Protein 7YZO (pdb70)

Sequence (1497 aa):
MKILSLRLKNLNSLKGEWKIDFTREPFASNGLFAITGPTGAGKTTLLDAICLALYHETPRLSNVSQSQNDLMTRDTAECLAEVEFEVKGEAYRAFWSQNRARNQPDGNLQVPRVELARCADGKILADKVKDKLELTATLTGLDYGRFTRSMLLSQGQFAAFLNAKPKERAELLEELTGTEIYGQISAMVFEQHKSARTELEQQVEDWGYLNSLIGSKEGDKFRKFAQGLTLDNLVHLANQQLTRLHGRYLLQRKASEALEVEVVDTWQADAVRDTRTLSGGESFLVSLALALALSDLVSHKTRIDSLFLDEGFGTLDSETLDTALDALDALNASGKTIGVISHVEAMKERIPVQIKVKKINGLGYSKLESTFAVMKILSLRLKNLNSLKGEWKIDFTREPFASNGLFAITGPTGAGKTTLLDAICLALYHETPRLSNVSQSQNDLMTRDTAECLAEVEFEVKGEAYRAFWSQNRARNQPDGNLQVPRVELARCADGKILADKVKDKLELTATLTGLDYGRFTRSMLLSQGQFAAFLNAKPKERAELLEELTGTEIYGQISAMVFEQHKSARTELTQQVEDWGYLNSLIGSKEGDKFRKFAQGLTLDNLVHLANQQLTRLHGRYLLQRKASEALEVEVVDTWQADAVRDTRTLSGGESFLVSLALALALSDLVSHKTRIDSLFLDEGFGTLDSETLDTALDALDALNASGKTIGVISHVEAMKERIPVQIKVKKINGLGYSKLESTFAVMRILHTSDWHLGQNFYSKSREAEHQAFLDWLLETAQTHQVDAIIVAGDVFDTGSPPSYARTLYNRFVVNLQQTGCHLVVLAGNQDSVATLNESRDIMAFLNTTVVASAGHAPQILPRRDGTPGAVLCPIPFLRPRDIITSQAGLNGIEKQQHLLAAITDYYQQHYADACKLRGDQPLPIIATGHLTTVGLDAFPAQNFPPADYIALGHIHRAQIIGGMEHVRYCGSPIPLSFDECGKSKYVHLVTFSNGKLESVENLNVPVTQPMAVLKGDLASITAQLEQWRDVSQEPPVWLDIEITTDEYLHDIQRKIQALTESLPVEVLLVRRSREQRERVLASQQRETLSELSVEEVFNRRLALEELDESQQQRLQHLFTTTLHTLAMRILHTSDWHLGQNFYSKSREAEHQAFLDWLLETAQTHQVDAIIVAGDVFDTGSPPSYARTLYNRFVVNLQQTGCHLVVLAGNQDSVATLNESRDIMAFLNTTVVASAGHAPQILPRRDGTPGAVLCPIPFLRPRDILLAAITDYYQQHYADACKLRGDQPLPIIATGHLTTVGASKSDAVRDIYIGTLDAFPAQNFPPADYIALGHIHRAQIIGGMEHVRYCGSPIPLSFDECGKSKYVHLVTFSNGKLESVENLNVPVTQPMAVLKGDLASITAQLEQWRDVSQEPPVWLDIEITTDEYLHDIQRKIQALTESLPVEVLLVRRSRETLSELSVEEVFNRRLALEELDESQQQRLQHLFTTTLHTLA

Foldseek 3Di:
DFWAKKWKAQWQQAHGIFIGGACDDLRVVLAEEEADEDPLLCSLVSVQLVLCQQAQDGVVGGHDFQVDDPTGHAQWFKIKMKTWDDFPRWIKIKIWMWGFPPRGRPGGTDGIWIWMATDVVRDTQDTDNVSRQVVSCVRQLHGSLLCCQQAAPEPPCLLVQQPPFLQSVLVNLCSNVVDCVLLVVQQVLQVVLVVVVVVVCVVNVVSVVVNVQFHDHSGRQRSLVVCLVVVVQLQVQLQVLLCQLPVQKGWAWDPDSSTHIWIFGVVVVRDIGRPVPDDLLRSSSSSNSSSNSSQVSNCVPTHAQEHEYEASLVRDDPVSSVSNVVSVRVVCVVRRRYYYYHDDVVVVVVDPHYWYFYHDPPVSHTHTDPVRHD/DDWAKKWKAAFAQAHGIFMDGCCPPPVVLLAAAAAEEDPRQCSLVRVQLVLCQLQQQGPVGGHAFQPDHPRGHAQFFKIKMKTWDDWPRFIKMKIKMWGAPVRGSDHGTDGIWIWIAGPVPGDTDDTDNVSSQVVSCVRQLDHSLLCCQAAEPAVPCLCVQQPPWQQSNLVNLCSSVVPCVQQVVQQVLQVVLVVVVVVPDVVNVVSVVVCVQQHDHSRRQSSLVPCPVVLQQLLVQLQVLLCQLPVQWHKGFDPDSRTHIWIQGVVVVRDIDGPVPDQLLRSSSSSNSSSNSSQVSCCVPTHDAHHEYEDSLVSDDPVNSVSNVVSVRVSSVPSHRYYYYDHDPVVVPVRPHYFYKYCDPPPSHIHTDCVRHD/DKEWFAEQQQFQDQALNHHCLVVSLVLLVVVLVVCLVVVHAEYEYAANLHQAQDHDPSSVVSVVVSLQVSLVSQHAYEYAHEPHYDLVSQVVCQVVSVVSNYHYHYAPPDAWDFRAGSVGHGAAIELEDHAYDCVRQDDDDPDDDPVRVLVVSQVRVLVSQVVRVVRSCVVCDPQLHFHEAEYEFAEQCVNGHHPVSHDPGLAYRYHPAQDWDDRVPDPRYIDQHHLADPDQVCQPPWHWMWMWDDDRNHTDDIDTDTRDYDAHEHEFEEAPVRVLVVLVVQQDDDDVQAYEYEYEYEDPPPPDPVVVVVCVSCVNGSHDYSYYDYDPDDDFDADDPDPVDDPVPADPLRVVVSRCVSPPDDPVCPVVVSVVVVVVVVVVD/DKEKFAEQQAFQDAPFVRHCLVVSLLQLVVVLVVCLVVVHAEYEYAENLHNAADHDDSSVVSVVVSLVSVLVRQHAYEEAYAPRYDPVRQVVCQVVSVVSNYHYDYAPPDAWDFRAGSVGHTAEIELDGHAYDPVSFVLVRVLVSQVVNVVRVCVVCPPPQHFYEHEYEFAAPPDDADPSQDDPPPPHDDHHYPVSHPPGQAYHYESGQDWDDPPPDDRYIYQHHQADPDLVCQPPWHWMWIWDDDRHHTDDIDTDTRDDDAAEEEEDEAPVRVLVVLCVFQVVPDVHAYEYEYAHADCDDPVVVVVVVVVSCVNGSHDYRYYAHCCDDPVHDDPLVVVVVVVVVPDPDVVVVVVVSVVVVVVVVVVD

InterPro domains:
  IPR004593 Nuclease SbcCD subunit D [TIGR00619] (1-254)
  IPR004843 Calcineurin-like, phosphoesterase domain [PF00149] (1-225)
  IPR026843 Nuclease SbcCD subunit D, C-terminal domain [PF12320] (276-373)
  IPR029052 Metallo-dependent phosphatase-like [G3DSA:3.60.21.10] (1-276)
  IPR029052 Metallo-dependent phosphatase-like [SSF56300] (1-335)
  IPR041796 DNA double-strand break repair protein Mre11, N-terminal metallophosphatase domain [cd00840] (2-247)
  IPR050535 DNA Repair and Maintenance Complex Component [PTHR30337] (1-398)

B-factor: mean 67.22, std 25.08, range [21.27, 193.4]

GO terms:
  GO:0000014 single-stranded DNA endonuclease activity (F, IDA)
  GO:0004529 DNA exonuclease activity (F, IDA)
  GO:0006260 DNA replication (P, IDA)
  GO:0006281 DNA repair (P, IDA)
  GO:1990238 double-stranded DNA endonuclease activity (F, IDA)
  GO:0006274 DNA replication termination (P, EXP)
  GO:0005515 protein binding (F, IPI)

Secondary structure (DSSP, 8-state):
-EEEEE----BT-EETTEE-HHHHHHHHHHHHHHHHHHT-SEEEEES--BSSSS--HHHHHHHHHHHHHTTTT--EEEEE--SSS-HHHHHHTHHHHHTTTEEEE-STTPPP-EEE-TTSSEEEE--------HHHH----SS--HHHHHHHHHHHHHHHHHHHHHHHHHHHTTS---BEEE----B----SBPGGGS---SEEEE-S-SS-EEETTEEEEEE---SS--SGGGSSS--EEEEEEEETTEEEEEEEEEPPPSS-EEEEEE-HHHHHHHHGGGTT---SSPEEEEEEEPPSS----HHHHHHHHTTTTTEEEEEEEE----------S-TT--TTTS-HHHHHHHHHHTS---HHHHHHHHHHHHHHHHHT-/-EEEEE----BT-EETTEE-HHHHHHHHHHHHHHHHHHT-SEEEEES--BSSSS--HHHHHHHHHHHHHHHHHT-EEEEE--SS--TTTSSTTHHHHHTTTEEEE-SS-PPP-EEE-TTSSEEEE--------GGG--HHHHHHHHHHHHHHHHHHHTT----BEEEE---BTT----TT-----TTT-S-B-GGGS---SEEEE-S-SS-EE-TT-TTEEE---SS--SGGGSSSPPEEEEEEEETTEEEEEEEEEPPP-S-EEEEEE-HHHHHHHGGGGTT---SSPEEEEEEE---S-HHHHHHHHHHHHTTTTEEEEEEEE----TTTS-HHHHHHHHHHHS---HHHHHHHHHHHHHHHHHH-/-EEEEEEEEEETTEEEEEEEESSSTTTTT---EEEE--TTSSHHHHHHHHHHHHHS--SSSS--SSS---SBPTT-SEEEEEEEEEETTEEEEEEEEEEBGGG-TTSPBPPPEEEEEETTT--EEE-SHHHHHHHHHHHHS--HHHHHHHTEE-TT-TTHHHHS-HHHHHHHHHHHHT--HHHHHHHHHHHHHHHHHHHH--HHHHHHHHHHHT--GGGHHHHHHHTHHHHHHHHHHHHHHHHHH-TTEEEEE-SSSS--EEEEETTTTTEEE-GGGS-HHHHHHHHHHHHHHHHHTTTTTS---EEEEESGGGGS-HHHHHHHHHHHHHHHTTT-EEEEE---HHHHHH--EEEE-EE-TTT--EE--GGGB-/-EEEEEEEEEETTEEEEEEEETTSSTTTT---EEEE-STTSSHHHHHHHHHHHHHS--SSSS--SSS---SBPTT-SEEEEEEEEEETTEEEEEEEEEEBGGG-SSS-BPPPEEEEEETTT--EEE-SHHHHHHHHHHHHS--HHHHHHHTEE-TT-TTTTTTS-HHHHHHHHHHHHT-THHHHHHHHHHHHHHHHHHT--HHHHHHHHHHHHT--GGGHHHHHHHTHHHHHHHHHHHHHHHHHH-SS--EEE-SSSS--EEEEETTTTTEEEEGGG--HHHHHHHHHHHHHHHHHHTTTTS---EEEE-S-STTS-HHHHHHHHHHHHHHHTTT-EEEEE---SHHHHH--EEEEEEE-TTSS-EEE-GGGB-

Solvent-accessible surface area: 63073 Å² total; per-residue (Å²): 8,44,10,38,9,4,7,2,38,9,0,33,18,0,77,28,54,22,73,2,34,22,71,134,153,60,18,69,90,61,21,22,15,1,5,6,18,51,10,12,0,9,13,21,3,3,11,1,0,4,0,0,0,1,4,14,55,2,44,56,5,77,78,10,45,92,100,74,8,45,4,8,8,77,102,17,11,21,0,0,0,5,0,13,0,56,10,157,63,67,20,27,15,1,4,2,1,1,16,41,21,217,100,105,50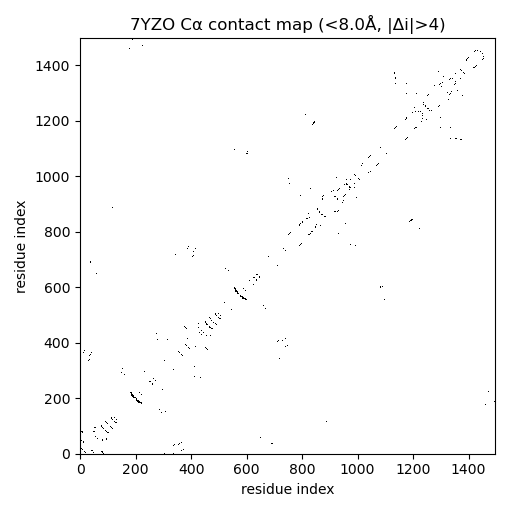,145,14,121,21,81,79,26,75,7,23,1,2,62,53,95,82,8,86,1,32,0,41,155,64,164,64,0,57,124,50,2,22,119,28,5,28,5,46,53,30,22,0,25,41,1,0,4,8,13,40,56,107,47,15,24,16,21,121,17,136,41,81,76,11,0,67,8,0,9,84,10,30,46,14,88,59,6,3,90,0,0,34,67,0,49,87,59,24,90,44,14,121,80,146,111,180,174,108,22,106,16,14,19,53,0,24,71,11,0,1,14,127,94,0,25,86,0,29,54,62,0,0,5,25,5,0,53,5,0,10,57,25,0,28,83,24,0,82,146,4,33,57,21,4,68,8,80,91,52,106,64,143,42,3,48,5,22,0,23,0,49,112,26,98,95,23,57,37,26,16,97,15,6,24,18,2,16,23,2,1,1,5,0,0,2,7,1,0,2,3,44,10,11,26,46,123,23,130,13,30,1,0,4,1,4,41,2,0,23,31,8,21,71,121,18,12,64,63,0,2,75,8,0,79,57,25,26,93,79,36,13,19,0,4,0,2,4,30,34,115,63,4,50,137,95,3,118,33,59,2,102,1,108,60,47,133,42,107,3,43,3,88,8,60,103,108,24,57,115,8,58,5,33,7,3,48,2,54,11,1,33,22,0,83,31,51,28,78,2,24,20,75,143,154,42,17,68,106,59,22,15,11,4,5,5,18,42,7,16,1,7,13,28,6,3,6,2,0,3,0,0,0,1,8,17,42,2,34,56,2,76,71,8,50,81,67,104,20,27,1,11,9,81,89,18,12,44,0,15,0,24,0,50,0,65,9,161,66,73,25,12,52,2,21,1,15,4,70,48,29,206,107,91,74,91,38,111,28,90,104,18,136,2,18,0,2,65,62,88,89,47,115,90,66,12,92,139,62,161,67,0,62,121,59,2,27,108,58,0,28,4,64,45,34,28,0,15,63,5,0,2,8,12,48,61,86,36,14,23,15,25,113,17,137,30,98,86,13,0,73,18,0,12,76,13,35,38,12,76,68,4,6,98,1,0,36,58,0,52,105,63,33,118,56,18,101,96,152,134,112,106,103,22,81,20,14,17,26,0,26,43,6,0,1,20,138,134,0,30,59,1,10,40,13,1,0,0,3,6,2,22,25,0,5,88,57,0,28,86,11,0,76,123,4,36,56,17,4,62,10,78,45,54,50,36,64,29,6,51,10,28,0,19,0,50,99,26,89,91,18,59,33,15,14,95,16,5,25,15,1,9,17,2,1,2,5,1,0,2,3,4,0,4,6,55,23,6,56,161,112,26,138,7,36,2,3,9,0,2,18,7,0,16,27,7,20,68,136,25,6,56,66,1,4,77,12,2,62,61,28,20,91,78,61,19,17,0,3,0,4,6,29,35,125,54,6,69,153,96,3,121,42,52,2,100,3,106,64,46,150,29,108,7,22,3,90,6,86,87,112,24,56,111,29,92,0,0,0,2,0,0,2,15,0,12,24,106,14,100,106,52,61,4,69,79,10,2,46,42,6,2,57,53,0,16,114,12,0,57,105,62,98,0,9,0,0,0,0,0,0,4,0,6,32,56,29,89,10,48,49,57,0,35,32,2,12,12,100,4,0,26,81,1,36,127,11,41,1,26,0,0,0,2,2,4,66,74,9,38,22,45,14,6,52,11,24,95,62,6,1,70,112,4,76,2,26,2,2,4,49,31,56,34,66,21,42,72,0,50,95,89,105,51,59,73,3,0,0,0,3,0,2,2,59,10,57,35,56,59,39,32,101,15,93,56,46,22,37,2,90,62,19,34,112,75,31,39,66,29,16,28,97,36,1,78,106,13,30,52,69,0,40,168,81,69,47,151,101,86,12,5,0,0,2,1,1,1,17,55,12,99,34,175,77,12,6,36,3,136,45,16,5,102,5,22,0,0,0,0,0,58,47,60,126,30,46,81,8,56,73,65,98,50,0,18,0,1,2,1,2,4,12,5,45,19,122,17,25,75,114,62,13,78,0,1,3,0,16,8,42,146,12,134,49,105,51,28,91,70,25,92,14,80,105,50,12,44,20,22,60,8,122,17,58,75,67,44,0,46,55,57,6,107,110,24,134,139,65,102,38,142,56,55,4,20,0,10,0,39,5,82,36,106,57,42,44,56,55,6,102,132,66,5,114,76,57,8,120,89,18,39,18,68,43,31,33,34,126,61,88,143,171,97,156,45,50,10,140,31,97,89,54,178,15,45,7,90,126,24,69,25,52,64,5,0,55,71,1,1,77,66,16,160,32,90,126,78,59,55,136,100,3,59,115,14,0,60,47,3,56,145,78,74,126,41,78,7,1,0,1,0,0,2,4,0,10,21,107,14,98,100,54,58,2,81,79,15,1,58,37,5,4,70,46,0,19,121,19,0,100,101,50,84,0,4,1,0,6,2,0,0,2,1,4,24,61,28,94,9,45,46,63,0,34,34,10,13,20,101,4,0,23,56,0,41,168,17,42,1,33,1,0,2,0,6,3,32,35,13,35,80,44,12,2,33,20,19,93,51,3,1,64,117,7,73,1,30,5,6,9,59,23,61,68,69,16,54,77,5,50,83,101,95,55,66,66,4,0,0,5,2,2,2,2,23,6,108,50,192,79,75,65,74,68,33,5,30,83,42,3,86,101,14,37,37,54,0,54,161,77,56,44,139,80,100,27,7,6,4,3,0,0,3,13,11,4,69,76,28,41,113,26,131,26,12,135,82,15,29,109,73,96,23,130,24,2,32,6,147,54,23,5,99,4,35,3,1,0,0,0,3,0,5,74,38,34,100,5,50,75,58,77,64,2,17,0,1,1,0,2,11,15,4,13,16,78,4,30,81,108,66,18,75,2,2,8,0,28,7,54,122,27,114,44,100,51,30,94,75,20,89,18,76,118,68,21,39,23,26,59,8,109,22,72,43,75,46,0,51,68,72,2,84,131,26,121,124,79,86,64,154,31,62,2,15,0,3,0,24,0,56,38,109,66,46,11,14,34,0,32,128,66,2,78,62,64,12,150,76,16,46,17,68,36,30,44,12,87,62,85,162,24,11,7,85,50,30,56,25,75,72,3,0,60,91,42,8,54,141,48,122,122,83,109,74,67,38,102,90,3,53,121,21,0,40,43,0,31,91,74,45,89

Structure (mmCIF, N/CA/C/O backbone):
data_7YZO
#
_entry.id   7YZO
#
_cell.length_a   1.00
_cell.length_b   1.00
_cell.length_c   1.00
_cell.angle_alpha   90.00
_cell.angle_beta   90.00
_cell.angle_gamma   90.00
#
_symmetry.space_group_name_H-M   'P 1'
#
loop_
_entity.id
_entity.type
_entity.pdbx_description
1 polymer 'Nuclease SbcCD subunit C'
2 polymer 'Nuclease SbcCD subunit D'
3 polymer 'DNA (31-MER)'
4 polymer 'DNA (31-MER)'
5 non-polymer "ADENOSINE-5'-DIPHOSPHATE"
6 non-polymer 'MAGNESIUM ION'
7 non-polymer 'MANGANESE (II) ION'
#
loop_
_atom_site.group_PDB
_atom_site.id
_atom_site.type_symbol
_atom_site.label_atom_id
_atom_site.label_alt_id
_atom_site.label_comp_id
_atom_site.label_asym_id
_atom_site.label_entity_id
_atom_site.label_seq_id
_atom_site.pdbx_PDB_ins_code
_atom_site.Cartn_x
_atom_site.Cartn_y
_atom_site.Cartn_z
_atom_site.occupancy
_atom_site.B_iso_or_equiv
_atom_site.auth_seq_id
_atom_site.auth_comp_id
_atom_site.auth_asym_id
_atom_site.auth_atom_id
_atom_site.pdbx_PDB_model_num
ATOM 1 N N . MET A 1 1 ? 145.505 164.193 165.990 1.00 37.46 1 MET C N 1
ATOM 2 C CA . MET A 1 1 ? 146.062 162.847 165.951 1.00 37.46 1 MET C CA 1
ATOM 3 C C . MET A 1 1 ? 145.383 161.915 166.946 1.00 37.46 1 MET C C 1
ATOM 4 O O . MET A 1 1 ? 145.147 162.284 168.094 1.00 37.46 1 MET C O 1
ATOM 9 N N . LYS A 1 2 ? 145.068 160.705 166.495 1.00 36.67 2 LYS C N 1
ATOM 10 C CA . LYS A 1 2 ? 144.587 159.654 167.375 1.00 36.67 2 LYS C CA 1
ATOM 11 C C . LYS A 1 2 ? 145.029 158.313 166.811 1.00 36.67 2 LYS C C 1
ATOM 12 O O . LYS A 1 2 ? 145.221 158.161 165.604 1.00 36.67 2 LYS C O 1
ATOM 18 N N . ILE A 1 3 ? 145.186 157.339 167.697 1.00 34.05 3 ILE C N 1
ATOM 19 C CA . ILE A 1 3 ? 145.708 156.030 167.325 1.00 34.05 3 ILE C CA 1
ATOM 20 C C . ILE A 1 3 ? 144.545 155.091 167.041 1.00 34.05 3 ILE C C 1
ATOM 21 O O . ILE A 1 3 ? 143.654 154.918 167.881 1.00 34.05 3 ILE C O 1
ATOM 26 N N . LEU A 1 4 ? 144.551 154.483 165.856 1.00 34.77 4 LEU C N 1
ATOM 27 C CA . LEU A 1 4 ? 143.490 153.566 165.464 1.00 34.77 4 LEU C CA 1
ATOM 28 C C . LEU A 1 4 ? 143.841 152.112 165.751 1.00 34.77 4 LEU C C 1
ATOM 29 O O . LEU A 1 4 ? 143.004 151.367 166.271 1.00 34.77 4 LEU C O 1
ATOM 34 N N . SER A 1 5 ? 145.057 151.686 165.420 1.00 32.40 5 SER C N 1
ATOM 35 C CA . SER A 1 5 ? 145.464 150.311 165.667 1.00 32.40 5 SER C CA 1
ATOM 36 C C . SER A 1 5 ? 146.970 150.267 165.859 1.00 32.40 5 SER C C 1
ATOM 37 O O . SER A 1 5 ? 147.711 151.077 165.298 1.00 32.40 5 SER C O 1
ATOM 40 N N . LEU A 1 6 ? 147.412 149.299 166.657 1.00 30.87 6 LEU C N 1
ATOM 41 C CA . LEU A 1 6 ? 148.823 149.103 166.958 1.00 30.87 6 LEU C CA 1
ATOM 42 C C . LEU A 1 6 ? 149.181 147.644 166.730 1.00 30.87 6 LEU C C 1
ATOM 43 O O . LEU A 1 6 ? 148.511 146.750 167.254 1.00 30.87 6 LEU C O 1
ATOM 48 N N . ARG A 1 7 ? 150.232 147.407 165.950 1.00 21.27 7 ARG C N 1
ATOM 49 C CA . ARG A 1 7 ? 150.713 146.062 165.672 1.00 21.27 7 ARG C CA 1
ATOM 50 C C . ARG A 1 7 ? 152.211 146.012 165.911 1.00 21.27 7 ARG C C 1
ATOM 51 O O . ARG A 1 7 ? 152.960 146.815 165.347 1.00 21.27 7 ARG C O 1
ATOM 59 N N . LEU A 1 8 ? 152.645 145.065 166.739 1.00 38.69 8 LEU C N 1
ATOM 60 C CA . LEU A 1 8 ? 154.049 144.927 167.088 1.00 38.69 8 LEU C CA 1
ATOM 61 C C . LEU A 1 8 ? 154.432 143.458 167.023 1.00 38.69 8 LEU C C 1
ATOM 62 O O . LEU A 1 8 ? 153.582 142.569 167.102 1.00 38.69 8 LEU C O 1
ATOM 67 N N . LYS A 1 9 ? 155.730 143.211 166.874 1.00 33.04 9 LYS C N 1
ATOM 68 C CA . LYS A 1 9 ? 156.232 141.848 166.752 1.00 33.04 9 LYS C CA 1
ATOM 69 C C . LYS A 1 9 ? 157.601 141.755 167.403 1.00 33.04 9 LYS C C 1
ATOM 70 O O . LYS A 1 9 ? 158.555 142.372 166.923 1.00 33.04 9 LYS C O 1
ATOM 76 N N . ASN A 1 10 ? 157.692 140.977 168.482 1.00 32.60 10 ASN C N 1
ATOM 77 C CA . ASN A 1 10 ? 158.967 140.644 169.117 1.00 32.60 10 ASN C CA 1
ATOM 78 C C . ASN A 1 10 ? 159.698 141.885 169.627 1.00 32.60 10 ASN C C 1
ATOM 79 O O . ASN A 1 10 ? 160.875 142.097 169.330 1.00 32.60 10 ASN C O 1
ATOM 84 N N . LEU A 1 11 ? 159.001 142.710 170.403 1.00 33.82 11 LEU C N 1
ATOM 85 C CA . LEU A 1 11 ? 159.613 143.835 171.101 1.00 33.82 11 LEU C CA 1
ATOM 86 C C . LEU A 1 11 ? 159.685 143.529 172.590 1.00 33.82 11 LEU C C 1
ATOM 87 O O . LEU A 1 11 ? 158.682 143.134 173.194 1.00 33.82 11 LEU C O 1
ATOM 92 N N . ASN A 1 12 ? 160.867 143.729 173.176 1.00 37.60 12 ASN C N 1
ATOM 93 C CA . ASN A 1 12 ? 161.106 143.498 174.596 1.00 37.60 12 ASN C CA 1
ATOM 94 C C . ASN A 1 12 ? 160.548 142.162 175.069 1.00 37.60 12 ASN C C 1
ATOM 95 O O . ASN A 1 12 ? 160.907 141.108 174.538 1.00 37.60 12 ASN C O 1
ATOM 100 N N . SER A 1 13 ? 159.670 142.194 176.070 1.00 36.64 13 SER C N 1
ATOM 101 C CA . SER A 1 13 ? 159.145 140.960 176.641 1.00 36.64 13 SER C CA 1
ATOM 102 C C . SER A 1 13 ? 158.004 140.372 175.826 1.00 36.64 13 SER C C 1
ATOM 103 O O . SER A 1 13 ? 157.509 139.295 176.170 1.00 36.64 13 SER C O 1
ATOM 106 N N . LEU A 1 14 ? 157.567 141.051 174.767 1.00 34.15 14 LEU C N 1
ATOM 107 C CA . LEU A 1 14 ? 156.396 140.619 174.005 1.00 34.15 14 LEU C CA 1
ATOM 108 C C . LEU A 1 14 ? 156.834 139.809 172.785 1.00 34.15 14 LEU C C 1
ATOM 109 O O . LEU A 1 14 ? 156.792 140.263 171.640 1.00 34.15 14 LEU C O 1
ATOM 114 N N . LYS A 1 15 ? 157.263 138.580 173.054 1.00 34.01 15 LYS C N 1
ATOM 115 C CA . LYS A 1 15 ? 157.623 137.670 171.978 1.00 34.01 15 LYS C CA 1
ATOM 116 C C . LYS A 1 15 ? 156.382 137.262 171.192 1.00 34.01 15 LYS C C 1
ATOM 117 O O . LYS A 1 15 ? 155.320 136.993 171.757 1.00 34.01 15 LYS C O 1
ATOM 123 N N . GLY A 1 16 ? 156.529 137.212 169.875 1.00 33.24 16 GLY C N 1
ATOM 124 C CA . GLY A 1 16 ? 155.411 136.927 169.002 1.00 33.24 16 GLY C CA 1
ATOM 125 C C . GLY A 1 16 ? 154.895 138.175 168.319 1.00 33.24 16 GLY C C 1
ATOM 126 O O . GLY A 1 16 ? 155.458 139.267 168.428 1.00 33.24 16 GLY C O 1
ATOM 127 N N . GLU A 1 17 ? 153.791 138.004 167.598 1.00 37.42 17 GLU C N 1
ATOM 128 C CA . GLU A 1 17 ? 153.163 139.087 166.854 1.00 37.42 17 GLU C CA 1
ATOM 129 C C . GLU A 1 17 ? 151.822 139.422 167.487 1.00 37.42 17 GLU C C 1
ATOM 130 O O . GLU A 1 17 ? 150.956 138.550 167.611 1.00 37.42 17 GLU C O 1
ATOM 136 N N . TRP A 1 18 ? 151.652 140.684 167.873 1.00 32.77 18 TRP C N 1
ATOM 137 C CA . TRP A 1 18 ? 150.466 141.144 168.582 1.00 32.77 18 TRP C CA 1
ATOM 138 C C . TRP A 1 18 ? 149.863 142.325 167.842 1.00 32.77 18 TRP C C 1
ATOM 139 O O . TRP A 1 18 ? 150.591 143.207 167.379 1.00 32.77 18 TRP C O 1
ATOM 150 N N . LYS A 1 19 ? 148.537 142.342 167.736 1.00 34.97 19 LYS C N 1
ATOM 151 C CA . LYS A 1 19 ? 147.819 143.438 167.099 1.00 34.97 19 LYS C CA 1
ATOM 152 C C . LYS A 1 19 ? 146.731 143.924 168.040 1.00 34.97 19 LYS C C 1
ATOM 153 O O . LYS A 1 19 ? 145.813 143.168 168.373 1.00 34.97 19 LYS C O 1
ATOM 159 N N . ILE A 1 20 ? 146.832 145.180 168.462 1.00 34.45 20 ILE C N 1
ATOM 160 C CA . ILE A 1 20 ? 145.818 145.827 169.284 1.00 34.45 20 ILE C CA 1
ATOM 161 C C . ILE A 1 20 ? 145.079 146.817 168.400 1.00 34.45 20 ILE C C 1
ATOM 162 O O . ILE A 1 20 ? 145.660 147.813 167.951 1.00 34.45 20 ILE C O 1
ATOM 167 N N . ASP A 1 21 ? 143.806 146.547 168.151 1.00 40.94 21 ASP C N 1
ATOM 168 C CA . ASP A 1 21 ? 142.989 147.380 167.284 1.00 40.94 21 ASP C CA 1
ATOM 169 C C . ASP A 1 21 ? 141.982 148.140 168.134 1.00 40.94 21 ASP C C 1
ATOM 170 O O . ASP A 1 21 ? 141.074 147.537 168.715 1.00 40.94 21 ASP C O 1
ATOM 175 N N . PHE A 1 22 ? 142.150 149.455 168.215 1.00 42.37 22 PHE C N 1
ATOM 176 C CA . PHE A 1 22 ? 141.130 150.281 168.834 1.00 42.37 22 PHE C CA 1
ATOM 177 C C . PHE A 1 22 ? 139.936 150.412 167.892 1.00 42.37 22 PHE C C 1
ATOM 178 O O . PHE A 1 22 ? 139.892 149.812 166.813 1.00 42.37 22 PHE C O 1
ATOM 186 N N . THR A 1 23 ? 138.947 151.195 168.323 1.00 50.32 23 THR C N 1
ATOM 187 C CA . THR A 1 23 ? 137.685 151.366 167.606 1.00 50.32 23 THR C CA 1
ATOM 188 C C . THR A 1 23 ? 136.935 150.043 167.491 1.00 50.32 23 THR C C 1
ATOM 189 O O . THR A 1 23 ? 135.976 149.932 166.721 1.00 50.32 23 THR C O 1
ATOM 193 N N . ARG A 1 24 ? 137.366 149.035 168.246 1.00 55.85 24 ARG C N 1
ATOM 194 C CA . ARG A 1 24 ? 136.615 147.797 168.356 1.00 55.85 24 ARG C CA 1
ATOM 195 C C . ARG A 1 24 ? 135.518 147.946 169.407 1.00 55.85 24 ARG C C 1
ATOM 196 O O . ARG A 1 24 ? 135.214 149.044 169.878 1.00 55.85 24 ARG C O 1
ATOM 204 N N . GLU A 1 25 ? 134.918 146.815 169.777 1.00 63.24 25 GLU C N 1
ATOM 205 C CA . GLU A 1 25 ? 133.884 146.804 170.815 1.00 63.24 25 GLU C CA 1
ATOM 206 C C . GLU A 1 25 ? 134.354 147.326 172.170 1.00 63.24 25 GLU C C 1
ATOM 207 O O . GLU A 1 25 ? 133.659 148.179 172.739 1.00 63.24 25 GLU C O 1
ATOM 213 N N . PRO A 1 26 ? 135.481 146.883 172.742 1.00 58.72 26 PRO C N 1
ATOM 214 C CA . PRO A 1 26 ? 135.857 147.401 174.068 1.00 58.72 26 PRO C CA 1
ATOM 215 C C . PRO A 1 26 ? 136.275 148.860 174.060 1.00 58.72 26 PRO C C 1
ATOM 216 O O . PRO A 1 26 ? 136.059 149.558 175.058 1.00 58.72 26 PRO C O 1
ATOM 220 N N . PHE A 1 27 ? 136.862 149.345 172.968 1.00 53.07 27 PHE C N 1
ATOM 221 C CA . PHE A 1 27 ? 137.388 150.702 172.901 1.00 53.07 27 PHE C CA 1
ATOM 222 C C . PHE A 1 27 ? 136.486 151.664 172.140 1.00 53.07 27 PHE C C 1
ATOM 223 O O . PHE A 1 27 ? 136.910 152.788 171.852 1.00 53.07 27 PHE C O 1
ATOM 231 N N . ALA A 1 28 ? 135.260 151.258 171.805 1.00 61.55 28 ALA C N 1
ATOM 232 C CA . ALA A 1 28 ? 134.386 152.088 170.982 1.00 61.55 28 ALA C CA 1
ATOM 233 C C . ALA A 1 28 ? 133.969 153.384 171.662 1.00 61.55 28 ALA C C 1
ATOM 234 O O . ALA A 1 28 ? 133.641 154.349 170.963 1.00 61.55 28 ALA C O 1
ATOM 236 N N . SER A 1 29 ? 133.974 153.437 172.994 1.00 62.97 29 SER C N 1
ATOM 237 C CA . SER A 1 29 ? 133.470 154.610 173.696 1.00 62.97 29 SER C CA 1
ATOM 238 C C . SER A 1 29 ? 134.490 155.736 173.790 1.00 62.97 29 SER C C 1
ATOM 239 O O . SER A 1 29 ? 134.148 156.807 174.302 1.00 62.97 29 SER C O 1
ATOM 242 N N . ASN A 1 30 ? 135.720 155.521 173.319 1.00 60.62 30 ASN C N 1
ATOM 243 C CA . ASN A 1 30 ? 136.822 156.470 173.494 1.00 60.62 30 ASN C CA 1
ATOM 244 C C . ASN A 1 30 ? 137.063 156.788 174.966 1.00 60.62 30 ASN C C 1
ATOM 245 O O . ASN A 1 30 ? 137.611 157.842 175.301 1.00 60.62 30 ASN C O 1
ATOM 250 N N . GLY A 1 31 ? 136.663 155.881 175.853 1.00 57.72 31 GLY C N 1
ATOM 251 C CA . GLY A 1 31 ? 136.774 156.110 177.278 1.00 57.72 31 GLY C CA 1
ATOM 252 C C . GLY A 1 31 ? 138.154 155.819 177.824 1.00 57.72 31 GLY C C 1
ATOM 253 O O . GLY A 1 31 ? 139.098 155.594 177.062 1.00 57.72 31 GLY C O 1
ATOM 254 N N . LEU A 1 32 ? 138.283 155.829 179.147 1.00 49.81 32 LEU C N 1
ATOM 255 C CA . LEU A 1 32 ? 139.561 155.528 179.772 1.00 49.81 32 LEU C CA 1
ATOM 256 C C . LEU A 1 32 ? 139.915 154.061 179.575 1.00 49.81 32 LEU C C 1
ATOM 257 O O . LEU A 1 32 ? 139.089 153.171 179.792 1.00 49.81 32 LEU C O 1
ATOM 262 N N . PHE A 1 33 ? 141.153 153.811 179.159 1.00 44.79 33 PHE C N 1
ATOM 263 C CA . PHE A 1 33 ? 141.685 152.460 179.115 1.00 44.79 33 PHE C CA 1
ATOM 264 C C . PHE A 1 33 ? 143.032 152.454 179.819 1.00 44.79 33 PHE C C 1
ATOM 265 O O . PHE A 1 33 ? 143.839 153.372 179.657 1.00 44.79 33 PHE C O 1
ATOM 273 N N . ALA A 1 34 ? 143.259 151.417 180.616 1.00 43.67 34 ALA C N 1
ATOM 274 C CA . ALA A 1 34 ? 144.474 151.286 181.399 1.00 43.67 34 ALA C CA 1
ATOM 275 C C . ALA A 1 34 ? 145.168 149.978 181.057 1.00 43.67 34 ALA C C 1
ATOM 276 O O . ALA A 1 34 ? 144.521 148.946 180.865 1.00 43.67 34 ALA C O 1
ATOM 278 N N . ILE A 1 35 ? 146.492 150.027 180.986 1.00 42.31 35 ILE C N 1
ATOM 279 C CA . ILE A 1 35 ? 147.310 148.854 180.711 1.00 42.31 35 ILE C CA 1
ATOM 280 C C . ILE A 1 35 ? 147.838 148.351 182.045 1.00 42.31 35 ILE C C 1
ATOM 281 O O . ILE A 1 35 ? 148.595 149.054 182.726 1.00 42.31 35 ILE C O 1
ATOM 286 N N . THR A 1 36 ? 147.443 147.137 182.421 1.00 42.05 36 THR C N 1
ATOM 287 C CA . THR A 1 36 ? 147.728 146.614 183.747 1.00 42.05 36 THR C CA 1
ATOM 288 C C . THR A 1 36 ? 148.532 145.329 183.634 1.00 42.05 36 THR C C 1
ATOM 289 O O . THR A 1 36 ? 148.511 144.644 182.609 1.00 42.05 36 THR C O 1
ATOM 293 N N . GLY A 1 37 ? 149.245 145.012 184.710 1.00 42.80 37 GLY C N 1
ATOM 294 C CA . GLY A 1 37 ? 150.054 143.821 184.775 1.00 42.80 37 GLY C CA 1
ATOM 295 C C . GLY A 1 37 ? 151.221 143.989 185.723 1.00 42.80 37 GLY C C 1
ATOM 296 O O . GLY A 1 37 ? 151.505 145.090 186.203 1.00 42.80 37 GLY C O 1
ATOM 297 N N . PRO A 1 38 ? 151.924 142.896 186.013 1.00 40.75 38 PRO C N 1
ATOM 298 C CA . PRO A 1 38 ? 153.071 142.973 186.924 1.00 40.75 38 PRO C CA 1
ATOM 299 C C . PRO A 1 38 ? 154.188 143.816 186.331 1.00 40.75 38 PRO C C 1
ATOM 300 O O . PRO A 1 38 ? 154.179 144.182 185.155 1.00 40.75 38 PRO C O 1
ATOM 304 N N . THR A 1 39 ? 155.165 144.136 187.172 1.00 43.38 39 THR C N 1
ATOM 305 C CA . THR A 1 39 ? 156.329 144.868 186.703 1.00 43.38 39 THR C CA 1
ATOM 306 C C . THR A 1 39 ? 157.178 143.978 185.803 1.00 43.38 39 THR C C 1
ATOM 307 O O . THR A 1 39 ? 157.260 142.761 185.991 1.00 43.38 39 THR C O 1
ATOM 311 N N . GLY A 1 40 ? 157.790 144.595 184.797 1.00 45.18 40 GLY C N 1
ATOM 312 C CA . GLY A 1 40 ? 158.560 143.834 183.836 1.00 45.18 40 GLY C CA 1
ATOM 313 C C . GLY A 1 40 ? 157.732 143.021 182.870 1.00 45.18 40 GLY C C 1
ATOM 314 O O . GLY A 1 40 ? 158.281 142.175 182.160 1.00 45.18 40 GLY C O 1
ATOM 315 N N . ALA A 1 41 ? 156.428 143.306 182.802 1.00 39.56 41 ALA C N 1
ATOM 316 C CA . ALA A 1 41 ? 155.522 142.518 181.933 1.00 39.56 41 ALA C CA 1
ATOM 317 C C . ALA A 1 41 ? 155.536 143.039 180.492 1.00 39.56 41 ALA C C 1
ATOM 318 O O . ALA A 1 41 ? 155.145 142.271 179.603 1.00 39.56 41 ALA C O 1
ATOM 320 N N . GLY A 1 42 ? 156.011 144.264 180.249 1.00 40.64 42 GLY C N 1
ATOM 321 C CA . GLY A 1 42 ? 155.928 144.797 178.874 1.00 40.64 42 GLY C CA 1
ATOM 322 C C . GLY A 1 42 ? 154.846 145.851 178.681 1.00 40.64 42 GLY C C 1
ATOM 323 O O . GLY A 1 42 ? 154.517 146.131 177.518 1.00 40.64 42 GLY C O 1
ATOM 324 N N . LYS A 1 43 ? 154.283 146.396 179.763 1.00 39.70 43 LYS C N 1
ATOM 325 C CA . LYS A 1 43 ? 153.286 147.497 179.632 1.00 39.70 43 LYS C CA 1
ATOM 326 C C . LYS A 1 43 ? 153.894 148.693 178.880 1.00 39.70 43 LYS C C 1
ATOM 327 O O . LYS A 1 43 ? 153.279 149.120 177.887 1.00 39.70 43 LYS C O 1
ATOM 333 N N . THR A 1 44 ? 155.037 149.224 179.335 1.00 37.11 44 THR C N 1
ATOM 334 C CA . THR A 1 44 ? 155.679 150.328 178.629 1.00 37.11 44 THR C CA 1
ATOM 335 C C . THR A 1 44 ? 156.018 149.953 177.193 1.00 37.11 44 THR C C 1
ATOM 336 O O . THR A 1 44 ? 156.057 150.826 176.319 1.00 37.11 44 THR C O 1
ATOM 340 N N . THR A 1 45 ? 156.258 148.667 176.928 1.00 37.30 45 THR C N 1
ATOM 341 C CA . THR A 1 45 ? 156.602 148.238 175.577 1.00 37.30 45 THR C CA 1
ATOM 342 C C . THR A 1 45 ? 155.479 148.531 174.591 1.00 37.30 45 THR C C 1
ATOM 343 O O . THR A 1 45 ? 155.743 148.813 173.417 1.00 37.30 45 THR C O 1
ATOM 347 N N . LEU A 1 46 ? 154.226 148.475 175.044 1.00 29.29 46 LEU C N 1
ATOM 348 C CA . LEU A 1 46 ? 153.110 148.847 174.181 1.00 29.29 46 LEU C CA 1
ATOM 349 C C . LEU A 1 46 ? 153.220 150.303 173.747 1.00 29.29 46 LEU C C 1
ATOM 350 O O . LEU A 1 46 ? 152.989 150.633 172.579 1.00 29.29 46 LEU C O 1
ATOM 355 N N . LEU A 1 47 ? 153.574 151.191 174.678 1.00 33.34 47 LEU C N 1
ATOM 356 C CA . LEU A 1 47 ? 153.744 152.597 174.324 1.00 33.34 47 LEU C CA 1
ATOM 357 C C . LEU A 1 47 ? 155.038 152.821 173.554 1.00 33.34 47 LEU C C 1
ATOM 358 O O . LEU A 1 47 ? 155.151 153.786 172.790 1.00 33.34 47 LEU C O 1
ATOM 363 N N . ASP A 1 48 ? 156.031 151.950 173.747 1.00 34.23 48 ASP C N 1
ATOM 364 C CA . ASP A 1 48 ? 157.278 152.083 173.001 1.00 34.23 48 ASP C CA 1
ATOM 365 C C . ASP A 1 48 ? 157.078 151.753 171.529 1.00 34.23 48 ASP C C 1
ATOM 366 O O . ASP A 1 48 ? 157.755 152.317 170.664 1.00 34.23 48 ASP C O 1
ATOM 371 N N . ALA A 1 49 ? 156.162 150.832 171.224 1.00 29.45 49 ALA C N 1
ATOM 372 C CA . ALA A 1 49 ? 155.889 150.495 169.831 1.00 29.45 49 ALA C CA 1
ATOM 373 C C . ALA A 1 49 ? 155.275 151.672 169.084 1.00 29.45 49 ALA C C 1
ATOM 374 O O . ALA A 1 49 ? 155.612 151.920 167.920 1.00 29.45 49 ALA C O 1
ATOM 376 N N . ILE A 1 50 ? 154.364 152.400 169.734 1.00 27.47 50 ILE C N 1
ATOM 377 C CA . ILE A 1 50 ? 153.723 153.544 169.093 1.00 27.47 50 ILE C CA 1
ATOM 378 C C . ILE A 1 50 ? 154.753 154.611 168.753 1.00 27.47 50 ILE C C 1
ATOM 379 O O . ILE A 1 50 ? 154.741 155.180 167.656 1.00 27.47 50 ILE C O 1
ATOM 384 N N . CYS A 1 51 ? 155.664 154.895 169.682 1.00 32.89 51 CYS C N 1
ATOM 385 C CA . CYS A 1 51 ? 156.700 155.883 169.410 1.00 32.89 51 CYS C CA 1
ATOM 386 C C . CYS A 1 51 ? 157.692 155.372 168.374 1.00 32.89 51 CYS C C 1
ATOM 387 O O . CYS A 1 51 ? 158.191 156.146 167.551 1.00 32.89 51 CYS C O 1
ATOM 390 N N . LEU A 1 52 ? 157.985 154.071 168.398 1.00 26.61 52 LEU C N 1
ATOM 391 C CA . LEU A 1 52 ? 158.956 153.504 167.469 1.00 26.61 52 LEU C CA 1
ATOM 392 C C . LEU A 1 52 ? 158.455 153.577 166.034 1.00 26.61 52 LEU C C 1
ATOM 393 O O . LEU A 1 52 ? 159.155 154.082 165.149 1.00 26.61 52 LEU C O 1
ATOM 398 N N . ALA A 1 53 ? 157.229 153.108 165.793 1.00 30.70 53 ALA C N 1
ATOM 399 C CA . ALA A 1 53 ? 156.701 153.074 164.434 1.00 30.70 53 ALA C CA 1
ATOM 400 C C . ALA A 1 53 ? 156.601 154.470 163.838 1.00 30.70 53 ALA C C 1
ATOM 401 O O . ALA A 1 53 ? 156.641 154.634 162.614 1.00 30.70 53 ALA C O 1
ATOM 403 N N . LEU A 1 54 ? 156.477 155.490 164.685 1.00 31.24 54 LEU C N 1
ATOM 404 C CA . LEU A 1 54 ? 156.260 156.843 164.188 1.00 31.24 54 LEU C CA 1
ATOM 405 C C . LEU A 1 54 ? 157.568 157.607 164.020 1.00 31.24 54 LEU C C 1
ATOM 406 O O . LEU A 1 54 ? 157.805 158.212 162.970 1.00 31.24 54 LEU C O 1
ATOM 411 N N . TYR A 1 55 ? 158.430 157.600 165.038 1.00 32.93 55 TYR C N 1
ATOM 412 C CA . TYR A 1 55 ? 159.605 158.460 165.042 1.00 32.93 55 TYR C CA 1
ATOM 413 C C . TYR A 1 55 ? 160.919 157.694 165.120 1.00 32.93 55 TYR C C 1
ATOM 414 O O . TYR A 1 55 ? 161.958 158.309 165.387 1.00 32.93 55 TYR C O 1
ATOM 423 N N . HIS A 1 56 ? 160.908 156.378 164.895 1.00 28.75 56 HIS C N 1
ATOM 424 C CA . HIS A 1 56 ? 162.113 155.553 164.859 1.00 28.75 56 HIS C CA 1
ATOM 425 C C . HIS A 1 56 ? 162.936 155.664 166.137 1.00 28.75 56 HIS C C 1
ATOM 426 O O . HIS A 1 56 ? 164.135 155.371 166.136 1.00 28.75 56 HIS C O 1
ATOM 433 N N . GLU A 1 57 ? 162.307 156.089 167.230 1.00 39.91 57 GLU C N 1
ATOM 434 C CA . GLU A 1 57 ? 162.961 156.199 168.524 1.00 39.91 57 GLU C CA 1
ATOM 435 C C . GLU A 1 57 ? 161.995 155.743 169.603 1.00 39.91 57 GLU C C 1
ATOM 436 O O . GLU A 1 57 ? 160.780 155.691 169.401 1.00 39.91 57 GLU C O 1
ATOM 442 N N . THR A 1 58 ? 162.556 155.408 170.761 1.00 35.78 58 THR C N 1
ATOM 443 C CA . THR A 1 58 ? 161.788 155.040 171.932 1.00 35.78 58 THR C CA 1
ATOM 444 C C . THR A 1 58 ? 162.355 155.861 173.083 1.00 35.78 58 THR C C 1
ATOM 445 O O . THR A 1 58 ? 163.529 156.254 173.035 1.00 35.78 58 THR C O 1
ATOM 449 N N . PRO A 1 59 ? 161.550 156.181 174.099 1.00 36.00 59 PRO C N 1
ATOM 450 C CA . PRO A 1 59 ? 162.054 157.047 175.178 1.00 36.00 59 PRO C CA 1
ATOM 451 C C . PRO A 1 59 ? 163.279 156.504 175.893 1.00 36.00 59 PRO C C 1
ATOM 452 O O . PRO A 1 59 ? 164.142 157.297 176.289 1.00 36.00 59 PRO C O 1
ATOM 456 N N . ARG A 1 60 ? 163.391 155.186 176.073 1.00 41.08 60 ARG C N 1
ATOM 457 C CA . ARG A 1 60 ? 164.534 154.635 176.794 1.00 41.08 60 ARG C CA 1
ATOM 458 C C . ARG A 1 60 ? 165.804 154.604 175.952 1.00 41.08 60 ARG C C 1
ATOM 459 O O . ARG A 1 60 ? 166.890 154.875 176.474 1.00 41.08 60 ARG C O 1
ATOM 467 N N . LEU A 1 61 ? 165.698 154.284 174.664 1.00 38.88 61 LEU C N 1
ATOM 468 C CA . LEU A 1 61 ? 166.856 154.109 173.794 1.00 38.88 61 LEU C CA 1
ATOM 469 C C . LEU A 1 61 ? 166.912 155.264 172.806 1.00 38.88 61 LEU C C 1
ATOM 470 O O . LEU A 1 61 ? 165.936 155.523 172.095 1.00 38.88 61 LEU C O 1
ATOM 475 N N . SER A 1 62 ? 168.061 155.941 172.750 1.00 42.11 62 SER C N 1
ATOM 476 C CA . SER A 1 62 ? 168.176 157.143 171.931 1.00 42.11 62 SER C CA 1
ATOM 477 C C . SER A 1 62 ? 167.933 156.844 170.457 1.00 42.11 62 SER C C 1
ATOM 478 O O . SER A 1 62 ? 167.213 157.587 169.781 1.00 42.11 62 SER C O 1
ATOM 481 N N . ASN A 1 63 ? 168.516 155.766 169.941 1.00 45.14 63 ASN C N 1
ATOM 482 C CA . ASN A 1 63 ? 168.335 155.420 168.540 1.00 45.14 63 ASN C CA 1
ATOM 483 C C . ASN A 1 63 ? 168.469 153.917 168.353 1.00 45.14 63 ASN C C 1
ATOM 484 O O . ASN A 1 63 ? 169.245 153.253 169.045 1.00 45.14 63 ASN C O 1
ATOM 489 N N . VAL A 1 64 ? 167.686 153.387 167.417 1.00 39.61 64 VAL C N 1
ATOM 490 C CA . VAL A 1 64 ? 167.766 151.993 167.006 1.00 39.61 64 VAL C CA 1
ATOM 491 C C . VAL A 1 64 ? 168.078 151.966 165.517 1.00 39.61 64 VAL C C 1
ATOM 492 O O . VAL A 1 64 ? 167.413 152.642 164.724 1.00 39.61 64 VAL C O 1
ATOM 496 N N . SER A 1 65 ? 169.106 151.213 165.140 1.00 44.25 65 SER C N 1
ATOM 497 C CA . SER A 1 65 ? 169.611 151.255 163.775 1.00 44.25 65 SER C CA 1
ATOM 498 C C . SER A 1 65 ? 170.391 149.978 163.496 1.00 44.25 65 SER C C 1
ATOM 499 O O . SER A 1 65 ? 170.301 148.993 164.233 1.00 44.25 65 SER C O 1
ATOM 502 N N . GLN A 1 66 ? 171.155 150.003 162.402 1.00 45.94 66 GLN C N 1
ATOM 503 C CA . GLN A 1 66 ? 172.016 148.874 162.069 1.00 45.94 66 GLN C CA 1
ATOM 504 C C . GLN A 1 66 ? 173.085 148.660 163.132 1.00 45.94 66 GLN C C 1
ATOM 505 O O . GLN A 1 66 ? 173.378 147.520 163.508 1.00 45.94 66 GLN C O 1
ATOM 511 N N . SER A 1 67 ? 173.676 149.746 163.633 1.00 48.64 67 SER C N 1
ATOM 512 C CA . SER A 1 67 ? 174.783 149.624 164.573 1.00 48.64 67 SER C CA 1
ATOM 513 C C . SER A 1 67 ? 174.350 149.087 165.931 1.00 48.64 67 SER C C 1
ATOM 514 O O . SER A 1 67 ? 175.166 148.470 166.622 1.00 48.64 67 SER C O 1
ATOM 517 N N . GLN A 1 68 ? 173.098 149.301 166.329 1.00 45.45 68 GLN C N 1
ATOM 518 C CA . GLN A 1 68 ? 172.635 148.824 167.624 1.00 45.45 68 GLN C CA 1
ATOM 519 C C . GLN A 1 68 ? 171.119 148.707 167.613 1.00 45.45 68 GLN C C 1
ATOM 520 O O . GLN A 1 68 ? 170.431 149.540 167.022 1.00 45.45 68 GLN C O 1
ATOM 526 N N . ASN A 1 69 ? 170.613 147.668 168.271 1.00 37.21 69 ASN C N 1
ATOM 527 C CA . ASN A 1 69 ? 169.175 147.494 168.452 1.00 37.21 69 ASN C CA 1
ATOM 528 C C . ASN A 1 69 ? 168.978 146.642 169.696 1.00 37.21 69 ASN C C 1
ATOM 529 O O . ASN A 1 69 ? 169.136 145.419 169.641 1.00 37.21 69 ASN C O 1
ATOM 534 N N . ASP A 1 70 ? 168.636 147.284 170.808 1.00 38.69 70 ASP C N 1
ATOM 535 C CA . ASP A 1 70 ? 168.384 146.598 172.066 1.00 38.69 70 ASP C CA 1
ATOM 536 C C . ASP A 1 70 ? 166.902 146.400 172.338 1.00 38.69 70 ASP C C 1
ATOM 537 O O . ASP A 1 70 ? 166.538 145.992 173.443 1.00 38.69 70 ASP C O 1
ATOM 542 N N . LEU A 1 71 ? 166.043 146.682 171.362 1.00 38.80 71 LEU C N 1
ATOM 543 C CA . LEU A 1 71 ? 164.602 146.603 171.544 1.00 38.80 71 LEU C CA 1
ATOM 544 C C . LEU A 1 71 ? 164.019 145.254 171.157 1.00 38.80 71 LEU C C 1
ATOM 545 O O . LEU A 1 71 ? 163.004 144.844 171.729 1.00 38.80 71 LEU C O 1
ATOM 550 N N . MET A 1 72 ? 164.632 144.553 170.208 1.00 41.74 72 MET C N 1
ATOM 551 C CA . MET A 1 72 ? 164.095 143.278 169.755 1.00 41.74 72 MET C CA 1
ATOM 552 C C . MET A 1 72 ? 164.467 142.167 170.728 1.00 41.74 72 MET C C 1
ATOM 553 O O . MET A 1 72 ? 165.583 142.123 171.252 1.00 41.74 72 MET C O 1
ATOM 558 N N . THR A 1 73 ? 163.514 141.271 170.974 1.00 40.54 73 THR C N 1
ATOM 559 C CA . THR A 1 73 ? 163.668 140.274 172.024 1.00 40.54 73 THR C CA 1
ATOM 560 C C . THR A 1 73 ? 164.796 139.301 171.706 1.00 40.54 73 THR C C 1
ATOM 561 O O . THR A 1 73 ? 165.081 139.012 170.541 1.00 40.54 73 THR C O 1
ATOM 565 N N . ARG A 1 74 ? 165.444 138.804 172.757 1.00 45.63 74 ARG C N 1
ATOM 566 C CA . ARG A 1 74 ? 166.565 137.891 172.597 1.00 45.63 74 ARG C CA 1
ATOM 567 C C . ARG A 1 74 ? 166.098 136.570 171.992 1.00 45.63 74 ARG C C 1
ATOM 568 O O . ARG A 1 74 ? 164.935 136.176 172.112 1.00 45.63 74 ARG C O 1
ATOM 576 N N . ASP A 1 75 ? 167.033 135.887 171.329 1.00 48.95 75 ASP C N 1
ATOM 577 C CA . ASP A 1 75 ? 166.762 134.612 170.663 1.00 48.95 75 ASP C CA 1
ATOM 578 C C . ASP A 1 75 ? 165.671 134.755 169.607 1.00 48.95 75 ASP C C 1
ATOM 579 O O . ASP A 1 75 ? 164.855 133.853 169.407 1.00 48.95 75 ASP C O 1
ATOM 584 N N . THR A 1 76 ? 165.649 135.898 168.927 1.00 41.29 76 THR C N 1
ATOM 585 C CA . THR A 1 76 ? 164.699 136.155 167.856 1.00 41.29 76 THR C CA 1
ATOM 586 C C . THR A 1 76 ? 165.410 136.933 166.760 1.00 41.29 76 THR C C 1
ATOM 587 O O . THR A 1 76 ? 166.344 137.692 167.027 1.00 41.29 76 THR C O 1
ATOM 591 N N . ALA A 1 77 ? 164.969 136.728 165.518 1.00 44.00 77 ALA C N 1
ATOM 592 C CA . ALA A 1 77 ? 165.684 137.229 164.355 1.00 44.00 77 ALA C CA 1
ATOM 593 C C . ALA A 1 77 ? 165.090 138.489 163.743 1.00 44.00 77 ALA C C 1
ATOM 594 O O . ALA A 1 77 ? 165.734 139.089 162.877 1.00 44.00 77 ALA C O 1
ATOM 596 N N . GLU A 1 78 ? 163.896 138.910 164.154 1.00 41.84 78 GLU C N 1
ATOM 597 C CA . GLU A 1 78 ? 163.278 140.077 163.543 1.00 41.84 78 GLU C CA 1
ATOM 598 C C . GLU A 1 78 ? 162.337 140.747 164.532 1.00 41.84 78 GLU C C 1
ATOM 599 O O . GLU A 1 78 ? 161.884 140.138 165.504 1.00 41.84 78 GLU C O 1
ATOM 605 N N . CYS A 1 79 ? 162.052 142.019 164.265 1.00 37.71 79 CYS C N 1
ATOM 606 C CA . CYS A 1 79 ? 161.096 142.788 165.044 1.00 37.71 79 CYS C CA 1
ATOM 607 C C . CYS A 1 79 ? 160.483 143.849 164.146 1.00 37.71 79 CYS C C 1
ATOM 608 O O . CYS A 1 79 ? 161.122 144.339 163.212 1.00 37.71 79 CYS C O 1
ATOM 611 N N . LEU A 1 80 ? 159.234 144.202 164.435 1.00 36.51 80 LEU C N 1
ATOM 612 C CA . LEU A 1 80 ? 158.570 145.244 163.667 1.00 36.51 80 LEU C CA 1
ATOM 613 C C . LEU A 1 80 ? 157.472 145.867 164.514 1.00 36.51 80 LEU C C 1
ATOM 614 O O . LEU A 1 80 ? 156.927 145.237 165.422 1.00 36.51 80 LEU C O 1
ATOM 619 N N . ALA A 1 81 ? 157.157 147.118 164.194 1.00 32.14 81 ALA C N 1
ATOM 620 C CA . ALA A 1 81 ? 156.072 147.851 164.825 1.00 32.14 81 ALA C CA 1
ATOM 621 C C . ALA A 1 81 ? 155.364 148.681 163.768 1.00 32.14 81 ALA C C 1
ATOM 622 O O . ALA A 1 81 ? 156.012 149.317 162.932 1.00 32.14 81 ALA C O 1
ATOM 624 N N . GLU A 1 82 ? 154.035 148.674 163.805 1.00 38.01 82 GLU C N 1
ATOM 625 C CA . GLU A 1 82 ? 153.238 149.377 162.812 1.00 38.01 82 GLU C CA 1
ATOM 626 C C . GLU A 1 82 ? 151.989 149.940 163.468 1.00 38.01 82 GLU C C 1
ATOM 627 O O . GLU A 1 82 ? 151.283 149.227 164.186 1.00 38.01 82 GLU C O 1
ATOM 633 N N . VAL A 1 83 ? 151.715 151.217 163.211 1.00 28.20 83 VAL C N 1
ATOM 634 C CA . VAL A 1 83 ? 150.601 151.921 163.830 1.00 28.20 83 VAL C CA 1
ATOM 635 C C . VAL A 1 83 ? 149.741 152.557 162.750 1.00 28.20 83 VAL C C 1
ATOM 636 O O . VAL A 1 83 ? 150.231 152.952 161.688 1.00 28.20 83 VAL C O 1
ATOM 640 N N . GLU A 1 84 ? 148.445 152.646 163.026 1.00 39.43 84 GLU C N 1
ATOM 641 C CA . GLU A 1 84 ? 147.503 153.370 162.184 1.00 39.43 84 GLU C CA 1
ATOM 642 C C . GLU A 1 84 ? 146.977 154.571 162.955 1.00 39.43 84 GLU C C 1
ATOM 643 O O . GLU A 1 84 ? 146.386 154.412 164.027 1.00 39.43 84 GLU C O 1
ATOM 649 N N . PHE A 1 85 ? 147.181 155.766 162.409 1.00 21.46 85 PHE C N 1
ATOM 650 C CA . PHE A 1 85 ? 146.724 156.981 163.062 1.00 21.46 85 PHE C CA 1
ATOM 651 C C . PHE A 1 85 ? 145.897 157.798 162.082 1.00 21.46 85 PHE C C 1
ATOM 652 O O . PHE A 1 85 ? 145.945 157.591 160.868 1.00 21.46 85 PHE C O 1
ATOM 660 N N . GLU A 1 86 ? 145.122 158.731 162.629 1.00 40.75 86 GLU C N 1
ATOM 661 C CA . GLU A 1 86 ? 144.176 159.517 161.853 1.00 40.75 86 GLU C CA 1
ATOM 662 C C . GLU A 1 86 ? 144.376 160.995 162.141 1.00 40.75 86 GLU C C 1
ATOM 663 O O . GLU A 1 86 ? 144.270 161.430 163.291 1.00 40.75 86 GLU C O 1
ATOM 669 N N . VAL A 1 87 ? 144.656 161.765 161.094 1.00 36.76 87 VAL C N 1
ATOM 670 C CA . VAL A 1 87 ? 144.868 163.201 161.205 1.00 36.76 87 VAL C CA 1
ATOM 671 C C . VAL A 1 87 ? 143.900 163.912 160.272 1.00 36.76 87 VAL C C 1
ATOM 672 O O . VAL A 1 87 ? 143.911 163.680 159.058 1.00 36.76 87 VAL C O 1
ATOM 676 N N . LYS A 1 88 ? 143.067 164.785 160.844 1.00 39.30 88 LYS C N 1
ATOM 677 C CA . LYS A 1 88 ? 142.086 165.566 160.087 1.00 39.30 88 LYS C CA 1
ATOM 678 C C . LYS A 1 88 ? 141.144 164.670 159.287 1.00 39.30 88 LYS C C 1
ATOM 679 O O . LYS A 1 88 ? 140.781 164.981 158.151 1.00 39.30 88 LYS C O 1
ATOM 685 N N . GLY A 1 89 ? 140.744 163.546 159.874 1.00 40.44 89 GLY C N 1
ATOM 686 C CA . GLY A 1 89 ? 139.778 162.665 159.255 1.00 40.44 89 GLY C CA 1
ATOM 687 C C . GLY A 1 89 ? 140.333 161.697 158.235 1.00 40.44 89 GLY C C 1
ATOM 688 O O . GLY A 1 89 ? 139.571 160.875 157.711 1.00 40.44 89 GLY C O 1
ATOM 689 N N . GLU A 1 90 ? 141.626 161.760 157.935 1.00 39.32 90 GLU C N 1
ATOM 690 C CA . GLU A 1 90 ? 142.262 160.851 156.994 1.00 39.32 90 GLU C CA 1
ATOM 691 C C . GLU A 1 90 ? 143.255 159.965 157.730 1.00 39.32 90 GLU C C 1
ATOM 692 O O . GLU A 1 90 ? 144.067 160.452 158.523 1.00 39.32 90 GLU C O 1
ATOM 698 N N . ALA A 1 91 ? 143.188 158.664 157.465 1.00 35.54 91 ALA C N 1
ATOM 699 C CA . ALA A 1 91 ? 143.998 157.678 158.164 1.00 35.54 91 ALA C CA 1
ATOM 700 C C . ALA A 1 91 ? 145.315 157.455 157.437 1.00 35.54 91 ALA C C 1
ATOM 701 O O . ALA A 1 91 ? 145.375 157.509 156.207 1.00 35.54 91 ALA C O 1
ATOM 703 N N . TYR A 1 92 ? 146.370 157.207 158.209 1.00 32.03 92 TYR C N 1
ATOM 704 C CA . TYR A 1 92 ? 147.692 156.921 157.678 1.00 32.03 92 TYR C CA 1
ATOM 705 C C . TYR A 1 92 ? 148.284 155.739 158.429 1.00 32.03 92 TYR C C 1
ATOM 706 O O . TYR A 1 92 ? 147.837 155.397 159.526 1.00 32.03 92 TYR C O 1
ATOM 715 N N . ARG A 1 93 ? 149.288 155.111 157.828 1.00 32.98 93 ARG C N 1
ATOM 716 C CA . ARG A 1 93 ? 149.965 153.967 158.421 1.00 32.98 93 ARG C CA 1
ATOM 717 C C . ARG A 1 93 ? 151.467 154.201 158.422 1.00 32.98 93 ARG C C 1
ATOM 718 O O . ARG A 1 93 ? 152.040 154.582 157.397 1.00 32.98 93 ARG C O 1
ATOM 726 N N . ALA A 1 94 ? 152.099 153.966 159.567 1.00 34.04 94 ALA C N 1
ATOM 727 C CA . ALA A 1 94 ? 153.544 154.044 159.704 1.00 34.04 94 ALA C CA 1
ATOM 728 C C . ALA A 1 94 ? 154.084 152.653 159.990 1.00 34.04 94 ALA C C 1
ATOM 729 O O . ALA A 1 94 ? 153.446 151.865 160.691 1.00 34.04 94 ALA C O 1
ATOM 731 N N . PHE A 1 95 ? 155.259 152.352 159.446 1.00 36.88 95 PHE C N 1
ATOM 732 C CA . PHE A 1 95 ? 155.796 151.003 159.493 1.00 36.88 95 PHE C CA 1
ATOM 733 C C . PHE A 1 95 ? 157.298 151.059 159.716 1.00 36.88 95 PHE C C 1
ATOM 734 O O . PHE A 1 95 ? 158.006 151.804 159.035 1.00 36.88 95 PHE C O 1
ATOM 742 N N . TRP A 1 96 ? 157.778 150.272 160.676 1.00 58.11 96 TRP C N 1
ATOM 743 C CA . TRP A 1 96 ? 159.202 150.158 160.953 1.00 58.11 96 TRP C CA 1
ATOM 744 C C . TRP A 1 96 ? 159.520 148.711 161.288 1.00 58.11 96 TRP C C 1
ATOM 745 O O . TRP A 1 96 ? 158.889 148.120 162.167 1.00 58.11 96 TRP C O 1
ATOM 756 N N . SER A 1 97 ? 160.505 148.148 160.590 1.00 44.04 97 SER C N 1
ATOM 757 C CA . SER A 1 97 ? 160.852 146.744 160.749 1.00 44.04 97 SER C CA 1
ATOM 758 C C . SER A 1 97 ? 162.351 146.566 160.572 1.00 44.04 97 SER C C 1
ATOM 759 O O . SER A 1 97 ? 163.011 147.368 159.909 1.00 44.04 97 SER C O 1
ATOM 762 N N . GLN A 1 98 ? 162.879 145.498 161.166 1.00 38.49 98 GLN C N 1
ATOM 763 C CA . GLN A 1 98 ? 164.292 145.171 161.053 1.00 38.49 98 GLN C CA 1
ATOM 764 C C . GLN A 1 98 ? 164.459 143.664 161.163 1.00 38.49 98 GLN C C 1
ATOM 765 O O . GLN A 1 98 ? 163.757 143.004 161.933 1.00 38.49 98 GLN C O 1
ATOM 771 N N . ASN A 1 99 ? 165.400 143.127 160.390 1.00 44.23 99 ASN C N 1
ATOM 772 C CA . ASN A 1 99 ? 165.652 141.695 160.343 1.00 44.23 99 ASN C CA 1
ATOM 773 C C . ASN A 1 99 ? 167.139 141.424 160.509 1.00 44.23 99 ASN C C 1
ATOM 774 O O . ASN A 1 99 ? 167.983 142.198 160.052 1.00 44.23 99 ASN C O 1
ATOM 779 N N . ARG A 1 100 ? 167.449 140.311 161.167 1.00 48.62 100 ARG C N 1
ATOM 780 C CA . ARG A 1 100 ? 168.830 139.892 161.340 1.00 48.62 100 ARG C CA 1
ATOM 781 C C . ARG A 1 100 ? 169.290 139.062 160.148 1.00 48.62 100 ARG C C 1
ATOM 782 O O . ARG A 1 100 ? 168.492 138.406 159.474 1.00 48.62 100 ARG C O 1
ATOM 790 N N . ALA A 1 101 ? 170.596 139.102 159.894 1.00 58.21 101 ALA C N 1
ATOM 791 C CA . ALA A 1 101 ? 171.157 138.415 158.741 1.00 58.21 101 ALA C CA 1
ATOM 792 C C . ALA A 1 101 ? 170.946 136.910 158.850 1.00 58.21 101 ALA C C 1
ATOM 793 O O . ALA A 1 101 ? 171.092 136.314 159.920 1.00 58.21 101 ALA C O 1
ATOM 795 N N . ARG A 1 102 ? 170.588 136.299 157.723 1.00 65.65 102 ARG C N 1
ATOM 796 C CA . ARG A 1 102 ? 170.354 134.863 157.593 1.00 65.65 102 ARG C CA 1
ATOM 797 C C . ARG A 1 102 ? 169.283 134.347 158.544 1.00 65.65 102 ARG C C 1
ATOM 798 O O . ARG A 1 102 ? 169.210 133.136 158.784 1.00 65.65 102 ARG C O 1
ATOM 806 N N . ASN A 1 103 ? 168.452 135.233 159.095 1.00 55.60 103 ASN C N 1
ATOM 807 C CA . ASN A 1 103 ? 167.393 134.881 160.038 1.00 55.60 103 ASN C CA 1
ATOM 808 C C . ASN A 1 103 ? 167.934 134.183 161.283 1.00 55.60 103 ASN C C 1
ATOM 809 O O . ASN A 1 103 ? 167.218 133.413 161.929 1.00 55.60 103 ASN C O 1
ATOM 814 N N . GLN A 1 104 ? 169.190 134.441 161.635 1.00 56.10 104 GLN C N 1
ATOM 815 C CA . GLN A 1 104 ? 169.791 133.820 162.807 1.00 56.10 104 GLN C CA 1
ATOM 816 C C . GLN A 1 104 ? 170.020 134.863 163.885 1.00 56.10 104 GLN C C 1
ATOM 817 O O . GLN A 1 104 ? 170.470 135.975 163.573 1.00 56.10 104 GLN C O 1
ATOM 823 N N . PRO A 1 105 ? 169.730 134.548 165.149 1.00 54.81 105 PRO C N 1
ATOM 824 C CA . PRO A 1 105 ? 169.890 135.551 166.214 1.00 54.81 105 PRO C CA 1
ATOM 825 C C . PRO A 1 105 ? 171.303 136.091 166.349 1.00 54.81 105 PRO C C 1
ATOM 826 O O . PRO A 1 105 ? 171.472 137.221 166.820 1.00 54.81 105 PRO C O 1
ATOM 830 N N . ASP A 1 106 ? 172.322 135.327 165.959 1.00 61.24 106 ASP C N 1
ATOM 831 C CA . ASP A 1 106 ? 173.695 135.806 166.064 1.00 61.24 106 ASP C CA 1
ATOM 832 C C . ASP A 1 106 ? 174.108 136.680 164.888 1.00 61.24 106 ASP C C 1
ATOM 833 O O . ASP A 1 106 ? 175.192 137.273 164.927 1.00 61.24 106 ASP C O 1
ATOM 838 N N . GLY A 1 107 ? 173.279 136.775 163.852 1.00 56.39 107 GLY C N 1
ATOM 839 C CA . GLY A 1 107 ? 173.665 137.520 162.670 1.00 56.39 107 GLY C CA 1
ATOM 840 C C . GLY A 1 107 ? 173.677 139.018 162.907 1.00 56.39 107 GLY C C 1
ATOM 841 O O . GLY A 1 107 ? 173.112 139.529 163.874 1.00 56.39 107 GLY C O 1
ATOM 842 N N . ASN A 1 108 ? 174.342 139.731 162.002 1.00 54.40 108 ASN C N 1
ATOM 843 C CA . ASN A 1 108 ? 174.400 141.182 162.088 1.00 54.40 108 ASN C CA 1
ATOM 844 C C . ASN A 1 108 ? 173.045 141.794 161.756 1.00 54.40 108 ASN C C 1
ATOM 845 O O . ASN A 1 108 ? 172.224 141.201 161.051 1.00 54.40 108 ASN C O 1
ATOM 850 N N . LEU A 1 109 ? 172.819 142.998 162.272 1.00 48.19 109 LEU C N 1
ATOM 851 C CA . LEU A 1 109 ? 171.555 143.685 162.055 1.00 48.19 109 LEU C CA 1
ATOM 852 C C . LEU A 1 109 ? 171.554 144.380 160.701 1.00 48.19 109 LEU C C 1
ATOM 853 O O . LEU A 1 109 ? 172.501 145.094 160.356 1.00 48.19 109 LEU C O 1
ATOM 858 N N . GLN A 1 110 ? 170.489 144.175 159.934 1.00 51.83 110 GLN C N 1
ATOM 859 C CA . GLN A 1 110 ? 170.346 144.841 158.651 1.00 51.83 110 GLN C CA 1
ATOM 860 C C . GLN A 1 110 ? 169.684 146.205 158.831 1.00 51.83 110 GLN C C 1
ATOM 861 O O . GLN A 1 110 ? 169.229 146.569 159.918 1.00 51.83 110 GLN C O 1
ATOM 867 N N . VAL A 1 111 ? 169.641 146.970 157.745 1.00 44.08 111 VAL C N 1
ATOM 868 C CA . VAL A 1 111 ? 169.055 148.308 157.766 1.00 44.08 111 VAL C CA 1
ATOM 869 C C . VAL A 1 111 ? 167.548 148.194 157.958 1.00 44.08 111 VAL C C 1
ATOM 870 O O . VAL A 1 111 ? 166.931 147.238 157.465 1.00 44.08 111 VAL C O 1
ATOM 874 N N . PRO A 1 112 ? 166.920 149.122 158.674 1.00 41.60 112 PRO C N 1
ATOM 875 C CA . PRO A 1 112 ? 165.469 149.050 158.862 1.00 41.60 112 PRO C CA 1
ATOM 876 C C . PRO A 1 112 ? 164.717 149.344 157.575 1.00 41.60 112 PRO C C 1
ATOM 877 O O . PRO A 1 112 ? 165.199 150.055 156.691 1.00 41.60 112 PRO C O 1
ATOM 881 N N . ARG A 1 113 ? 163.515 148.784 157.481 1.00 43.75 113 ARG C N 1
ATOM 882 C CA . ARG A 1 113 ? 162.619 149.010 156.355 1.00 43.75 113 ARG C CA 1
ATOM 883 C C . ARG A 1 113 ? 161.424 149.820 156.831 1.00 43.75 113 ARG C C 1
ATOM 884 O O . ARG A 1 113 ? 160.592 149.315 157.590 1.00 43.75 113 ARG C O 1
ATOM 892 N N . VAL A 1 114 ? 161.334 151.069 156.376 1.00 40.55 114 VAL C N 1
ATOM 893 C CA . VAL A 1 114 ? 160.329 152.002 156.866 1.00 40.55 114 VAL C CA 1
ATOM 894 C C . VAL A 1 114 ? 159.432 152.431 155.715 1.00 40.55 114 VAL C C 1
ATOM 895 O O . VAL A 1 114 ? 159.861 152.510 154.560 1.00 40.55 114 VAL C O 1
ATOM 899 N N . GLU A 1 115 ? 158.168 152.695 156.040 1.00 39.84 115 GLU C N 1
ATOM 900 C CA . GLU A 1 115 ? 157.185 153.163 155.074 1.00 39.84 115 GLU C CA 1
ATOM 901 C C . GLU A 1 115 ? 156.184 154.074 155.766 1.00 39.84 115 GLU C C 1
ATOM 902 O O . GLU A 1 115 ? 156.057 154.077 156.992 1.00 39.84 115 GLU C O 1
ATOM 908 N N . LEU A 1 116 ? 155.474 154.851 154.956 1.00 29.99 116 LEU C N 1
ATOM 909 C CA . LEU A 1 116 ? 154.390 155.707 155.414 1.00 29.99 116 LEU C CA 1
ATOM 910 C C . LEU A 1 116 ? 153.379 155.815 154.287 1.00 29.99 116 LEU C C 1
ATOM 911 O O . LEU A 1 116 ? 153.703 156.323 153.210 1.00 29.99 116 LEU C O 1
ATOM 916 N N . ALA A 1 117 ? 152.164 155.330 154.525 1.00 33.79 117 ALA C N 1
ATOM 917 C CA . ALA A 1 117 ? 151.196 155.195 153.450 1.00 33.79 117 ALA C CA 1
ATOM 918 C C . ALA A 1 117 ? 149.797 155.482 153.968 1.00 33.79 117 ALA C C 1
ATOM 919 O O . ALA A 1 117 ? 149.475 155.194 155.122 1.00 33.79 117 ALA C O 1
ATOM 921 N N . ARG A 1 118 ? 148.969 156.052 153.097 1.00 34.14 118 ARG C N 1
ATOM 922 C CA . ARG A 1 118 ? 147.566 156.256 153.421 1.00 34.14 118 ARG C CA 1
ATOM 923 C C . ARG A 1 118 ? 146.866 154.913 153.578 1.00 34.14 118 ARG C C 1
ATOM 924 O O . ARG A 1 118 ? 147.183 153.944 152.885 1.00 34.14 118 ARG C O 1
ATOM 932 N N . CYS A 1 119 ? 145.907 154.856 154.501 1.00 41.89 119 CYS C N 1
ATOM 933 C CA . CYS A 1 119 ? 145.252 153.589 154.804 1.00 41.89 119 CYS C CA 1
ATOM 934 C C . CYS A 1 119 ? 144.207 153.232 153.754 1.00 41.89 119 CYS C C 1
ATOM 935 O O . CYS A 1 119 ? 144.157 152.091 153.282 1.00 41.89 119 CYS C O 1
ATOM 938 N N . ALA A 1 120 ? 143.362 154.190 153.376 1.00 43.30 120 ALA C N 1
ATOM 939 C CA . ALA A 1 120 ? 142.301 153.917 152.414 1.00 43.30 120 ALA C CA 1
ATOM 940 C C . ALA A 1 120 ? 142.795 153.971 150.975 1.00 43.30 120 ALA C C 1
ATOM 941 O O . ALA A 1 120 ? 142.491 153.073 150.183 1.00 43.30 120 ALA C O 1
ATOM 943 N N . ASP A 1 121 ? 143.548 155.014 150.620 1.00 42.39 121 ASP C N 1
ATOM 944 C CA . ASP A 1 121 ? 144.125 155.091 149.283 1.00 42.39 121 ASP C CA 1
ATOM 945 C C . ASP A 1 121 ? 145.129 153.973 149.040 1.00 42.39 121 ASP C C 1
ATOM 946 O O . ASP A 1 121 ? 145.145 153.375 147.959 1.00 42.39 121 ASP C O 1
ATOM 951 N N . GLY A 1 122 ? 145.969 153.674 150.030 1.00 37.56 122 GLY C N 1
ATOM 952 C CA . GLY A 1 122 ? 147.020 152.694 149.881 1.00 37.56 122 GLY C CA 1
ATOM 953 C C . GLY A 1 122 ? 148.304 153.221 149.286 1.00 37.56 122 GLY C C 1
ATOM 954 O O . GLY A 1 122 ? 149.299 152.488 149.263 1.00 37.56 122 GLY C O 1
ATOM 955 N N . LYS A 1 123 ? 148.323 154.462 148.812 1.00 37.49 123 LYS C N 1
ATOM 956 C CA . LYS A 1 123 ? 149.518 155.014 148.194 1.00 37.49 123 LYS C CA 1
ATOM 957 C C . LYS A 1 123 ? 150.619 155.222 149.225 1.00 37.49 123 LYS C C 1
ATOM 958 O O . LYS A 1 123 ? 150.379 155.685 150.341 1.00 37.49 123 LYS C O 1
ATOM 964 N N . ILE A 1 124 ? 151.838 154.882 148.832 1.00 33.57 124 ILE C N 1
ATOM 965 C CA . ILE A 1 124 ? 153.003 155.075 149.684 1.00 33.57 124 ILE C CA 1
ATOM 966 C C . ILE A 1 124 ? 153.467 156.520 149.590 1.00 33.57 124 ILE C C 1
ATOM 967 O O . ILE A 1 124 ? 153.654 157.061 148.495 1.00 33.57 124 ILE C O 1
ATOM 972 N N . LEU A 1 125 ? 153.652 157.154 150.745 1.00 34.38 125 LEU C N 1
ATOM 973 C CA . LEU A 1 125 ? 154.097 158.539 150.825 1.00 34.38 125 LEU C CA 1
ATOM 974 C C . LEU A 1 125 ? 155.595 158.681 151.031 1.00 34.38 125 LEU C C 1
ATOM 975 O O . LEU A 1 125 ? 156.199 159.607 150.488 1.00 34.38 125 LEU C O 1
ATOM 980 N N . ALA A 1 126 ? 156.215 157.790 151.803 1.00 35.43 126 ALA C N 1
ATOM 981 C CA . ALA A 1 126 ? 157.645 157.867 152.059 1.00 35.43 126 ALA C CA 1
ATOM 982 C C . ALA A 1 126 ? 158.192 156.472 152.317 1.00 35.43 126 ALA C C 1
ATOM 983 O O . ALA A 1 126 ? 157.483 155.594 152.815 1.00 35.43 126 ALA C O 1
ATOM 985 N N . ASP A 1 127 ? 159.469 156.281 151.979 1.00 42.09 127 ASP C N 1
ATOM 986 C CA . ASP A 1 127 ? 160.141 155.000 152.150 1.00 42.09 127 ASP C CA 1
ATOM 987 C C . ASP A 1 127 ? 161.526 155.093 152.768 1.00 42.09 127 ASP C C 1
ATOM 988 O O . ASP A 1 127 ? 162.196 154.061 152.876 1.00 42.09 127 ASP C O 1
ATOM 993 N N . LYS A 1 128 ? 161.982 156.274 153.167 1.00 50.46 128 LYS C N 1
ATOM 994 C CA . LYS A 1 128 ? 163.295 156.433 153.768 1.00 50.46 128 LYS C CA 1
ATOM 995 C C . LYS A 1 128 ? 163.146 157.053 155.149 1.00 50.46 128 LYS C C 1
ATOM 996 O O . LYS A 1 128 ? 162.099 157.612 155.481 1.00 50.46 128 LYS C O 1
ATOM 1002 N N . VAL A 1 129 ? 164.200 156.942 155.957 1.00 47.25 129 VAL C N 1
ATOM 1003 C CA . VAL A 1 129 ? 164.121 157.395 157.344 1.00 47.25 129 VAL C CA 1
ATOM 1004 C C . VAL A 1 129 ? 163.885 158.899 157.403 1.00 47.25 129 VAL C C 1
ATOM 1005 O O . VAL A 1 129 ? 162.935 159.374 158.037 1.00 47.25 129 VAL C O 1
ATOM 1009 N N . LYS A 1 130 ? 164.734 159.671 156.723 1.00 47.86 130 LYS C N 1
ATOM 1010 C CA . LYS A 1 130 ? 164.625 161.125 156.794 1.00 47.86 130 LYS C CA 1
ATOM 1011 C C . LYS A 1 130 ? 163.351 161.619 156.124 1.00 47.86 130 LYS C C 1
ATOM 1012 O O . LYS A 1 130 ? 162.669 162.509 156.647 1.00 47.86 130 LYS C O 1
ATOM 1018 N N . ASP A 1 131 ? 163.018 161.054 154.962 1.00 42.75 131 ASP C N 1
ATOM 1019 C CA . ASP A 1 131 ? 161.805 161.456 154.260 1.00 42.75 131 ASP C CA 1
ATOM 1020 C C . ASP A 1 131 ? 160.574 161.177 155.111 1.00 42.75 131 ASP C C 1
ATOM 1021 O O . ASP A 1 131 ? 159.702 162.041 155.257 1.00 42.75 131 ASP C O 1
ATOM 1026 N N . LYS A 1 132 ? 160.498 159.981 155.698 1.00 36.80 132 LYS C N 1
ATOM 1027 C CA . LYS A 1 132 ? 159.369 159.625 156.546 1.00 36.80 132 LYS C CA 1
ATOM 1028 C C . LYS A 1 132 ? 159.284 160.519 157.772 1.00 36.80 132 LYS C C 1
ATOM 1029 O O . LYS A 1 132 ? 158.194 160.977 158.127 1.00 36.80 132 LYS C O 1
ATOM 1035 N N . LEU A 1 133 ? 160.417 160.792 158.424 1.00 36.64 133 LEU C N 1
ATOM 1036 C CA . LEU A 1 133 ? 160.391 161.632 159.616 1.00 36.64 133 LEU C CA 1
ATOM 1037 C C . LEU A 1 133 ? 159.923 163.043 159.286 1.00 36.64 133 LEU C C 1
ATOM 1038 O O . LEU A 1 133 ? 159.056 163.593 159.973 1.00 36.64 133 LEU C O 1
ATOM 1043 N N . GLU A 1 134 ? 160.477 163.643 158.230 1.00 38.14 134 GLU C N 1
ATOM 1044 C CA . GLU A 1 134 ? 160.075 164.999 157.871 1.00 38.14 134 GLU C CA 1
ATOM 1045 C C . GLU A 1 134 ? 158.612 165.052 157.450 1.00 38.14 134 GLU C C 1
ATOM 1046 O O . GLU A 1 134 ? 157.881 165.968 157.846 1.00 38.14 134 GLU C O 1
ATOM 1052 N N . LEU A 1 135 ? 158.161 164.075 156.660 1.00 34.26 135 LEU C N 1
ATOM 1053 C CA . LEU A 1 135 ? 156.783 164.102 156.190 1.00 34.26 135 LEU C CA 1
ATOM 1054 C C . LEU A 1 135 ? 155.807 163.894 157.339 1.00 34.26 135 LEU C C 1
ATOM 1055 O O . LEU A 1 135 ? 154.766 164.555 157.396 1.00 34.26 135 LEU C O 1
ATOM 1060 N N . THR A 1 136 ? 156.122 162.994 158.276 1.00 33.48 136 THR C N 1
ATOM 1061 C CA . THR A 1 136 ? 155.213 162.785 159.396 1.00 33.48 136 THR C CA 1
ATOM 1062 C C . THR A 1 136 ? 155.241 163.962 160.363 1.00 33.48 136 THR C C 1
ATOM 1063 O O . THR A 1 136 ? 154.206 164.300 160.946 1.00 33.48 136 THR C O 1
ATOM 1067 N N . ALA A 1 137 ? 156.393 164.621 160.521 1.00 33.51 137 ALA C N 1
ATOM 1068 C CA . ALA A 1 137 ? 156.438 165.829 161.334 1.00 33.51 137 ALA C CA 1
ATOM 1069 C C . ALA A 1 137 ? 155.572 166.922 160.726 1.00 33.51 137 ALA C C 1
ATOM 1070 O O . ALA A 1 137 ? 154.799 167.579 161.430 1.00 33.51 137 ALA C O 1
ATOM 1072 N N . THR A 1 138 ? 155.674 167.118 159.410 1.00 34.80 138 THR C N 1
ATOM 1073 C CA . THR A 1 138 ? 154.837 168.113 158.747 1.00 34.80 138 THR C CA 1
ATOM 1074 C C . THR A 1 138 ? 153.360 167.748 158.842 1.00 34.80 138 THR C C 1
ATOM 1075 O O . THR A 1 138 ? 152.511 168.616 159.076 1.00 34.80 138 THR C O 1
ATOM 1079 N N . LEU A 1 139 ? 153.036 166.467 158.669 1.00 34.64 139 LEU C N 1
ATOM 1080 C CA . LEU A 1 139 ? 151.641 166.042 158.635 1.00 34.64 139 LEU C CA 1
ATOM 1081 C C . LEU A 1 139 ? 150.988 166.173 160.005 1.00 34.64 139 LEU C C 1
ATOM 1082 O O . LEU A 1 139 ? 149.888 166.723 160.127 1.00 34.64 139 LEU C O 1
ATOM 1087 N N . THR A 1 140 ? 151.645 165.666 161.050 1.00 33.18 140 THR C N 1
ATOM 1088 C CA . THR A 1 140 ? 151.074 165.694 162.389 1.00 33.18 140 THR C CA 1
ATOM 1089 C C . THR A 1 140 ? 151.265 167.034 163.085 1.00 33.18 140 THR C C 1
ATOM 1090 O O . THR A 1 140 ? 150.546 167.329 164.046 1.00 33.18 140 THR C O 1
ATOM 1094 N N . GLY A 1 141 ? 152.193 167.858 162.615 1.00 35.82 141 GLY C N 1
ATOM 1095 C CA . GLY A 1 141 ? 152.542 169.099 163.276 1.00 35.82 141 GLY C CA 1
ATOM 1096 C C . GLY A 1 141 ? 153.654 168.926 164.286 1.00 35.82 141 GLY C C 1
ATOM 1097 O O . GLY A 1 141 ? 154.452 169.840 164.496 1.00 35.82 141 GLY C O 1
ATOM 1098 N N . LEU A 1 142 ? 153.725 167.755 164.912 1.00 33.51 142 LEU C N 1
ATOM 1099 C CA . LEU A 1 142 ? 154.652 167.494 166.006 1.00 33.51 142 LEU C CA 1
ATOM 1100 C C . LEU A 1 142 ? 155.573 166.329 165.658 1.00 33.51 142 LEU C C 1
ATOM 1101 O O . LEU A 1 142 ? 155.110 165.267 165.231 1.00 33.51 142 LEU C O 1
ATOM 1106 N N . ASP A 1 143 ? 156.878 166.546 165.817 1.00 33.90 143 ASP C N 1
ATOM 1107 C CA . ASP A 1 143 ? 157.870 165.491 165.689 1.00 33.90 143 ASP C CA 1
ATOM 1108 C C . ASP A 1 143 ? 158.043 164.789 167.033 1.00 33.90 143 ASP C C 1
ATOM 1109 O O . ASP A 1 143 ? 157.211 164.909 167.930 1.00 33.90 143 ASP C O 1
ATOM 1114 N N . TYR A 1 144 ? 159.127 164.022 167.168 1.00 33.66 144 TYR C N 1
ATOM 1115 C CA . TYR A 1 144 ? 159.367 163.282 168.405 1.00 33.66 144 TYR C CA 1
ATOM 1116 C C . TYR A 1 144 ? 159.530 164.216 169.600 1.00 33.66 144 TYR C C 1
ATOM 1117 O O . TYR A 1 144 ? 158.988 163.962 170.684 1.00 33.66 144 TYR C O 1
ATOM 1126 N N . GLY A 1 145 ? 160.284 165.300 169.422 1.00 33.10 145 GLY C N 1
ATOM 1127 C CA . GLY A 1 145 ? 160.561 166.221 170.512 1.00 33.10 145 GLY C CA 1
ATOM 1128 C C . GLY A 1 145 ? 159.338 166.917 171.066 1.00 33.10 145 GLY C C 1
ATOM 1129 O O . GLY A 1 145 ? 159.396 167.439 172.185 1.00 33.10 145 GLY C O 1
ATOM 1130 N N . ARG A 1 146 ? 158.241 166.940 170.318 1.00 34.20 146 ARG C N 1
ATOM 1131 C CA . ARG A 1 146 ? 156.972 167.490 170.772 1.00 34.20 146 ARG C CA 1
ATOM 1132 C C . ARG A 1 146 ? 155.974 166.413 171.155 1.00 34.20 146 ARG C C 1
ATOM 1133 O O . ARG A 1 146 ? 155.128 166.635 172.024 1.00 34.20 146 ARG C O 1
ATOM 1141 N N . PHE A 1 147 ? 156.066 165.248 170.512 1.00 31.25 147 PHE C N 1
ATOM 1142 C CA . PHE A 1 147 ? 155.275 164.089 170.906 1.00 31.25 147 PHE C CA 1
ATOM 1143 C C . PHE A 1 147 ? 155.566 163.704 172.346 1.00 31.25 147 PHE C C 1
ATOM 1144 O O . PHE A 1 147 ? 154.650 163.574 173.165 1.00 31.25 147 PHE C O 1
ATOM 1152 N N . THR A 1 148 ? 156.848 163.577 172.685 1.00 31.04 148 THR C N 1
ATOM 1153 C CA . THR A 1 148 ? 157.245 163.130 174.014 1.00 31.04 148 THR C CA 1
ATOM 1154 C C . THR A 1 148 ? 156.967 164.158 175.100 1.00 31.04 148 THR C C 1
ATOM 1155 O O . THR A 1 148 ? 157.139 163.837 176.281 1.00 31.04 148 THR C O 1
ATOM 1159 N N . ARG A 1 149 ? 156.557 165.375 174.746 1.00 32.61 149 ARG C N 1
ATOM 1160 C CA . ARG A 1 149 ? 156.247 166.401 175.732 1.00 32.61 149 ARG C CA 1
ATOM 1161 C C . ARG A 1 149 ? 154.785 166.811 175.774 1.00 32.61 149 ARG C C 1
ATOM 1162 O O . ARG A 1 149 ? 154.354 167.351 176.799 1.00 32.61 149 ARG C O 1
ATOM 1170 N N . SER A 1 150 ? 154.008 166.581 174.716 1.00 30.74 150 SER C N 1
ATOM 1171 C CA . SER A 1 150 ? 152.614 166.992 174.703 1.00 30.74 150 SER C CA 1
ATOM 1172 C C . SER A 1 150 ? 151.628 165.868 174.430 1.00 30.74 150 SER C C 1
ATOM 1173 O O . SER A 1 150 ? 150.425 166.078 174.617 1.00 30.74 150 SER C O 1
ATOM 1176 N N . MET A 1 151 ? 152.081 164.693 173.999 1.00 34.50 151 MET C N 1
ATOM 1177 C CA . MET A 1 151 ? 151.167 163.599 173.691 1.00 34.50 151 MET C CA 1
ATOM 1178 C C . MET A 1 151 ? 151.472 162.306 174.432 1.00 34.50 151 MET C C 1
ATOM 1179 O O . MET A 1 151 ? 150.532 161.584 174.777 1.00 34.50 151 MET C O 1
ATOM 1184 N N . LEU A 1 152 ? 152.734 161.988 174.703 1.00 32.98 152 LEU C N 1
ATOM 1185 C CA . LEU A 1 152 ? 153.100 160.831 175.504 1.00 32.98 152 LEU C CA 1
ATOM 1186 C C . LEU A 1 152 ? 154.023 161.290 176.619 1.00 32.98 152 LEU C C 1
ATOM 1187 O O . LEU A 1 152 ? 155.062 161.902 176.353 1.00 32.98 152 LEU C O 1
ATOM 1192 N N . LEU A 1 153 ? 153.650 160.989 177.858 1.00 35.79 153 LEU C N 1
ATOM 1193 C CA . LEU A 1 153 ? 154.423 161.365 179.039 1.00 35.79 153 LEU C CA 1
ATOM 1194 C C . LEU A 1 153 ? 155.064 160.094 179.585 1.00 35.79 153 LEU C C 1
ATOM 1195 O O . LEU A 1 153 ? 154.413 159.295 180.262 1.00 35.79 153 LEU C O 1
ATOM 1200 N N . SER A 1 154 ? 156.346 159.914 179.286 1.00 44.23 154 SER C N 1
ATOM 1201 C CA . SER A 1 154 ? 157.043 158.689 179.640 1.00 44.23 154 SER C CA 1
ATOM 1202 C C . SER A 1 154 ? 157.248 158.592 181.149 1.00 44.23 154 SER C C 1
ATOM 1203 O O . SER A 1 154 ? 156.974 159.527 181.906 1.00 44.23 154 SER C O 1
ATOM 1206 N N . GLN A 1 155 ? 157.735 157.433 181.579 1.00 51.72 155 GLN C N 1
ATOM 1207 C CA . GLN A 1 155 ? 157.959 157.182 182.997 1.00 51.72 155 GLN C CA 1
ATOM 1208 C C . GLN A 1 155 ? 159.124 158.008 183.526 1.00 51.72 155 GLN C C 1
ATOM 1209 O O . GLN A 1 155 ? 160.234 157.965 182.988 1.00 51.72 155 GLN C O 1
ATOM 1215 N N . GLY A 1 156 ? 158.854 158.790 184.566 1.00 56.51 156 GLY C N 1
ATOM 1216 C CA . GLY A 1 156 ? 159.875 159.581 185.214 1.00 56.51 156 GLY C CA 1
ATOM 1217 C C . GLY A 1 156 ? 160.243 160.867 184.510 1.00 56.51 156 GLY C C 1
ATOM 1218 O O . GLY A 1 156 ? 161.092 161.609 185.020 1.00 56.51 156 GLY C O 1
ATOM 1219 N N . GLN A 1 157 ? 159.636 161.162 183.362 1.00 53.82 157 GLN C N 1
ATOM 1220 C CA . GLN A 1 157 ? 159.968 162.354 182.595 1.00 53.82 157 GLN C CA 1
ATOM 1221 C C . GLN A 1 157 ? 158.800 163.322 182.475 1.00 53.82 157 GLN C C 1
ATOM 1222 O O . GLN A 1 157 ? 158.789 164.154 181.562 1.00 53.82 157 GLN C O 1
ATOM 1228 N N . PHE A 1 158 ? 157.813 163.234 183.370 1.00 49.79 158 PHE C N 1
ATOM 1229 C CA . PHE A 1 158 ? 156.703 164.180 183.330 1.00 49.79 158 PHE C CA 1
ATOM 1230 C C . PHE A 1 158 ? 157.173 165.603 183.601 1.00 49.79 158 PHE C C 1
ATOM 1231 O O . PHE A 1 158 ? 156.647 166.553 183.011 1.00 49.79 158 PHE C O 1
ATOM 1239 N N . ALA A 1 159 ? 158.163 165.771 184.475 1.00 49.09 159 ALA C N 1
ATOM 1240 C CA . ALA A 1 159 ? 158.685 167.089 184.806 1.00 49.09 159 ALA C CA 1
ATOM 1241 C C . ALA A 1 159 ? 159.809 167.531 183.882 1.00 49.09 159 ALA C C 1
ATOM 1242 O O . ALA A 1 159 ? 160.610 168.384 184.277 1.00 49.09 159 ALA C O 1
ATOM 1244 N N . ALA A 1 160 ? 159.896 166.967 182.676 1.00 49.92 160 ALA C N 1
ATOM 1245 C CA . ALA A 1 160 ? 160.955 167.361 181.755 1.00 49.92 160 ALA C CA 1
ATOM 1246 C C . ALA A 1 160 ? 160.815 168.814 181.323 1.00 49.92 160 ALA C C 1
ATOM 1247 O O . ALA A 1 160 ? 161.818 169.530 181.240 1.00 49.92 160 ALA C O 1
ATOM 1249 N N . PHE A 1 161 ? 159.589 169.268 181.050 1.00 47.46 161 PHE C N 1
ATOM 1250 C CA . PHE A 1 161 ? 159.389 170.637 180.580 1.00 47.46 161 PHE C CA 1
ATOM 1251 C C . PHE A 1 161 ? 159.811 171.654 181.633 1.00 47.46 161 PHE C C 1
ATOM 1252 O O . PHE A 1 161 ? 160.539 172.608 181.335 1.00 47.46 161 PHE C O 1
ATOM 1260 N N . LEU A 1 162 ? 159.356 171.471 182.875 1.00 46.86 162 LEU C N 1
ATOM 1261 C CA . LEU A 1 162 ? 159.712 172.403 183.941 1.00 46.86 162 LEU C CA 1
ATOM 1262 C C . LEU A 1 162 ? 161.205 172.363 184.242 1.00 46.86 162 LEU C C 1
ATOM 1263 O O . LEU A 1 162 ? 161.826 173.407 184.467 1.00 46.86 162 LEU C O 1
ATOM 1268 N N . ASN A 1 163 ? 161.796 171.171 184.253 1.00 50.92 163 ASN C N 1
ATOM 1269 C CA . ASN A 1 163 ? 163.201 171.012 184.595 1.00 50.92 163 ASN C CA 1
ATOM 1270 C C . ASN A 1 163 ? 164.133 171.181 183.404 1.00 50.92 163 ASN C C 1
ATOM 1271 O O . ASN A 1 163 ? 165.354 171.108 183.580 1.00 50.92 163 ASN C O 1
ATOM 1276 N N . ALA A 1 164 ? 163.598 171.401 182.206 1.00 51.46 164 ALA C N 1
ATOM 1277 C CA . ALA A 1 164 ? 164.446 171.575 181.036 1.00 51.46 164 ALA C CA 1
ATOM 1278 C C . ALA A 1 164 ? 165.195 172.898 181.110 1.00 51.46 164 ALA C C 1
ATOM 1279 O O . ALA A 1 164 ? 164.852 173.792 181.888 1.00 51.46 164 ALA C O 1
ATOM 1281 N N . LYS A 1 165 ? 166.234 173.012 180.294 1.00 58.28 165 LYS C N 1
ATOM 1282 C CA . LYS A 1 165 ? 166.947 174.271 180.189 1.00 58.28 165 LYS C CA 1
ATOM 1283 C C . LYS A 1 165 ? 166.052 175.313 179.522 1.00 58.28 165 LYS C C 1
ATOM 1284 O O . LYS A 1 165 ? 165.166 174.957 178.729 1.00 58.28 165 LYS C O 1
ATOM 1290 N N . PRO A 1 166 ? 166.239 176.599 179.825 1.00 54.85 166 PRO C N 1
ATOM 1291 C CA . PRO A 1 166 ? 165.469 177.632 179.114 1.00 54.85 166 PRO C CA 1
ATOM 1292 C C . PRO A 1 166 ? 165.662 177.579 177.611 1.00 54.85 166 PRO C C 1
ATOM 1293 O O . PRO A 1 166 ? 164.728 177.877 176.859 1.00 54.85 166 PRO C O 1
ATOM 1297 N N . LYS A 1 167 ? 166.854 177.192 177.152 1.00 59.55 167 LYS C N 1
ATOM 1298 C CA . LYS A 1 167 ? 167.098 177.046 175.723 1.00 59.55 167 LYS C CA 1
ATOM 1299 C C . LYS A 1 167 ? 166.173 176.000 175.114 1.00 59.55 167 LYS C C 1
ATOM 1300 O O . LYS A 1 167 ? 165.532 176.239 174.084 1.00 59.55 167 LYS C O 1
ATOM 1306 N N . GLU A 1 168 ? 166.086 174.828 175.749 1.00 54.50 168 GLU C N 1
ATOM 1307 C CA . GLU A 1 168 ? 165.216 173.774 175.239 1.00 54.50 168 GLU C CA 1
ATOM 1308 C C . GLU A 1 168 ? 163.748 174.168 175.326 1.00 54.50 168 GLU C C 1
ATOM 1309 O O . GLU A 1 168 ? 162.970 173.866 174.411 1.00 54.50 168 GLU C O 1
ATOM 1315 N N . ARG A 1 169 ? 163.352 174.844 176.407 1.00 49.44 169 ARG C N 1
ATOM 1316 C CA . ARG A 1 169 ? 161.971 175.301 176.522 1.00 49.44 169 ARG C CA 1
ATOM 1317 C C . ARG A 1 169 ? 161.616 176.276 175.404 1.00 49.44 169 ARG C C 1
ATOM 1318 O O . ARG A 1 169 ? 160.558 176.152 174.771 1.00 49.44 169 ARG C O 1
ATOM 1326 N N . ALA A 1 170 ? 162.501 177.238 175.130 1.00 54.13 170 ALA C N 1
ATOM 1327 C CA . ALA A 1 170 ? 162.257 178.200 174.061 1.00 54.13 170 ALA C CA 1
ATOM 1328 C C . ALA A 1 170 ? 162.239 177.523 172.697 1.00 54.13 170 ALA C C 1
ATOM 1329 O O . ALA A 1 170 ? 161.439 177.888 171.827 1.00 54.13 170 ALA C O 1
ATOM 1331 N N . GLU A 1 171 ? 163.124 176.546 172.484 1.00 55.19 171 GLU C N 1
ATOM 1332 C CA . GLU A 1 171 ? 163.133 175.829 171.214 1.00 55.19 171 GLU C CA 1
ATOM 1333 C C . GLU A 1 171 ? 161.830 175.071 171.003 1.00 55.19 171 GLU C C 1
ATOM 1334 O O . GLU A 1 171 ? 161.275 175.072 169.898 1.00 55.19 171 GLU C O 1
ATOM 1340 N N . LEU A 1 172 ? 161.318 174.426 172.054 1.00 47.23 172 LEU C N 1
ATOM 1341 C CA . LEU A 1 172 ? 160.032 173.745 171.938 1.00 47.23 172 LEU C CA 1
ATOM 1342 C C . LEU A 1 172 ? 158.910 174.735 171.651 1.00 47.23 172 LEU C C 1
ATOM 1343 O O . LEU A 1 172 ? 158.011 174.455 170.846 1.00 47.23 172 LEU C O 1
ATOM 1348 N N . LEU A 1 173 ? 158.942 175.897 172.308 1.00 49.31 173 LEU C N 1
ATOM 1349 C CA . LEU A 1 173 ? 157.911 176.901 172.062 1.00 49.31 173 LEU C CA 1
ATOM 1350 C C . LEU A 1 173 ? 157.942 177.387 170.617 1.00 49.31 173 LEU C C 1
ATOM 1351 O O . LEU A 1 173 ? 156.887 177.565 169.997 1.00 49.31 173 LEU C O 1
ATOM 1356 N N . GLU A 1 174 ? 159.136 177.610 170.061 1.00 54.68 174 GLU C N 1
ATOM 1357 C CA . GLU A 1 174 ? 159.229 177.980 168.649 1.00 54.68 174 GLU C CA 1
ATOM 1358 C C . GLU A 1 174 ? 158.724 176.863 167.746 1.00 54.68 174 GLU C C 1
ATOM 1359 O O . GLU A 1 174 ? 158.031 177.120 166.756 1.00 54.68 174 GLU C O 1
ATOM 1365 N N . GLU A 1 175 ? 159.081 175.615 168.058 1.00 49.60 175 GLU C N 1
ATOM 1366 C CA . GLU A 1 175 ? 158.618 174.498 167.240 1.00 49.60 175 GLU C CA 1
ATOM 1367 C C . GLU A 1 175 ? 157.097 174.449 167.197 1.00 49.60 175 GLU C C 1
ATOM 1368 O O . GLU A 1 175 ? 156.505 174.231 166.134 1.00 49.60 175 GLU C O 1
ATOM 1374 N N . LEU A 1 176 ? 156.448 174.653 168.343 1.00 49.46 176 LEU C N 1
ATOM 1375 C CA . LEU A 1 176 ? 154.989 174.607 168.370 1.00 49.46 176 LEU C CA 1
ATOM 1376 C C . LEU A 1 176 ? 154.371 175.827 167.697 1.00 49.46 176 LEU C C 1
ATOM 1377 O O . LEU A 1 176 ? 153.387 175.701 166.960 1.00 49.46 176 LEU C O 1
ATOM 1382 N N . THR A 1 177 ? 154.955 177.015 167.906 1.00 54.95 177 THR C N 1
ATOM 1383 C CA . THR A 1 177 ? 154.330 178.270 167.387 1.00 54.95 177 THR C CA 1
ATOM 1384 C C . THR A 1 177 ? 154.933 178.713 166.045 1.00 54.95 177 THR C C 1
ATOM 1385 O O . THR A 1 177 ? 154.478 179.746 165.515 1.00 54.95 177 THR C O 1
ATOM 1389 N N . GLY A 1 178 ? 155.897 177.966 165.500 1.00 60.38 178 GLY C N 1
ATOM 1390 C CA . GLY A 1 178 ? 156.471 178.298 164.179 1.00 60.38 178 GLY C CA 1
ATOM 1391 C C . GLY A 1 178 ? 157.038 179.709 164.098 1.00 60.38 178 GLY C C 1
ATOM 1392 O O . GLY A 1 178 ? 156.765 180.387 163.088 1.00 60.38 178 GLY C O 1
ATOM 1393 N N . THR A 1 179 ? 157.796 180.143 165.112 1.00 60.53 179 THR C N 1
ATOM 1394 C CA . THR A 1 179 ? 158.404 181.505 165.117 1.00 60.53 179 THR C CA 1
ATOM 1395 C C . THR A 1 179 ? 159.936 181.415 165.168 1.00 60.53 179 THR C C 1
ATOM 1396 O O . THR A 1 179 ? 160.507 181.857 166.182 1.00 60.53 179 THR C O 1
ATOM 1400 N N . GLU A 1 180 ? 160.574 180.905 164.109 1.00 66.95 180 GLU C N 1
ATOM 1401 C CA . GLU A 1 180 ? 162.023 180.745 164.067 1.00 66.95 180 GLU C CA 1
ATOM 1402 C C . GLU A 1 180 ? 162.730 181.957 163.476 1.00 66.95 180 GLU C C 1
ATOM 1403 O O . GLU A 1 180 ? 163.966 182.010 163.499 1.00 66.95 180 GLU C O 1
ATOM 1409 N N . ILE A 1 181 ? 161.979 182.921 162.937 1.00 66.56 181 ILE C N 1
ATOM 1410 C CA . ILE A 1 181 ? 162.594 184.100 162.334 1.00 66.56 181 ILE C CA 1
ATOM 1411 C C . ILE A 1 181 ? 163.392 184.879 163.371 1.00 66.56 181 ILE C C 1
ATOM 1412 O O . ILE A 1 181 ? 164.433 185.465 163.058 1.00 66.56 181 ILE C O 1
ATOM 1417 N N . TYR A 1 182 ? 162.931 184.886 164.624 1.00 66.53 182 TYR C N 1
ATOM 1418 C CA . TYR A 1 182 ? 163.669 185.581 165.676 1.00 66.53 182 TYR C CA 1
ATOM 1419 C C . TYR A 1 182 ? 165.019 184.918 165.930 1.00 66.53 182 TYR C C 1
ATOM 1420 O O . TYR A 1 182 ? 166.044 185.602 166.065 1.00 66.53 182 TYR C O 1
ATOM 1429 N N . GLY A 1 183 ? 165.039 183.585 165.983 1.00 67.03 183 GLY C N 1
ATOM 1430 C CA . GLY A 1 183 ? 166.301 182.880 166.138 1.00 67.03 183 GLY C CA 1
ATOM 1431 C C . GLY A 1 183 ? 167.232 183.099 164.961 1.00 67.03 183 GLY C C 1
ATOM 1432 O O . GLY A 1 183 ? 168.443 183.260 165.134 1.00 67.03 183 GLY C O 1
ATOM 1433 N N . GLN A 1 184 ? 166.680 183.101 163.745 1.00 68.96 184 GLN C N 1
ATOM 1434 C CA . GLN A 1 184 ? 167.499 183.359 162.564 1.00 68.96 184 GLN C CA 1
ATOM 1435 C C . GLN A 1 184 ? 168.096 184.760 162.609 1.00 68.96 184 GLN C C 1
ATOM 1436 O O . GLN A 1 184 ? 169.271 184.960 162.273 1.00 68.96 184 GLN C O 1
ATOM 1442 N N . ILE A 1 185 ? 167.297 185.746 163.027 1.00 70.12 185 ILE C N 1
ATOM 1443 C CA . ILE A 1 185 ? 167.792 187.113 163.158 1.00 70.12 185 ILE C CA 1
ATOM 1444 C C . ILE A 1 185 ? 168.944 187.164 164.148 1.00 70.12 185 ILE C C 1
ATOM 1445 O O . ILE A 1 185 ? 169.994 187.754 163.874 1.00 70.12 185 ILE C O 1
ATOM 1450 N N . SER A 1 186 ? 168.763 186.547 165.318 1.00 68.77 186 SER C N 1
ATOM 1451 C CA . SER A 1 186 ? 169.813 186.588 166.331 1.00 68.77 186 SER C CA 1
ATOM 1452 C C . SER A 1 186 ? 171.081 185.897 165.843 1.00 68.77 186 SER C C 1
ATOM 1453 O O . SER A 1 186 ? 172.195 186.401 166.046 1.00 68.77 186 SER C O 1
ATOM 1456 N N . ALA A 1 187 ? 170.928 184.745 165.185 1.00 71.86 187 ALA C N 1
ATOM 1457 C CA . ALA A 1 187 ? 172.087 184.011 164.695 1.00 71.86 187 ALA C CA 1
ATOM 1458 C C . ALA A 1 187 ? 172.849 184.808 163.645 1.00 71.86 187 ALA C C 1
ATOM 1459 O O . ALA A 1 187 ? 174.084 184.861 163.678 1.00 71.86 187 ALA C O 1
ATOM 1461 N N . MET A 1 188 ? 172.141 185.446 162.708 1.00 76.52 188 MET C N 1
ATOM 1462 C CA . MET A 1 188 ? 172.854 186.196 161.679 1.00 76.52 188 MET C CA 1
ATOM 1463 C C . MET A 1 188 ? 173.445 187.483 162.245 1.00 76.52 188 MET C C 1
ATOM 1464 O O . MET A 1 188 ? 174.492 187.946 161.783 1.00 76.52 188 MET C O 1
ATOM 1469 N N . VAL A 1 189 ? 172.809 188.065 163.265 1.00 73.62 189 VAL C N 1
ATOM 1470 C CA . VAL A 1 189 ? 173.424 189.209 163.932 1.00 73.62 189 VAL C CA 1
ATOM 1471 C C . VAL A 1 189 ? 174.747 188.800 164.562 1.00 73.62 189 VAL C C 1
ATOM 1472 O O . VAL A 1 189 ? 175.761 189.497 164.420 1.00 73.62 189 VAL C O 1
ATOM 1476 N N . PHE A 1 190 ? 174.765 187.658 165.252 1.00 77.69 190 PHE C N 1
ATOM 1477 C CA . PHE A 1 190 ? 176.011 187.183 165.849 1.00 77.69 190 PHE C CA 1
ATOM 1478 C C . PHE A 1 190 ? 177.056 186.893 164.777 1.00 77.69 190 PHE C C 1
ATOM 1479 O O . PHE A 1 190 ? 178.235 187.239 164.930 1.00 77.69 190 PHE C O 1
ATOM 1487 N N . GLU A 1 191 ? 176.638 186.260 163.678 1.00 81.71 191 GLU C N 1
ATOM 1488 C CA . GLU A 1 191 ? 177.577 185.926 162.611 1.00 81.71 191 GLU C CA 1
ATOM 1489 C C . GLU A 1 191 ? 178.174 187.181 161.983 1.00 81.71 191 GLU C C 1
ATOM 1490 O O . GLU A 1 191 ? 179.381 187.246 161.722 1.00 81.71 191 GLU C O 1
ATOM 1496 N N . GLN A 1 192 ? 177.341 188.194 161.736 1.00 81.01 192 GLN C N 1
ATOM 1497 C CA . GLN A 1 192 ? 177.835 189.422 161.123 1.00 81.01 192 GLN C CA 1
ATOM 1498 C C . GLN A 1 192 ? 178.725 190.199 162.082 1.00 81.01 192 GLN C C 1
ATOM 1499 O O . GLN A 1 192 ? 179.715 190.807 161.659 1.00 81.01 192 GLN C O 1
ATOM 1505 N N . HIS A 1 193 ? 178.401 190.189 163.378 1.00 81.23 193 HIS C N 1
ATOM 1506 C CA . HIS A 1 193 ? 179.294 190.807 164.351 1.00 81.23 193 HIS C CA 1
ATOM 1507 C C . HIS A 1 193 ? 180.650 190.116 164.358 1.00 81.23 193 HIS C C 1
ATOM 1508 O O . HIS A 1 193 ? 181.694 190.774 164.412 1.00 81.23 193 HIS C O 1
ATOM 1515 N N . LYS A 1 194 ? 180.652 188.781 164.309 1.00 86.74 194 LYS C N 1
ATOM 1516 C CA . LYS A 1 194 ? 181.915 188.050 164.273 1.00 86.74 194 LYS C CA 1
ATOM 1517 C C . LYS A 1 194 ? 182.703 188.372 163.009 1.00 86.74 194 LYS C C 1
ATOM 1518 O O . LYS A 1 194 ? 183.928 188.538 163.056 1.00 86.74 194 LYS C O 1
ATOM 1524 N N . SER A 1 195 ? 182.015 188.461 161.868 1.00 90.51 195 SER C N 1
ATOM 1525 C CA . SER A 1 195 ? 182.690 188.789 160.616 1.00 90.51 195 SER C CA 1
ATOM 1526 C C . SER A 1 195 ? 183.305 190.183 160.672 1.00 90.51 195 SER C C 1
ATOM 1527 O O . SER A 1 195 ? 184.439 190.392 160.228 1.00 90.51 195 SER C O 1
ATOM 1530 N N . ALA A 1 196 ? 182.565 191.153 161.214 1.00 92.57 196 ALA C N 1
ATOM 1531 C CA . ALA A 1 196 ? 183.099 192.505 161.347 1.00 92.57 196 ALA C CA 1
ATOM 1532 C C . ALA A 1 196 ? 184.294 192.532 162.292 1.00 92.57 196 ALA C C 1
ATOM 1533 O O . ALA A 1 196 ? 185.291 193.218 162.034 1.00 92.57 196 ALA C O 1
ATOM 1535 N N . ARG A 1 197 ? 184.209 191.788 163.397 1.00 94.33 197 ARG C N 1
ATOM 1536 C CA . ARG A 1 197 ? 185.310 191.745 164.352 1.00 94.33 197 ARG C CA 1
ATOM 1537 C C . ARG A 1 197 ? 186.560 191.147 163.721 1.00 94.33 197 ARG C C 1
ATOM 1538 O O . ARG A 1 197 ? 187.674 191.634 163.948 1.00 94.33 197 ARG C O 1
ATOM 1546 N N . THR A 1 198 ? 186.398 190.088 162.925 1.00 96.62 198 THR C N 1
ATOM 1547 C CA . THR A 1 198 ? 187.543 189.505 162.235 1.00 96.62 198 THR C CA 1
ATOM 1548 C C . THR A 1 198 ? 188.093 190.431 161.157 1.00 96.62 198 THR C C 1
ATOM 1549 O O . THR A 1 198 ? 189.312 190.489 160.962 1.00 96.62 198 THR C O 1
ATOM 1553 N N . GLU A 1 199 ? 187.220 191.154 160.448 1.00 98.06 199 GLU C N 1
ATOM 1554 C CA . GLU A 1 199 ? 187.694 192.130 159.473 1.00 98.06 199 GLU C CA 1
ATOM 1555 C C . GLU A 1 199 ? 188.471 193.254 160.145 1.00 98.06 199 GLU C C 1
ATOM 1556 O O . GLU A 1 199 ? 189.391 193.815 159.541 1.00 98.06 199 GLU C O 1
ATOM 1562 N N . LEU A 1 200 ? 188.112 193.599 161.384 1.00 97.08 200 LEU C N 1
ATOM 1563 C CA . LEU A 1 200 ? 188.949 194.505 162.162 1.00 97.08 200 LEU C CA 1
ATOM 1564 C C . LEU A 1 200 ? 190.331 193.905 162.385 1.00 97.08 200 LEU C C 1
ATOM 1565 O O . LEU A 1 200 ? 191.345 194.606 162.292 1.00 97.08 200 LEU C O 1
ATOM 1570 N N . GLU A 1 201 ? 190.389 192.611 162.683 1.00 98.80 201 GLU C N 1
ATOM 1571 C CA . GLU A 1 201 ? 191.658 191.920 162.864 1.00 98.80 201 GLU C CA 1
ATOM 1572 C C . GLU A 1 201 ? 192.389 191.791 161.532 1.00 98.80 201 GLU C C 1
ATOM 1573 O O . GLU A 1 201 ? 193.186 192.654 161.164 1.00 98.80 201 GLU C O 1
ATOM 1579 N N . GLN A 1 875 ? 183.732 202.363 162.738 1.00 102.69 875 GLN C N 1
ATOM 1580 C CA . GLN A 1 875 ? 182.853 202.475 163.896 1.00 102.69 875 GLN C CA 1
ATOM 1581 C C . GLN A 1 875 ? 181.753 201.421 163.850 1.00 102.69 875 GLN C C 1
ATOM 1582 O O . GLN A 1 875 ? 180.864 201.397 164.699 1.00 102.69 875 GLN C O 1
ATOM 1588 N N . GLN A 1 876 ? 181.821 200.549 162.843 1.00 97.22 876 GLN C N 1
ATOM 1589 C CA . GLN A 1 876 ? 180.792 199.531 162.674 1.00 97.22 876 GLN C CA 1
ATOM 1590 C C . GLN A 1 876 ? 180.943 198.412 163.698 1.00 97.22 876 GLN C C 1
ATOM 1591 O O . GLN A 1 876 ? 179.953 197.780 164.087 1.00 97.22 876 GLN C O 1
ATOM 1597 N N . VAL A 1 877 ? 182.174 198.155 164.145 1.00 97.59 877 VAL C N 1
ATOM 1598 C CA . VAL A 1 877 ? 182.433 197.016 165.022 1.00 97.59 877 VAL C CA 1
ATOM 1599 C C . VAL A 1 877 ? 181.743 197.196 166.368 1.00 97.59 877 VAL C C 1
ATOM 1600 O O . VAL A 1 877 ? 181.137 196.258 166.898 1.00 97.59 877 VAL C O 1
ATOM 1604 N N . GLU A 1 878 ? 181.829 198.395 166.949 1.00 98.65 878 GLU C N 1
ATOM 1605 C CA . GLU A 1 878 ? 181.202 198.616 168.249 1.00 98.65 878 GLU C CA 1
ATOM 1606 C C . GLU A 1 878 ? 179.683 198.548 168.166 1.00 98.65 878 GLU C C 1
ATOM 1607 O O . GLU A 1 878 ? 179.041 198.009 169.074 1.00 98.65 878 GLU C O 1
ATOM 1613 N N . ASP A 1 879 ? 179.088 199.081 167.097 1.00 92.50 879 ASP C N 1
ATOM 1614 C CA . ASP A 1 879 ? 177.641 198.973 166.936 1.00 92.50 879 ASP C CA 1
ATOM 1615 C C . ASP A 1 879 ? 177.212 197.521 166.753 1.00 92.50 879 ASP C C 1
ATOM 1616 O O . ASP A 1 879 ? 176.197 197.090 167.318 1.00 92.50 879 ASP C O 1
ATOM 1621 N N . TRP A 1 880 ? 177.971 196.753 165.968 1.00 85.63 880 TRP C N 1
ATOM 1622 C CA . TRP A 1 880 ? 177.662 195.337 165.811 1.00 85.63 880 TRP C CA 1
ATOM 1623 C C . TRP A 1 880 ? 177.775 194.601 167.138 1.00 85.63 880 TRP C C 1
ATOM 1624 O O . TRP A 1 880 ? 176.939 193.751 167.455 1.00 85.63 880 TRP C O 1
ATOM 1635 N N . GLY A 1 881 ? 178.802 194.917 167.928 1.00 83.90 881 GLY C N 1
ATOM 1636 C CA . GLY A 1 881 ? 178.936 194.294 169.234 1.00 83.90 881 GLY C CA 1
ATOM 1637 C C . GLY A 1 881 ? 177.812 194.672 170.178 1.00 83.90 881 GLY C C 1
ATOM 1638 O O . GLY A 1 881 ? 177.356 193.852 170.976 1.00 83.90 881 GLY C O 1
ATOM 1639 N N . TYR A 1 882 ? 177.351 195.919 170.100 1.00 84.25 882 TYR C N 1
ATOM 1640 C CA . TYR A 1 882 ? 176.233 196.357 170.927 1.00 84.25 882 TYR C CA 1
ATOM 1641 C C . TYR A 1 882 ? 174.966 195.589 170.565 1.00 84.25 882 TYR C C 1
ATOM 1642 O O . TYR A 1 882 ? 174.257 195.076 171.443 1.00 84.25 882 TYR C O 1
ATOM 1651 N N . LEU A 1 883 ? 174.683 195.477 169.265 1.00 76.27 883 LEU C N 1
ATOM 1652 C CA . LEU A 1 883 ? 173.512 194.725 168.824 1.00 76.27 883 LEU C CA 1
ATOM 1653 C C . LEU A 1 883 ? 173.637 193.250 169.183 1.00 76.27 883 LEU C C 1
ATOM 1654 O O . LEU A 1 883 ? 172.640 192.592 169.502 1.00 76.27 883 LEU C O 1
ATOM 1659 N N . ASN A 1 884 ? 174.856 192.709 169.124 1.00 74.34 884 ASN C N 1
ATOM 1660 C CA . ASN A 1 884 ? 175.084 191.327 169.528 1.00 74.34 884 ASN C CA 1
ATOM 1661 C C . ASN A 1 884 ? 174.830 191.140 171.018 1.00 74.34 884 ASN C C 1
ATOM 1662 O O . ASN A 1 884 ? 174.252 190.132 171.436 1.00 74.34 884 ASN C O 1
ATOM 1667 N N . SER A 1 885 ? 175.260 192.102 171.835 1.00 75.91 885 SER C N 1
ATOM 1668 C CA . SER A 1 885 ? 175.030 192.006 173.271 1.00 75.91 885 SER C CA 1
ATOM 1669 C C . SER A 1 885 ? 173.545 192.088 173.592 1.00 75.91 885 SER C C 1
ATOM 1670 O O . SER A 1 885 ? 173.071 191.454 174.541 1.00 75.91 885 SER C O 1
ATOM 1673 N N . LEU A 1 886 ? 172.792 192.869 172.816 1.00 74.28 886 LEU C N 1
ATOM 1674 C CA . LEU A 1 886 ? 171.346 192.904 173.028 1.00 74.28 886 LEU C CA 1
ATOM 1675 C C . LEU A 1 886 ? 170.678 191.611 172.572 1.00 74.28 886 LEU C C 1
ATOM 1676 O O . LEU A 1 886 ? 170.081 190.894 173.383 1.00 74.28 886 LEU C O 1
ATOM 1681 N N . ILE A 1 887 ? 170.764 191.290 171.282 1.00 69.02 887 ILE C N 1
ATOM 1682 C CA . ILE A 1 887 ? 169.945 190.210 170.739 1.00 69.02 887 ILE C CA 1
ATOM 1683 C C . ILE A 1 887 ? 170.789 189.125 170.083 1.00 69.02 887 ILE C C 1
ATOM 1684 O O . ILE A 1 887 ? 170.272 188.060 169.730 1.00 69.02 887 ILE C O 1
ATOM 1689 N N . GLY A 1 888 ? 172.085 189.373 169.917 1.00 71.31 888 GLY C N 1
ATOM 1690 C CA . GLY A 1 888 ? 172.921 188.445 169.170 1.00 71.31 888 GLY C CA 1
ATOM 1691 C C . GLY A 1 888 ? 173.404 187.279 170.020 1.00 71.31 888 GLY C C 1
ATOM 1692 O O . GLY A 1 888 ? 173.773 187.436 171.184 1.00 71.31 888 GLY C O 1
ATOM 1693 N N . SER A 1 889 ? 173.400 186.093 169.411 1.00 72.10 889 SER C N 1
ATOM 1694 C CA . SER A 1 889 ? 173.921 184.873 170.012 1.00 72.10 889 SER C CA 1
ATOM 1695 C C . SER A 1 889 ? 173.909 183.779 168.958 1.00 72.10 889 SER C C 1
ATOM 1696 O O . SER A 1 889 ? 173.042 183.777 168.081 1.00 72.10 889 SER C O 1
ATOM 1699 N N . LYS A 1 890 ? 174.866 182.857 169.047 1.00 74.30 890 LYS C N 1
ATOM 1700 C CA . LYS A 1 890 ? 174.853 181.699 168.164 1.00 74.30 890 LYS C CA 1
ATOM 1701 C C . LYS A 1 890 ? 173.593 180.881 168.413 1.00 74.30 890 LYS C C 1
ATOM 1702 O O . LYS A 1 890 ? 173.097 180.813 169.539 1.00 74.30 890 LYS C O 1
ATOM 1708 N N . GLU A 1 891 ? 173.046 180.318 167.334 1.00 71.73 891 GLU C N 1
ATOM 1709 C CA . GLU A 1 891 ? 171.787 179.571 167.304 1.00 71.73 891 GLU C CA 1
ATOM 1710 C C . GLU A 1 891 ? 170.645 180.357 167.948 1.00 71.73 891 GLU C C 1
ATOM 1711 O O . GLU A 1 891 ? 169.589 179.793 168.255 1.00 71.73 891 GLU C O 1
ATOM 1717 N N . GLY A 1 892 ? 170.842 181.661 168.140 1.00 69.47 892 GLY C N 1
ATOM 1718 C CA . GLY A 1 892 ? 169.784 182.576 168.520 1.00 69.47 892 GLY C CA 1
ATOM 1719 C C . GLY A 1 892 ? 169.219 182.416 169.914 1.00 69.47 892 GLY C C 1
ATOM 1720 O O . GLY A 1 892 ? 168.009 182.584 170.080 1.00 69.47 892 GLY C O 1
ATOM 1721 N N . ASP A 1 893 ? 170.038 182.115 170.922 1.00 70.43 893 ASP C N 1
ATOM 1722 C CA . ASP A 1 893 ? 169.520 181.890 172.270 1.00 70.43 893 ASP C CA 1
ATOM 1723 C C . ASP A 1 893 ? 168.845 183.136 172.839 1.00 70.43 893 ASP C C 1
ATOM 1724 O O . ASP A 1 893 ? 167.698 183.084 173.301 1.00 70.43 893 ASP C O 1
ATOM 1729 N N . LYS A 1 894 ? 169.550 184.272 172.810 1.00 67.65 894 LYS C N 1
ATOM 1730 C CA . LYS A 1 894 ? 169.093 185.459 173.530 1.00 67.65 894 LYS C CA 1
ATOM 1731 C C . LYS A 1 894 ? 167.758 185.960 172.996 1.00 67.65 894 LYS C C 1
ATOM 1732 O O . LYS A 1 894 ? 166.802 186.155 173.758 1.00 67.65 894 LYS C O 1
ATOM 1738 N N . PHE A 1 895 ? 167.673 186.170 171.684 1.00 65.08 895 PHE C N 1
ATOM 1739 C CA . PHE A 1 895 ? 166.469 186.756 171.115 1.00 65.08 895 PHE C CA 1
ATOM 1740 C C . PHE A 1 895 ? 165.318 185.761 171.094 1.00 65.08 895 PHE C C 1
ATOM 1741 O O . PHE A 1 895 ? 164.162 186.161 171.241 1.00 65.08 895 PHE C O 1
ATOM 1749 N N . ARG A 1 896 ? 165.615 184.469 170.943 1.00 62.29 896 ARG C N 1
ATOM 1750 C CA . ARG A 1 896 ? 164.596 183.437 171.107 1.00 62.29 896 ARG C CA 1
ATOM 1751 C C . ARG A 1 896 ? 163.968 183.510 172.491 1.00 62.29 896 ARG C C 1
ATOM 1752 O O . ARG A 1 896 ? 162.738 183.535 172.635 1.00 62.29 896 ARG C O 1
ATOM 1760 N N . LYS A 1 897 ? 164.809 183.536 173.529 1.00 61.90 897 LYS C N 1
ATOM 1761 C CA . LYS A 1 897 ? 164.299 183.576 174.894 1.00 61.90 897 LYS C CA 1
ATOM 1762 C C . LYS A 1 897 ? 163.516 184.855 175.154 1.00 61.90 897 LYS C C 1
ATOM 1763 O O . LYS A 1 897 ? 162.476 184.829 175.822 1.00 61.90 897 LYS C O 1
ATOM 1769 N N . PHE A 1 898 ? 164.000 185.987 174.640 1.00 62.42 898 PHE C N 1
ATOM 1770 C CA . PHE A 1 898 ? 163.279 187.242 174.829 1.00 62.42 898 PHE C CA 1
ATOM 1771 C C . PHE A 1 898 ? 161.928 187.220 174.124 1.00 62.42 898 PHE C C 1
ATOM 1772 O O . PHE A 1 898 ? 160.922 187.685 174.672 1.00 62.42 898 PHE C O 1
ATOM 1780 N N . ALA A 1 899 ? 161.884 186.685 172.903 1.00 58.69 899 ALA C N 1
ATOM 1781 C CA . ALA A 1 899 ? 160.660 186.742 172.114 1.00 58.69 899 ALA C CA 1
ATOM 1782 C C . ALA A 1 899 ? 159.618 185.755 172.618 1.00 58.69 899 ALA C C 1
ATOM 1783 O O . ALA A 1 899 ? 158.414 186.010 172.507 1.00 58.69 899 ALA C O 1
ATOM 1785 N N . GLN A 1 900 ? 160.052 184.621 173.172 1.00 53.89 900 GLN C N 1
ATOM 1786 C CA . GLN A 1 900 ? 159.091 183.586 173.533 1.00 53.89 900 GLN C CA 1
ATOM 1787 C C . GLN A 1 900 ? 158.355 183.870 174.836 1.00 53.89 900 GLN C C 1
ATOM 1788 O O . GLN A 1 900 ? 157.568 183.024 175.272 1.00 53.89 900 GLN C O 1
ATOM 1794 N N . GLY A 1 901 ? 158.584 185.023 175.466 1.00 53.86 901 GLY C N 1
ATOM 1795 C CA . GLY A 1 901 ? 157.860 185.340 176.687 1.00 53.86 901 GLY C CA 1
ATOM 1796 C C . GLY A 1 901 ? 156.362 185.453 176.476 1.00 53.86 901 GLY C C 1
ATOM 1797 O O . GLY A 1 901 ? 155.570 185.016 177.316 1.00 53.86 901 GLY C O 1
ATOM 1798 N N . LEU A 1 902 ? 155.952 186.050 175.357 1.00 55.58 902 LEU C N 1
ATOM 1799 C CA . LEU A 1 902 ? 154.527 186.162 175.064 1.00 55.58 902 LEU C CA 1
ATOM 1800 C C . LEU A 1 902 ? 153.899 184.790 174.857 1.00 55.58 902 LEU C C 1
ATOM 1801 O O . LEU A 1 902 ? 152.787 184.527 175.335 1.00 55.58 902 LEU C O 1
ATOM 1806 N N . THR A 1 903 ? 154.598 183.901 174.149 1.00 52.17 903 THR C N 1
ATOM 1807 C CA . THR A 1 903 ? 154.104 182.538 173.994 1.00 52.17 903 THR C CA 1
ATOM 1808 C C . THR A 1 903 ? 154.024 181.835 175.340 1.00 52.17 903 THR C C 1
ATOM 1809 O O . THR A 1 903 ? 153.091 181.065 175.593 1.00 52.17 903 THR C O 1
ATOM 1813 N N . LEU A 1 904 ? 154.995 182.088 176.219 1.00 50.96 904 LEU C N 1
ATOM 1814 C CA . LEU A 1 904 ? 154.956 181.489 177.547 1.00 50.96 904 LEU C CA 1
ATOM 1815 C C . LEU A 1 904 ? 153.744 181.973 178.333 1.00 50.96 904 LEU C C 1
ATOM 1816 O O . LEU A 1 904 ? 153.097 181.184 179.024 1.00 50.96 904 LEU C O 1
ATOM 1821 N N . ASP A 1 905 ? 153.423 183.265 178.239 1.00 52.24 905 ASP C N 1
ATOM 1822 C CA . ASP A 1 905 ? 152.232 183.783 178.912 1.00 52.24 905 ASP C CA 1
ATOM 1823 C C . ASP A 1 905 ? 150.957 183.170 178.340 1.00 52.24 905 ASP C C 1
ATOM 1824 O O . ASP A 1 905 ? 150.034 182.810 179.088 1.00 52.24 905 ASP C O 1
ATOM 1829 N N . ASN A 1 906 ? 150.884 183.054 177.012 1.00 52.40 906 ASN C N 1
ATOM 1830 C CA . ASN A 1 906 ? 149.715 182.445 176.388 1.00 52.40 906 ASN C CA 1
ATOM 1831 C C . ASN A 1 906 ? 149.564 180.992 176.814 1.00 52.40 906 ASN C C 1
ATOM 1832 O O . ASN A 1 906 ? 148.443 180.499 176.982 1.00 52.40 906 ASN C O 1
ATOM 1837 N N . LEU A 1 907 ? 150.684 180.289 176.986 1.00 43.67 907 LEU C N 1
ATOM 1838 C CA . LEU A 1 907 ? 150.637 178.918 177.478 1.00 43.67 907 LEU C CA 1
ATOM 1839 C C . LEU A 1 907 ? 150.224 178.868 178.943 1.00 43.67 907 LEU C C 1
ATOM 1840 O O . LEU A 1 907 ? 149.488 177.967 179.353 1.00 43.67 907 LEU C O 1
ATOM 1845 N N . VAL A 1 908 ? 150.697 179.825 179.745 1.00 44.24 908 VAL C N 1
ATOM 1846 C CA . VAL A 1 908 ? 150.382 179.854 181.170 1.00 44.24 908 VAL C CA 1
ATOM 1847 C C . VAL A 1 908 ? 148.896 180.083 181.390 1.00 44.24 908 VAL C C 1
ATOM 1848 O O . VAL A 1 908 ? 148.312 179.548 182.339 1.00 44.24 908 VAL C O 1
ATOM 1852 N N . HIS A 1 909 ? 148.259 180.878 180.530 1.00 47.68 909 HIS C N 1
ATOM 1853 C CA . HIS A 1 909 ? 146.813 181.065 180.647 1.00 47.68 909 HIS C CA 1
ATOM 1854 C C . HIS A 1 909 ? 146.067 179.735 180.527 1.00 47.68 909 HIS C C 1
ATOM 1855 O O . HIS A 1 909 ? 145.246 179.385 181.390 1.00 47.68 909 HIS C O 1
ATOM 1862 N N . LEU A 1 910 ? 146.360 178.968 179.475 1.00 43.30 910 LEU C N 1
ATOM 1863 C CA . LEU A 1 910 ? 145.725 177.666 179.299 1.00 43.30 910 LEU C CA 1
ATOM 1864 C C . LEU A 1 910 ? 146.124 176.702 180.409 1.00 43.30 910 LEU C C 1
ATOM 1865 O O . LEU A 1 910 ? 145.325 175.852 180.823 1.00 43.30 910 LEU C O 1
ATOM 1870 N N . ALA A 1 911 ? 147.363 176.809 180.890 1.00 41.54 911 ALA C N 1
ATOM 1871 C CA . ALA A 1 911 ? 147.811 175.954 181.980 1.00 41.54 911 ALA C CA 1
ATOM 1872 C C . ALA A 1 911 ? 147.001 176.208 183.239 1.00 41.54 911 ALA C C 1
ATOM 1873 O O . ALA A 1 911 ? 146.616 175.266 183.934 1.00 41.54 911 ALA C O 1
ATOM 1875 N N . ASN A 1 912 ? 146.738 177.478 183.551 1.00 41.97 912 ASN C N 1
ATOM 1876 C CA . ASN A 1 912 ? 145.886 177.799 184.690 1.00 41.97 912 ASN C CA 1
ATOM 1877 C C . ASN A 1 912 ? 144.477 177.267 184.480 1.00 41.97 912 ASN C C 1
ATOM 1878 O O . ASN A 1 912 ? 143.871 176.707 185.404 1.00 41.97 912 ASN C O 1
ATOM 1883 N N . GLN A 1 913 ? 143.946 177.421 183.262 1.00 46.12 913 GLN C N 1
ATOM 1884 C CA . GLN A 1 913 ? 142.604 176.915 182.980 1.00 46.12 913 GLN C CA 1
ATOM 1885 C C . GLN A 1 913 ? 142.510 175.413 183.222 1.00 46.12 913 GLN C C 1
ATOM 1886 O O . GLN A 1 913 ? 141.522 174.931 183.785 1.00 46.12 913 GLN C O 1
ATOM 1892 N N . GLN A 1 914 ? 143.522 174.658 182.795 1.00 44.79 914 GLN C N 1
ATOM 1893 C CA . GLN A 1 914 ? 143.489 173.210 182.980 1.00 44.79 914 GLN C CA 1
ATOM 1894 C C . GLN A 1 914 ? 143.770 172.826 184.428 1.00 44.79 914 GLN C C 1
ATOM 1895 O O . GLN A 1 914 ? 143.177 171.879 184.955 1.00 44.79 914 GLN C O 1
ATOM 1901 N N . LEU A 1 915 ? 144.673 173.553 185.088 1.00 40.25 915 LEU C N 1
ATOM 1902 C CA . LEU A 1 915 ? 145.090 173.189 186.437 1.00 40.25 915 LEU C CA 1
ATOM 1903 C C . LEU A 1 915 ? 143.999 173.487 187.454 1.00 40.25 915 LEU C C 1
ATOM 1904 O O . LEU A 1 915 ? 143.946 172.857 188.517 1.00 40.25 915 LEU C O 1
ATOM 1909 N N . THR A 1 916 ? 143.117 174.444 187.150 1.00 45.37 916 THR C N 1
ATOM 1910 C CA . THR A 1 916 ? 142.028 174.754 188.071 1.00 45.37 916 THR C CA 1
ATOM 1911 C C . THR A 1 916 ? 141.183 173.523 188.379 1.00 45.37 916 THR C C 1
ATOM 1912 O O . THR A 1 916 ? 140.714 173.360 189.511 1.00 45.37 916 THR C O 1
ATOM 1916 N N . ARG A 1 917 ? 140.993 172.641 187.400 1.00 48.28 917 ARG C N 1
ATOM 1917 C CA . ARG A 1 917 ? 140.236 171.413 187.610 1.00 48.28 917 ARG C CA 1
ATOM 1918 C C . ARG A 1 917 ? 141.081 170.310 188.234 1.00 48.28 917 ARG C C 1
ATOM 1919 O O . ARG A 1 917 ? 140.581 169.540 189.061 1.00 48.28 917 ARG C O 1
ATOM 1927 N N . LEU A 1 918 ? 142.354 170.210 187.845 1.00 45.55 918 LEU C N 1
ATOM 1928 C CA . LEU A 1 918 ? 143.211 169.148 188.362 1.00 45.55 918 LEU C CA 1
ATOM 1929 C C . LEU A 1 918 ? 143.527 169.358 189.838 1.00 45.55 918 LEU C C 1
ATOM 1930 O O . LEU A 1 918 ? 143.382 168.440 190.653 1.00 45.55 918 LEU C O 1
ATOM 1935 N N . HIS A 1 919 ? 143.953 170.569 190.203 1.00 47.12 919 HIS C N 1
ATOM 1936 C CA . HIS A 1 919 ? 144.410 170.838 191.565 1.00 47.12 919 HIS C CA 1
ATOM 1937 C C . HIS A 1 919 ? 144.061 172.294 191.874 1.00 47.12 919 HIS C C 1
ATOM 1938 O O . HIS A 1 919 ? 144.740 173.207 191.397 1.00 47.12 919 HIS C O 1
ATOM 1945 N N . GLY A 1 920 ? 143.016 172.493 192.675 1.00 48.07 920 GLY C N 1
ATOM 1946 C CA . GLY A 1 920 ? 142.465 173.821 192.878 1.00 48.07 920 GLY C CA 1
ATOM 1947 C C . GLY A 1 920 ? 143.316 174.752 193.717 1.00 48.07 920 GLY C C 1
ATOM 1948 O O . GLY A 1 920 ? 143.005 175.946 193.782 1.00 48.07 920 GLY C O 1
ATOM 1949 N N . ARG A 1 921 ? 144.371 174.247 194.358 1.00 45.93 921 ARG C N 1
ATOM 1950 C CA . ARG A 1 921 ? 145.159 175.098 195.243 1.00 45.93 921 ARG C CA 1
ATOM 1951 C C . ARG A 1 921 ? 146.010 176.103 194.478 1.00 45.93 921 ARG C C 1
ATOM 1952 O O . ARG A 1 921 ? 146.108 177.265 194.889 1.00 45.93 921 ARG C O 1
ATOM 1960 N N . TYR A 1 922 ? 146.623 175.694 193.374 1.00 41.06 922 TYR C N 1
ATOM 1961 C CA . TYR A 1 922 ? 147.696 176.464 192.766 1.00 41.06 922 TYR C CA 1
ATOM 1962 C C . TYR A 1 922 ? 147.248 177.149 191.482 1.00 41.06 922 TYR C C 1
ATOM 1963 O O . TYR A 1 922 ? 146.270 176.759 190.841 1.00 41.06 922 TYR C O 1
ATOM 1972 N N . LEU A 1 923 ? 147.994 178.193 191.127 1.00 39.09 923 LEU C N 1
ATOM 1973 C CA . LEU A 1 923 ? 147.899 178.865 189.842 1.00 39.09 923 LEU C CA 1
ATOM 1974 C C . LEU A 1 923 ? 149.310 179.175 189.366 1.00 39.09 923 LEU C C 1
ATOM 1975 O O . LEU A 1 923 ? 150.253 179.220 190.158 1.00 39.09 923 LEU C O 1
ATOM 1980 N N . LEU A 1 924 ? 149.454 179.395 188.064 1.00 35.02 924 LEU C N 1
ATOM 1981 C CA . LEU A 1 924 ? 150.763 179.578 187.460 1.00 35.02 924 LEU C CA 1
ATOM 1982 C C . LEU A 1 924 ? 150.934 181.012 186.975 1.00 35.02 924 LEU C C 1
ATOM 1983 O O . LEU A 1 924 ? 149.984 181.647 186.509 1.00 35.02 924 LEU C O 1
ATOM 1988 N N . GLN A 1 925 ? 152.161 181.513 187.097 1.00 41.13 925 GLN C N 1
ATOM 1989 C CA . GLN A 1 925 ? 152.488 182.890 186.762 1.00 41.13 925 GLN C CA 1
ATOM 1990 C C . GLN A 1 925 ? 153.925 182.941 186.265 1.00 41.13 925 GLN C C 1
ATOM 1991 O O . GLN A 1 925 ? 154.798 182.270 186.818 1.00 41.13 925 GLN C O 1
ATOM 1997 N N . ARG A 1 926 ? 154.166 183.735 185.225 1.00 48.33 926 ARG C N 1
ATOM 1998 C CA . ARG A 1 926 ? 155.476 183.745 184.586 1.00 48.33 926 ARG C CA 1
ATOM 1999 C C . ARG A 1 926 ? 156.512 184.449 185.455 1.00 48.33 926 ARG C C 1
ATOM 2000 O O . ARG A 1 926 ? 156.236 185.491 186.055 1.00 48.33 926 ARG C O 1
ATOM 2008 N N . LYS A 1 927 ? 157.709 183.870 185.514 1.00 58.18 927 LYS C N 1
ATOM 2009 C CA . LYS A 1 927 ? 158.832 184.504 186.192 1.00 58.18 927 LYS C CA 1
ATOM 2010 C C . LYS A 1 927 ? 159.229 185.790 185.479 1.00 58.18 927 LYS C C 1
ATOM 2011 O O . LYS A 1 927 ? 159.205 185.871 184.248 1.00 58.18 927 LYS C O 1
ATOM 2017 N N . ALA A 1 928 ? 159.593 186.804 186.264 1.00 66.04 928 ALA C N 1
ATOM 2018 C CA . ALA A 1 928 ? 160.068 188.076 185.720 1.00 66.04 928 ALA C CA 1
ATOM 2019 C C . ALA A 1 928 ? 161.597 188.080 185.629 1.00 66.04 928 ALA C C 1
ATOM 2020 O O . ALA A 1 928 ? 162.296 188.810 186.329 1.00 66.04 928 ALA C O 1
ATOM 2022 N N . SER A 1 929 ? 162.110 187.234 184.738 1.00 71.19 929 SER C N 1
ATOM 2023 C CA . SER A 1 929 ? 163.547 187.117 184.534 1.00 71.19 929 SER C CA 1
ATOM 2024 C C . SER A 1 929 ? 163.816 186.735 183.086 1.00 71.19 929 SER C C 1
ATOM 2025 O O . SER A 1 929 ? 162.922 186.280 182.367 1.00 71.19 929 SER C O 1
ATOM 2028 N N . GLU A 1 930 ? 165.068 186.935 182.666 1.00 74.12 930 GLU C N 1
ATOM 2029 C CA . GLU A 1 930 ? 165.445 186.635 181.287 1.00 74.12 930 GLU C CA 1
ATOM 2030 C C . GLU A 1 930 ? 165.250 185.160 180.966 1.00 74.12 930 GLU C C 1
ATOM 2031 O O . GLU A 1 930 ? 164.698 184.815 179.915 1.00 74.12 930 GLU C O 1
ATOM 2037 N N . ALA A 1 931 ? 165.695 184.278 181.854 1.00 67.89 931 ALA C N 1
ATOM 2038 C CA . ALA A 1 931 ? 165.503 182.841 181.676 1.00 67.89 931 ALA C CA 1
ATOM 2039 C C . ALA A 1 931 ? 164.033 182.527 181.904 1.00 67.89 931 ALA C C 1
ATOM 2040 O O . ALA A 1 931 ? 163.565 182.480 183.043 1.00 67.89 931 ALA C O 1
ATOM 2042 N N . LEU A 1 932 ? 163.295 182.321 180.814 1.00 57.53 932 LEU C N 1
ATOM 2043 C CA . LEU A 1 932 ? 161.850 182.153 180.900 1.00 57.53 932 LEU C CA 1
ATOM 2044 C C . LEU A 1 932 ? 161.500 180.957 181.777 1.00 57.53 932 LEU C C 1
ATOM 2045 O O . LEU A 1 932 ? 161.959 179.836 181.537 1.00 57.53 932 LEU C O 1
ATOM 2050 N N . GLU A 1 933 ? 160.704 181.213 182.811 1.00 53.70 933 GLU C N 1
ATOM 2051 C CA . GLU A 1 933 ? 160.368 180.213 183.811 1.00 53.70 933 GLU C CA 1
ATOM 2052 C C . GLU A 1 933 ? 158.998 180.556 184.374 1.00 53.70 933 GLU C C 1
ATOM 2053 O O . GLU A 1 933 ? 158.519 181.682 184.224 1.00 53.70 933 GLU C O 1
ATOM 2059 N N . VAL A 1 934 ? 158.364 179.578 185.011 1.00 43.32 934 VAL C N 1
ATOM 2060 C CA . VAL A 1 934 ? 157.004 179.719 185.515 1.00 43.32 934 VAL C CA 1
ATOM 2061 C C . VAL A 1 934 ? 157.040 179.652 187.035 1.00 43.32 934 VAL C C 1
ATOM 2062 O O . VAL A 1 934 ? 157.424 178.626 187.609 1.00 43.32 934 VAL C O 1
ATOM 2066 N N . GLU A 1 935 ? 156.642 180.742 187.684 1.00 44.18 935 GLU C N 1
ATOM 2067 C CA . GLU A 1 935 ? 156.423 180.731 189.121 1.00 44.18 935 GLU C CA 1
ATOM 2068 C C . GLU A 1 935 ? 155.024 180.207 189.424 1.00 44.18 935 GLU C C 1
ATOM 2069 O O . GLU A 1 935 ? 154.194 180.025 188.530 1.00 44.18 935 GLU C O 1
ATOM 2075 N N . VAL A 1 936 ? 154.760 179.970 190.703 1.00 40.57 936 VAL C N 1
ATOM 2076 C CA . VAL A 1 936 ? 153.492 179.403 191.139 1.00 40.57 936 VAL C CA 1
ATOM 2077 C C . VAL A 1 936 ? 152.918 180.275 192.246 1.00 40.57 936 VAL C C 1
ATOM 2078 O O . VAL A 1 936 ? 153.660 180.821 193.069 1.00 40.57 936 VAL C O 1
ATOM 2082 N N . VAL A 1 937 ? 151.597 180.425 192.247 1.00 41.79 937 VAL C N 1
ATOM 2083 C CA . VAL A 1 937 ? 150.886 181.249 193.217 1.00 41.79 937 VAL C CA 1
ATOM 2084 C C . VAL A 1 937 ? 150.085 180.327 194.123 1.00 41.79 937 VAL C C 1
ATOM 2085 O O . VAL A 1 937 ? 149.262 179.538 193.644 1.00 41.79 937 VAL C O 1
ATOM 2089 N N . ASP A 1 938 ? 150.319 180.429 195.429 1.00 47.55 938 ASP C N 1
ATOM 2090 C CA . ASP A 1 938 ? 149.636 179.590 196.413 1.00 47.55 938 ASP C CA 1
ATOM 2091 C C . ASP A 1 938 ? 148.421 180.354 196.922 1.00 47.55 938 ASP C C 1
ATOM 2092 O O . ASP A 1 938 ? 148.540 181.232 197.778 1.00 47.55 938 ASP C O 1
ATOM 2097 N N . THR A 1 939 ? 147.242 180.014 196.397 1.00 49.36 939 THR C N 1
ATOM 2098 C CA . THR A 1 939 ? 146.024 180.714 196.787 1.00 49.36 939 THR C CA 1
ATOM 2099 C C . THR A 1 939 ? 145.673 180.506 198.253 1.00 49.36 939 THR C C 1
ATOM 2100 O O . THR A 1 939 ? 145.040 181.380 198.854 1.00 49.36 939 THR C O 1
ATOM 2104 N N . TRP A 1 940 ? 146.061 179.375 198.841 1.00 52.74 940 TRP C N 1
ATOM 2105 C CA . TRP A 1 940 ? 145.768 179.140 200.249 1.00 52.74 940 TRP C CA 1
ATOM 2106 C C . TRP A 1 940 ? 146.623 180.020 201.153 1.00 52.74 940 TRP C C 1
ATOM 2107 O O . TRP A 1 940 ? 146.155 180.473 202.203 1.00 52.74 940 TRP C O 1
ATOM 2118 N N . GLN A 1 941 ? 147.870 180.271 200.765 1.00 51.47 941 GLN C N 1
ATOM 2119 C CA . GLN A 1 941 ? 148.775 181.116 201.543 1.00 51.47 941 GLN C CA 1
ATOM 2120 C C . GLN A 1 941 ? 148.668 182.593 201.185 1.00 51.47 941 GLN C C 1
ATOM 2121 O O . GLN A 1 941 ? 149.684 183.239 200.917 1.00 51.47 941 GLN C O 1
ATOM 2127 N N . ALA A 1 942 ? 147.454 183.146 201.187 1.00 51.07 942 ALA C N 1
ATOM 2128 C CA . ALA A 1 942 ? 147.221 184.565 200.910 1.00 51.07 942 ALA C CA 1
ATOM 2129 C C . ALA A 1 942 ? 147.860 184.996 199.592 1.00 51.07 942 ALA C C 1
ATOM 2130 O O . ALA A 1 942 ? 148.433 186.081 199.481 1.00 51.07 942 ALA C O 1
ATOM 2132 N N . ASP A 1 943 ? 147.759 184.128 198.583 1.00 48.10 943 ASP C N 1
ATOM 2133 C CA . ASP A 1 943 ? 148.300 184.384 197.246 1.00 48.10 943 ASP C CA 1
ATOM 2134 C C . ASP A 1 943 ? 149.791 184.708 197.281 1.00 48.10 943 ASP C C 1
ATOM 2135 O O . ASP A 1 943 ? 150.269 185.561 196.530 1.00 48.10 943 ASP C O 1
ATOM 2140 N N . ALA A 1 944 ? 150.538 184.034 198.151 1.00 46.13 944 ALA C N 1
ATOM 2141 C CA . ALA A 1 944 ? 151.984 184.197 198.174 1.00 46.13 944 ALA C CA 1
ATOM 2142 C C . ALA A 1 944 ? 152.610 183.420 197.024 1.00 46.13 944 ALA C C 1
ATOM 2143 O O . ALA A 1 944 ? 152.308 182.240 196.822 1.00 46.13 944 ALA C O 1
ATOM 2145 N N . VAL A 1 945 ? 153.479 184.077 196.278 1.00 44.35 945 VAL C N 1
ATOM 2146 C CA . VAL A 1 945 ? 154.074 183.484 195.087 1.00 44.35 945 VAL C CA 1
ATOM 2147 C C . VAL A 1 945 ? 155.367 182.781 195.477 1.00 44.35 945 VAL C C 1
ATOM 2148 O O . VAL A 1 945 ? 156.082 183.203 196.392 1.00 44.35 945 VAL C O 1
ATOM 2152 N N . ARG A 1 946 ? 155.662 181.682 194.785 1.00 41.58 946 ARG C N 1
ATOM 2153 C CA . ARG A 1 946 ? 156.815 180.850 195.094 1.00 41.58 946 ARG C CA 1
ATOM 2154 C C . ARG A 1 946 ? 157.456 180.355 193.809 1.00 41.58 946 ARG C C 1
ATOM 2155 O O . ARG A 1 946 ? 156.816 180.301 192.756 1.00 41.58 946 ARG C O 1
ATOM 2163 N N . ASP A 1 947 ? 158.730 179.987 193.910 1.00 43.75 947 ASP C N 1
ATOM 2164 C CA . ASP A 1 947 ? 159.406 179.338 192.798 1.00 43.75 947 ASP C CA 1
ATOM 2165 C C . ASP A 1 947 ? 158.810 177.954 192.577 1.00 43.75 947 ASP C C 1
ATOM 2166 O O . ASP A 1 947 ? 158.226 177.359 193.486 1.00 43.75 947 ASP C O 1
ATOM 2171 N N . THR A 1 948 ? 158.948 177.441 191.353 1.00 41.25 948 THR C N 1
ATOM 2172 C CA . THR A 1 948 ? 158.345 176.154 191.026 1.00 41.25 948 THR C CA 1
ATOM 2173 C C . THR A 1 948 ? 159.164 174.979 191.543 1.00 41.25 948 THR C C 1
ATOM 2174 O O . THR A 1 948 ? 158.672 173.846 191.533 1.00 41.25 948 THR C O 1
ATOM 2178 N N . ARG A 1 949 ? 160.400 175.218 191.988 1.00 41.71 949 ARG C N 1
ATOM 2179 C CA . ARG A 1 949 ? 161.217 174.130 192.516 1.00 41.71 949 ARG C CA 1
ATOM 2180 C C . ARG A 1 949 ? 160.686 173.620 193.847 1.00 41.71 949 ARG C C 1
ATOM 2181 O O . ARG A 1 949 ? 160.959 172.476 194.226 1.00 41.71 949 ARG C O 1
ATOM 2189 N N . THR A 1 950 ? 159.925 174.443 194.567 1.00 39.23 950 THR C N 1
ATOM 2190 C CA . THR A 1 950 ? 159.508 174.102 195.920 1.00 39.23 950 THR C CA 1
ATOM 2191 C C . THR A 1 950 ? 158.267 173.221 195.966 1.00 39.23 950 THR C C 1
ATOM 2192 O O . THR A 1 950 ? 157.845 172.840 197.062 1.00 39.23 950 THR C O 1
ATOM 2196 N N . LEU A 1 951 ? 157.673 172.894 194.824 1.00 36.12 951 LEU C N 1
ATOM 2197 C CA . LEU A 1 951 ? 156.472 172.073 194.818 1.00 36.12 951 LEU C CA 1
ATOM 2198 C C . LEU A 1 951 ? 156.778 170.649 195.268 1.00 36.12 951 LEU C C 1
ATOM 2199 O O . LEU A 1 951 ? 157.895 170.150 195.119 1.00 36.12 951 LEU C O 1
ATOM 2204 N N . SER A 1 952 ? 155.762 169.995 195.826 1.00 39.31 952 SER C N 1
ATOM 2205 C CA . SER A 1 952 ? 155.882 168.591 196.190 1.00 39.31 952 SER C CA 1
ATOM 2206 C C . SER A 1 952 ? 155.968 167.725 194.940 1.00 39.31 952 SER C C 1
ATOM 2207 O O . SER A 1 952 ? 155.831 168.207 193.815 1.00 39.31 952 SER C O 1
ATOM 2210 N N . GLY A 1 953 ? 156.199 166.428 195.142 1.00 40.41 953 GLY C N 1
ATOM 2211 C CA . GLY A 1 953 ? 156.258 165.520 194.006 1.00 40.41 953 GLY C CA 1
ATOM 2212 C C . GLY A 1 953 ? 154.934 165.405 193.276 1.00 40.41 953 GLY C C 1
ATOM 2213 O O . GLY A 1 953 ? 154.871 165.556 192.053 1.00 40.41 953 GLY C O 1
ATOM 2214 N N . GLY A 1 954 ? 153.853 165.153 194.016 1.00 39.92 954 GLY C N 1
ATOM 2215 C CA . GLY A 1 954 ? 152.545 165.060 193.390 1.00 39.92 954 GLY C CA 1
ATOM 2216 C C . GLY A 1 954 ? 152.063 166.376 192.819 1.00 39.92 954 GLY C C 1
ATOM 2217 O O . GLY A 1 954 ? 151.455 166.406 191.743 1.00 39.92 954 GLY C O 1
ATOM 2218 N N . GLU A 1 955 ? 152.318 167.477 193.525 1.00 40.62 955 GLU C N 1
ATOM 2219 C CA . GLU A 1 955 ? 151.949 168.786 193.003 1.00 40.62 955 GLU C CA 1
ATOM 2220 C C . GLU A 1 955 ? 152.709 169.098 191.723 1.00 40.62 955 GLU C C 1
ATOM 2221 O O . GLU A 1 955 ? 152.136 169.640 190.773 1.00 40.62 955 GLU C O 1
ATOM 2227 N N . SER A 1 956 ? 154.000 168.761 191.676 1.00 34.67 956 SER C N 1
ATOM 2228 C CA . SER A 1 956 ? 154.773 168.961 190.458 1.00 34.67 956 SER C CA 1
ATOM 2229 C C . SER A 1 956 ? 154.266 168.081 189.327 1.00 34.67 956 SER C C 1
ATOM 2230 O O . SER A 1 956 ? 154.232 168.521 188.174 1.00 34.67 956 SER C O 1
ATOM 2233 N N . PHE A 1 957 ? 153.866 166.845 189.629 1.00 38.41 957 PHE C N 1
ATOM 2234 C CA . PHE A 1 957 ? 153.300 165.985 188.597 1.00 38.41 957 PHE C CA 1
ATOM 2235 C C . PHE A 1 957 ? 152.017 166.579 188.031 1.00 38.41 957 PHE C C 1
ATOM 2236 O O . PHE A 1 957 ? 151.809 166.595 186.813 1.00 38.41 957 PHE C O 1
ATOM 2244 N N . LEU A 1 958 ? 151.136 167.069 188.905 1.00 33.01 958 LEU C N 1
ATOM 2245 C CA . LEU A 1 958 ? 149.886 167.655 188.430 1.00 33.01 958 LEU C CA 1
ATOM 2246 C C . LEU A 1 958 ? 150.136 168.933 187.639 1.00 33.01 958 LEU C C 1
ATOM 2247 O O . LEU A 1 958 ? 149.474 169.184 186.625 1.00 33.01 958 LEU C O 1
ATOM 2252 N N . VAL A 1 959 ? 151.089 169.752 188.088 1.00 33.91 959 VAL C N 1
ATOM 2253 C CA . VAL A 1 959 ? 151.438 170.966 187.356 1.00 33.91 959 VAL C CA 1
ATOM 2254 C C . VAL A 1 959 ? 151.965 170.615 185.971 1.00 33.91 959 VAL C C 1
ATOM 2255 O O . VAL A 1 959 ? 151.591 171.237 184.971 1.00 33.91 959 VAL C O 1
ATOM 2259 N N . SER A 1 960 ? 152.837 169.607 185.890 1.00 34.16 960 SER C N 1
ATOM 2260 C CA . SER A 1 960 ? 153.383 169.200 184.600 1.00 34.16 960 SER C CA 1
ATOM 2261 C C . SER A 1 960 ? 152.302 168.628 183.692 1.00 34.16 960 SER C C 1
ATOM 2262 O O . SER A 1 960 ? 152.306 168.882 182.485 1.00 34.16 960 SER C O 1
ATOM 2265 N N . LEU A 1 961 ? 151.375 167.848 184.249 1.00 29.44 961 LEU C N 1
ATOM 2266 C CA . LEU A 1 961 ? 150.285 167.305 183.443 1.00 29.44 961 LEU C CA 1
ATOM 2267 C C . LEU A 1 961 ? 149.401 168.418 182.892 1.00 29.44 961 LEU C C 1
ATOM 2268 O O . LEU A 1 961 ? 149.038 168.412 181.709 1.00 29.44 961 LEU C O 1
ATOM 2273 N N . ALA A 1 962 ? 149.044 169.385 183.739 1.00 33.21 962 ALA C N 1
ATOM 2274 C CA . ALA A 1 962 ? 148.231 170.505 183.276 1.00 33.21 962 ALA C CA 1
ATOM 2275 C C . ALA A 1 962 ? 148.971 171.323 182.229 1.00 33.21 962 ALA C C 1
ATOM 2276 O O . ALA A 1 962 ? 148.381 171.751 181.230 1.00 33.21 962 ALA C O 1
ATOM 2278 N N . LEU A 1 963 ? 150.268 171.545 182.439 1.00 29.01 963 LEU C N 1
ATOM 2279 C CA . LEU A 1 963 ? 151.059 172.314 181.490 1.00 29.01 963 LEU C CA 1
ATOM 2280 C C . LEU A 1 963 ? 151.197 171.590 180.158 1.00 29.01 963 LEU C C 1
ATOM 2281 O O . LEU A 1 963 ? 151.172 172.232 179.107 1.00 29.01 963 LEU C O 1
ATOM 2286 N N . ALA A 1 964 ? 151.313 170.261 180.174 1.00 32.05 964 ALA C N 1
ATOM 2287 C CA . ALA A 1 964 ? 151.364 169.498 178.931 1.00 32.05 964 ALA C CA 1
ATOM 2288 C C . ALA A 1 964 ? 150.022 169.507 178.208 1.00 32.05 964 ALA C C 1
ATOM 2289 O O . ALA A 1 964 ? 149.980 169.583 176.975 1.00 32.05 964 ALA C O 1
ATOM 2291 N N . LEU A 1 965 ? 148.917 169.424 178.952 1.00 32.28 965 LEU C N 1
ATOM 2292 C CA . LEU A 1 965 ? 147.604 169.533 178.324 1.00 32.28 965 LEU C CA 1
ATOM 2293 C C . LEU A 1 965 ? 147.425 170.900 177.675 1.00 32.28 965 LEU C C 1
ATOM 2294 O O . LEU A 1 965 ? 146.914 171.011 176.554 1.00 32.28 965 LEU C O 1
ATOM 2299 N N . ALA A 1 966 ? 147.853 171.958 178.366 1.00 33.94 966 ALA C N 1
ATOM 2300 C CA . ALA A 1 966 ? 147.817 173.290 177.773 1.00 33.94 966 ALA C CA 1
ATOM 2301 C C . ALA A 1 966 ? 148.717 173.370 176.549 1.00 33.94 966 ALA C C 1
ATOM 2302 O O . ALA A 1 966 ? 148.368 174.008 175.551 1.00 33.94 966 ALA C O 1
ATOM 2304 N N . LEU A 1 967 ? 149.884 172.727 176.613 1.00 34.51 967 LEU C N 1
ATOM 2305 C CA . LEU A 1 967 ? 150.823 172.724 175.502 1.00 34.51 967 LEU C CA 1
ATOM 2306 C C . LEU A 1 967 ? 150.237 172.044 174.276 1.00 34.51 967 LEU C C 1
ATOM 2307 O O . LEU A 1 967 ? 150.512 172.468 173.149 1.00 34.51 967 LEU C O 1
ATOM 2312 N N . SER A 1 968 ? 149.445 170.994 174.474 1.00 34.97 968 SER C N 1
ATOM 2313 C CA . SER A 1 968 ? 148.718 170.372 173.376 1.00 34.97 968 SER C CA 1
ATOM 2314 C C . SER A 1 968 ? 147.490 171.169 172.959 1.00 34.97 968 SER C C 1
ATOM 2315 O O . SER A 1 968 ? 146.983 170.962 171.851 1.00 34.97 968 SER C O 1
ATOM 2318 N N . ASP A 1 969 ? 146.997 172.062 173.817 1.00 38.94 969 ASP C N 1
ATOM 2319 C CA . ASP A 1 969 ? 145.890 172.938 173.452 1.00 38.94 969 ASP C CA 1
ATOM 2320 C C . ASP A 1 969 ? 146.351 174.245 172.821 1.00 38.94 969 ASP C C 1
ATOM 2321 O O . ASP A 1 969 ? 145.518 175.009 172.322 1.00 38.94 969 ASP C O 1
ATOM 2326 N N . LEU A 1 970 ? 147.657 174.521 172.835 1.00 40.64 970 LEU C N 1
ATOM 2327 C CA . LEU A 1 970 ? 148.158 175.769 172.269 1.00 40.64 970 LEU C CA 1
ATOM 2328 C C . LEU A 1 970 ? 148.040 175.788 170.752 1.00 40.64 970 LEU C C 1
ATOM 2329 O O . LEU A 1 970 ? 147.863 176.856 170.156 1.00 40.64 970 LEU C O 1
ATOM 2334 N N . VAL A 1 971 ? 148.135 174.625 170.111 1.00 47.80 971 VAL C N 1
ATOM 2335 C CA . VAL A 1 971 ? 148.056 174.510 168.661 1.00 47.80 971 VAL C CA 1
ATOM 2336 C C . VAL A 1 971 ? 146.788 173.791 168.223 1.00 47.80 971 VAL C C 1
ATOM 2337 O O . VAL A 1 971 ? 146.784 173.129 167.181 1.00 47.80 971 VAL C O 1
ATOM 2341 N N . SER A 1 972 ? 145.706 173.908 168.995 1.00 51.95 972 SER C N 1
ATOM 2342 C CA . SER A 1 972 ? 144.484 173.174 168.686 1.00 51.95 972 SER C CA 1
ATOM 2343 C C . SER A 1 972 ? 143.864 173.621 167.369 1.00 51.95 972 SER C C 1
ATOM 2344 O O . SER A 1 972 ? 143.226 172.816 166.682 1.00 51.95 972 SER C O 1
ATOM 2347 N N . HIS A 1 973 ? 144.023 174.895 167.004 1.00 57.71 973 HIS C N 1
ATOM 2348 C CA . HIS A 1 973 ? 143.416 175.375 165.768 1.00 57.71 973 HIS C CA 1
ATOM 2349 C C . HIS A 1 973 ? 144.113 174.812 164.537 1.00 57.71 973 HIS C C 1
ATOM 2350 O O . HIS A 1 973 ? 143.453 174.523 163.533 1.00 57.71 973 HIS C O 1
ATOM 2357 N N . LYS A 1 974 ? 145.435 174.642 164.590 1.00 53.87 974 LYS C N 1
ATOM 2358 C CA . LYS A 1 974 ? 146.164 174.141 163.430 1.00 53.87 974 LYS C CA 1
ATOM 2359 C C . LYS A 1 974 ? 146.071 172.623 163.325 1.00 53.87 974 LYS C C 1
ATOM 2360 O O . LYS A 1 974 ? 145.503 172.088 162.368 1.00 53.87 974 LYS C O 1
ATOM 2366 N N . THR A 1 975 ? 146.622 171.908 164.320 1.00 48.91 975 THR C N 1
ATOM 2367 C CA . THR A 1 975 ? 146.689 170.443 164.320 1.00 48.91 975 THR C CA 1
ATOM 2368 C C . THR A 1 975 ? 146.301 169.962 165.718 1.00 48.91 975 THR C C 1
ATOM 2369 O O . THR A 1 975 ? 147.121 169.923 166.637 1.00 48.91 975 THR C O 1
ATOM 2373 N N . ARG A 1 976 ? 145.035 169.589 165.877 1.00 48.69 976 ARG C N 1
ATOM 2374 C CA . ARG A 1 976 ? 144.550 169.153 167.178 1.00 48.69 976 ARG C CA 1
ATOM 2375 C C . ARG A 1 976 ? 145.086 167.769 167.521 1.00 48.69 976 ARG C C 1
ATOM 2376 O O . ARG A 1 976 ? 145.289 166.926 166.644 1.00 48.69 976 ARG C O 1
ATOM 2384 N N . ILE A 1 977 ? 145.315 167.541 168.811 1.00 39.86 977 ILE C N 1
ATOM 2385 C CA . ILE A 1 977 ? 145.782 166.261 169.331 1.00 39.86 977 ILE C CA 1
ATOM 2386 C C . ILE A 1 977 ? 144.636 165.659 170.130 1.00 39.86 977 ILE C C 1
ATOM 2387 O O . ILE A 1 977 ? 144.092 166.306 171.033 1.00 39.86 977 ILE C O 1
ATOM 2392 N N . ASP A 1 978 ? 144.261 164.422 169.804 1.00 41.61 978 ASP C N 1
ATOM 2393 C CA . ASP A 1 978 ? 143.057 163.811 170.352 1.00 41.61 978 ASP C CA 1
ATOM 2394 C C . ASP A 1 978 ? 143.348 162.628 171.268 1.00 41.61 978 ASP C C 1
ATOM 2395 O O . ASP A 1 978 ? 142.443 161.838 171.552 1.00 41.61 978 ASP C O 1
ATOM 2400 N N . SER A 1 979 ? 144.585 162.481 171.739 1.00 36.13 979 SER C N 1
ATOM 2401 C CA . SER A 1 979 ? 144.906 161.380 172.635 1.00 36.13 979 SER C CA 1
ATOM 2402 C C . SER A 1 979 ? 146.056 161.774 173.548 1.00 36.13 979 SER C C 1
ATOM 2403 O O . SER A 1 979 ? 146.873 162.633 173.208 1.00 36.13 979 SER C O 1
ATOM 2406 N N . LEU A 1 980 ? 146.108 161.131 174.712 1.00 37.76 980 LEU C N 1
ATOM 2407 C CA . LEU A 1 980 ? 147.125 161.402 175.719 1.00 37.76 980 LEU C CA 1
ATOM 2408 C C . LEU A 1 980 ? 147.522 160.099 176.393 1.00 37.76 980 LEU C C 1
ATOM 2409 O O . LEU A 1 980 ? 146.657 159.348 176.852 1.00 37.76 980 LEU C O 1
ATOM 2414 N N . PHE A 1 981 ? 148.824 159.834 176.448 1.00 26.39 981 PHE C N 1
ATOM 2415 C CA . PHE A 1 981 ? 149.368 158.667 177.131 1.00 26.39 981 PHE C CA 1
ATOM 2416 C C . PHE A 1 981 ? 150.355 159.128 178.191 1.00 26.39 981 PHE C C 1
ATOM 2417 O O . PHE A 1 981 ? 151.236 159.946 177.908 1.00 26.39 981 PHE C O 1
ATOM 2425 N N . LEU A 1 982 ? 150.210 158.607 179.405 1.00 39.66 982 LEU C N 1
ATOM 2426 C CA . LEU A 1 982 ? 151.122 158.926 180.493 1.00 39.66 982 LEU C CA 1
ATOM 2427 C C . LEU A 1 982 ? 151.406 157.664 181.293 1.00 39.66 982 LEU C C 1
ATOM 2428 O O . LEU A 1 982 ? 150.593 156.737 181.312 1.00 39.66 982 LEU C O 1
ATOM 2433 N N . ASP A 1 983 ? 152.567 157.634 181.949 1.00 47.43 983 ASP C N 1
ATOM 2434 C CA . ASP A 1 983 ? 153.161 156.396 182.457 1.00 47.43 983 ASP C CA 1
ATOM 2435 C C . ASP A 1 983 ? 153.432 156.512 183.958 1.00 47.43 983 ASP C C 1
ATOM 2436 O O . ASP A 1 983 ? 154.395 157.161 184.374 1.00 47.43 983 ASP C O 1
ATOM 2441 N N . GLU A 1 984 ? 152.572 155.872 184.752 1.00 53.63 984 GLU C N 1
ATOM 2442 C CA . GLU A 1 984 ? 152.761 155.670 186.194 1.00 53.63 984 GLU C CA 1
ATOM 2443 C C . GLU A 1 984 ? 153.181 156.950 186.922 1.00 53.63 984 GLU C C 1
ATOM 2444 O O . GLU A 1 984 ? 153.974 156.939 187.866 1.00 53.63 984 GLU C O 1
ATOM 2450 N N . GLY A 1 985 ? 152.583 158.063 186.515 1.00 49.63 985 GLY C N 1
ATOM 2451 C CA . GLY A 1 985 ? 152.775 159.303 187.236 1.00 49.63 985 GLY C CA 1
ATOM 2452 C C . GLY A 1 985 ? 151.854 159.400 188.434 1.00 49.63 985 GLY C C 1
ATOM 2453 O O . GLY A 1 985 ? 152.017 160.271 189.292 1.00 49.63 985 GLY C O 1
ATOM 2454 N N . PHE A 1 986 ? 150.879 158.491 188.502 1.00 52.50 986 PHE C N 1
ATOM 2455 C CA . PHE A 1 986 ? 149.873 158.542 189.555 1.00 52.50 986 PHE C CA 1
ATOM 2456 C C . PHE A 1 986 ? 150.357 157.919 190.856 1.00 52.50 986 PHE C C 1
ATOM 2457 O O . PHE A 1 986 ? 149.636 157.968 191.858 1.00 52.50 986 PHE C O 1
ATOM 2465 N N . GLY A 1 987 ? 151.553 157.332 190.867 1.00 56.63 987 GLY C N 1
ATOM 2466 C CA . GLY A 1 987 ? 152.058 156.720 192.082 1.00 56.63 987 GLY C CA 1
ATOM 2467 C C . GLY A 1 987 ? 152.396 157.711 193.175 1.00 56.63 987 GLY C C 1
ATOM 2468 O O . GLY A 1 987 ? 152.494 157.323 194.343 1.00 56.63 987 GLY C O 1
ATOM 2469 N N . THR A 1 988 ? 152.577 158.984 192.824 1.00 56.98 988 THR C N 1
ATOM 2470 C CA . THR A 1 988 ? 152.957 159.994 193.803 1.00 56.98 988 THR C CA 1
ATOM 2471 C C . THR A 1 988 ? 151.762 160.694 194.436 1.00 56.98 988 THR C C 1
ATOM 2472 O O . THR A 1 988 ? 151.963 161.619 195.229 1.00 56.98 988 THR C O 1
ATOM 2476 N N . LEU A 1 989 ? 150.539 160.289 194.111 1.00 53.60 989 LEU C N 1
ATOM 2477 C CA . LEU A 1 989 ? 149.334 160.947 194.596 1.00 53.60 989 LEU C CA 1
ATOM 2478 C C . LEU A 1 989 ? 148.644 160.091 195.648 1.00 53.60 989 LEU C C 1
ATOM 2479 O O . LEU A 1 989 ? 148.559 158.868 195.510 1.00 53.60 989 LEU C O 1
ATOM 2484 N N . ASP A 1 990 ? 148.147 160.743 196.698 1.00 56.25 990 ASP C N 1
ATOM 2485 C CA . ASP A 1 990 ? 147.376 160.048 197.715 1.00 56.25 990 ASP C CA 1
ATOM 2486 C C . ASP A 1 990 ? 145.984 159.710 197.182 1.00 56.25 990 ASP C C 1
ATOM 2487 O O . ASP A 1 990 ? 145.634 160.011 196.040 1.00 56.25 990 ASP C O 1
ATOM 2492 N N . SER A 1 991 ? 145.175 159.084 198.039 1.00 56.20 991 SER C N 1
ATOM 2493 C CA . SER A 1 991 ? 143.891 158.554 197.589 1.00 56.20 991 SER C CA 1
ATOM 2494 C C . SER A 1 991 ? 142.895 159.655 197.246 1.00 56.20 991 SER C C 1
ATOM 2495 O O . SER A 1 991 ? 141.910 159.399 196.544 1.00 56.20 991 SER C O 1
ATOM 2498 N N . GLU A 1 992 ? 143.119 160.877 197.727 1.00 59.02 992 GLU C N 1
ATOM 2499 C CA . GLU A 1 992 ? 142.191 161.971 197.456 1.00 59.02 992 GLU C CA 1
ATOM 2500 C C . GLU A 1 992 ? 142.623 162.801 196.252 1.00 59.02 992 GLU C C 1
ATOM 2501 O O . GLU A 1 992 ? 141.809 163.093 195.368 1.00 59.02 992 GLU C O 1
ATOM 2507 N N . THR A 1 993 ? 143.898 163.192 196.210 1.00 56.85 993 THR C N 1
ATOM 2508 C CA . THR A 1 993 ? 144.410 163.911 195.051 1.00 56.85 993 THR C CA 1
ATOM 2509 C C . THR A 1 993 ? 144.303 163.069 193.788 1.00 56.85 993 THR C C 1
ATOM 2510 O O . THR A 1 993 ? 143.987 163.597 192.716 1.00 56.85 993 THR C O 1
ATOM 2514 N N . LEU A 1 994 ? 144.556 161.763 193.898 1.00 56.90 994 LEU C N 1
ATOM 2515 C CA . LEU A 1 994 ? 144.380 160.871 192.757 1.00 56.90 994 LEU C CA 1
ATOM 2516 C C . LEU A 1 994 ? 142.931 160.866 192.292 1.00 56.90 994 LEU C C 1
ATOM 2517 O O . LEU A 1 994 ? 142.653 160.865 191.090 1.00 56.90 994 LEU C O 1
ATOM 2522 N N . ASP A 1 995 ? 141.988 160.859 193.238 1.00 59.27 995 ASP C N 1
ATOM 2523 C CA . ASP A 1 995 ? 140.577 160.884 192.870 1.00 59.27 995 ASP C CA 1
ATOM 2524 C C . ASP A 1 995 ? 140.202 162.181 192.166 1.00 59.27 995 ASP C C 1
ATOM 2525 O O . ASP A 1 995 ? 139.455 162.158 191.180 1.00 59.27 995 ASP C O 1
ATOM 2530 N N . THR A 1 996 ? 140.708 163.317 192.651 1.00 58.52 996 THR C N 1
ATOM 2531 C CA . THR A 1 996 ? 140.440 164.587 191.981 1.00 58.52 996 THR C CA 1
ATOM 2532 C C . THR A 1 996 ? 141.025 164.597 190.573 1.00 58.52 996 THR C C 1
ATOM 2533 O O . THR A 1 996 ? 140.375 165.040 189.617 1.00 58.52 996 THR C O 1
ATOM 2537 N N . ALA A 1 997 ? 142.257 164.104 190.429 1.00 56.44 997 ALA C N 1
ATOM 2538 C CA . ALA A 1 997 ? 142.889 164.063 189.115 1.00 56.44 997 ALA C CA 1
ATOM 2539 C C . ALA A 1 997 ? 142.126 163.154 188.162 1.00 56.44 997 ALA C C 1
ATOM 2540 O O . ALA A 1 997 ? 141.981 163.474 186.978 1.00 56.44 997 ALA C O 1
ATOM 2542 N N . LEU A 1 998 ? 141.629 162.018 188.654 1.00 57.69 998 LEU C N 1
ATOM 2543 C CA . LEU A 1 998 ? 140.863 161.119 187.796 1.00 57.69 998 LEU C CA 1
ATOM 2544 C C . LEU A 1 998 ? 139.507 161.700 187.427 1.00 57.69 998 LEU C C 1
ATOM 2545 O O . LEU A 1 998 ? 139.035 161.486 186.307 1.00 57.69 998 LEU C O 1
ATOM 2550 N N . ASP A 1 999 ? 138.864 162.430 188.338 1.00 60.72 999 ASP C N 1
ATOM 2551 C CA . ASP A 1 999 ? 137.642 163.128 187.956 1.00 60.72 999 ASP C CA 1
ATOM 2552 C C . ASP A 1 999 ? 137.916 164.166 186.876 1.00 60.72 999 ASP C C 1
ATOM 2553 O O . ASP A 1 999 ? 137.138 164.289 185.922 1.00 60.72 999 ASP C O 1
ATOM 2558 N N . ALA A 1 1000 ? 139.022 164.904 186.999 1.00 59.15 1000 ALA C N 1
ATOM 2559 C CA . ALA A 1 1000 ? 139.384 165.870 185.965 1.00 59.15 1000 ALA C CA 1
ATOM 2560 C C . ALA A 1 1000 ? 139.668 165.182 184.634 1.00 59.15 1000 ALA C C 1
ATOM 2561 O O . ALA A 1 1000 ? 139.257 165.672 183.576 1.00 59.15 1000 ALA C O 1
ATOM 2563 N N . LEU A 1 1001 ? 140.376 164.051 184.667 1.00 56.02 1001 LEU C N 1
ATOM 2564 C CA . LEU A 1 1001 ? 140.674 163.324 183.437 1.00 56.02 1001 LEU C CA 1
ATOM 2565 C C . LEU A 1 1001 ? 139.406 162.773 182.799 1.00 56.02 1001 LEU C C 1
ATOM 2566 O O . LEU A 1 1001 ? 139.272 162.772 181.572 1.00 56.02 1001 LEU C O 1
ATOM 2571 N N . ASP A 1 1002 ? 138.469 162.288 183.613 1.00 59.88 1002 ASP C N 1
ATOM 2572 C CA . ASP A 1 1002 ? 137.200 161.809 183.080 1.00 59.88 1002 ASP C CA 1
ATOM 2573 C C . ASP A 1 1002 ? 136.427 162.954 182.436 1.00 59.88 1002 ASP C C 1
ATOM 2574 O O . ASP A 1 1002 ? 135.854 162.796 181.352 1.00 59.88 1002 ASP C O 1
ATOM 2579 N N . ALA A 1 1003 ? 136.413 164.123 183.082 1.00 57.56 1003 ALA C N 1
ATOM 2580 C CA . ALA A 1 1003 ? 135.736 165.277 182.498 1.00 57.56 1003 ALA C CA 1
ATOM 2581 C C . ALA A 1 1003 ? 136.377 165.683 181.177 1.00 57.56 1003 ALA C C 1
ATOM 2582 O O . ALA A 1 1003 ? 135.677 166.021 180.216 1.00 57.56 1003 ALA C O 1
ATOM 2584 N N . LEU A 1 1004 ? 137.709 165.660 181.115 1.00 52.85 1004 LEU C N 1
ATOM 2585 C CA . LEU A 1 1004 ? 138.407 165.983 179.874 1.00 52.85 1004 LEU C CA 1
ATOM 2586 C C . LEU A 1 1004 ? 138.146 164.926 178.806 1.00 52.85 1004 LEU C C 1
ATOM 2587 O O . LEU A 1 1004 ? 138.175 165.215 177.605 1.00 52.85 1004 LEU C O 1
ATOM 2592 N N . ASN A 1 1005 ? 137.833 163.700 179.236 1.00 54.10 1005 ASN C N 1
ATOM 2593 C CA . ASN A 1 1005 ? 137.524 162.606 178.272 1.00 54.10 1005 ASN C CA 1
ATOM 2594 C C . ASN A 1 1005 ? 136.215 162.932 177.542 1.00 54.10 1005 ASN C C 1
ATOM 2595 O O . ASN A 1 1005 ? 135.984 162.350 176.465 1.00 54.10 1005 ASN C O 1
ATOM 2600 N N . ALA A 1 1006 ? 135.396 163.830 178.100 1.00 54.56 1006 ALA C N 1
ATOM 2601 C CA . ALA A 1 1006 ? 134.138 164.251 177.435 1.00 54.56 1006 ALA C CA 1
ATOM 2602 C C . ALA A 1 1006 ? 134.469 164.949 176.112 1.00 54.56 1006 ALA C C 1
ATOM 2603 O O . ALA A 1 1006 ? 133.700 164.776 175.147 1.00 54.56 1006 ALA C O 1
ATOM 2605 N N . SER A 1 1007 ? 135.572 165.704 176.073 1.00 53.32 1007 SER C N 1
ATOM 2606 C CA . SER A 1 1007 ? 135.981 166.440 174.847 1.00 53.32 1007 SER C CA 1
ATOM 2607 C C . SER A 1 1007 ? 136.280 165.450 173.715 1.00 53.32 1007 SER C C 1
ATOM 2608 O O . SER A 1 1007 ? 136.247 165.873 172.544 1.00 53.32 1007 SER C O 1
ATOM 2611 N N . GLY A 1 1008 ? 136.562 164.187 174.051 1.00 50.45 1008 GLY C N 1
ATOM 2612 C CA . GLY A 1 1008 ? 136.898 163.176 173.030 1.00 50.45 1008 GLY C CA 1
ATOM 2613 C C . GLY A 1 1008 ? 138.383 162.874 172.985 1.00 50.45 1008 GLY C C 1
ATOM 2614 O O . GLY A 1 1008 ? 138.803 162.136 172.074 1.00 50.45 1008 GLY C O 1
ATOM 2615 N N . LYS A 1 1009 ? 139.154 163.412 173.933 1.00 44.26 1009 LYS C N 1
ATOM 2616 C CA . LYS A 1 1009 ? 140.596 163.059 173.997 1.00 44.26 1009 LYS C CA 1
ATOM 2617 C C . LYS A 1 1009 ? 140.698 161.694 174.684 1.00 44.26 1009 LYS C C 1
ATOM 2618 O O . LYS A 1 1009 ? 140.292 161.603 175.856 1.00 44.26 1009 LYS C O 1
ATOM 2624 N N . THR A 1 1010 ? 141.222 160.680 173.986 1.00 43.36 1010 THR C N 1
ATOM 2625 C CA . THR A 1 1010 ? 141.294 159.310 174.565 1.00 43.36 1010 THR C CA 1
ATOM 2626 C C . THR A 1 1010 ? 142.530 159.209 175.461 1.00 43.36 1010 THR C C 1
ATOM 2627 O O . THR A 1 1010 ? 143.634 159.510 174.976 1.00 43.36 1010 THR C O 1
ATOM 2631 N N . ILE A 1 1011 ? 142.351 158.802 176.720 1.00 37.99 1011 ILE C N 1
ATOM 2632 C CA . ILE A 1 1011 ? 143.464 158.784 177.661 1.00 37.99 1011 ILE C CA 1
ATOM 2633 C C . ILE A 1 1011 ? 143.846 157.340 177.946 1.00 37.99 1011 ILE C C 1
ATOM 2634 O O . ILE A 1 1011 ? 142.982 156.510 178.248 1.00 37.99 1011 ILE C O 1
ATOM 2639 N N . GLY A 1 1012 ? 145.139 157.046 177.846 1.00 36.56 1012 GLY C N 1
ATOM 2640 C CA . GLY A 1 1012 ? 145.669 155.760 178.249 1.00 36.56 1012 GLY C CA 1
ATOM 2641 C C . GLY A 1 1012 ? 146.641 155.921 179.398 1.00 36.56 1012 GLY C C 1
ATOM 2642 O O . GLY A 1 1012 ? 147.544 156.759 179.334 1.00 36.56 1012 GLY C O 1
ATOM 2643 N N . VAL A 1 1013 ? 146.470 155.136 180.456 1.00 40.01 1013 VAL C N 1
ATOM 2644 C CA . VAL A 1 1013 ? 147.239 155.297 181.682 1.00 40.01 1013 VAL C CA 1
ATOM 2645 C C . VAL A 1 1013 ? 147.950 153.993 182.012 1.00 40.01 1013 VAL C C 1
ATOM 2646 O O . VAL A 1 1013 ? 147.382 152.906 181.865 1.00 40.01 1013 VAL C O 1
ATOM 2650 N N . ILE A 1 1014 ? 149.201 154.110 182.445 1.00 44.96 1014 ILE C N 1
ATOM 2651 C CA . ILE A 1 1014 ? 149.968 152.998 182.992 1.00 44.96 1014 ILE C CA 1
ATOM 2652 C C . ILE A 1 1014 ? 150.001 153.183 184.500 1.00 44.96 1014 ILE C C 1
ATOM 2653 O O . ILE A 1 1014 ? 150.283 154.286 184.982 1.00 44.96 1014 ILE C O 1
ATOM 2658 N N . SER A 1 1015 ? 149.704 152.125 185.250 1.00 54.04 1015 SER C N 1
ATOM 2659 C CA . SER A 1 1015 ? 149.679 152.277 186.698 1.00 54.04 1015 SER C CA 1
ATOM 2660 C C . SER A 1 1015 ? 149.675 150.922 187.381 1.00 54.04 1015 SER C C 1
ATOM 2661 O O . SER A 1 1015 ? 149.508 149.878 186.747 1.00 54.04 1015 SER C O 1
ATOM 2664 N N . HIS A 1 1016 ? 149.858 150.969 188.702 1.00 57.13 1016 HIS C N 1
ATOM 2665 C CA . HIS A 1 1016 ? 149.676 149.822 189.574 1.00 57.13 1016 HIS C CA 1
ATOM 2666 C C . HIS A 1 1016 ? 148.749 150.103 190.745 1.00 57.13 1016 HIS C C 1
ATOM 2667 O O . HIS A 1 1016 ? 148.506 149.197 191.548 1.00 57.13 1016 HIS C O 1
ATOM 2674 N N . VAL A 1 1017 ? 148.231 151.326 190.864 1.00 64.78 1017 VAL C N 1
ATOM 2675 C CA . VAL A 1 1017 ? 147.389 151.675 192.003 1.00 64.78 1017 VAL C CA 1
ATOM 2676 C C . VAL A 1 1017 ? 146.074 150.913 191.913 1.00 64.78 1017 VAL C C 1
ATOM 2677 O O . VAL A 1 1017 ? 145.375 150.946 190.890 1.00 64.78 1017 VAL C O 1
ATOM 2681 N N . GLU A 1 1018 ? 145.732 150.214 192.997 1.00 70.47 1018 GLU C N 1
ATOM 2682 C CA . GLU A 1 1018 ? 144.558 149.351 192.987 1.00 70.47 1018 GLU C CA 1
ATOM 2683 C C . GLU A 1 1018 ? 143.274 150.160 192.868 1.00 70.47 1018 GLU C C 1
ATOM 2684 O O . GLU A 1 1018 ? 142.317 149.722 192.223 1.00 70.47 1018 GLU C O 1
ATOM 2690 N N . ALA A 1 1019 ? 143.236 151.346 193.480 1.00 72.27 1019 ALA C N 1
ATOM 2691 C CA . ALA A 1 1019 ? 142.026 152.161 193.424 1.00 72.27 1019 ALA C CA 1
ATOM 2692 C C . ALA A 1 1019 ? 141.676 152.537 191.991 1.00 72.27 1019 ALA C C 1
ATOM 2693 O O . ALA A 1 1019 ? 140.538 152.337 191.547 1.00 72.27 1019 ALA C O 1
ATOM 2695 N N . MET A 1 1020 ? 142.645 153.057 191.237 1.00 69.17 1020 MET C N 1
ATOM 2696 C CA . MET A 1 1020 ? 142.342 153.480 189.875 1.00 69.17 1020 MET C CA 1
ATOM 2697 C C . MET A 1 1020 ? 142.213 152.281 188.944 1.00 69.17 1020 MET C C 1
ATOM 2698 O O . MET A 1 1020 ? 141.445 152.323 187.974 1.00 69.17 1020 MET C O 1
ATOM 2703 N N . LYS A 1 1021 ? 142.936 151.195 189.230 1.00 68.80 1021 LYS C N 1
ATOM 2704 C CA . LYS A 1 1021 ? 142.723 149.969 188.472 1.00 68.80 1021 LYS C CA 1
ATOM 2705 C C . LYS A 1 1021 ? 141.313 149.417 188.645 1.00 68.80 1021 LYS C C 1
ATOM 2706 O O . LYS A 1 1021 ? 140.749 148.882 187.685 1.00 68.80 1021 LYS C O 1
ATOM 2712 N N . GLU A 1 1022 ? 140.727 149.555 189.835 1.00 71.83 1022 GLU C N 1
ATOM 2713 C CA . GLU A 1 1022 ? 139.333 149.183 190.043 1.00 71.83 1022 GLU C CA 1
ATOM 2714 C C . GLU A 1 1022 ? 138.389 150.180 189.384 1.00 71.83 1022 GLU C C 1
ATOM 2715 O O . GLU A 1 1022 ? 137.342 149.790 188.853 1.00 71.83 1022 GLU C O 1
ATOM 2721 N N . ARG A 1 1023 ? 138.740 151.467 189.411 1.00 64.16 1023 ARG C N 1
ATOM 2722 C CA . ARG A 1 1023 ? 137.887 152.483 188.801 1.00 64.16 1023 ARG C CA 1
ATOM 2723 C C . ARG A 1 1023 ? 137.747 152.267 187.299 1.00 64.16 1023 ARG C C 1
ATOM 2724 O O . ARG A 1 1023 ? 136.632 152.216 186.768 1.00 64.16 1023 ARG C O 1
ATOM 2732 N N . ILE A 1 1024 ? 138.868 152.136 186.596 1.00 58.09 1024 ILE C N 1
ATOM 2733 C CA . ILE A 1 1024 ? 138.845 152.043 185.138 1.00 58.09 1024 ILE C CA 1
ATOM 2734 C C . ILE A 1 1024 ? 138.395 150.648 184.720 1.00 58.09 1024 ILE C C 1
ATOM 2735 O O . ILE A 1 1024 ? 139.032 149.653 185.095 1.00 58.09 1024 ILE C O 1
ATOM 2740 N N . PRO A 1 1025 ? 137.315 150.524 183.944 1.00 57.50 1025 PRO C N 1
ATOM 2741 C CA . PRO A 1 1025 ? 136.799 149.193 183.602 1.00 57.50 1025 PRO C CA 1
ATOM 2742 C C . PRO A 1 1025 ? 137.445 148.581 182.368 1.00 57.50 1025 PRO C C 1
ATOM 2743 O O . PRO A 1 1025 ? 137.440 147.356 182.208 1.00 57.50 1025 PRO C O 1
ATOM 2747 N N . VAL A 1 1026 ? 138.002 149.411 181.491 1.00 51.31 1026 VAL C N 1
ATOM 2748 C CA . VAL A 1 1026 ? 138.622 148.950 180.254 1.00 51.31 1026 VAL C CA 1
ATOM 2749 C C . VAL A 1 1026 ? 140.107 148.751 180.515 1.00 51.31 1026 VAL C C 1
ATOM 2750 O O . VAL A 1 1026 ? 140.817 149.703 180.861 1.00 51.31 1026 VAL C O 1
ATOM 2754 N N . GLN A 1 1027 ? 140.582 147.520 180.348 1.00 48.16 1027 GLN C N 1
ATOM 2755 C CA . GLN A 1 1027 ? 141.959 147.185 180.674 1.00 48.16 1027 GLN C CA 1
ATOM 2756 C C . GLN A 1 1027 ? 142.575 146.328 179.581 1.00 48.16 1027 GLN C C 1
ATOM 2757 O O . GLN A 1 1027 ? 141.892 145.514 178.954 1.00 48.16 1027 GLN C O 1
ATOM 2763 N N . ILE A 1 1028 ? 143.872 146.518 179.365 1.00 42.62 1028 ILE C N 1
ATOM 2764 C CA . ILE A 1 1028 ? 144.674 145.655 178.507 1.00 42.62 1028 ILE C CA 1
ATOM 2765 C C . ILE A 1 1028 ? 145.645 144.926 179.428 1.00 42.62 1028 ILE C C 1
ATOM 2766 O O . ILE A 1 1028 ? 146.662 145.485 179.847 1.00 42.62 1028 ILE C O 1
ATOM 2771 N N . LYS A 1 1029 ? 145.336 143.674 179.750 1.00 41.83 1029 LYS C N 1
ATOM 2772 C CA . LYS A 1 1029 ? 146.104 142.925 180.741 1.00 41.83 1029 LYS C CA 1
ATOM 2773 C C . LYS A 1 1029 ? 147.320 142.304 180.068 1.00 41.83 1029 LYS C C 1
ATOM 2774 O O . LYS A 1 1029 ? 147.199 141.375 179.269 1.00 41.83 1029 LYS C O 1
ATOM 2780 N N . VAL A 1 1030 ? 148.504 142.817 180.398 1.00 36.00 1030 VAL C N 1
ATOM 2781 C CA . VAL A 1 1030 ? 149.751 142.248 179.903 1.00 36.00 1030 VAL C CA 1
ATOM 2782 C C . VAL A 1 1030 ? 150.174 141.126 180.839 1.00 36.00 1030 VAL C C 1
ATOM 2783 O O . VAL A 1 1030 ? 150.943 141.343 181.782 1.00 36.00 1030 VAL C O 1
ATOM 2787 N N . LYS A 1 1031 ? 149.671 139.923 180.586 1.00 39.92 1031 LYS C N 1
ATOM 2788 C CA . LYS A 1 1031 ? 149.985 138.786 181.438 1.00 39.92 1031 LYS C CA 1
ATOM 2789 C C . LYS A 1 1031 ? 151.444 138.386 181.268 1.00 39.92 1031 LYS C C 1
ATOM 2790 O O . LYS A 1 1031 ? 152.028 138.548 180.194 1.00 39.92 1031 LYS C O 1
ATOM 2796 N N . LYS A 1 1032 ? 152.034 137.866 182.338 1.00 41.95 1032 LYS C N 1
ATOM 2797 C CA . LYS A 1 1032 ? 153.438 137.490 182.361 1.00 41.95 1032 LYS C CA 1
ATOM 2798 C C . LYS A 1 1032 ? 153.569 135.977 182.464 1.00 41.95 1032 LYS C C 1
ATOM 2799 O O . LYS A 1 1032 ? 152.796 135.323 183.170 1.00 41.95 1032 LYS C O 1
ATOM 2805 N N . ILE A 1 1033 ? 154.561 135.423 181.756 1.00 44.97 1033 ILE C N 1
ATOM 2806 C CA . ILE A 1 1033 ? 154.839 133.958 181.834 1.00 44.97 1033 ILE C CA 1
ATOM 2807 C C . ILE A 1 1033 ? 156.055 133.779 182.748 1.00 44.97 1033 ILE C C 1
ATOM 2808 O O . ILE A 1 1033 ? 157.119 134.340 182.420 1.00 44.97 1033 ILE C O 1
ATOM 2813 N N . ASN A 1 1034 ? 155.905 133.033 183.847 1.00 50.48 1034 ASN C N 1
ATOM 2814 C CA . ASN A 1 1034 ? 157.006 132.884 184.839 1.00 50.48 1034 ASN C CA 1
ATOM 2815 C C . ASN A 1 1034 ? 158.168 132.068 184.264 1.00 50.48 1034 ASN C C 1
ATOM 2816 O O . ASN A 1 1034 ? 157.912 131.198 183.408 1.00 50.48 1034 ASN C O 1
ATOM 2821 N N . GLY A 1 1035 ? 159.395 132.338 184.723 1.00 47.55 1035 GLY C N 1
ATOM 2822 C CA . GLY A 1 1035 ? 160.578 131.569 184.282 1.00 47.55 1035 GLY C CA 1
ATOM 2823 C C . GLY A 1 1035 ? 161.076 131.951 182.899 1.00 47.55 1035 GLY C C 1
ATOM 2824 O O . GLY A 1 1035 ? 162.266 132.299 182.786 1.00 47.55 1035 GLY C O 1
ATOM 2825 N N . LEU A 1 1036 ? 160.217 131.881 181.878 1.00 49.24 1036 LEU C N 1
ATOM 2826 C CA . LEU A 1 1036 ? 160.658 132.158 180.485 1.00 49.24 1036 LEU C CA 1
ATOM 2827 C C . LEU A 1 1036 ? 161.140 133.607 180.376 1.00 49.24 1036 LEU C C 1
ATOM 2828 O O . LEU A 1 1036 ? 162.149 133.839 179.682 1.00 49.24 1036 LEU C O 1
ATOM 2833 N N . GLY A 1 1037 ? 160.446 134.540 181.033 1.00 44.48 1037 GLY C N 1
ATOM 2834 C CA . GLY A 1 1037 ? 160.803 135.965 180.913 1.00 44.48 1037 GLY C CA 1
ATOM 2835 C C . GLY A 1 1037 ? 160.010 136.611 179.796 1.00 44.48 1037 GLY C C 1
ATOM 2836 O O . GLY A 1 1037 ? 160.223 137.811 179.537 1.00 44.48 1037 GLY C O 1
ATOM 2837 N N . TYR A 1 1038 ? 159.128 135.839 179.153 1.00 40.80 1038 TYR C N 1
ATOM 2838 C CA . TYR A 1 1038 ? 158.300 136.374 178.086 1.00 40.80 1038 TYR C CA 1
ATOM 2839 C C . TYR A 1 1038 ? 156.940 136.745 178.659 1.00 40.80 1038 TYR C C 1
ATOM 2840 O O . TYR A 1 1038 ? 156.658 136.529 179.840 1.00 40.80 1038 TYR C O 1
ATOM 2849 N N . SER A 1 1039 ? 156.093 137.316 177.809 1.00 36.06 1039 SER C N 1
ATOM 2850 C CA . SER A 1 1039 ? 154.779 137.773 178.225 1.00 36.06 1039 SER C CA 1
ATOM 2851 C C . SER A 1 1039 ? 153.831 137.719 177.038 1.00 36.06 1039 SER C C 1
ATOM 2852 O O . SER A 1 1039 ? 154.252 137.670 175.880 1.00 36.06 1039 SER C O 1
ATOM 2855 N N . LYS A 1 1040 ? 152.535 137.728 177.336 1.00 37.17 1040 LYS C N 1
ATOM 2856 C CA . LYS A 1 1040 ? 151.523 137.665 176.296 1.00 37.17 1040 LYS C CA 1
ATOM 2857 C C . LYS A 1 1040 ? 150.319 138.496 176.709 1.00 37.17 1040 LYS C C 1
ATOM 2858 O O . LYS A 1 1040 ? 150.046 138.673 177.899 1.00 37.17 1040 LYS C O 1
ATOM 2864 N N . LEU A 1 1041 ? 149.605 139.005 175.710 1.00 41.29 1041 LEU C N 1
ATOM 2865 C CA . LEU A 1 1041 ? 148.352 139.705 175.937 1.00 41.29 1041 LEU C CA 1
ATOM 2866 C C . LEU A 1 1041 ? 147.204 138.701 175.996 1.00 41.29 1041 LEU C C 1
ATOM 2867 O O . LEU A 1 1041 ? 147.405 137.488 176.088 1.00 41.29 1041 LEU C O 1
ATOM 2872 N N . GLU A 1 1042 ? 145.979 139.214 175.943 1.00 51.93 1042 GLU C N 1
ATOM 2873 C CA . GLU A 1 1042 ? 144.822 138.338 175.869 1.00 51.93 1042 GLU C CA 1
ATOM 2874 C C . GLU A 1 1042 ? 144.781 137.641 174.515 1.00 51.93 1042 GLU C C 1
ATOM 2875 O O . GLU A 1 1042 ? 145.401 138.085 173.545 1.00 51.93 1042 GLU C O 1
ATOM 2881 N N . SER A 1 1043 ? 144.048 136.528 174.457 1.00 56.87 1043 SER C N 1
ATOM 2882 C CA . SER A 1 1043 ? 143.989 135.743 173.229 1.00 56.87 1043 SER C CA 1
ATOM 2883 C C . SER A 1 1043 ? 143.359 136.512 172.075 1.00 56.87 1043 SER C C 1
ATOM 2884 O O . SER A 1 1043 ? 143.674 136.229 170.915 1.00 56.87 1043 SER C O 1
ATOM 2887 N N . THR A 1 1044 ? 142.481 137.474 172.363 1.00 51.48 1044 THR C N 1
ATOM 2888 C CA . THR A 1 1044 ? 141.819 138.213 171.295 1.00 51.48 1044 THR C CA 1
ATOM 2889 C C . THR A 1 1044 ? 142.772 139.136 170.546 1.00 51.48 1044 THR C C 1
ATOM 2890 O O . THR A 1 1044 ? 142.477 139.519 169.410 1.00 51.48 1044 THR C O 1
ATOM 2894 N N . PHE A 1 1045 ? 143.900 139.502 171.149 1.00 45.71 1045 PHE C N 1
ATOM 2895 C CA . PHE A 1 1045 ? 144.872 140.371 170.501 1.00 45.71 1045 PHE C CA 1
ATOM 2896 C C . PHE A 1 1045 ? 145.964 139.602 169.771 1.00 45.71 1045 PHE C C 1
ATOM 2897 O O . PHE A 1 1045 ? 146.825 140.225 169.142 1.00 45.71 1045 PHE C O 1
ATOM 2905 N N . ALA A 1 1046 ? 145.956 138.275 169.840 1.00 48.66 1046 ALA C N 1
ATOM 2906 C CA . ALA A 1 1046 ? 146.936 137.484 169.115 1.00 48.66 1046 ALA C CA 1
ATOM 2907 C C . ALA A 1 1046 ? 146.620 137.477 167.622 1.00 48.66 1046 ALA C C 1
ATOM 2908 O O . ALA A 1 1046 ? 145.477 137.664 167.198 1.00 48.66 1046 ALA C O 1
ATOM 2910 N N . VAL A 1 1047 ? 147.657 137.258 166.822 1.00 48.02 1047 VAL C N 1
ATOM 2911 C CA . VAL A 1 1047 ? 147.496 137.193 165.377 1.00 48.02 1047 VAL C CA 1
ATOM 2912 C C . VAL A 1 1047 ? 148.478 136.181 164.796 1.00 48.02 1047 VAL C C 1
ATOM 2913 O O . VAL A 1 1047 ? 148.238 135.581 163.747 1.00 48.02 1047 VAL C O 1
ATOM 2917 N N . MET B 1 1 ? 177.854 157.024 211.061 1.00 58.91 1 MET D N 1
ATOM 2918 C CA . MET B 1 1 ? 176.891 158.012 210.594 1.00 58.91 1 MET D CA 1
ATOM 2919 C C . MET B 1 1 ? 175.463 157.501 210.739 1.00 58.91 1 MET D C 1
ATOM 2920 O O . MET B 1 1 ? 174.877 156.981 209.791 1.00 58.91 1 MET D O 1
ATOM 2925 N N . LYS B 1 2 ? 174.913 157.645 211.942 1.00 58.28 2 LYS D N 1
ATOM 2926 C CA . LYS B 1 2 ? 173.530 157.284 212.218 1.00 58.28 2 LYS D CA 1
ATOM 2927 C C . LYS B 1 2 ? 172.819 158.495 212.798 1.00 58.28 2 LYS D C 1
ATOM 2928 O O . LYS B 1 2 ? 173.348 159.153 213.699 1.00 58.28 2 LYS D O 1
ATOM 2934 N N . ILE B 1 3 ? 171.629 158.785 212.286 1.00 54.51 3 ILE D N 1
ATOM 2935 C CA . ILE B 1 3 ? 170.869 159.947 212.733 1.00 54.51 3 ILE D CA 1
ATOM 2936 C C . ILE B 1 3 ? 170.212 159.618 214.067 1.00 54.51 3 ILE D C 1
ATOM 2937 O O . ILE B 1 3 ? 169.360 158.728 214.148 1.00 54.51 3 ILE D O 1
ATOM 2942 N N . LEU B 1 4 ? 170.609 160.336 215.117 1.00 54.17 4 LEU D N 1
ATOM 2943 C CA . LEU B 1 4 ? 170.050 160.117 216.445 1.00 54.17 4 LEU D CA 1
ATOM 2944 C C . LEU B 1 4 ? 168.837 161.002 216.704 1.00 54.17 4 LEU D C 1
ATOM 2945 O O . LEU B 1 4 ? 167.792 160.513 217.144 1.00 54.17 4 LEU D O 1
ATOM 2950 N N . SER B 1 5 ? 168.957 162.300 216.436 1.00 48.51 5 SER D N 1
ATOM 2951 C CA . SER B 1 5 ? 167.866 163.232 216.676 1.00 48.51 5 SER D CA 1
ATOM 2952 C C . SER B 1 5 ? 167.794 164.224 215.527 1.00 48.51 5 SER D C 1
ATOM 2953 O O . SER B 1 5 ? 168.804 164.564 214.909 1.00 48.51 5 SER D O 1
ATOM 2956 N N . LEU B 1 6 ? 166.579 164.690 215.254 1.00 42.75 6 LEU D N 1
ATOM 2957 C CA . LEU B 1 6 ? 166.323 165.657 214.196 1.00 42.75 6 LEU D CA 1
ATOM 2958 C C . LEU B 1 6 ? 165.435 166.764 214.737 1.00 42.75 6 LEU D C 1
ATOM 2959 O O . LEU B 1 6 ? 164.326 166.497 215.208 1.00 42.75 6 LEU D O 1
ATOM 2964 N N . ARG B 1 7 ? 165.918 168.001 214.664 1.00 43.34 7 ARG D N 1
ATOM 2965 C CA . ARG B 1 7 ? 165.164 169.167 215.097 1.00 43.34 7 ARG D CA 1
ATOM 2966 C C . ARG B 1 7 ? 165.080 170.175 213.962 1.00 43.34 7 ARG D C 1
ATOM 2967 O O . ARG B 1 7 ? 166.098 170.538 213.366 1.00 43.34 7 ARG D O 1
ATOM 2975 N N . LEU B 1 8 ? 163.864 170.627 213.669 1.00 40.38 8 LEU D N 1
ATOM 2976 C CA . LEU B 1 8 ? 163.642 171.611 212.622 1.00 40.38 8 LEU D CA 1
ATOM 2977 C C . LEU B 1 8 ? 162.625 172.627 213.114 1.00 40.38 8 LEU D C 1
ATOM 2978 O O . LEU B 1 8 ? 161.808 172.332 213.989 1.00 40.38 8 LEU D O 1
ATOM 2983 N N . LYS B 1 9 ? 162.681 173.828 212.542 1.00 40.97 9 LYS D N 1
ATOM 2984 C CA . LYS B 1 9 ? 161.792 174.913 212.940 1.00 40.97 9 LYS D CA 1
ATOM 2985 C C . LYS B 1 9 ? 161.372 175.694 211.706 1.00 40.97 9 LYS D C 1
ATOM 2986 O O . LYS B 1 9 ? 162.200 176.372 211.091 1.00 40.97 9 LYS D O 1
ATOM 2992 N N . ASN B 1 10 ? 160.092 175.599 211.356 1.00 40.19 10 ASN D N 1
ATOM 2993 C CA . ASN B 1 10 ? 159.487 176.386 210.283 1.00 40.19 10 ASN D CA 1
ATOM 2994 C C . ASN B 1 10 ? 160.204 176.169 208.950 1.00 40.19 10 ASN D C 1
ATOM 2995 O O . ASN B 1 10 ? 160.803 177.078 208.375 1.00 40.19 10 ASN D O 1
ATOM 3000 N N . LEU B 1 11 ? 160.133 174.933 208.467 1.00 33.11 11 LEU D N 1
ATOM 3001 C CA . LEU B 1 11 ? 160.593 174.578 207.133 1.00 33.11 11 LEU D CA 1
ATOM 3002 C C . LEU B 1 11 ? 159.418 174.080 206.306 1.00 33.11 11 LEU D C 1
ATOM 3003 O O . LEU B 1 11 ? 158.666 173.206 206.747 1.00 33.11 11 LEU D O 1
ATOM 3008 N N . ASN B 1 12 ? 159.279 174.633 205.100 1.00 39.14 12 ASN D N 1
ATOM 3009 C CA . ASN B 1 12 ? 158.178 174.307 204.200 1.00 39.14 12 ASN D CA 1
ATOM 3010 C C . ASN B 1 12 ? 156.834 174.314 204.915 1.00 39.14 12 ASN D C 1
ATOM 3011 O O . ASN B 1 12 ? 156.471 175.299 205.562 1.00 39.14 12 ASN D O 1
ATOM 3016 N N . SER B 1 13 ? 156.092 173.212 204.810 1.00 37.71 13 SER D N 1
ATOM 3017 C CA . SER B 1 13 ? 154.743 173.168 205.357 1.00 37.71 13 SER D CA 1
ATOM 3018 C C . SER B 1 13 ? 154.724 172.883 206.851 1.00 37.71 13 SER D C 1
ATOM 3019 O O . SER B 1 13 ? 153.644 172.869 207.449 1.00 37.71 13 SER D O 1
ATOM 3022 N N . LEU B 1 14 ? 155.883 172.645 207.465 1.00 36.65 14 LEU D N 1
ATOM 3023 C CA . LEU B 1 14 ? 155.952 172.346 208.895 1.00 36.65 14 LEU D CA 1
ATOM 3024 C C . LEU B 1 14 ? 156.236 173.635 209.662 1.00 36.65 14 LEU D C 1
ATOM 3025 O O . LEU B 1 14 ? 157.382 174.010 209.921 1.00 36.65 14 LEU D O 1
ATOM 3030 N N . LYS B 1 15 ? 155.161 174.322 210.033 1.00 40.60 15 LYS D N 1
ATOM 3031 C CA . LYS B 1 15 ? 155.286 175.518 210.851 1.00 40.60 15 LYS D CA 1
ATOM 3032 C C . LYS B 1 15 ? 155.561 175.143 212.302 1.00 40.60 15 LYS D C 1
ATOM 3033 O O . LYS B 1 15 ? 155.192 174.063 212.770 1.00 40.60 15 LYS D O 1
ATOM 3039 N N . GLY B 1 16 ? 156.213 176.052 213.019 1.00 42.51 16 GLY D N 1
ATOM 3040 C CA . GLY B 1 16 ? 156.584 175.798 214.395 1.00 42.51 16 GLY D CA 1
ATOM 3041 C C . GLY B 1 16 ? 157.876 175.014 214.498 1.00 42.51 16 GLY D C 1
ATOM 3042 O O . GLY B 1 16 ? 158.556 174.727 213.512 1.00 42.51 16 GLY D O 1
ATOM 3043 N N . GLU B 1 17 ? 158.219 174.660 215.732 1.00 48.36 17 GLU D N 1
ATOM 3044 C CA . GLU B 1 17 ? 159.433 173.911 216.024 1.00 48.36 17 GLU D CA 1
ATOM 3045 C C . GLU B 1 17 ? 159.070 172.489 216.422 1.00 48.36 17 GLU D C 1
ATOM 3046 O O . GLU B 1 17 ? 158.167 172.278 217.238 1.00 48.36 17 GLU D O 1
ATOM 3052 N N . TRP B 1 18 ? 159.775 171.520 215.844 1.00 47.05 18 TRP D N 1
ATOM 3053 C CA . TRP B 1 18 ? 159.547 170.110 216.109 1.00 47.05 18 TRP D CA 1
ATOM 3054 C C . TRP B 1 18 ? 160.881 169.409 216.304 1.00 47.05 18 TRP D C 1
ATOM 3055 O O . TRP B 1 18 ? 161.913 169.851 215.793 1.00 47.05 18 TRP D O 1
ATOM 3066 N N . LYS B 1 19 ? 160.854 168.308 217.050 1.00 47.52 19 LYS D N 1
ATOM 3067 C CA . LYS B 1 19 ? 162.029 167.464 217.202 1.00 47.52 19 LYS D CA 1
ATOM 3068 C C . LYS B 1 19 ? 161.606 166.006 217.149 1.00 47.52 19 LYS D C 1
ATOM 3069 O O . LYS B 1 19 ? 160.601 165.626 217.757 1.00 47.52 19 LYS D O 1
ATOM 3075 N N . ILE B 1 20 ? 162.372 165.200 216.420 1.00 50.11 20 ILE D N 1
ATOM 3076 C CA . ILE B 1 20 ? 162.164 163.761 216.336 1.00 50.11 20 ILE D CA 1
ATOM 3077 C C . ILE B 1 20 ? 163.413 163.077 216.867 1.00 50.11 20 ILE D C 1
ATOM 3078 O O . ILE B 1 20 ? 164.520 163.331 216.377 1.00 50.11 20 ILE D O 1
ATOM 3083 N N . ASP B 1 21 ? 163.238 162.215 217.864 1.00 60.67 21 ASP D N 1
ATOM 3084 C CA . ASP B 1 21 ? 164.343 161.499 218.486 1.00 60.67 21 ASP D CA 1
ATOM 3085 C C . ASP B 1 21 ? 164.210 160.022 218.153 1.00 60.67 21 ASP D C 1
ATOM 3086 O O . ASP B 1 21 ? 163.184 159.404 218.456 1.00 60.67 21 ASP D O 1
ATOM 3091 N N . PHE B 1 22 ? 165.244 159.459 217.532 1.00 60.23 22 PHE D N 1
ATOM 3092 C CA . PHE B 1 22 ? 165.232 158.066 217.111 1.00 60.23 22 PHE D CA 1
ATOM 3093 C C . PHE B 1 22 ? 165.733 157.116 218.190 1.00 60.23 22 PHE D C 1
ATOM 3094 O O . PHE B 1 22 ? 166.145 155.994 217.872 1.00 60.23 22 PHE D O 1
ATOM 3102 N N . THR B 1 23 ? 165.717 157.541 219.453 1.00 70.76 23 THR D N 1
ATOM 3103 C CA . THR B 1 23 ? 166.048 156.677 220.576 1.00 70.76 23 THR D CA 1
ATOM 3104 C C . THR B 1 23 ? 164.931 156.599 221.606 1.00 70.76 23 THR D C 1
ATOM 3105 O O . THR B 1 23 ? 165.166 156.108 222.716 1.00 70.76 23 THR D O 1
ATOM 3109 N N . ARG B 1 24 ? 163.732 157.067 221.277 1.00 76.50 24 ARG D N 1
ATOM 3110 C CA . ARG B 1 24 ? 162.618 157.079 222.215 1.00 76.50 24 ARG D CA 1
ATOM 3111 C C . ARG B 1 24 ? 161.929 155.715 222.207 1.00 76.50 24 ARG D C 1
ATOM 3112 O O . ARG B 1 24 ? 162.462 154.720 221.710 1.00 76.50 24 ARG D O 1
ATOM 3120 N N . GLU B 1 25 ? 160.726 155.658 222.794 1.00 79.98 25 GLU D N 1
ATOM 3121 C CA . GLU B 1 25 ? 159.979 154.400 222.808 1.00 79.98 25 GLU D CA 1
ATOM 3122 C C . GLU B 1 25 ? 159.711 153.882 221.401 1.00 79.98 25 GLU D C 1
ATOM 3123 O O . GLU B 1 25 ? 159.921 152.679 221.161 1.00 79.98 25 GLU D O 1
ATOM 3129 N N . PRO B 1 26 ? 159.254 154.687 220.441 1.00 75.18 26 PRO D N 1
ATOM 3130 C CA . PRO B 1 26 ? 159.318 154.251 219.045 1.00 75.18 26 PRO D CA 1
ATOM 3131 C C . PRO B 1 26 ? 160.748 154.324 218.536 1.00 75.18 26 PRO D C 1
ATOM 3132 O O . PRO B 1 26 ? 161.595 155.033 219.083 1.00 75.18 26 PRO D O 1
ATOM 3136 N N . PHE B 1 27 ? 161.011 153.562 217.475 1.00 67.28 27 PHE D N 1
ATOM 3137 C CA . PHE B 1 27 ? 162.322 153.400 216.852 1.00 67.28 27 PHE D CA 1
ATOM 3138 C C . PHE B 1 27 ? 163.313 152.693 217.767 1.00 67.28 27 PHE D C 1
ATOM 3139 O O . PHE B 1 27 ? 164.508 152.663 217.453 1.00 67.28 27 PHE D O 1
ATOM 3147 N N . ALA B 1 28 ? 162.864 152.132 218.893 1.00 74.21 28 ALA D N 1
ATOM 3148 C CA . ALA B 1 28 ? 163.775 151.418 219.779 1.00 74.21 28 ALA D CA 1
ATOM 3149 C C . ALA B 1 28 ? 164.274 150.128 219.144 1.00 74.21 28 ALA D C 1
ATOM 3150 O O . ALA B 1 28 ? 165.410 149.710 219.394 1.00 74.21 28 ALA D O 1
ATOM 3152 N N . SER B 1 29 ? 163.444 149.486 218.324 1.00 79.28 29 SER D N 1
ATOM 3153 C CA . SER B 1 29 ? 163.846 148.275 217.621 1.00 79.28 29 SER D CA 1
ATOM 3154 C C . SER B 1 29 ? 164.701 148.561 216.396 1.00 79.28 29 SER D C 1
ATOM 3155 O O . SER B 1 29 ? 165.179 147.609 215.768 1.00 79.28 29 SER D O 1
ATOM 3158 N N . ASN B 1 30 ? 164.894 149.832 216.041 1.00 71.40 30 ASN D N 1
ATOM 3159 C CA . ASN B 1 30 ? 165.668 150.244 214.872 1.00 71.40 30 ASN D CA 1
ATOM 3160 C C . ASN B 1 30 ? 165.100 149.672 213.578 1.00 71.40 30 ASN D C 1
ATOM 3161 O O . ASN B 1 30 ? 165.839 149.458 212.612 1.00 71.40 30 ASN D O 1
ATOM 3166 N N . GLY B 1 31 ? 163.796 149.423 213.544 1.00 60.91 31 GLY D N 1
ATOM 3167 C CA . GLY B 1 31 ? 163.172 148.799 212.400 1.00 60.91 31 GLY D CA 1
ATOM 3168 C C . GLY B 1 31 ? 162.690 149.801 211.367 1.00 60.91 31 GLY D C 1
ATOM 3169 O O . GLY B 1 31 ? 162.979 150.997 211.409 1.00 60.91 31 GLY D O 1
ATOM 3170 N N . LEU B 1 32 ? 161.937 149.275 210.404 1.00 52.29 32 LEU D N 1
ATOM 3171 C CA . LEU B 1 32 ? 161.316 150.111 209.387 1.00 52.29 32 LEU D CA 1
ATOM 3172 C C . LEU B 1 32 ? 160.353 151.109 210.014 1.00 52.29 32 LEU D C 1
ATOM 3173 O O . LEU B 1 32 ? 159.467 150.742 210.790 1.00 52.29 32 LEU D O 1
ATOM 3178 N N . PHE B 1 33 ? 160.529 152.378 209.664 1.00 45.07 33 PHE D N 1
ATOM 3179 C CA . PHE B 1 33 ? 159.599 153.436 210.027 1.00 45.07 33 PHE D CA 1
ATOM 3180 C C . PHE B 1 33 ? 159.202 154.180 208.763 1.00 45.07 33 PHE D C 1
ATOM 3181 O O . PHE B 1 33 ? 160.060 154.561 207.961 1.00 45.07 33 PHE D O 1
ATOM 3189 N N . ALA B 1 34 ? 157.901 154.370 208.578 1.00 41.16 34 ALA D N 1
ATOM 3190 C CA . ALA B 1 34 ? 157.352 154.885 207.329 1.00 41.16 34 ALA D CA 1
ATOM 3191 C C . ALA B 1 34 ? 156.742 156.258 207.571 1.00 41.16 34 ALA D C 1
ATOM 3192 O O . ALA B 1 34 ? 155.698 156.374 208.220 1.00 41.16 34 ALA D O 1
ATOM 3194 N N . ILE B 1 35 ? 157.390 157.293 207.042 1.00 36.82 35 ILE D N 1
ATOM 3195 C CA . ILE B 1 35 ? 156.810 158.630 207.057 1.00 36.82 35 ILE D CA 1
ATOM 3196 C C . ILE B 1 35 ? 155.619 158.643 206.110 1.00 36.82 35 ILE D C 1
ATOM 3197 O O . ILE B 1 35 ? 155.778 158.505 204.892 1.00 36.82 35 ILE D O 1
ATOM 3202 N N . THR B 1 36 ? 154.420 158.809 206.661 1.00 39.59 36 THR D N 1
ATOM 3203 C CA . THR B 1 36 ? 153.208 158.685 205.866 1.00 39.59 36 THR D CA 1
ATOM 3204 C C . THR B 1 36 ? 152.377 159.951 205.999 1.00 39.59 36 THR D C 1
ATOM 3205 O O . THR B 1 36 ? 152.523 160.719 206.952 1.00 39.59 36 THR D O 1
ATOM 3209 N N . GLY B 1 37 ? 151.500 160.155 205.021 1.00 42.75 37 GLY D N 1
ATOM 3210 C CA . GLY B 1 37 ? 150.622 161.298 205.002 1.00 42.75 37 GLY D CA 1
ATOM 3211 C C . GLY B 1 37 ? 150.189 161.652 203.595 1.00 42.75 37 GLY D C 1
ATOM 3212 O O . GLY B 1 37 ? 150.596 161.018 202.618 1.00 42.75 37 GLY D O 1
ATOM 3213 N N . PRO B 1 38 ? 149.353 162.677 203.465 1.00 47.14 38 PRO D N 1
ATOM 3214 C CA . PRO B 1 38 ? 148.907 163.103 202.135 1.00 47.14 38 PRO D CA 1
ATOM 3215 C C . PRO B 1 38 ? 150.016 163.834 201.395 1.00 47.14 38 PRO D C 1
ATOM 3216 O O . PRO B 1 38 ? 151.069 164.159 201.945 1.00 47.14 38 PRO D O 1
ATOM 3220 N N . THR B 1 39 ? 149.764 164.083 200.113 1.00 49.80 39 THR D N 1
ATOM 3221 C CA . THR B 1 39 ? 150.728 164.802 199.293 1.00 49.80 39 THR D CA 1
ATOM 3222 C C . THR B 1 39 ? 150.883 166.233 199.788 1.00 49.80 39 THR D C 1
ATOM 3223 O O . THR B 1 39 ? 149.915 166.871 200.210 1.00 49.80 39 THR D O 1
ATOM 3227 N N . GLY B 1 40 ? 152.110 166.739 199.730 1.00 45.91 40 GLY D N 1
ATOM 3228 C CA . GLY B 1 40 ? 152.372 168.086 200.195 1.00 45.91 40 GLY D CA 1
ATOM 3229 C C . GLY B 1 40 ? 152.157 168.284 201.677 1.00 45.91 40 GLY D C 1
ATOM 3230 O O . GLY B 1 40 ? 151.524 169.265 202.077 1.00 45.91 40 GLY D O 1
ATOM 3231 N N . ALA B 1 41 ? 152.637 167.334 202.485 1.00 42.34 41 ALA D N 1
ATOM 3232 C CA . ALA B 1 41 ? 152.400 167.406 203.944 1.00 42.34 41 ALA D CA 1
ATOM 3233 C C . ALA B 1 41 ? 153.710 167.680 204.685 1.00 42.34 41 ALA D C 1
ATOM 3234 O O . ALA B 1 41 ? 153.639 168.082 205.849 1.00 42.34 41 ALA D O 1
ATOM 3236 N N . GLY B 1 42 ? 154.859 167.559 204.020 1.00 38.11 42 GLY D N 1
ATOM 3237 C CA . GLY B 1 42 ? 156.126 167.715 204.758 1.00 38.11 42 GLY D CA 1
ATOM 3238 C C . GLY B 1 42 ? 156.869 166.406 204.968 1.00 38.11 42 GLY D C 1
ATOM 3239 O O . GLY B 1 42 ? 157.816 166.402 205.775 1.00 38.11 42 GLY D O 1
ATOM 3240 N N . LYS B 1 43 ? 156.452 165.323 204.307 1.00 36.40 43 LYS D N 1
ATOM 3241 C CA . LYS B 1 43 ? 157.225 164.053 204.395 1.00 36.40 43 LYS D CA 1
ATOM 3242 C C . LYS B 1 43 ? 158.619 164.288 203.802 1.00 36.40 43 LYS D C 1
ATOM 3243 O O . LYS B 1 43 ? 159.600 164.129 204.551 1.00 36.40 43 LYS D O 1
ATOM 3249 N N . THR B 1 44 ? 158.709 164.634 202.512 1.00 37.18 44 THR D N 1
ATOM 3250 C CA . THR B 1 44 ? 159.994 164.969 201.913 1.00 37.18 44 THR D CA 1
ATOM 3251 C C . THR B 1 44 ? 160.690 166.080 202.687 1.00 37.18 44 THR D C 1
ATOM 3252 O O . THR B 1 44 ? 161.922 166.174 202.662 1.00 37.18 44 THR D O 1
ATOM 3256 N N . THR B 1 45 ? 159.919 166.920 203.383 1.00 36.91 45 THR D N 1
ATOM 3257 C CA . THR B 1 45 ? 160.510 168.029 204.124 1.00 36.91 45 THR D CA 1
ATOM 3258 C C . THR B 1 45 ? 161.385 167.537 205.267 1.00 36.91 45 THR D C 1
ATOM 3259 O O . THR B 1 45 ? 162.379 168.183 205.601 1.00 36.91 45 THR D O 1
ATOM 3263 N N . LEU B 1 46 ? 161.040 166.403 205.878 1.00 35.80 46 LEU D N 1
ATOM 3264 C CA . LEU B 1 46 ? 161.882 165.871 206.949 1.00 35.80 46 LEU D CA 1
ATOM 3265 C C . LEU B 1 46 ? 163.272 165.499 206.437 1.00 35.80 46 LEU D C 1
ATOM 3266 O O . LEU B 1 46 ? 164.292 165.893 207.023 1.00 35.80 46 LEU D O 1
ATOM 3271 N N . LEU B 1 47 ? 163.334 164.743 205.338 1.00 38.63 47 LEU D N 1
ATOM 3272 C CA . LEU B 1 47 ? 164.624 164.391 204.756 1.00 38.63 47 LEU D CA 1
ATOM 3273 C C . LEU B 1 47 ? 165.352 165.621 204.234 1.00 38.63 47 LEU D C 1
ATOM 3274 O O . LEU B 1 47 ? 166.586 165.694 204.314 1.00 38.63 47 LEU D O 1
ATOM 3279 N N . ASP B 1 48 ? 164.610 166.594 203.700 1.00 40.43 48 ASP D N 1
ATOM 3280 C CA . ASP B 1 48 ? 165.231 167.841 203.273 1.00 40.43 48 ASP D CA 1
ATOM 3281 C C . ASP B 1 48 ? 165.847 168.576 204.455 1.00 40.43 48 ASP D C 1
ATOM 3282 O O . ASP B 1 48 ? 166.921 169.169 204.331 1.00 40.43 48 ASP D O 1
ATOM 3287 N N . ALA B 1 49 ? 165.178 168.550 205.608 1.00 36.15 49 ALA D N 1
ATOM 3288 C CA . ALA B 1 49 ? 165.729 169.171 206.807 1.00 36.15 49 ALA D CA 1
ATOM 3289 C C . ALA B 1 49 ? 167.001 168.469 207.252 1.00 36.15 49 ALA D C 1
ATOM 3290 O O . ALA B 1 49 ? 167.975 169.122 207.642 1.00 36.15 49 ALA D O 1
ATOM 3292 N N . ILE B 1 50 ? 167.008 167.135 207.206 1.00 37.93 50 ILE D N 1
ATOM 3293 C CA . ILE B 1 50 ? 168.223 166.394 207.549 1.00 37.93 50 ILE D CA 1
ATOM 3294 C C . ILE B 1 50 ? 169.369 166.803 206.629 1.00 37.93 50 ILE D C 1
ATOM 3295 O O . ILE B 1 50 ? 170.474 167.136 207.084 1.00 37.93 50 ILE D O 1
ATOM 3300 N N . CYS B 1 51 ? 169.114 166.799 205.320 1.00 38.95 51 CYS D N 1
ATOM 3301 C CA . CYS B 1 51 ? 170.164 167.124 204.361 1.00 38.95 51 CYS D CA 1
ATOM 3302 C C . CYS B 1 51 ? 170.635 168.563 204.525 1.00 38.95 51 CYS D C 1
ATOM 3303 O O . CYS B 1 51 ? 171.832 168.850 204.407 1.00 38.95 51 CYS D O 1
ATOM 3306 N N . LEU B 1 52 ? 169.705 169.482 204.788 1.00 40.17 52 LEU D N 1
ATOM 3307 C CA . LEU B 1 52 ? 170.059 170.880 204.998 1.00 40.17 52 LEU D CA 1
ATOM 3308 C C . LEU B 1 52 ? 170.930 171.046 206.232 1.00 40.17 52 LEU D C 1
ATOM 3309 O O . LEU B 1 52 ? 171.936 171.761 206.201 1.00 40.17 52 LEU D O 1
ATOM 3314 N N . ALA B 1 53 ? 170.565 170.382 207.328 1.00 37.74 53 ALA D N 1
ATOM 3315 C CA . ALA B 1 53 ? 171.362 170.476 208.544 1.00 37.74 53 ALA D CA 1
ATOM 3316 C C . ALA B 1 53 ? 172.771 169.952 208.309 1.00 37.74 53 ALA D C 1
ATOM 3317 O O . ALA B 1 53 ? 173.751 170.552 208.762 1.00 37.74 53 ALA D O 1
ATOM 3319 N N . LEU B 1 54 ? 172.894 168.832 207.592 1.00 41.27 54 LEU D N 1
ATOM 3320 C CA . LEU B 1 54 ? 174.222 168.265 207.369 1.00 41.27 54 LEU D CA 1
ATOM 3321 C C . LEU B 1 54 ? 175.066 169.126 206.430 1.00 41.27 54 LEU D C 1
ATOM 3322 O O . LEU B 1 54 ? 176.222 169.435 206.739 1.00 41.27 54 LEU D O 1
ATOM 3327 N N . TYR B 1 55 ? 174.516 169.526 205.279 1.00 44.48 55 TYR D N 1
ATOM 3328 C CA . TYR B 1 55 ? 175.347 170.060 204.206 1.00 44.48 55 TYR D CA 1
ATOM 3329 C C . TYR B 1 55 ? 174.896 171.396 203.626 1.00 44.48 55 TYR D C 1
ATOM 3330 O O . TYR B 1 55 ? 175.316 171.729 202.512 1.00 44.48 55 TYR D O 1
ATOM 3339 N N . HIS B 1 56 ? 174.068 172.169 204.332 1.00 45.74 56 HIS D N 1
ATOM 3340 C CA . HIS B 1 56 ? 173.668 173.511 203.902 1.00 45.74 56 HIS D CA 1
ATOM 3341 C C . HIS B 1 56 ? 173.032 173.507 202.515 1.00 45.74 56 HIS D C 1
ATOM 3342 O O . HIS B 1 56 ? 173.177 174.467 201.755 1.00 45.74 56 HIS D O 1
ATOM 3349 N N . GLU B 1 57 ? 172.321 172.437 202.171 1.00 44.43 57 GLU D N 1
ATOM 3350 C CA . GLU B 1 57 ? 171.815 172.280 200.816 1.00 44.43 57 GLU D CA 1
ATOM 3351 C C . GLU B 1 57 ? 170.707 171.237 200.828 1.00 44.43 57 GLU D C 1
ATOM 3352 O O . GLU B 1 57 ? 170.622 170.407 201.736 1.00 44.43 57 GLU D O 1
ATOM 3358 N N . THR B 1 58 ? 169.855 171.293 199.808 1.00 40.44 58 THR D N 1
ATOM 3359 C CA . THR B 1 58 ? 168.657 170.473 199.728 1.00 40.44 58 THR D CA 1
ATOM 3360 C C . THR B 1 58 ? 168.629 169.803 198.363 1.00 40.44 58 THR D C 1
ATOM 3361 O O . THR B 1 58 ? 169.168 170.357 197.398 1.00 40.44 58 THR D O 1
ATOM 3365 N N . PRO B 1 59 ? 168.046 168.605 198.250 1.00 39.78 59 PRO D N 1
ATOM 3366 C CA . PRO B 1 59 ? 167.902 167.995 196.918 1.00 39.78 59 PRO D CA 1
ATOM 3367 C C . PRO B 1 59 ? 167.161 168.865 195.914 1.00 39.78 59 PRO D C 1
ATOM 3368 O O . PRO B 1 59 ? 167.524 168.872 194.732 1.00 39.78 59 PRO D O 1
ATOM 3372 N N . ARG B 1 60 ? 166.134 169.599 196.345 1.00 40.92 60 ARG D N 1
ATOM 3373 C CA . ARG B 1 60 ? 165.396 170.447 195.414 1.00 40.92 60 ARG D CA 1
ATOM 3374 C C . ARG B 1 60 ? 166.102 171.778 195.186 1.00 40.92 60 ARG D C 1
ATOM 3375 O O . ARG B 1 60 ? 166.192 172.254 194.050 1.00 40.92 60 ARG D O 1
ATOM 3383 N N . LEU B 1 61 ? 166.608 172.390 196.251 1.00 42.89 61 LEU D N 1
ATOM 3384 C CA . LEU B 1 61 ? 167.167 173.734 196.199 1.00 42.89 61 LEU D CA 1
ATOM 3385 C C . LEU B 1 61 ? 168.685 173.650 196.122 1.00 42.89 61 LEU D C 1
ATOM 3386 O O . LEU B 1 61 ? 169.319 173.024 196.976 1.00 42.89 61 LEU D O 1
ATOM 3391 N N . SER B 1 62 ? 169.265 174.296 195.109 1.00 48.13 62 SER D N 1
ATOM 3392 C CA . SER B 1 62 ? 170.701 174.179 194.881 1.00 48.13 62 SER D CA 1
ATOM 3393 C C . SER B 1 62 ? 171.510 174.745 196.040 1.00 48.13 62 SER D C 1
ATOM 3394 O O . SER B 1 62 ? 172.530 174.160 196.420 1.00 48.13 62 SER D O 1
ATOM 3397 N N . ASN B 1 63 ? 171.087 175.871 196.608 1.00 53.72 63 ASN D N 1
ATOM 3398 C CA . ASN B 1 63 ? 171.803 176.449 197.738 1.00 53.72 63 ASN D CA 1
ATOM 3399 C C . ASN B 1 63 ? 170.866 177.344 198.534 1.00 53.72 63 ASN D C 1
ATOM 3400 O O . ASN B 1 63 ? 169.997 178.006 197.960 1.00 53.72 63 ASN D O 1
ATOM 3405 N N . VAL B 1 64 ? 171.038 177.345 199.852 1.00 48.64 64 VAL D N 1
ATOM 3406 C CA . VAL B 1 64 ? 170.341 178.257 200.748 1.00 48.64 64 VAL D CA 1
ATOM 3407 C C . VAL B 1 64 ? 171.398 179.125 201.413 1.00 48.64 64 VAL D C 1
ATOM 3408 O O . VAL B 1 64 ? 172.270 178.615 202.127 1.00 48.64 64 VAL D O 1
ATOM 3412 N N . SER B 1 65 ? 171.324 180.431 201.182 1.00 63.44 65 SER D N 1
ATOM 3413 C CA . SER B 1 65 ? 172.389 181.338 201.586 1.00 63.44 65 SER D CA 1
ATOM 3414 C C . SER B 1 65 ? 171.780 182.691 201.933 1.00 63.44 65 SER D C 1
ATOM 3415 O O . SER B 1 65 ? 170.578 182.804 202.191 1.00 63.44 65 SER D O 1
ATOM 3418 N N . GLN B 1 66 ? 172.629 183.722 201.946 1.00 64.79 66 GLN D N 1
ATOM 3419 C CA . GLN B 1 66 ? 172.169 185.074 202.247 1.00 64.79 66 GLN D CA 1
ATOM 3420 C C . GLN B 1 66 ? 171.114 185.544 201.256 1.00 64.79 66 GLN D C 1
ATOM 3421 O O . GLN B 1 66 ? 170.361 186.478 201.548 1.00 64.79 66 GLN D O 1
ATOM 3427 N N . SER B 1 67 ? 171.054 184.928 200.082 1.00 62.82 67 SER D N 1
ATOM 3428 C CA . SER B 1 67 ? 170.022 185.229 199.106 1.00 62.82 67 SER D CA 1
ATOM 3429 C C . SER B 1 67 ? 169.227 183.974 198.762 1.00 62.82 67 SER D C 1
ATOM 3430 O O . SER B 1 67 ? 169.554 182.864 199.188 1.00 62.82 67 SER D O 1
ATOM 3433 N N . GLN B 1 68 ? 168.155 184.180 197.993 1.00 60.46 68 GLN D N 1
ATOM 3434 C CA . GLN B 1 68 ? 167.324 183.120 197.405 1.00 60.46 68 GLN D CA 1
ATOM 3435 C C . GLN B 1 68 ? 166.984 182.002 198.392 1.00 60.46 68 GLN D C 1
ATOM 3436 O O . GLN B 1 68 ? 166.891 180.833 198.011 1.00 60.46 68 GLN D O 1
ATOM 3442 N N . ASN B 1 69 ? 166.777 182.339 199.661 1.00 50.38 69 ASN D N 1
ATOM 3443 C CA . ASN B 1 69 ? 166.261 181.357 200.605 1.00 50.38 69 ASN D CA 1
ATOM 3444 C C . ASN B 1 69 ? 164.764 181.193 200.378 1.00 50.38 69 ASN D C 1
ATOM 3445 O O . ASN B 1 69 ? 163.988 182.124 200.614 1.00 50.38 69 ASN D O 1
ATOM 3450 N N . ASP B 1 70 ? 164.358 180.008 199.922 1.00 44.74 70 ASP D N 1
ATOM 3451 C CA . ASP B 1 70 ? 162.949 179.712 199.695 1.00 44.74 70 ASP D CA 1
ATOM 3452 C C . ASP B 1 70 ? 162.513 178.433 200.401 1.00 44.74 70 ASP D C 1
ATOM 3453 O O . ASP B 1 70 ? 161.418 177.927 200.138 1.00 44.74 70 ASP D O 1
ATOM 3458 N N . LEU B 1 71 ? 163.350 177.904 201.290 1.00 39.28 71 LEU D N 1
ATOM 3459 C CA . LEU B 1 71 ? 162.968 176.777 202.128 1.00 39.28 71 LEU D CA 1
ATOM 3460 C C . LEU B 1 71 ? 162.224 177.222 203.378 1.00 39.28 71 LEU D C 1
ATOM 3461 O O . LEU B 1 71 ? 161.428 176.452 203.926 1.00 39.28 71 LEU D O 1
ATOM 3466 N N . MET B 1 72 ? 162.467 178.450 203.828 1.00 45.28 72 MET D N 1
ATOM 3467 C CA . MET B 1 72 ? 161.789 178.982 205.001 1.00 45.28 72 MET D CA 1
ATOM 3468 C C . MET B 1 72 ? 160.298 179.140 204.732 1.00 45.28 72 MET D C 1
ATOM 3469 O O . MET B 1 72 ? 159.883 179.492 203.625 1.00 45.28 72 MET D O 1
ATOM 3474 N N . THR B 1 73 ? 159.491 178.875 205.756 1.00 38.60 73 THR D N 1
ATOM 3475 C CA . THR B 1 73 ? 158.044 178.954 205.612 1.00 38.60 73 THR D CA 1
ATOM 3476 C C . THR B 1 73 ? 157.614 180.395 205.366 1.00 38.60 73 THR D C 1
ATOM 3477 O O . THR B 1 73 ? 158.275 181.340 205.804 1.00 38.60 73 THR D O 1
ATOM 3481 N N . ARG B 1 74 ? 156.504 180.559 204.649 1.00 47.84 74 ARG D N 1
ATOM 3482 C CA . ARG B 1 74 ? 155.954 181.886 204.412 1.00 47.84 74 ARG D CA 1
ATOM 3483 C C . ARG B 1 74 ? 155.545 182.531 205.730 1.00 47.84 74 ARG D C 1
ATOM 3484 O O . ARG B 1 74 ? 155.436 181.856 206.756 1.00 47.84 74 ARG D O 1
ATOM 3492 N N . ASP B 1 75 ? 155.363 183.854 205.692 1.00 52.82 75 ASP D N 1
ATOM 3493 C CA . ASP B 1 75 ? 155.006 184.707 206.834 1.00 52.82 75 ASP D CA 1
ATOM 3494 C C . ASP B 1 75 ? 155.658 184.224 208.135 1.00 52.82 75 ASP D C 1
ATOM 3495 O O . ASP B 1 75 ? 155.035 184.106 209.192 1.00 52.82 75 ASP D O 1
ATOM 3500 N N . THR B 1 76 ? 156.962 183.983 208.040 1.00 47.58 76 THR D N 1
ATOM 3501 C CA . THR B 1 76 ? 157.760 183.525 209.167 1.00 47.58 76 THR D CA 1
ATOM 3502 C C . THR B 1 76 ? 159.146 184.135 209.044 1.00 47.58 76 THR D C 1
ATOM 3503 O O . THR B 1 76 ? 159.700 184.227 207.946 1.00 47.58 76 THR D O 1
ATOM 3507 N N . ALA B 1 77 ? 159.700 184.553 210.181 1.00 54.68 77 ALA D N 1
ATOM 3508 C CA . ALA B 1 77 ? 160.925 185.334 210.192 1.00 54.68 77 ALA D CA 1
ATOM 3509 C C . ALA B 1 77 ? 162.170 184.547 210.572 1.00 54.68 77 ALA D C 1
ATOM 3510 O O . ALA B 1 77 ? 163.265 185.118 210.548 1.00 54.68 77 ALA D O 1
ATOM 3512 N N . GLU B 1 78 ? 162.048 183.268 210.920 1.00 50.50 78 GLU D N 1
ATOM 3513 C CA . GLU B 1 78 ? 163.218 182.501 211.320 1.00 50.50 78 GLU D CA 1
ATOM 3514 C C . GLU B 1 78 ? 162.989 181.024 211.037 1.00 50.50 78 GLU D C 1
ATOM 3515 O O . GLU B 1 78 ? 161.869 180.517 211.139 1.00 50.50 78 GLU D O 1
ATOM 3521 N N . CYS B 1 79 ? 164.073 180.340 210.677 1.00 44.71 79 CYS D N 1
ATOM 3522 C CA . CYS B 1 79 ? 164.047 178.902 210.456 1.00 44.71 79 CYS D CA 1
ATOM 3523 C C . CYS B 1 79 ? 165.389 178.318 210.869 1.00 44.71 79 CYS D C 1
ATOM 3524 O O . CYS B 1 79 ? 166.433 178.961 210.739 1.00 44.71 79 CYS D O 1
ATOM 3527 N N . LEU B 1 80 ? 165.350 177.087 211.375 1.00 40.01 80 LEU D N 1
ATOM 3528 C CA . LEU B 1 80 ? 166.567 176.410 211.799 1.00 40.01 80 LEU D CA 1
ATOM 3529 C C . LEU B 1 80 ? 166.371 174.906 211.696 1.00 40.01 80 LEU D C 1
ATOM 3530 O O . LEU B 1 80 ? 165.254 174.394 211.801 1.00 40.01 80 LEU D O 1
ATOM 3535 N N . ALA B 1 81 ? 167.482 174.202 211.491 1.00 37.56 81 ALA D N 1
ATOM 3536 C CA . ALA B 1 81 ? 167.505 172.748 211.460 1.00 37.56 81 ALA D CA 1
ATOM 3537 C C . ALA B 1 81 ? 168.726 172.251 212.217 1.00 37.56 81 ALA D C 1
ATOM 3538 O O . ALA B 1 81 ? 169.841 172.730 211.993 1.00 37.56 81 ALA D O 1
ATOM 3540 N N . GLU B 1 82 ? 168.511 171.287 213.110 1.00 43.36 82 GLU D N 1
ATOM 3541 C CA . GLU B 1 82 ? 169.579 170.744 213.936 1.00 43.36 82 GLU D CA 1
ATOM 3542 C C . GLU B 1 82 ? 169.451 169.231 213.999 1.00 43.36 82 GLU D C 1
ATOM 3543 O O . GLU B 1 82 ? 168.349 168.700 214.156 1.00 43.36 82 GLU D O 1
ATOM 3549 N N . VAL B 1 83 ? 170.584 168.541 213.879 1.00 43.36 83 VAL D N 1
ATOM 3550 C CA . VAL B 1 83 ? 170.625 167.085 213.899 1.00 43.36 83 VAL D CA 1
ATOM 3551 C C . VAL B 1 83 ? 171.755 166.623 214.804 1.00 43.36 83 VAL D C 1
ATOM 3552 O O . VAL B 1 83 ? 172.739 167.338 215.020 1.00 43.36 83 VAL D O 1
ATOM 3556 N N . GLU B 1 84 ? 171.611 165.412 215.331 1.00 52.34 84 GLU D N 1
ATOM 3557 C CA . GLU B 1 84 ? 172.668 164.752 216.081 1.00 52.34 84 GLU D CA 1
ATOM 3558 C C . GLU B 1 84 ? 172.983 163.406 215.444 1.00 52.34 84 GLU D C 1
ATOM 3559 O O . GLU B 1 84 ? 172.098 162.562 215.280 1.00 52.34 84 GLU D O 1
ATOM 3565 N N . PHE B 1 85 ? 174.251 163.210 215.094 1.00 52.18 85 PHE D N 1
ATOM 3566 C CA . PHE B 1 85 ? 174.687 161.996 214.423 1.00 52.18 85 PHE D CA 1
ATOM 3567 C C . PHE B 1 85 ? 175.897 161.428 215.148 1.00 52.18 85 PHE D C 1
ATOM 3568 O O . PHE B 1 85 ? 176.675 162.157 215.767 1.00 52.18 85 PHE D O 1
ATOM 3576 N N . GLU B 1 86 ? 176.048 160.110 215.061 1.00 59.76 86 GLU D N 1
ATOM 3577 C CA . GLU B 1 86 ? 177.121 159.391 215.730 1.00 59.76 86 GLU D CA 1
ATOM 3578 C C . GLU B 1 86 ? 178.065 158.782 214.703 1.00 59.76 86 GLU D C 1
ATOM 3579 O O . GLU B 1 86 ? 177.630 158.080 213.786 1.00 59.76 86 GLU D O 1
ATOM 3585 N N . VAL B 1 87 ? 179.357 159.054 214.863 1.00 61.60 87 VAL D N 1
ATOM 3586 C CA . VAL B 1 87 ? 180.395 158.480 214.018 1.00 61.60 87 VAL D CA 1
ATOM 3587 C C . VAL B 1 87 ? 181.472 157.876 214.909 1.00 61.60 87 VAL D C 1
ATOM 3588 O O . VAL B 1 87 ? 181.960 158.527 215.839 1.00 61.60 87 VAL D O 1
ATOM 3592 N N . LYS B 1 88 ? 181.830 156.623 214.626 1.00 63.56 88 LYS D N 1
ATOM 3593 C CA . LYS B 1 88 ? 182.847 155.895 215.378 1.00 63.56 88 LYS D CA 1
ATOM 3594 C C . LYS B 1 88 ? 182.543 155.874 216.871 1.00 63.56 88 LYS D C 1
ATOM 3595 O O . LYS B 1 88 ? 183.450 156.015 217.697 1.00 63.56 88 LYS D O 1
ATOM 3601 N N . GLY B 1 89 ? 181.272 155.707 217.225 1.00 64.86 89 GLY D N 1
ATOM 3602 C CA . GLY B 1 89 ? 180.886 155.552 218.612 1.00 64.86 89 GLY D CA 1
ATOM 3603 C C . GLY B 1 89 ? 180.738 156.829 219.406 1.00 64.86 89 GLY D C 1
ATOM 3604 O O . GLY B 1 89 ? 180.381 156.761 220.587 1.00 64.86 89 GLY D O 1
ATOM 3605 N N . GLU B 1 90 ? 180.993 157.989 218.807 1.00 62.14 90 GLU D N 1
ATOM 3606 C CA . GLU B 1 90 ? 180.819 159.266 219.482 1.00 62.14 90 GLU D CA 1
ATOM 3607 C C . GLU B 1 90 ? 179.896 160.158 218.664 1.00 62.14 90 GLU D C 1
ATOM 3608 O O . GLU B 1 90 ? 179.914 160.134 217.430 1.00 62.14 90 GLU D O 1
ATOM 3614 N N . ALA B 1 91 ? 179.087 160.946 219.364 1.00 59.48 91 ALA D N 1
ATOM 3615 C CA . ALA B 1 91 ? 178.011 161.709 218.749 1.00 59.48 91 ALA D CA 1
ATOM 3616 C C . ALA B 1 91 ? 178.417 163.163 218.548 1.00 59.48 91 ALA D C 1
ATOM 3617 O O . ALA B 1 91 ? 179.173 163.725 219.344 1.00 59.48 91 ALA D O 1
ATOM 3619 N N . TYR B 1 92 ? 177.904 163.763 217.477 1.00 57.32 92 TYR D N 1
ATOM 3620 C CA . TYR B 1 92 ? 178.124 165.166 217.166 1.00 57.32 92 TYR D CA 1
ATOM 3621 C C . TYR B 1 92 ? 176.778 165.850 216.976 1.00 57.32 92 TYR D C 1
ATOM 3622 O O . TYR B 1 92 ? 175.723 165.214 217.027 1.00 57.32 92 TYR D O 1
ATOM 3631 N N . ARG B 1 93 ? 176.824 167.161 216.755 1.00 50.02 93 ARG D N 1
ATOM 3632 C CA . ARG B 1 93 ? 175.626 167.953 216.515 1.00 50.02 93 ARG D CA 1
ATOM 3633 C C . ARG B 1 93 ? 175.904 168.974 215.424 1.00 50.02 93 ARG D C 1
ATOM 3634 O O . ARG B 1 93 ? 176.955 169.622 215.429 1.00 50.02 93 ARG D O 1
ATOM 3642 N N . ALA B 1 94 ? 174.959 169.120 214.498 1.00 44.33 94 ALA D N 1
ATOM 3643 C CA . ALA B 1 94 ? 175.063 170.068 213.398 1.00 44.33 94 ALA D CA 1
ATOM 3644 C C . ALA B 1 94 ? 173.904 171.048 213.483 1.00 44.33 94 ALA D C 1
ATOM 3645 O O . ALA B 1 94 ? 172.779 170.655 213.810 1.00 44.33 94 ALA D O 1
ATOM 3647 N N . PHE B 1 95 ? 174.176 172.317 213.193 1.00 45.61 95 PHE D N 1
ATOM 3648 C CA . PHE B 1 95 ? 173.188 173.371 213.358 1.00 45.61 95 PHE D CA 1
ATOM 3649 C C . PHE B 1 95 ? 173.282 174.357 212.204 1.00 45.61 95 PHE D C 1
ATOM 3650 O O . PHE B 1 95 ? 174.377 174.788 211.835 1.00 45.61 95 PHE D O 1
ATOM 3658 N N . TRP B 1 96 ? 172.129 174.708 211.640 1.00 35.23 96 TRP D N 1
ATOM 3659 C CA . TRP B 1 96 ? 172.039 175.722 210.600 1.00 35.23 96 TRP D CA 1
ATOM 3660 C C . TRP B 1 96 ? 170.766 176.521 210.818 1.00 35.23 96 TRP D C 1
ATOM 3661 O O . TRP B 1 96 ? 169.689 175.945 210.990 1.00 35.23 96 TRP D O 1
ATOM 3672 N N . SER B 1 97 ? 170.890 177.846 210.806 1.00 45.62 97 SER D N 1
ATOM 3673 C CA . SER B 1 97 ? 169.756 178.707 211.108 1.00 45.62 97 SER D CA 1
ATOM 3674 C C . SER B 1 97 ? 169.869 179.995 210.309 1.00 45.62 97 SER D C 1
ATOM 3675 O O . SER B 1 97 ? 170.967 180.452 209.982 1.00 45.62 97 SER D O 1
ATOM 3678 N N . GLN B 1 98 ? 168.711 180.579 210.011 1.00 52.33 98 GLN D N 1
ATOM 3679 C CA . GLN B 1 98 ? 168.642 181.854 209.315 1.00 52.33 98 GLN D CA 1
ATOM 3680 C C . GLN B 1 98 ? 167.424 182.616 209.813 1.00 52.33 98 GLN D C 1
ATOM 3681 O O . GLN B 1 98 ? 166.356 182.036 210.024 1.00 52.33 98 GLN D O 1
ATOM 3687 N N . ASN B 1 99 ? 167.594 183.922 210.000 1.00 60.36 99 ASN D N 1
ATOM 3688 C CA . ASN B 1 99 ? 166.528 184.780 210.491 1.00 60.36 99 ASN D CA 1
ATOM 3689 C C . ASN B 1 99 ? 166.430 186.028 209.628 1.00 60.36 99 ASN D C 1
ATOM 3690 O O . ASN B 1 99 ? 167.396 186.432 208.977 1.00 60.36 99 ASN D O 1
ATOM 3695 N N . ARG B 1 100 ? 165.245 186.627 209.620 1.00 67.89 100 ARG D N 1
ATOM 3696 C CA . ARG B 1 100 ? 165.002 187.799 208.797 1.00 67.89 100 ARG D CA 1
ATOM 3697 C C . ARG B 1 100 ? 165.376 189.063 209.559 1.00 67.89 100 ARG D C 1
ATOM 3698 O O . ARG B 1 100 ? 165.473 189.066 210.789 1.00 67.89 100 ARG D O 1
ATOM 3706 N N . ALA B 1 101 ? 165.598 190.142 208.813 1.00 76.65 101 ALA D N 1
ATOM 3707 C CA . ALA B 1 101 ? 165.940 191.414 209.433 1.00 76.65 101 ALA D CA 1
ATOM 3708 C C . ALA B 1 101 ? 164.793 191.908 210.304 1.00 76.65 101 ALA D C 1
ATOM 3709 O O . ALA B 1 101 ? 163.626 191.870 209.905 1.00 76.65 101 ALA D O 1
ATOM 3711 N N . ARG B 1 102 ? 165.136 192.363 211.511 1.00 80.08 102 ARG D N 1
ATOM 3712 C CA . ARG B 1 102 ? 164.176 192.888 212.485 1.00 80.08 102 ARG D CA 1
ATOM 3713 C C . ARG B 1 102 ? 163.092 191.872 212.838 1.00 80.08 102 ARG D C 1
ATOM 3714 O O . ARG B 1 102 ? 162.035 192.245 213.358 1.00 80.08 102 ARG D O 1
ATOM 3722 N N . ASN B 1 103 ? 163.347 190.590 212.568 1.00 68.92 103 ASN D N 1
ATOM 3723 C CA . ASN B 1 103 ? 162.412 189.505 212.876 1.00 68.92 103 ASN D CA 1
ATOM 3724 C C . ASN B 1 103 ? 161.027 189.769 212.292 1.00 68.92 103 ASN D C 1
ATOM 3725 O O . ASN B 1 103 ? 160.005 189.537 212.940 1.00 68.92 103 ASN D O 1
ATOM 3730 N N . GLN B 1 104 ? 160.988 190.256 211.075 1.00 69.03 104 GLN D N 1
ATOM 3731 C CA . GLN B 1 104 ? 159.765 190.540 210.344 1.00 69.03 104 GLN D CA 1
ATOM 3732 C C . GLN B 1 104 ? 159.518 189.472 209.283 1.00 69.03 104 GLN D C 1
ATOM 3733 O O . GLN B 1 104 ? 160.461 188.832 208.809 1.00 69.03 104 GLN D O 1
ATOM 3739 N N . PRO B 1 105 ? 158.264 189.255 208.874 1.00 68.44 105 PRO D N 1
ATOM 3740 C CA . PRO B 1 105 ? 158.004 188.275 207.810 1.00 68.44 105 PRO D CA 1
ATOM 3741 C C . PRO B 1 105 ? 158.458 188.770 206.446 1.00 68.44 105 PRO D C 1
ATOM 3742 O O . PRO B 1 105 ? 158.198 188.134 205.421 1.00 68.44 105 PRO D O 1
ATOM 3746 N N . ASP B 1 106 ? 159.134 189.915 206.431 1.00 72.32 106 ASP D N 1
ATOM 3747 C CA . ASP B 1 106 ? 159.803 190.419 205.244 1.00 72.32 106 ASP D CA 1
ATOM 3748 C C . ASP B 1 106 ? 161.118 191.045 205.683 1.00 72.32 106 ASP D C 1
ATOM 3749 O O . ASP B 1 106 ? 161.425 191.120 206.875 1.00 72.32 106 ASP D O 1
ATOM 3754 N N . GLY B 1 107 ? 161.898 191.492 204.709 1.00 72.67 107 GLY D N 1
ATOM 3755 C CA . GLY B 1 107 ? 163.186 192.090 204.984 1.00 72.67 107 GLY D CA 1
ATOM 3756 C C . GLY B 1 107 ? 164.338 191.234 204.488 1.00 72.67 107 GLY D C 1
ATOM 3757 O O . GLY B 1 107 ? 164.166 190.130 203.964 1.00 72.67 107 GLY D O 1
ATOM 3758 N N . ASN B 1 108 ? 165.540 191.773 204.664 1.00 78.99 108 ASN D N 1
ATOM 3759 C CA . ASN B 1 108 ? 166.739 191.125 204.152 1.00 78.99 108 ASN D CA 1
ATOM 3760 C C . ASN B 1 108 ? 166.970 189.784 204.833 1.00 78.99 108 ASN D C 1
ATOM 3761 O O . ASN B 1 108 ? 166.705 189.617 206.026 1.00 78.99 108 ASN D O 1
ATOM 3766 N N . LEU B 1 109 ? 167.462 188.820 204.060 1.00 67.61 109 LEU D N 1
ATOM 3767 C CA . LEU B 1 109 ? 167.895 187.548 204.620 1.00 67.61 109 LEU D CA 1
ATOM 3768 C C . LEU B 1 109 ? 169.283 187.714 205.221 1.00 67.61 109 LEU D C 1
ATOM 3769 O O . LEU B 1 109 ? 170.254 187.953 204.496 1.00 67.61 109 LEU D O 1
ATOM 3774 N N . GLN B 1 110 ? 169.382 187.595 206.540 1.00 70.50 110 GLN D N 1
ATOM 3775 C CA . GLN B 1 110 ? 170.674 187.737 207.187 1.00 70.50 110 GLN D CA 1
ATOM 3776 C C . GLN B 1 110 ? 171.565 186.540 206.874 1.00 70.50 110 GLN D C 1
ATOM 3777 O O . GLN B 1 110 ? 171.096 185.461 206.502 1.00 70.50 110 GLN D O 1
ATOM 3783 N N . VAL B 1 111 ? 172.870 186.748 207.017 1.00 56.88 111 VAL D N 1
ATOM 3784 C CA . VAL B 1 111 ? 173.820 185.664 206.751 1.00 56.88 111 VAL D CA 1
ATOM 3785 C C . VAL B 1 111 ? 173.570 184.527 207.736 1.00 56.88 111 VAL D C 1
ATOM 3786 O O . VAL B 1 111 ? 173.437 184.775 208.950 1.00 56.88 111 VAL D O 1
ATOM 3790 N N . PRO B 1 112 ? 173.456 183.283 207.279 1.00 52.02 112 PRO D N 1
ATOM 3791 C CA . PRO B 1 112 ? 173.118 182.190 208.194 1.00 52.02 112 PRO D CA 1
ATOM 3792 C C . PRO B 1 112 ? 174.239 181.905 209.179 1.00 52.02 112 PRO D C 1
ATOM 3793 O O . PRO B 1 112 ? 175.419 182.148 208.919 1.00 52.02 112 PRO D O 1
ATOM 3797 N N . ARG B 1 113 ? 173.843 181.380 210.333 1.00 49.75 113 ARG D N 1
ATOM 3798 C CA . ARG B 1 113 ? 174.764 181.015 211.399 1.00 49.75 113 ARG D CA 1
ATOM 3799 C C . ARG B 1 113 ? 174.779 179.501 211.540 1.00 49.75 113 ARG D C 1
ATOM 3800 O O . ARG B 1 113 ? 173.727 178.883 211.734 1.00 49.75 113 ARG D O 1
ATOM 3808 N N . VAL B 1 114 ? 175.971 178.908 211.443 1.00 51.60 114 VAL D N 1
ATOM 3809 C CA . VAL B 1 114 ? 176.135 177.461 211.472 1.00 51.60 114 VAL D CA 1
ATOM 3810 C C . VAL B 1 114 ? 177.177 177.099 212.521 1.00 51.60 114 VAL D C 1
ATOM 3811 O O . VAL B 1 114 ? 178.008 177.919 212.916 1.00 51.60 114 VAL D O 1
ATOM 3815 N N . GLU B 1 115 ? 177.120 175.849 212.976 1.00 53.11 115 GLU D N 1
ATOM 3816 C CA . GLU B 1 115 ? 178.076 175.367 213.96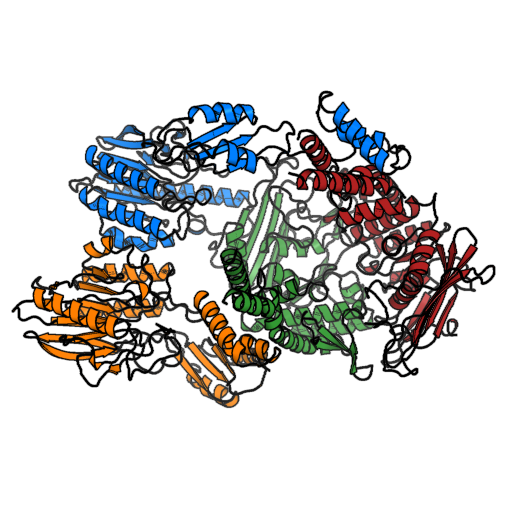1 1.00 53.11 115 GLU D CA 1
ATOM 3817 C C . GLU B 1 115 ? 178.109 173.846 213.932 1.00 53.11 115 GLU D C 1
ATOM 3818 O O . GLU B 1 115 ? 177.167 173.192 213.478 1.00 53.11 115 GLU D O 1
ATOM 3824 N N . LEU B 1 116 ? 179.214 173.296 214.429 1.00 56.07 116 LEU D N 1
ATOM 3825 C CA . LEU B 1 116 ? 179.401 171.859 214.580 1.00 56.07 116 LEU D CA 1
ATOM 3826 C C . LEU B 1 116 ? 180.089 171.610 215.912 1.00 56.07 116 LEU D C 1
ATOM 3827 O O . LEU B 1 116 ? 181.109 172.239 216.210 1.00 56.07 116 LEU D O 1
ATOM 3832 N N . ALA B 1 117 ? 179.541 170.695 216.710 1.00 61.37 117 ALA D N 1
ATOM 3833 C CA . ALA B 1 117 ? 180.034 170.510 218.066 1.00 61.37 117 ALA D CA 1
ATOM 3834 C C . ALA B 1 117 ? 179.883 169.057 218.487 1.00 61.37 117 ALA D C 1
ATOM 3835 O O . ALA B 1 117 ? 179.079 168.305 217.930 1.00 61.37 117 ALA D O 1
ATOM 3837 N N . ARG B 1 118 ? 180.674 168.675 219.487 1.00 70.13 118 ARG D N 1
ATOM 3838 C CA . ARG B 1 118 ? 180.585 167.348 220.078 1.00 70.13 118 ARG D CA 1
ATOM 3839 C C . ARG B 1 118 ? 179.555 167.335 221.198 1.00 70.13 118 ARG D C 1
ATOM 3840 O O . ARG B 1 118 ? 179.414 168.308 221.942 1.00 70.13 118 ARG D O 1
ATOM 3848 N N . CYS B 1 119 ? 178.831 166.223 221.316 1.00 72.47 119 CYS D N 1
ATOM 3849 C CA . CYS B 1 119 ? 177.920 166.051 222.440 1.00 72.47 119 CYS D CA 1
ATOM 3850 C C . CYS B 1 119 ? 178.620 165.498 223.673 1.00 72.47 119 CYS D C 1
ATOM 3851 O O . CYS B 1 119 ? 178.026 165.490 224.756 1.00 72.47 119 CYS D O 1
ATOM 3854 N N . ALA B 1 120 ? 179.863 165.033 223.531 1.00 79.29 120 ALA D N 1
ATOM 3855 C CA . ALA B 1 120 ? 180.600 164.523 224.682 1.00 79.29 120 ALA D CA 1
ATOM 3856 C C . ALA B 1 120 ? 180.968 165.643 225.646 1.00 79.29 120 ALA D C 1
ATOM 3857 O O . ALA B 1 120 ? 180.877 165.475 226.86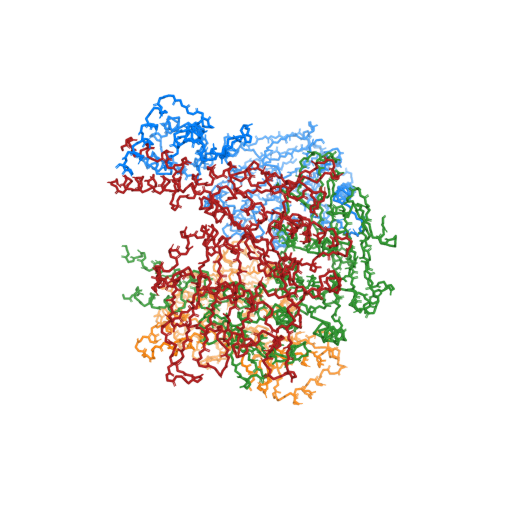8 1.00 79.29 120 ALA D O 1
ATOM 3859 N N . ASP B 1 121 ? 181.387 166.794 225.119 1.00 79.37 121 ASP D N 1
ATOM 3860 C CA . ASP B 1 121 ? 181.827 167.893 225.965 1.00 79.37 121 ASP D CA 1
ATOM 3861 C C . ASP B 1 121 ? 181.283 169.253 225.550 1.00 79.37 121 ASP D C 1
ATOM 3862 O O . ASP B 1 121 ? 181.549 170.237 226.247 1.00 79.37 121 ASP D O 1
ATOM 3867 N N . GLY B 1 122 ? 180.540 169.347 224.450 1.00 76.55 122 GLY D N 1
ATOM 3868 C CA . GLY B 1 122 ? 179.979 170.610 224.023 1.00 76.55 122 GLY D CA 1
ATOM 3869 C C . GLY B 1 122 ? 180.935 171.544 223.317 1.00 76.55 122 GLY D C 1
ATOM 3870 O O . GLY B 1 122 ? 180.549 172.679 223.016 1.00 76.55 122 GLY D O 1
ATOM 3871 N N . LYS B 1 123 ? 182.163 171.111 223.040 1.00 71.86 123 LYS D N 1
ATOM 3872 C CA . LYS B 1 123 ? 183.141 171.982 222.402 1.00 71.86 123 LYS D CA 1
ATOM 3873 C C . LYS B 1 123 ? 182.717 172.313 220.978 1.00 71.86 123 LYS D C 1
ATOM 3874 O O . LYS B 1 123 ? 182.330 171.427 220.211 1.00 71.86 123 LYS D O 1
ATOM 3880 N N . ILE B 1 124 ? 182.800 173.593 220.621 1.00 64.70 124 ILE D N 1
ATOM 3881 C CA . ILE B 1 124 ? 182.480 174.022 219.265 1.00 64.70 124 ILE D CA 1
ATOM 3882 C C . ILE B 1 124 ? 183.689 173.761 218.376 1.00 64.70 124 ILE D C 1
ATOM 3883 O O . ILE B 1 124 ? 184.783 174.280 218.625 1.00 64.70 124 ILE D O 1
ATOM 3888 N N . LEU B 1 125 ? 183.495 172.958 217.334 1.00 61.53 125 LEU D N 1
ATOM 3889 C CA . LEU B 1 125 ? 184.588 172.570 216.453 1.00 61.53 125 LEU D CA 1
ATOM 3890 C C . LEU B 1 125 ? 184.724 173.459 215.227 1.00 61.53 125 LEU D C 1
ATOM 3891 O O . LEU B 1 125 ? 185.843 173.656 214.743 1.00 61.53 125 LEU D O 1
ATOM 3896 N N . ALA B 1 126 ? 183.622 174.001 214.716 1.00 58.72 126 ALA D N 1
ATOM 3897 C CA . ALA B 1 126 ? 183.678 174.883 213.553 1.00 58.72 126 ALA D CA 1
ATOM 3898 C C . ALA B 1 126 ? 182.413 175.721 213.518 1.00 58.72 126 ALA D C 1
ATOM 3899 O O . ALA B 1 126 ? 181.332 175.221 213.845 1.00 58.72 126 ALA D O 1
ATOM 3901 N N . ASP B 1 127 ? 182.546 176.989 213.129 1.00 66.04 127 ASP D N 1
ATOM 3902 C CA . ASP B 1 127 ? 181.412 177.889 212.995 1.00 66.04 127 ASP D CA 1
ATOM 3903 C C . ASP B 1 127 ? 181.308 178.558 211.633 1.00 66.04 127 ASP D C 1
ATOM 3904 O O . ASP B 1 127 ? 180.209 178.981 211.259 1.00 66.04 127 ASP D O 1
ATOM 3909 N N . LYS B 1 128 ? 182.406 178.677 210.892 1.00 74.17 128 LYS D N 1
ATOM 3910 C CA . LYS B 1 128 ? 182.338 179.193 209.533 1.00 74.17 128 LYS D CA 1
ATOM 3911 C C . LYS B 1 128 ? 181.685 178.162 208.622 1.00 74.17 128 LYS D C 1
ATOM 3912 O O . LYS B 1 128 ? 181.739 176.960 208.886 1.00 74.17 128 LYS D O 1
ATOM 3918 N N . VAL B 1 129 ? 181.062 178.637 207.543 1.00 69.09 129 VAL D N 1
ATOM 3919 C CA . VAL B 1 129 ? 180.373 177.728 206.627 1.00 69.09 129 VAL D CA 1
ATOM 3920 C C . VAL B 1 129 ? 181.370 176.798 205.945 1.00 69.09 129 VAL D C 1
ATOM 3921 O O . VAL B 1 129 ? 181.197 175.572 205.931 1.00 69.09 129 VAL D O 1
ATOM 3925 N N . LYS B 1 130 ? 182.430 177.370 205.370 1.00 67.97 130 LYS D N 1
ATOM 3926 C CA . LYS B 1 130 ? 183.407 176.563 204.647 1.00 67.97 130 LYS D CA 1
ATOM 3927 C C . LYS B 1 130 ? 184.134 175.606 205.581 1.00 67.97 130 LYS D C 1
ATOM 3928 O O . LYS B 1 130 ? 184.333 174.431 205.246 1.00 67.97 130 LYS D O 1
ATOM 3934 N N . ASP B 1 131 ? 184.535 176.090 206.758 1.00 63.18 131 ASP D N 1
ATOM 3935 C CA . ASP B 1 131 ? 185.233 175.235 207.710 1.00 63.18 131 ASP D CA 1
ATOM 3936 C C . ASP B 1 131 ? 184.327 174.125 208.222 1.00 63.18 131 ASP D C 1
ATOM 3937 O O . ASP B 1 131 ? 184.771 172.983 208.381 1.00 63.18 131 ASP D O 1
ATOM 3942 N N . LYS B 1 132 ? 183.054 174.435 208.481 1.00 51.59 132 LYS D N 1
ATOM 3943 C CA . LYS B 1 132 ? 182.121 173.399 208.907 1.00 51.59 132 LYS D CA 1
ATOM 3944 C C . LYS B 1 132 ? 181.944 172.343 207.829 1.00 51.59 132 LYS D C 1
ATOM 3945 O O . LYS B 1 132 ? 181.939 171.144 208.123 1.00 51.59 132 LYS D O 1
ATOM 3951 N N . LEU B 1 133 ? 181.795 172.768 206.571 1.00 53.82 133 LEU D N 1
ATOM 3952 C CA . LEU B 1 133 ? 181.642 171.798 205.491 1.00 53.82 133 LEU D CA 1
ATOM 3953 C C . LEU B 1 133 ? 182.875 170.914 205.365 1.00 53.82 133 LEU D C 1
ATOM 3954 O O . LEU B 1 133 ? 182.758 169.688 205.257 1.00 53.82 133 LEU D O 1
ATOM 3959 N N . GLU B 1 134 ? 184.066 171.515 205.400 1.00 54.17 134 GLU D N 1
ATOM 3960 C CA . GLU B 1 134 ? 185.294 170.735 205.280 1.00 54.17 134 GLU D CA 1
ATOM 3961 C C . GLU B 1 134 ? 185.438 169.755 206.437 1.00 54.17 134 GLU D C 1
ATOM 3962 O O . GLU B 1 134 ? 185.777 168.581 206.238 1.00 54.17 134 GLU D O 1
ATOM 3968 N N . LEU B 1 135 ? 185.170 170.217 207.660 1.00 51.90 135 LEU D N 1
ATOM 3969 C CA . LEU B 1 135 ? 185.350 169.366 208.828 1.00 51.90 135 LEU D CA 1
ATOM 3970 C C . LEU B 1 135 ? 184.332 168.235 208.856 1.00 51.90 135 LEU D C 1
ATOM 3971 O O . LEU B 1 135 ? 184.678 167.098 209.192 1.00 51.90 135 LEU D O 1
ATOM 3976 N N . THR B 1 136 ? 183.075 168.516 208.505 1.00 50.56 136 THR D N 1
ATOM 3977 C CA . THR B 1 136 ? 182.079 167.451 208.492 1.00 50.56 136 THR D CA 1
ATOM 3978 C C . THR B 1 136 ? 182.349 166.461 207.365 1.00 50.56 136 THR D C 1
ATOM 3979 O O . THR B 1 136 ? 182.117 165.258 207.527 1.00 50.56 136 THR D O 1
ATOM 3983 N N . ALA B 1 137 ? 182.877 166.935 206.231 1.00 52.44 137 ALA D N 1
ATOM 3984 C CA . ALA B 1 137 ? 183.257 166.019 205.162 1.00 52.44 137 ALA D CA 1
ATOM 3985 C C . ALA B 1 137 ? 184.392 165.107 205.606 1.00 52.44 137 ALA D C 1
ATOM 3986 O O . ALA B 1 137 ? 184.348 163.893 205.383 1.00 52.44 137 ALA D O 1
ATOM 3988 N N . THR B 1 138 ? 185.411 165.673 206.256 1.00 51.61 138 THR D N 1
ATOM 3989 C CA . THR B 1 138 ? 186.517 164.854 206.744 1.00 51.61 138 THR D CA 1
ATOM 3990 C C . THR B 1 138 ? 186.045 163.860 207.798 1.00 51.61 138 THR D C 1
ATOM 3991 O O . THR B 1 138 ? 186.454 162.693 207.789 1.00 51.61 138 THR D O 1
ATOM 3995 N N . LEU B 1 139 ? 185.180 164.303 208.711 1.00 51.52 139 LEU D N 1
ATOM 3996 C CA . LEU B 1 139 ? 184.716 163.439 209.790 1.00 51.52 139 LEU D CA 1
ATOM 3997 C C . LEU B 1 139 ? 183.857 162.295 209.267 1.00 51.52 139 LEU D C 1
ATOM 3998 O O . LEU B 1 139 ? 184.096 161.128 209.595 1.00 51.52 139 LEU D O 1
ATOM 4003 N N . THR B 1 140 ? 182.843 162.609 208.459 1.00 52.01 140 THR D N 1
ATOM 4004 C CA . THR B 1 140 ? 181.899 161.590 208.022 1.00 52.01 140 THR D CA 1
ATOM 4005 C C . THR B 1 140 ? 182.455 160.724 206.900 1.00 52.01 140 THR D C 1
ATOM 4006 O O . THR B 1 140 ? 182.144 159.529 206.836 1.00 52.01 140 THR D O 1
ATOM 4010 N N . GLY B 1 141 ? 183.282 161.292 206.022 1.00 51.06 141 GLY D N 1
ATOM 4011 C CA . GLY B 1 141 ? 183.687 160.628 204.805 1.00 51.06 141 GLY D CA 1
ATOM 4012 C C . GLY B 1 141 ? 182.756 160.841 203.635 1.00 51.06 141 GLY D C 1
ATOM 4013 O O . GLY B 1 141 ? 183.073 160.407 202.522 1.00 51.06 141 GLY D O 1
ATOM 4014 N N . LEU B 1 142 ? 181.621 161.499 203.848 1.00 50.81 142 LEU D N 1
ATOM 4015 C CA . LEU B 1 142 ? 180.616 161.705 202.815 1.00 50.81 142 LEU D CA 1
ATOM 4016 C C . LEU B 1 142 ? 180.432 163.196 202.569 1.00 50.81 142 LEU D C 1
ATOM 4017 O O . LEU B 1 142 ? 180.074 163.942 203.486 1.00 50.81 142 LEU D O 1
ATOM 4022 N N . ASP B 1 143 ? 180.679 163.624 201.335 1.00 50.83 143 ASP D N 1
ATOM 4023 C CA . ASP B 1 143 ? 180.247 164.938 200.894 1.00 50.83 143 ASP D CA 1
ATOM 4024 C C . ASP B 1 143 ? 178.754 164.886 200.571 1.00 50.83 143 ASP D C 1
ATOM 4025 O O . ASP B 1 143 ? 178.085 163.874 200.786 1.00 50.83 143 ASP D O 1
ATOM 4030 N N . TYR B 1 144 ? 178.217 165.997 200.065 1.00 46.67 144 TYR D N 1
ATOM 4031 C CA . TYR B 1 144 ? 176.821 166.002 199.640 1.00 46.67 144 TYR D CA 1
ATOM 4032 C C . TYR B 1 144 ? 176.590 165.013 198.505 1.00 46.67 144 TYR D C 1
ATOM 4033 O O . TYR B 1 144 ? 175.607 164.261 198.504 1.00 46.67 144 TYR D O 1
ATOM 4042 N N . GLY B 1 145 ? 177.497 165.000 197.528 1.00 49.91 145 GLY D N 1
ATOM 4043 C CA . GLY B 1 145 ? 177.358 164.152 196.359 1.00 49.91 145 GLY D CA 1
ATOM 4044 C C . GLY B 1 145 ? 177.538 162.676 196.627 1.00 49.91 145 GLY D C 1
ATOM 4045 O O . GLY B 1 145 ? 177.305 161.869 195.722 1.00 49.91 145 GLY D O 1
ATOM 4046 N N . ARG B 1 146 ? 177.959 162.308 197.832 1.00 49.89 146 ARG D N 1
ATOM 4047 C CA . ARG B 1 146 ? 178.028 160.918 198.260 1.00 49.89 146 ARG D CA 1
ATOM 4048 C C . ARG B 1 146 ? 176.952 160.567 199.270 1.00 49.89 146 ARG D C 1
ATOM 4049 O O . ARG B 1 146 ? 176.459 159.436 199.278 1.00 49.89 146 ARG D O 1
ATOM 4057 N N . PHE B 1 147 ? 176.573 161.527 200.114 1.00 46.77 147 PHE D N 1
ATOM 4058 C CA . PHE B 1 147 ? 175.428 161.347 200.997 1.00 46.77 147 PHE D CA 1
ATOM 4059 C C . PHE B 1 147 ? 174.163 161.107 200.186 1.00 46.77 147 PHE D C 1
ATOM 4060 O O . PHE B 1 147 ? 173.408 160.164 200.454 1.00 46.77 147 PHE D O 1
ATOM 4068 N N . THR B 1 148 ? 173.937 161.930 199.159 1.00 47.48 148 THR D N 1
ATOM 4069 C CA . THR B 1 148 ? 172.741 161.807 198.335 1.00 47.48 148 THR D CA 1
ATOM 4070 C C . THR B 1 148 ? 172.772 160.599 197.411 1.00 47.48 148 THR D C 1
ATOM 4071 O O . THR B 1 148 ? 171.764 160.330 196.751 1.00 47.48 148 THR D O 1
ATOM 4075 N N . ARG B 1 149 ? 173.888 159.885 197.322 1.00 50.55 149 ARG D N 1
ATOM 4076 C CA . ARG B 1 149 ? 173.953 158.658 196.538 1.00 50.55 149 ARG D CA 1
ATOM 4077 C C . ARG B 1 149 ? 173.890 157.404 197.391 1.00 50.55 149 ARG D C 1
ATOM 4078 O O . ARG B 1 149 ? 173.330 156.397 196.954 1.00 50.55 149 ARG D O 1
ATOM 4086 N N . SER B 1 150 ? 174.444 157.438 198.602 1.00 48.62 150 SER D N 1
ATOM 4087 C CA . SER B 1 150 ? 174.467 156.257 199.455 1.00 48.62 150 SER D CA 1
ATOM 4088 C C . SER B 1 150 ? 173.355 156.264 200.500 1.00 48.62 150 SER D C 1
ATOM 4089 O O . SER B 1 150 ? 172.622 155.279 200.626 1.00 48.62 150 SER D O 1
ATOM 4092 N N . MET B 1 151 ? 173.209 157.352 201.259 1.00 50.45 151 MET D N 1
ATOM 4093 C CA . MET B 1 151 ? 172.296 157.316 202.396 1.00 50.45 151 MET D CA 1
ATOM 4094 C C . MET B 1 151 ? 170.892 157.800 202.062 1.00 50.45 151 MET D C 1
ATOM 4095 O O . MET B 1 151 ? 169.914 157.210 202.532 1.00 50.45 151 MET D O 1
ATOM 4100 N N . LEU B 1 152 ? 170.760 158.867 201.281 1.00 47.63 152 LEU D N 1
ATOM 4101 C CA . LEU B 1 152 ? 169.459 159.449 200.977 1.00 47.63 152 LEU D CA 1
ATOM 4102 C C . LEU B 1 152 ? 169.187 159.299 199.488 1.00 47.63 152 LEU D C 1
ATOM 4103 O O . LEU B 1 152 ? 169.963 159.787 198.662 1.00 47.63 152 LEU D O 1
ATOM 4108 N N . LEU B 1 153 ? 168.087 158.639 199.149 1.00 51.33 153 LEU D N 1
ATOM 4109 C CA . LEU B 1 153 ? 167.665 158.468 197.762 1.00 51.33 153 LEU D CA 1
ATOM 4110 C C . LEU B 1 153 ? 166.408 159.302 197.545 1.00 51.33 153 LEU D C 1
ATOM 4111 O O . LEU B 1 153 ? 165.313 158.908 197.955 1.00 51.33 153 LEU D O 1
ATOM 4116 N N . SER B 1 154 ? 166.570 160.448 196.892 1.00 59.67 154 SER D N 1
ATOM 4117 C CA . SER B 1 154 ? 165.452 161.341 196.638 1.00 59.67 154 SER D CA 1
ATOM 4118 C C . SER B 1 154 ? 164.476 160.709 195.652 1.00 59.67 154 SER D C 1
ATOM 4119 O O . SER B 1 154 ? 164.792 159.744 194.951 1.00 59.67 154 SER D O 1
ATOM 4122 N N . GLN B 1 155 ? 163.270 161.270 195.601 1.00 61.56 155 GLN D N 1
ATOM 4123 C CA . GLN B 1 155 ? 162.248 160.767 194.690 1.00 61.56 155 GLN D CA 1
ATOM 4124 C C . GLN B 1 155 ? 162.611 161.150 193.259 1.00 61.56 155 GLN D C 1
ATOM 4125 O O . GLN B 1 155 ? 162.828 162.326 192.951 1.00 61.56 155 GLN D O 1
ATOM 4131 N N . GLY B 1 156 ? 162.713 160.149 192.388 1.00 64.58 156 GLY D N 1
ATOM 4132 C CA . GLY B 1 156 ? 163.092 160.361 191.010 1.00 64.58 156 GLY D CA 1
ATOM 4133 C C . GLY B 1 156 ? 164.580 160.329 190.744 1.00 64.58 156 GLY D C 1
ATOM 4134 O O . GLY B 1 156 ? 164.981 160.181 189.583 1.00 64.58 156 GLY D O 1
ATOM 4135 N N . GLN B 1 157 ? 165.412 160.459 191.775 1.00 64.90 157 GLN D N 1
ATOM 4136 C CA . GLN B 1 157 ? 166.859 160.422 191.624 1.00 64.90 157 GLN D CA 1
ATOM 4137 C C . GLN B 1 157 ? 167.476 159.133 192.148 1.00 64.90 157 GLN D C 1
ATOM 4138 O O . GLN B 1 157 ? 168.679 159.107 192.427 1.00 64.90 157 GLN D O 1
ATOM 4144 N N . PHE B 1 158 ? 166.686 158.068 192.300 1.00 58.62 158 PHE D N 1
ATOM 4145 C CA . PHE B 1 158 ? 167.264 156.793 192.715 1.00 58.62 158 PHE D CA 1
ATOM 4146 C C . PHE B 1 158 ? 168.197 156.245 191.645 1.00 58.62 158 PHE D C 1
ATOM 4147 O O . PHE B 1 158 ? 169.230 155.645 191.959 1.00 58.62 158 PHE D O 1
ATOM 4155 N N . ALA B 1 159 ? 167.860 156.457 190.374 1.00 54.78 159 ALA D N 1
ATOM 4156 C CA . ALA B 1 159 ? 168.685 155.993 189.268 1.00 54.78 159 ALA D CA 1
ATOM 4157 C C . ALA B 1 159 ? 169.699 157.029 188.809 1.00 54.78 159 ALA D C 1
ATOM 4158 O O . ALA B 1 159 ? 170.192 156.927 187.681 1.00 54.78 159 ALA D O 1
ATOM 4160 N N . ALA B 1 160 ? 170.014 158.022 189.644 1.00 56.64 160 ALA D N 1
ATOM 4161 C CA . ALA B 1 160 ? 170.974 159.045 189.244 1.00 56.64 160 ALA D CA 1
ATOM 4162 C C . ALA B 1 160 ? 172.356 158.449 189.016 1.00 56.64 160 ALA D C 1
ATOM 4163 O O . ALA B 1 160 ? 173.035 158.795 188.044 1.00 56.64 160 ALA D O 1
ATOM 4165 N N . PHE B 1 161 ? 172.791 157.552 189.904 1.00 54.73 161 PHE D N 1
ATOM 4166 C CA . PHE B 1 161 ? 174.086 156.903 189.726 1.00 54.73 161 PHE D CA 1
ATOM 4167 C C . PHE B 1 161 ? 174.102 156.033 188.476 1.00 54.73 161 PHE D C 1
ATOM 4168 O O . PHE B 1 161 ? 175.097 156.008 187.742 1.00 54.73 161 PHE D O 1
ATOM 4176 N N . LEU B 1 162 ? 173.011 155.309 188.223 1.00 53.80 162 LEU D N 1
ATOM 4177 C CA . LEU B 1 162 ? 172.938 154.459 187.040 1.00 53.80 162 LEU D CA 1
ATOM 4178 C C . LEU B 1 162 ? 172.968 155.283 185.758 1.00 53.80 162 LEU D C 1
ATOM 4179 O O . LEU B 1 162 ? 173.590 154.878 184.770 1.00 53.80 162 LEU D O 1
ATOM 4184 N N . ASN B 1 163 ? 172.307 156.439 185.755 1.00 54.72 163 ASN D N 1
ATOM 4185 C CA . ASN B 1 163 ? 172.208 157.283 184.572 1.00 54.72 163 ASN D CA 1
ATOM 4186 C C . ASN B 1 163 ? 173.185 158.452 184.581 1.00 54.72 163 ASN D C 1
ATOM 4187 O O . ASN B 1 163 ? 173.064 159.344 183.737 1.00 54.72 163 ASN D O 1
ATOM 4192 N N . ALA B 1 164 ? 174.137 158.477 185.509 1.00 58.16 164 ALA D N 1
ATOM 4193 C CA . ALA B 1 164 ? 175.111 159.558 185.540 1.00 58.16 164 ALA D CA 1
ATOM 4194 C C . ALA B 1 164 ? 176.107 159.416 184.396 1.00 58.16 164 ALA D C 1
ATOM 4195 O O . ALA B 1 164 ? 176.294 158.335 183.833 1.00 58.16 164 ALA D O 1
ATOM 4197 N N . LYS B 1 165 ? 176.744 160.519 184.055 1.00 64.35 165 LYS D N 1
ATOM 4198 C CA . LYS B 1 165 ? 177.744 160.437 183.004 1.00 64.35 165 LYS D CA 1
ATOM 4199 C C . LYS B 1 165 ? 179.060 159.906 183.569 1.00 64.35 165 LYS D C 1
ATOM 4200 O O . LYS B 1 165 ? 179.309 160.010 184.774 1.00 64.35 165 LYS D O 1
ATOM 4206 N N . PRO B 1 166 ? 179.914 159.320 182.721 1.00 62.41 166 PRO D N 1
ATOM 4207 C CA . PRO B 1 166 ? 181.133 158.671 183.238 1.00 62.41 166 PRO D CA 1
ATOM 4208 C C . PRO B 1 166 ? 182.032 159.579 184.060 1.00 62.41 166 PRO D C 1
ATOM 4209 O O . PRO B 1 166 ? 182.647 159.115 185.028 1.00 62.41 166 PRO D O 1
ATOM 4213 N N . LYS B 1 167 ? 182.134 160.859 183.696 1.00 64.57 167 LYS D N 1
ATOM 4214 C CA . LYS B 1 167 ? 182.977 161.785 184.445 1.00 64.57 167 LYS D CA 1
ATOM 4215 C C . LYS B 1 167 ? 182.559 161.860 185.908 1.00 64.57 167 LYS D C 1
ATOM 4216 O O . LYS B 1 167 ? 183.384 161.694 186.816 1.00 64.57 167 LYS D O 1
ATOM 4222 N N . GLU B 1 168 ? 181.270 162.084 186.153 1.00 67.28 168 GLU D N 1
ATOM 4223 C CA . GLU B 1 168 ? 180.752 162.263 187.501 1.00 67.28 168 GLU D CA 1
ATOM 4224 C C . GLU B 1 168 ? 180.495 160.947 188.221 1.00 67.28 168 GLU D C 1
ATOM 4225 O O . GLU B 1 168 ? 180.088 160.965 189.388 1.00 67.28 168 GLU D O 1
ATOM 4231 N N . ARG B 1 169 ? 180.711 159.812 187.556 1.00 60.34 169 ARG D N 1
ATOM 4232 C CA . ARG B 1 169 ? 180.757 158.532 188.254 1.00 60.34 169 ARG D CA 1
ATOM 4233 C C . ARG B 1 169 ? 182.178 158.216 188.703 1.00 60.34 169 ARG D C 1
ATOM 4234 O O . ARG B 1 169 ? 182.401 157.781 189.839 1.00 60.34 169 ARG D O 1
ATOM 4242 N N . ALA B 1 170 ? 183.153 158.439 187.819 1.00 61.85 170 ALA D N 1
ATOM 4243 C CA . ALA B 1 170 ? 184.549 158.232 188.186 1.00 61.85 170 ALA D CA 1
ATOM 4244 C C . ALA B 1 170 ? 184.977 159.186 189.293 1.00 61.85 170 ALA D C 1
ATOM 4245 O O . ALA B 1 170 ? 185.722 158.799 190.203 1.00 61.85 170 ALA D O 1
ATOM 4247 N N . GLU B 1 171 ? 184.530 160.444 189.225 1.00 64.16 171 GLU D N 1
ATOM 4248 C CA . GLU B 1 171 ? 184.863 161.393 190.282 1.00 64.16 171 GLU D CA 1
ATOM 4249 C C . GLU B 1 171 ? 184.270 160.970 191.618 1.00 64.16 171 GLU D C 1
ATOM 4250 O O . GLU B 1 171 ? 184.911 161.139 192.660 1.00 64.16 171 GLU D O 1
ATOM 4256 N N . LEU B 1 172 ? 183.051 160.431 191.609 1.00 58.76 172 LEU D N 1
ATOM 4257 C CA . LEU B 1 172 ? 182.465 159.905 192.836 1.00 58.76 172 LEU D CA 1
ATOM 4258 C C . LEU B 1 172 ? 183.275 158.732 193.370 1.00 58.76 172 LEU D C 1
ATOM 4259 O O . LEU B 1 172 ? 183.548 158.651 194.573 1.00 58.76 172 LEU D O 1
ATOM 4264 N N . LEU B 1 173 ? 183.666 157.811 192.486 1.00 59.88 173 LEU D N 1
ATOM 4265 C CA . LEU B 1 173 ? 184.378 156.616 192.932 1.00 59.88 173 LEU D CA 1
ATOM 4266 C C . LEU B 1 173 ? 185.739 156.958 193.528 1.00 59.88 173 LEU D C 1
ATOM 4267 O O . LEU B 1 173 ? 186.123 156.400 194.564 1.00 59.88 173 LEU D O 1
ATOM 4272 N N . GLU B 1 174 ? 186.485 157.868 192.893 1.00 64.37 174 GLU D N 1
ATOM 4273 C CA . GLU B 1 174 ? 187.819 158.180 193.399 1.00 64.37 174 GLU D CA 1
ATOM 4274 C C . GLU B 1 174 ? 187.749 158.820 194.780 1.00 64.37 174 GLU D C 1
ATOM 4275 O O . GLU B 1 174 ? 188.593 158.549 195.641 1.00 64.37 174 GLU D O 1
ATOM 4281 N N . GLU B 1 175 ? 186.750 159.673 195.012 1.00 61.76 175 GLU D N 1
ATOM 4282 C CA . GLU B 1 175 ? 186.609 160.303 196.318 1.00 61.76 175 GLU D CA 1
ATOM 4283 C C . GLU B 1 175 ? 186.106 159.305 197.352 1.00 61.76 175 GLU D C 1
ATOM 4284 O O . GLU B 1 175 ? 186.514 159.345 198.518 1.00 61.76 175 GLU D O 1
ATOM 4290 N N . LEU B 1 176 ? 185.217 158.399 196.941 1.00 58.56 176 LEU D N 1
ATOM 4291 C CA . LEU B 1 176 ? 184.690 157.410 197.874 1.00 58.56 176 LEU D CA 1
ATOM 4292 C C . LEU B 1 176 ? 185.776 156.450 198.340 1.00 58.56 176 LEU D C 1
ATOM 4293 O O . LEU B 1 176 ? 185.831 156.091 199.521 1.00 58.56 176 LEU D O 1
ATOM 4298 N N . THR B 1 177 ? 186.651 156.020 197.429 1.00 61.26 177 THR D N 1
ATOM 4299 C CA . THR B 1 177 ? 187.664 155.036 197.794 1.00 61.26 177 THR D CA 1
ATOM 4300 C C . THR B 1 177 ? 188.979 155.663 198.238 1.00 61.26 177 THR D C 1
ATOM 4301 O O . THR B 1 177 ? 189.900 154.929 198.610 1.00 61.26 177 THR D O 1
ATOM 4305 N N . GLY B 1 178 ? 189.090 156.988 198.213 1.00 64.56 178 GLY D N 1
ATOM 4306 C CA . GLY B 1 178 ? 190.318 157.641 198.622 1.00 64.56 178 GLY D CA 1
ATOM 4307 C C . GLY B 1 178 ? 191.498 157.318 197.728 1.00 64.56 178 GLY D C 1
ATOM 4308 O O . GLY B 1 178 ? 192.597 157.036 198.214 1.00 64.56 178 GLY D O 1
ATOM 4309 N N . THR B 1 179 ? 191.278 157.352 196.417 1.00 65.60 179 THR D N 1
ATOM 4310 C CA . THR B 1 179 ? 192.303 157.089 195.414 1.00 65.60 179 THR D CA 1
ATOM 4311 C C . THR B 1 179 ? 192.388 158.244 194.424 1.00 65.60 179 THR D C 1
ATOM 4312 O O . THR B 1 179 ? 192.358 158.052 193.208 1.00 65.60 179 THR D O 1
ATOM 4316 N N . GLU B 1 180 ? 192.490 159.468 194.947 1.00 68.25 180 GLU D N 1
ATOM 4317 C CA . GLU B 1 180 ? 192.352 160.660 194.120 1.00 68.25 180 GLU D CA 1
ATOM 4318 C C . GLU B 1 180 ? 193.613 160.997 193.336 1.00 68.25 180 GLU D C 1
ATOM 4319 O O . GLU B 1 180 ? 193.559 161.860 192.455 1.00 68.25 180 GLU D O 1
ATOM 4325 N N . ILE B 1 181 ? 194.736 160.334 193.625 1.00 68.10 181 ILE D N 1
ATOM 4326 C CA . ILE B 1 181 ? 196.024 160.740 193.063 1.00 68.10 181 ILE D CA 1
ATOM 4327 C C . ILE B 1 181 ? 196.016 160.692 191.541 1.00 68.10 181 ILE D C 1
ATOM 4328 O O . ILE B 1 181 ? 196.688 161.497 190.881 1.00 68.10 181 ILE D O 1
ATOM 4333 N N . TYR B 1 182 ? 195.247 159.771 190.957 1.00 67.31 182 TYR D N 1
ATOM 4334 C CA . TYR B 1 182 ? 195.245 159.614 189.507 1.00 67.31 182 TYR D CA 1
ATOM 4335 C C . TYR B 1 182 ? 194.692 160.837 188.788 1.00 67.31 182 TYR D C 1
ATOM 4336 O O . TYR B 1 182 ? 195.131 161.134 187.672 1.00 67.31 182 TYR D O 1
ATOM 4345 N N . GLY B 1 183 ? 193.742 161.548 189.389 1.00 70.14 183 GLY D N 1
ATOM 4346 C CA . GLY B 1 183 ? 193.264 162.789 188.812 1.00 70.14 183 GLY D CA 1
ATOM 4347 C C . GLY B 1 183 ? 194.329 163.866 188.804 1.00 70.14 183 GLY D C 1
ATOM 4348 O O . GLY B 1 183 ? 194.495 164.586 187.812 1.00 70.14 183 GLY D O 1
ATOM 4349 N N . GLN B 1 184 ? 195.062 163.981 189.915 1.00 70.02 184 GLN D N 1
ATOM 4350 C CA . GLN B 1 184 ? 196.157 164.943 189.977 1.00 70.02 184 GLN D CA 1
ATOM 4351 C C . GLN B 1 184 ? 197.239 164.607 188.962 1.00 70.02 184 GLN D C 1
ATOM 4352 O O . GLN B 1 184 ? 197.869 165.507 188.397 1.00 70.02 184 GLN D O 1
ATOM 4358 N N . ILE B 1 185 ? 197.473 163.315 188.720 1.00 69.16 185 ILE D N 1
ATOM 4359 C CA . ILE B 1 185 ? 198.466 162.931 187.723 1.00 69.16 185 ILE D CA 1
ATOM 4360 C C . ILE B 1 185 ? 198.065 163.423 186.339 1.00 69.16 185 ILE D C 1
ATOM 4361 O O . ILE B 1 185 ? 198.893 163.986 185.612 1.00 69.16 185 ILE D O 1
ATOM 4366 N N . SER B 1 186 ? 196.801 163.232 185.952 1.00 70.42 186 SER D N 1
ATOM 4367 C CA . SER B 1 186 ? 196.345 163.723 184.655 1.00 70.42 186 SER D CA 1
ATOM 4368 C C . SER B 1 186 ? 196.400 165.241 184.585 1.00 70.42 186 SER D C 1
ATOM 4369 O O . SER B 1 186 ? 196.776 165.804 183.551 1.00 70.42 186 SER D O 1
ATOM 4372 N N . ALA B 1 187 ? 196.008 165.920 185.665 1.00 69.78 187 ALA D N 1
ATOM 4373 C CA . ALA B 1 187 ? 196.069 167.378 185.667 1.00 69.78 187 ALA D CA 1
ATOM 4374 C C . ALA B 1 187 ? 197.498 167.867 185.470 1.00 69.78 187 ALA D C 1
ATOM 4375 O O . ALA B 1 187 ? 197.744 168.779 184.670 1.00 69.78 187 ALA D O 1
ATOM 4377 N N . MET B 1 188 ? 198.454 167.258 186.175 1.00 72.55 188 MET D N 1
ATOM 4378 C CA . MET B 1 188 ? 199.851 167.647 186.027 1.00 72.55 188 MET D CA 1
ATOM 4379 C C . MET B 1 188 ? 200.368 167.344 184.628 1.00 72.55 188 MET D C 1
ATOM 4380 O O . MET B 1 188 ? 201.105 168.149 184.050 1.00 72.55 188 MET D O 1
ATOM 4385 N N . VAL B 1 189 ? 200.000 166.189 184.068 1.00 72.56 189 VAL D N 1
ATOM 4386 C CA . VAL B 1 189 ? 200.453 165.845 182.723 1.00 72.56 189 VAL D CA 1
ATOM 4387 C C . VAL B 1 189 ? 199.919 166.846 181.709 1.00 72.56 189 VAL D C 1
ATOM 4388 O O . VAL B 1 189 ? 200.657 167.328 180.839 1.00 72.56 189 VAL D O 1
ATOM 4392 N N . PHE B 1 190 ? 198.633 167.183 181.809 1.00 73.48 190 PHE D N 1
ATOM 4393 C CA . PHE B 1 190 ? 198.042 168.131 180.872 1.00 73.48 190 PHE D CA 1
ATOM 4394 C C . PHE B 1 190 ? 198.674 169.508 181.017 1.00 73.48 190 PHE D C 1
ATOM 4395 O O . PHE B 1 190 ? 198.951 170.184 180.020 1.00 73.48 190 PHE D O 1
ATOM 4403 N N . GLU B 1 191 ? 198.907 169.944 182.258 1.00 77.39 191 GLU D N 1
ATOM 4404 C CA . GLU B 1 191 ? 199.520 171.250 182.477 1.00 77.39 191 GLU D CA 1
ATOM 4405 C C . GLU B 1 191 ? 200.937 171.292 181.918 1.00 77.39 191 GLU D C 1
ATOM 4406 O O . GLU B 1 191 ? 201.336 172.272 181.280 1.00 77.39 191 GLU D O 1
ATOM 4412 N N . GLN B 1 192 ? 201.713 170.229 182.147 1.00 76.21 192 GLN D N 1
ATOM 4413 C CA . GLN B 1 192 ? 203.065 170.171 181.606 1.00 76.21 192 GLN D CA 1
ATOM 4414 C C . GLN B 1 192 ? 203.048 170.204 180.085 1.00 76.21 192 GLN D C 1
ATOM 4415 O O . GLN B 1 192 ? 203.845 170.918 179.463 1.00 76.21 192 GLN D O 1
ATOM 4421 N N . HIS B 1 193 ? 202.144 169.441 179.467 1.00 77.62 193 HIS D N 1
ATOM 4422 C CA . HIS B 1 193 ? 202.078 169.416 178.010 1.00 77.62 193 HIS D CA 1
ATOM 4423 C C . HIS B 1 193 ? 201.688 170.778 177.453 1.00 77.62 193 HIS D C 1
ATOM 4424 O O . HIS B 1 193 ? 202.273 171.250 176.472 1.00 77.62 193 HIS D O 1
ATOM 4431 N N . LYS B 1 194 ? 200.696 171.426 178.066 1.00 80.63 194 LYS D N 1
ATOM 4432 C CA . LYS B 1 194 ? 200.269 172.740 177.596 1.00 80.63 194 LYS D CA 1
ATOM 4433 C C . LYS B 1 194 ? 201.385 173.767 177.751 1.00 80.63 194 LYS D C 1
ATOM 4434 O O . LYS B 1 194 ? 201.611 174.594 176.860 1.00 80.63 194 LYS D O 1
ATOM 4440 N N . SER B 1 195 ? 202.091 173.732 178.885 1.00 83.53 195 SER D N 1
ATOM 4441 C CA . SER B 1 195 ? 203.202 174.654 179.091 1.00 83.53 195 SER D CA 1
ATOM 4442 C C . SER B 1 195 ? 204.315 174.426 178.079 1.00 83.53 195 SER D C 1
ATOM 4443 O O . SER B 1 195 ? 204.891 175.393 177.568 1.00 83.53 195 SER D O 1
ATOM 4446 N N . ALA B 1 196 ? 204.633 173.165 177.782 1.00 84.63 196 ALA D N 1
ATOM 4447 C CA . ALA B 1 196 ? 205.640 172.878 176.767 1.00 84.63 196 ALA D CA 1
ATOM 4448 C C . ALA B 1 196 ? 205.193 173.381 175.401 1.00 84.63 196 ALA D C 1
ATOM 4449 O O . ALA B 1 196 ? 205.986 173.958 174.648 1.00 84.63 196 ALA D O 1
ATOM 4451 N N . ARG B 1 197 ? 203.918 173.174 175.068 1.00 90.16 197 ARG D N 1
ATOM 4452 C CA . ARG B 1 197 ? 203.413 173.571 173.758 1.00 90.16 197 ARG D CA 1
ATOM 4453 C C . ARG B 1 197 ? 203.425 175.085 173.588 1.00 90.16 197 ARG D C 1
ATOM 4454 O O . ARG B 1 197 ? 203.779 175.592 172.517 1.00 90.16 197 ARG D O 1
ATOM 4462 N N . THR B 1 198 ? 203.039 175.827 174.631 1.00 91.41 198 THR D N 1
ATOM 4463 C CA . THR B 1 198 ? 202.943 177.279 174.513 1.00 91.41 198 THR D CA 1
ATOM 4464 C C . THR B 1 198 ? 204.286 177.939 174.233 1.00 91.41 198 THR D C 1
ATOM 4465 O O . THR B 1 198 ? 204.311 179.049 173.691 1.00 91.41 198 THR D O 1
ATOM 4469 N N . GLU B 1 199 ? 205.398 177.291 174.586 1.00 94.64 199 GLU D N 1
ATOM 4470 C CA . GLU B 1 199 ? 206.707 177.867 174.302 1.00 94.64 199 GLU D CA 1
ATOM 4471 C C . GLU B 1 199 ? 207.011 177.905 172.811 1.00 94.64 199 GLU D C 1
ATOM 4472 O O . GLU B 1 199 ? 207.808 178.742 172.376 1.00 94.64 199 GLU D O 1
ATOM 4478 N N . LEU B 1 200 ? 206.397 177.028 172.024 1.00 93.05 200 LEU D N 1
ATOM 4479 C CA . LEU B 1 200 ? 206.628 176.999 170.585 1.00 93.05 200 LEU D CA 1
ATOM 4480 C C . LEU B 1 200 ? 205.686 177.955 169.861 1.00 93.05 200 LEU D C 1
ATOM 4481 O O . LEU B 1 200 ? 204.473 177.922 170.067 1.00 93.05 200 LEU D O 1
ATOM 4486 N N . THR B 1 874 ? 210.741 170.347 169.353 1.00 100.77 874 THR D N 1
ATOM 4487 C CA . THR B 1 874 ? 211.483 169.655 170.400 1.00 100.77 874 THR D CA 1
ATOM 4488 C C . THR B 1 874 ? 210.894 168.268 170.631 1.00 100.77 874 THR D C 1
ATOM 4489 O O . THR B 1 874 ? 209.676 168.104 170.682 1.00 100.77 874 THR D O 1
ATOM 4493 N N . GLN B 1 875 ? 211.770 167.269 170.757 1.00 100.09 875 GLN D N 1
ATOM 4494 C CA . GLN B 1 875 ? 211.308 165.898 170.949 1.00 100.09 875 GLN D CA 1
ATOM 4495 C C . GLN B 1 875 ? 210.652 165.718 172.313 1.00 100.09 875 GLN D C 1
ATOM 4496 O O . GLN B 1 875 ? 209.774 164.863 172.480 1.00 100.09 875 GLN D O 1
ATOM 4502 N N . GLN B 1 876 ? 211.070 166.509 173.305 1.00 95.53 876 GLN D N 1
ATOM 4503 C CA . GLN B 1 876 ? 210.440 166.437 174.620 1.00 95.53 876 GLN D CA 1
ATOM 4504 C C . GLN B 1 876 ? 208.968 166.831 174.551 1.00 95.53 876 GLN D C 1
ATOM 4505 O O . GLN B 1 876 ? 208.125 166.229 175.226 1.00 95.53 876 GLN D O 1
ATOM 4511 N N . VAL B 1 877 ? 208.638 167.840 173.739 1.00 95.34 877 VAL D N 1
ATOM 4512 C CA . VAL B 1 877 ? 207.236 168.187 173.516 1.00 95.34 877 VAL D CA 1
ATOM 4513 C C . VAL B 1 877 ? 206.496 167.032 172.861 1.00 95.34 877 VAL D C 1
ATOM 4514 O O . VAL B 1 877 ? 205.336 166.760 173.188 1.00 95.34 877 VAL D O 1
ATOM 4518 N N . GLU B 1 878 ? 207.146 166.331 171.932 1.00 98.38 878 GLU D N 1
ATOM 4519 C CA . GLU B 1 878 ? 206.519 165.169 171.314 1.00 98.38 878 GLU D CA 1
ATOM 4520 C C . GLU B 1 878 ? 206.227 164.075 172.340 1.00 98.38 878 GLU D C 1
ATOM 4521 O O . GLU B 1 878 ? 205.146 163.473 172.317 1.00 98.38 878 GLU D O 1
ATOM 4527 N N . ASP B 1 879 ? 207.176 163.807 173.242 1.00 92.50 879 ASP D N 1
ATOM 4528 C CA . ASP B 1 879 ? 206.961 162.805 174.283 1.00 92.50 879 ASP D CA 1
ATOM 4529 C C . ASP B 1 879 ? 205.848 163.232 175.233 1.00 92.50 879 ASP D C 1
ATOM 4530 O O . ASP B 1 879 ? 205.028 162.408 175.658 1.00 92.50 879 ASP D O 1
ATOM 4535 N N . TRP B 1 880 ? 205.812 164.519 175.585 1.00 83.83 880 TRP D N 1
ATOM 4536 C CA . TRP B 1 880 ? 204.738 165.026 176.432 1.00 83.83 880 TRP D CA 1
ATOM 4537 C C . TRP B 1 880 ? 203.386 164.874 175.751 1.00 83.83 880 TRP D C 1
ATOM 4538 O O . TRP B 1 880 ? 202.398 164.508 176.395 1.00 83.83 880 TRP D O 1
ATOM 4549 N N . GLY B 1 881 ? 203.324 165.143 174.447 1.00 84.08 881 GLY D N 1
ATOM 4550 C CA . GLY B 1 881 ? 202.078 164.958 173.723 1.00 84.08 881 GLY D CA 1
ATOM 4551 C C . GLY B 1 881 ? 201.635 163.509 173.698 1.00 84.08 881 GLY D C 1
ATOM 4552 O O . GLY B 1 881 ? 200.455 163.201 173.889 1.00 84.08 881 GLY D O 1
ATOM 4553 N N . TYR B 1 882 ? 202.582 162.596 173.465 1.00 84.88 882 TYR D N 1
ATOM 4554 C CA . TYR B 1 882 ? 202.237 161.178 173.456 1.00 84.88 882 TYR D CA 1
ATOM 4555 C C . TYR B 1 882 ? 201.740 160.736 174.828 1.00 84.88 882 TYR D C 1
ATOM 4556 O O . TYR B 1 882 ? 200.761 159.989 174.929 1.00 84.88 882 TYR D O 1
ATOM 4565 N N . LEU B 1 883 ? 202.393 161.199 175.895 1.00 75.38 883 LEU D N 1
ATOM 4566 C CA . LEU B 1 883 ? 201.944 160.852 177.239 1.00 75.38 883 LEU D CA 1
ATOM 4567 C C . LEU B 1 883 ? 200.566 161.435 177.528 1.00 75.38 883 LEU D C 1
ATOM 4568 O O . LEU B 1 883 ? 199.729 160.786 178.165 1.00 75.38 883 LEU D O 1
ATOM 4573 N N . ASN B 1 884 ? 200.314 162.664 177.068 1.00 72.84 884 ASN D N 1
ATOM 4574 C CA . ASN B 1 884 ? 199.012 163.288 177.269 1.00 72.84 884 ASN D CA 1
ATOM 4575 C C . ASN B 1 884 ? 197.907 162.536 176.544 1.00 72.84 884 ASN D C 1
ATOM 4576 O O . ASN B 1 884 ? 196.795 162.416 177.069 1.00 72.84 884 ASN D O 1
ATOM 4581 N N . SER B 1 885 ? 198.184 162.036 175.338 1.00 73.33 885 SER D N 1
ATOM 4582 C CA . SER B 1 885 ? 197.167 161.280 174.614 1.00 73.33 885 SER D CA 1
ATOM 4583 C C . SER B 1 885 ? 196.805 159.992 175.345 1.00 73.33 885 SER D C 1
ATOM 4584 O O . SER B 1 885 ? 195.698 159.468 175.178 1.00 73.33 885 SER D O 1
ATOM 4587 N N . LEU B 1 886 ? 197.724 159.466 176.157 1.00 73.25 886 LEU D N 1
ATOM 4588 C CA . LEU B 1 886 ? 197.458 158.214 176.856 1.00 73.25 886 LEU D CA 1
ATOM 4589 C C . LEU B 1 886 ? 196.622 158.441 178.110 1.00 73.25 886 LEU D C 1
ATOM 4590 O O . LEU B 1 886 ? 195.555 157.839 178.273 1.00 73.25 886 LEU D O 1
ATOM 4595 N N . ILE B 1 887 ? 197.090 159.304 179.011 1.00 69.35 887 ILE D N 1
ATOM 4596 C CA . ILE B 1 887 ? 196.452 159.457 180.314 1.00 69.35 887 ILE D CA 1
ATOM 4597 C C . ILE B 1 887 ? 196.080 160.911 180.573 1.00 69.35 887 ILE D C 1
ATOM 4598 O O . ILE B 1 887 ? 195.211 161.200 181.403 1.00 69.35 887 ILE D O 1
ATOM 4603 N N . GLY B 1 888 ? 196.728 161.835 179.869 1.00 70.71 888 GLY D N 1
ATOM 4604 C CA . GLY B 1 888 ? 196.569 163.240 180.188 1.00 70.71 888 GLY D CA 1
ATOM 4605 C C . GLY B 1 888 ? 195.231 163.798 179.740 1.00 70.71 888 GLY D C 1
ATOM 4606 O O . GLY B 1 888 ? 194.716 163.473 178.670 1.00 70.71 888 GLY D O 1
ATOM 4607 N N . SER B 1 889 ? 194.671 164.660 180.585 1.00 72.96 889 SER D N 1
ATOM 4608 C CA . SER B 1 889 ? 193.443 165.395 180.308 1.00 72.96 889 SER D CA 1
ATOM 4609 C C . SER B 1 889 ? 193.229 166.388 181.440 1.00 72.96 889 SER D C 1
ATOM 4610 O O . SER B 1 889 ? 193.636 166.145 182.579 1.00 72.96 889 SER D O 1
ATOM 4613 N N . LYS B 1 890 ? 192.587 167.507 181.116 1.00 77.01 890 LYS D N 1
ATOM 4614 C CA . LYS B 1 890 ? 192.272 168.485 182.144 1.00 77.01 890 LYS D CA 1
ATOM 4615 C C . LYS B 1 890 ? 191.238 167.920 183.113 1.00 77.01 890 LYS D C 1
ATOM 4616 O O . LYS B 1 890 ? 190.403 167.085 182.757 1.00 77.01 890 LYS D O 1
ATOM 4622 N N . GLU B 1 891 ? 191.318 168.379 184.361 1.00 78.50 891 GLU D N 1
ATOM 4623 C CA . GLU B 1 891 ? 190.450 167.958 185.457 1.00 78.50 891 GLU D CA 1
ATOM 4624 C C . GLU B 1 891 ? 190.596 166.477 185.785 1.00 78.50 891 GLU D C 1
ATOM 4625 O O . GLU B 1 891 ? 189.815 165.943 186.582 1.00 78.50 891 GLU D O 1
ATOM 4631 N N . GLY B 1 892 ? 191.577 165.799 185.193 1.00 73.68 892 GLY D N 1
ATOM 4632 C CA . GLY B 1 892 ? 191.877 164.421 185.513 1.00 73.68 892 GLY D CA 1
ATOM 4633 C C . GLY B 1 892 ? 190.822 163.409 185.132 1.00 73.68 892 GLY D C 1
ATOM 4634 O O . GLY B 1 892 ? 190.654 162.423 185.855 1.00 73.68 892 GLY D O 1
ATOM 4635 N N . ASP B 1 893 ? 190.105 163.611 184.027 1.00 72.52 893 ASP D N 1
ATOM 4636 C CA . ASP B 1 893 ? 189.010 162.708 183.685 1.00 72.52 893 ASP D CA 1
ATOM 4637 C C . ASP B 1 893 ? 189.523 161.374 183.153 1.00 72.52 893 ASP D C 1
ATOM 4638 O O . ASP B 1 893 ? 189.038 160.308 183.549 1.00 72.52 893 ASP D O 1
ATOM 4643 N N . LYS B 1 894 ? 190.518 161.415 182.265 1.00 68.68 894 LYS D N 1
ATOM 4644 C CA . LYS B 1 894 ? 190.851 160.244 181.458 1.00 68.68 894 LYS D CA 1
ATOM 4645 C C . LYS B 1 894 ? 191.473 159.136 182.302 1.00 68.68 894 LYS D C 1
ATOM 4646 O O . LYS B 1 894 ? 190.965 158.008 182.344 1.00 68.68 894 LYS D O 1
ATOM 4652 N N . PHE B 1 895 ? 192.592 159.433 182.967 1.00 65.14 895 PHE D N 1
ATOM 4653 C CA . PHE B 1 895 ? 193.256 158.406 183.761 1.00 65.14 895 PHE D CA 1
ATOM 4654 C C . PHE B 1 895 ? 192.415 157.994 184.958 1.00 65.14 895 PHE D C 1
ATOM 4655 O O . PHE B 1 895 ? 192.506 156.850 185.405 1.00 65.14 895 PHE D O 1
ATOM 4663 N N . ARG B 1 896 ? 191.590 158.899 185.486 1.00 65.54 896 ARG D N 1
ATOM 4664 C CA . ARG B 1 896 ? 190.663 158.516 186.545 1.00 65.54 896 ARG D CA 1
ATOM 4665 C C . ARG B 1 896 ? 189.669 157.475 186.047 1.00 65.54 896 ARG D C 1
ATOM 4666 O O . ARG B 1 896 ? 189.428 156.461 186.711 1.00 65.54 896 ARG D O 1
ATOM 4674 N N . LYS B 1 897 ? 189.086 157.708 184.868 1.00 64.66 897 LYS D N 1
ATOM 4675 C CA . LYS B 1 897 ? 188.155 156.740 184.301 1.00 64.66 897 LYS D CA 1
ATOM 4676 C C . LYS B 1 897 ? 188.849 155.416 184.028 1.00 64.66 897 LYS D C 1
ATOM 4677 O O . LYS B 1 897 ? 188.270 154.344 184.236 1.00 64.66 897 LYS D O 1
ATOM 4683 N N . PHE B 1 898 ? 190.089 155.474 183.544 1.00 66.48 898 PHE D N 1
ATOM 4684 C CA . PHE B 1 898 ? 190.849 154.258 183.276 1.00 66.48 898 PHE D CA 1
ATOM 4685 C C . PHE B 1 898 ? 191.119 153.484 184.563 1.00 66.48 898 PHE D C 1
ATOM 4686 O O . PHE B 1 898 ? 190.948 152.261 184.615 1.00 66.48 898 PHE D O 1
ATOM 4694 N N . ALA B 1 899 ? 191.527 154.188 185.621 1.00 59.44 899 ALA D N 1
ATOM 4695 C CA . ALA B 1 899 ? 191.967 153.522 186.841 1.00 59.44 899 ALA D CA 1
ATOM 4696 C C . ALA B 1 899 ? 190.793 152.985 187.648 1.00 59.44 899 ALA D C 1
ATOM 4697 O O . ALA B 1 899 ? 190.899 151.924 188.273 1.00 59.44 899 ALA D O 1
ATOM 4699 N N . GLN B 1 900 ? 189.664 153.695 187.652 1.00 60.04 900 GLN D N 1
ATOM 4700 C CA . GLN B 1 900 ? 188.554 153.277 188.503 1.00 60.04 900 GLN D CA 1
ATOM 4701 C C . GLN B 1 900 ? 187.843 152.030 187.997 1.00 60.04 900 GLN D C 1
ATOM 4702 O O . GLN B 1 900 ? 186.771 151.703 188.518 1.00 60.04 900 GLN D O 1
ATOM 4708 N N . GLY B 1 901 ? 188.396 151.334 187.003 1.00 58.50 901 GLY D N 1
ATOM 4709 C CA . GLY B 1 901 ? 187.801 150.079 186.578 1.00 58.50 901 GLY D CA 1
ATOM 4710 C C . GLY B 1 901 ? 187.783 149.038 187.680 1.00 58.50 901 GLY D C 1
ATOM 4711 O O . GLY B 1 901 ? 186.796 148.320 187.851 1.00 58.50 901 GLY D O 1
ATOM 4712 N N . LEU B 1 902 ? 188.872 148.942 188.445 1.00 62.49 902 LEU D N 1
ATOM 4713 C CA . LEU B 1 902 ? 188.916 147.998 189.558 1.00 62.49 902 LEU D CA 1
ATOM 4714 C C . LEU B 1 902 ? 187.878 148.347 190.616 1.00 62.49 902 LEU D C 1
ATOM 4715 O O . LEU B 1 902 ? 187.212 147.462 191.169 1.00 62.49 902 LEU D O 1
ATOM 4720 N N . THR B 1 903 ? 187.739 149.638 190.923 1.00 56.93 903 THR D N 1
ATOM 4721 C CA . THR B 1 903 ? 186.735 150.061 191.891 1.00 56.93 903 THR D CA 1
ATOM 4722 C C . THR B 1 903 ? 185.332 149.737 191.402 1.00 56.93 903 THR D C 1
ATOM 4723 O O . THR B 1 903 ? 184.494 149.254 192.172 1.00 56.93 903 THR D O 1
ATOM 4727 N N . LEU B 1 904 ? 185.058 149.991 190.120 1.00 54.29 904 LEU D N 1
ATOM 4728 C CA . LEU B 1 904 ? 183.749 149.659 189.572 1.00 54.29 904 LEU D CA 1
ATOM 4729 C C . LEU B 1 904 ? 183.503 148.158 189.594 1.00 54.29 904 LEU D C 1
ATOM 4730 O O . LEU B 1 904 ? 182.374 147.722 189.827 1.00 54.29 904 LEU D O 1
ATOM 4735 N N . ASP B 1 905 ? 184.544 147.354 189.370 1.00 60.54 905 ASP D N 1
ATOM 4736 C CA . ASP B 1 905 ? 184.373 145.906 189.412 1.00 60.54 905 ASP D CA 1
ATOM 4737 C C . ASP B 1 905 ? 184.083 145.424 190.829 1.00 60.54 905 ASP D C 1
ATOM 4738 O O . ASP B 1 905 ? 183.207 144.574 191.030 1.00 60.54 905 ASP D O 1
ATOM 4743 N N . ASN B 1 906 ? 184.786 145.964 191.824 1.00 58.29 906 ASN D N 1
ATOM 4744 C CA . ASN B 1 906 ? 184.484 145.613 193.209 1.00 58.29 906 ASN D CA 1
ATOM 4745 C C . ASN B 1 906 ? 183.065 146.030 193.576 1.00 58.29 906 ASN D C 1
ATOM 4746 O O . ASN B 1 906 ? 182.322 145.274 194.221 1.00 58.29 906 ASN D O 1
ATOM 4751 N N . LEU B 1 907 ? 182.669 147.234 193.158 1.00 52.07 907 LEU D N 1
ATOM 4752 C CA . LEU B 1 907 ? 181.337 147.733 193.469 1.00 52.07 907 LEU D CA 1
ATOM 4753 C C . LEU B 1 907 ? 180.262 146.881 192.812 1.00 52.07 907 LEU D C 1
ATOM 4754 O O . LEU B 1 907 ? 179.230 146.600 193.426 1.0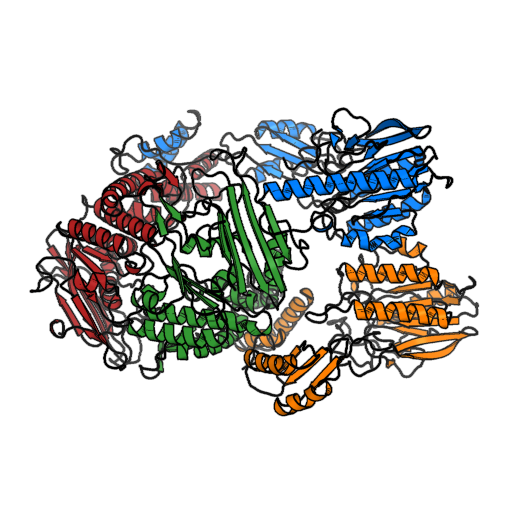0 52.07 907 LEU D O 1
ATOM 4759 N N . VAL B 1 908 ? 180.478 146.465 191.562 1.00 51.71 908 VAL D N 1
ATOM 4760 C CA . VAL B 1 908 ? 179.468 145.658 190.890 1.00 51.71 908 VAL D CA 1
ATOM 4761 C C . VAL B 1 908 ? 179.430 144.255 191.480 1.00 51.71 908 VAL D C 1
ATOM 4762 O O . VAL B 1 908 ? 178.369 143.628 191.523 1.00 51.71 908 VAL D O 1
ATOM 4766 N N . HIS B 1 909 ? 180.565 143.744 191.964 1.00 55.17 909 HIS D N 1
ATOM 4767 C CA . HIS B 1 909 ? 180.547 142.474 192.685 1.00 55.17 909 HIS D CA 1
ATOM 4768 C C . HIS B 1 909 ? 179.680 142.570 193.934 1.00 55.17 909 HIS D C 1
ATOM 4769 O O . HIS B 1 909 ? 178.806 141.722 194.173 1.00 55.17 909 HIS D O 1
ATOM 4776 N N . LEU B 1 910 ? 179.901 143.611 194.741 1.00 50.44 910 LEU D N 1
ATOM 4777 C CA . LEU B 1 910 ? 179.100 143.792 195.949 1.00 50.44 910 LEU D CA 1
ATOM 4778 C C . LEU B 1 910 ? 177.630 144.002 195.605 1.00 50.44 910 LEU D C 1
ATOM 4779 O O . LEU B 1 910 ? 176.738 143.475 196.281 1.00 50.44 910 LEU D O 1
ATOM 4784 N N . ALA B 1 911 ? 177.359 144.774 194.551 1.00 46.17 911 ALA D N 1
ATOM 4785 C CA . ALA B 1 911 ? 175.984 145.032 194.143 1.00 46.17 911 ALA D CA 1
ATOM 4786 C C . ALA B 1 911 ? 175.295 143.758 193.682 1.00 46.17 911 ALA D C 1
ATOM 4787 O O . ALA B 1 911 ? 174.118 143.544 193.977 1.00 46.17 911 ALA D O 1
ATOM 4789 N N . ASN B 1 912 ? 176.008 142.905 192.947 1.00 45.60 912 ASN D N 1
ATOM 4790 C CA . ASN B 1 912 ? 175.441 141.631 192.525 1.00 45.60 912 ASN D CA 1
ATOM 4791 C C . ASN B 1 912 ? 175.130 140.756 193.730 1.00 45.60 912 ASN D C 1
ATOM 4792 O O . ASN B 1 912 ? 174.063 140.133 193.804 1.00 45.60 912 ASN D O 1
ATOM 4797 N N . GLN B 1 913 ? 176.056 140.702 194.690 1.00 51.06 913 GLN D N 1
ATOM 4798 C CA . GLN B 1 913 ? 175.824 139.900 195.887 1.00 51.06 913 GLN D CA 1
ATOM 4799 C C . GLN B 1 913 ? 174.605 140.408 196.650 1.00 51.06 913 GLN D C 1
ATOM 4800 O O . GLN B 1 913 ? 173.816 139.621 197.184 1.00 51.06 913 GLN D O 1
ATOM 4806 N N . GLN B 1 914 ? 174.440 141.731 196.712 1.00 47.90 914 GLN D N 1
ATOM 4807 C CA . GLN B 1 914 ? 173.272 142.305 197.372 1.00 47.90 914 GLN D CA 1
ATOM 4808 C C . GLN B 1 914 ? 171.997 142.032 196.581 1.00 47.90 914 GLN D C 1
ATOM 4809 O O . GLN B 1 914 ? 170.927 141.825 197.164 1.00 47.90 914 GLN D O 1
ATOM 4815 N N . LEU B 1 915 ? 172.095 142.031 195.251 1.00 45.06 915 LEU D N 1
ATOM 4816 C CA . LEU B 1 915 ? 170.913 141.945 194.402 1.00 45.06 915 LEU D CA 1
ATOM 4817 C C . LEU B 1 915 ? 170.404 140.516 194.273 1.00 45.06 915 LEU D C 1
ATOM 4818 O O . LEU B 1 915 ? 169.233 140.312 193.935 1.00 45.06 915 LEU D O 1
ATOM 4823 N N . THR B 1 916 ? 171.258 139.520 194.534 1.00 50.96 916 THR D N 1
ATOM 4824 C CA . THR B 1 916 ? 170.801 138.131 194.468 1.00 50.96 916 THR D CA 1
ATOM 4825 C C . THR B 1 916 ? 169.568 137.899 195.333 1.00 50.96 916 THR D C 1
ATOM 4826 O O . THR B 1 916 ? 168.682 137.117 194.970 1.00 50.96 916 THR D O 1
ATOM 4830 N N . ARG B 1 917 ? 169.490 138.569 196.482 1.00 48.99 917 ARG D N 1
ATOM 4831 C CA . ARG B 1 917 ? 168.348 138.414 197.373 1.00 48.99 917 ARG D CA 1
ATOM 4832 C C . ARG B 1 917 ? 167.274 139.472 197.165 1.00 48.99 917 ARG D C 1
ATOM 4833 O O . ARG B 1 917 ? 166.133 139.266 197.593 1.00 48.99 917 ARG D O 1
ATOM 4841 N N . LEU B 1 918 ? 167.606 140.593 196.525 1.00 44.13 918 LEU D N 1
ATOM 4842 C CA . LEU B 1 918 ? 166.619 141.647 196.318 1.00 44.13 918 LEU D CA 1
ATOM 4843 C C . LEU B 1 918 ? 165.776 141.386 195.075 1.00 44.13 918 LEU D C 1
ATOM 4844 O O . LEU B 1 918 ? 164.551 141.544 195.108 1.00 44.13 918 LEU D O 1
ATOM 4849 N N . HIS B 1 919 ? 166.413 140.986 193.978 1.00 44.81 919 HIS D N 1
ATOM 4850 C CA . HIS B 1 919 ? 165.709 140.603 192.759 1.00 44.81 919 HIS D CA 1
ATOM 4851 C C . HIS B 1 919 ? 166.499 139.475 192.117 1.00 44.81 919 HIS D C 1
ATOM 4852 O O . HIS B 1 919 ? 167.609 139.699 191.625 1.00 44.81 919 HIS D O 1
ATOM 4859 N N . GLY B 1 920 ? 165.932 138.268 192.122 1.00 44.35 920 GLY D N 1
ATOM 4860 C CA . GLY B 1 920 ? 166.710 137.094 191.766 1.00 44.35 920 GLY D CA 1
ATOM 4861 C C . GLY B 1 920 ? 166.928 136.915 190.278 1.00 44.35 920 GLY D C 1
ATOM 4862 O O . GLY B 1 920 ? 167.748 136.089 189.867 1.00 44.35 920 GLY D O 1
ATOM 4863 N N . ARG B 1 921 ? 166.207 137.672 189.450 1.00 42.64 921 ARG D N 1
ATOM 4864 C CA . ARG B 1 921 ? 166.293 137.453 188.010 1.00 42.64 921 ARG D CA 1
ATOM 4865 C C . ARG B 1 921 ? 167.624 137.928 187.443 1.00 42.64 921 ARG D C 1
ATOM 4866 O O . ARG B 1 921 ? 168.222 137.247 186.602 1.00 42.64 921 ARG D O 1
ATOM 4874 N N . TYR B 1 922 ? 168.107 139.081 187.885 1.00 35.49 922 TYR D N 1
ATOM 4875 C CA . TYR B 1 922 ? 169.214 139.747 187.218 1.00 35.49 922 TYR D CA 1
ATOM 4876 C C . TYR B 1 922 ? 170.521 139.602 187.983 1.00 35.49 922 TYR D C 1
ATOM 4877 O O . TYR B 1 922 ? 170.550 139.386 189.196 1.00 35.49 922 TYR D O 1
ATOM 4886 N N . LEU B 1 923 ? 171.612 139.723 187.236 1.00 39.17 923 LEU D N 1
ATOM 4887 C CA . LEU B 1 923 ? 172.950 139.880 187.775 1.00 39.17 923 LEU D CA 1
ATOM 4888 C C . LEU B 1 923 ? 173.532 141.162 187.201 1.00 39.17 923 LEU D C 1
ATOM 4889 O O . LEU B 1 923 ? 172.910 141.826 186.370 1.00 39.17 923 LEU D O 1
ATOM 4894 N N . LEU B 1 924 ? 174.729 141.515 187.650 1.00 38.46 924 LEU D N 1
ATOM 4895 C CA . LEU B 1 924 ? 175.378 142.735 187.201 1.00 38.46 924 LEU D CA 1
ATOM 4896 C C . LEU B 1 924 ? 176.845 142.477 186.892 1.00 38.46 924 LEU D C 1
ATOM 4897 O O . LEU B 1 924 ? 177.511 141.689 187.568 1.00 38.46 924 LEU D O 1
ATOM 4902 N N . GLN B 1 925 ? 177.340 143.151 185.856 1.00 41.29 925 GLN D N 1
ATOM 4903 C CA . GLN B 1 925 ? 178.739 143.069 185.471 1.00 41.29 925 GLN D CA 1
ATOM 4904 C C . GLN B 1 925 ? 179.108 144.325 184.700 1.00 41.29 925 GLN D C 1
ATOM 4905 O O . GLN B 1 925 ? 178.246 144.984 184.114 1.00 41.29 925 GLN D O 1
ATOM 4911 N N . ARG B 1 926 ? 180.397 144.652 184.702 1.00 50.23 926 ARG D N 1
ATOM 4912 C CA . ARG B 1 926 ? 180.866 145.801 183.943 1.00 50.23 926 ARG D CA 1
ATOM 4913 C C . ARG B 1 926 ? 181.111 145.411 182.491 1.00 50.23 926 ARG D C 1
ATOM 4914 O O . ARG B 1 926 ? 181.480 144.273 182.190 1.00 50.23 926 ARG D O 1
ATOM 4922 N N . LYS B 1 927 ? 180.892 146.359 181.587 1.00 56.48 927 LYS D N 1
ATOM 4923 C CA . LYS B 1 927 ? 181.062 146.111 180.165 1.00 56.48 927 LYS D CA 1
ATOM 4924 C C . LYS B 1 927 ? 182.458 146.520 179.708 1.00 56.48 927 LYS D C 1
ATOM 4925 O O . LYS B 1 927 ? 183.158 147.289 180.371 1.00 56.48 927 LYS D O 1
ATOM 4931 N N . ALA B 1 928 ? 182.856 145.990 178.552 1.00 67.31 928 ALA D N 1
ATOM 4932 C CA . ALA B 1 928 ? 184.165 146.278 177.968 1.00 67.31 928 ALA D CA 1
ATOM 4933 C C . ALA B 1 928 ? 184.073 147.576 177.170 1.00 67.31 928 ALA D C 1
ATOM 4934 O O . ALA B 1 928 ? 184.015 147.591 175.938 1.00 67.31 928 ALA D O 1
ATOM 4936 N N . SER B 1 929 ? 184.059 148.691 177.897 1.00 68.19 929 SER D N 1
ATOM 4937 C CA . SER B 1 929 ? 183.989 150.007 177.282 1.00 68.19 929 SER D CA 1
ATOM 4938 C C . SER B 1 929 ? 184.767 150.996 178.135 1.00 68.19 929 SER D C 1
ATOM 4939 O O . SER B 1 929 ? 184.942 150.795 179.340 1.00 68.19 929 SER D O 1
ATOM 4942 N N . GLU B 1 930 ? 185.235 152.069 177.495 1.00 70.91 930 GLU D N 1
ATOM 4943 C CA . GLU B 1 930 ? 185.965 153.103 178.217 1.00 70.91 930 GLU D CA 1
ATOM 4944 C C . GLU B 1 930 ? 185.081 153.833 179.216 1.00 70.91 930 GLU D C 1
ATOM 4945 O O . GLU B 1 930 ? 185.571 154.252 180.270 1.00 70.91 930 GLU D O 1
ATOM 4951 N N . ALA B 1 931 ? 183.798 153.994 178.909 1.00 65.65 931 ALA D N 1
ATOM 4952 C CA . ALA B 1 931 ? 182.866 154.616 179.839 1.00 65.65 931 ALA D CA 1
ATOM 4953 C C . ALA B 1 931 ? 182.530 153.639 180.957 1.00 65.65 931 ALA D C 1
ATOM 4954 O O . ALA B 1 931 ? 182.263 152.461 180.700 1.00 65.65 931 ALA D O 1
ATOM 4956 N N . LEU B 1 932 ? 182.540 154.124 182.196 1.00 57.64 932 LEU D N 1
ATOM 4957 C CA . LEU B 1 932 ? 182.232 153.263 183.330 1.00 57.64 932 LEU D CA 1
ATOM 4958 C C . LEU B 1 932 ? 180.753 152.909 183.312 1.00 57.64 932 LEU D C 1
ATOM 4959 O O . LEU B 1 932 ? 179.911 153.703 183.742 1.00 57.64 932 LEU D O 1
ATOM 4964 N N . GLU B 1 933 ? 180.429 151.718 182.817 1.00 53.98 933 GLU D N 1
ATOM 4965 C CA . GLU B 1 933 ? 179.043 151.325 182.624 1.00 53.98 933 GLU D CA 1
ATOM 4966 C C . GLU B 1 933 ? 178.860 149.891 183.095 1.00 53.98 933 GLU D C 1
ATOM 4967 O O . GLU B 1 933 ? 179.812 149.109 183.139 1.00 53.98 933 GLU D O 1
ATOM 4973 N N . VAL B 1 934 ? 177.622 149.558 183.444 1.00 43.35 934 VAL D N 1
ATOM 4974 C CA . VAL B 1 934 ? 177.271 148.258 183.997 1.00 43.35 934 VAL D CA 1
ATOM 4975 C C . VAL B 1 934 ? 176.177 147.644 183.135 1.00 43.35 934 VAL D C 1
ATOM 4976 O O . VAL B 1 934 ? 175.248 148.339 182.711 1.00 43.35 934 VAL D O 1
ATOM 4980 N N . GLU B 1 935 ? 176.298 146.347 182.865 1.00 43.16 935 GLU D N 1
ATOM 4981 C CA . GLU B 1 935 ? 175.314 145.603 182.095 1.00 43.16 935 GLU D CA 1
ATOM 4982 C C . GLU B 1 935 ? 174.702 144.508 182.956 1.00 43.16 935 GLU D C 1
ATOM 4983 O O . GLU B 1 935 ? 175.331 144.012 183.893 1.00 43.16 935 GLU D O 1
ATOM 4989 N N . VAL B 1 936 ? 173.473 144.135 182.632 1.00 37.69 936 VAL D N 1
ATOM 4990 C CA . VAL B 1 936 ? 172.775 143.079 183.355 1.00 37.69 936 VAL D CA 1
ATOM 4991 C C . VAL B 1 936 ? 172.913 141.774 182.588 1.00 37.69 936 VAL D C 1
ATOM 4992 O O . VAL B 1 936 ? 173.101 141.758 181.369 1.00 37.69 936 VAL D O 1
ATOM 4996 N N . VAL B 1 937 ? 172.824 140.667 183.315 1.00 34.28 937 VAL D N 1
ATOM 4997 C CA . VAL B 1 937 ? 172.877 139.328 182.742 1.00 34.28 937 VAL D CA 1
ATOM 4998 C C . VAL B 1 937 ? 171.588 138.621 183.135 1.00 34.28 937 VAL D C 1
ATOM 4999 O O . VAL B 1 937 ? 171.466 138.111 184.254 1.00 34.28 937 VAL D O 1
ATOM 5003 N N . ASP B 1 938 ? 170.625 138.588 182.219 1.00 41.97 938 ASP D N 1
ATOM 5004 C CA . ASP B 1 938 ? 169.312 138.012 182.503 1.00 41.97 938 ASP D CA 1
ATOM 5005 C C . ASP B 1 938 ? 169.471 136.502 182.610 1.00 41.97 938 ASP D C 1
ATOM 5006 O O . ASP B 1 938 ? 169.535 135.787 181.611 1.00 41.97 938 ASP D O 1
ATOM 5011 N N . THR B 1 939 ? 169.531 136.010 183.848 1.00 39.85 939 THR D N 1
ATOM 5012 C CA . THR B 1 939 ? 169.719 134.585 184.087 1.00 39.85 939 THR D CA 1
ATOM 5013 C C . THR B 1 939 ? 168.552 133.742 183.599 1.00 39.85 939 THR D C 1
ATOM 5014 O O . THR B 1 939 ? 168.738 132.546 183.352 1.00 39.85 939 THR D O 1
ATOM 5018 N N . TRP B 1 940 ? 167.361 134.322 183.459 1.00 43.40 940 TRP D N 1
ATOM 5019 C CA . TRP B 1 940 ? 166.233 133.560 182.938 1.00 43.40 940 TRP D CA 1
ATOM 5020 C C . TRP B 1 940 ? 166.413 133.234 181.461 1.00 43.40 940 TRP D C 1
ATOM 5021 O O . TRP B 1 940 ? 166.122 132.113 181.030 1.00 43.40 940 TRP D O 1
ATOM 5032 N N . GLN B 1 941 ? 166.894 134.194 180.675 1.00 44.21 941 GLN D N 1
ATOM 5033 C CA . GLN B 1 941 ? 167.019 134.025 179.228 1.00 44.21 941 GLN D CA 1
ATOM 5034 C C . GLN B 1 941 ? 168.420 133.539 178.853 1.00 44.21 941 GLN D C 1
ATOM 5035 O O . GLN B 1 941 ? 169.117 134.131 178.031 1.00 44.21 941 GLN D O 1
ATOM 5041 N N . ALA B 1 942 ? 168.817 132.430 179.480 1.00 42.88 942 ALA D N 1
ATOM 5042 C CA . ALA B 1 942 ? 170.076 131.752 179.171 1.00 42.88 942 ALA D CA 1
ATOM 5043 C C . ALA B 1 942 ? 171.264 132.707 179.248 1.00 42.88 942 ALA D C 1
ATOM 5044 O O . ALA B 1 942 ? 172.144 132.709 178.385 1.00 42.88 942 ALA D O 1
ATOM 5046 N N . ASP B 1 943 ? 171.282 133.533 180.295 1.00 40.72 943 ASP D N 1
ATOM 5047 C CA . ASP B 1 943 ? 172.377 134.467 180.558 1.00 40.72 943 ASP D CA 1
ATOM 5048 C C . ASP B 1 943 ? 172.622 135.412 179.384 1.00 40.72 943 ASP D C 1
ATOM 5049 O O . ASP B 1 943 ? 173.769 135.689 179.025 1.00 40.72 943 ASP D O 1
ATOM 5054 N N . ALA B 1 944 ? 171.549 135.912 178.778 1.00 36.79 944 ALA D N 1
ATOM 5055 C CA . ALA B 1 944 ? 171.682 136.898 177.715 1.00 36.79 944 ALA D CA 1
ATOM 5056 C C . ALA B 1 944 ? 171.987 138.264 178.310 1.00 36.79 944 ALA D C 1
ATOM 5057 O O . ALA B 1 944 ? 171.208 138.788 179.111 1.00 36.79 944 ALA D O 1
ATOM 5059 N N . VAL B 1 945 ? 173.115 138.842 177.916 1.00 38.42 945 VAL D N 1
ATOM 5060 C CA . VAL B 1 945 ? 173.575 140.095 178.503 1.00 38.42 945 VAL D CA 1
ATOM 5061 C C . VAL B 1 945 ? 173.061 141.265 177.672 1.00 38.42 945 VAL D C 1
ATOM 5062 O O . VAL B 1 945 ? 173.089 141.229 176.437 1.00 38.42 945 VAL D O 1
ATOM 5066 N N . ARG B 1 946 ? 172.572 142.301 178.352 1.00 35.80 946 ARG D N 1
ATOM 5067 C CA . ARG B 1 946 ? 172.067 143.495 177.692 1.00 35.80 946 ARG D CA 1
ATOM 5068 C C . ARG B 1 946 ? 172.301 144.700 178.591 1.00 35.80 946 ARG D C 1
ATOM 5069 O O . ARG B 1 946 ? 172.558 144.557 179.789 1.00 35.80 946 ARG D O 1
ATOM 5077 N N . ASP B 1 947 ? 172.214 145.886 178.000 1.00 44.53 947 ASP D N 1
ATOM 5078 C CA . ASP B 1 947 ? 172.497 147.118 178.720 1.00 44.53 947 ASP D CA 1
ATOM 5079 C C . ASP B 1 947 ? 171.366 147.462 179.682 1.00 44.53 947 ASP D C 1
ATOM 5080 O O . ASP B 1 947 ? 170.226 147.018 179.521 1.00 44.53 947 ASP D O 1
ATOM 5085 N N . THR B 1 948 ? 171.696 148.270 180.694 1.00 40.64 948 THR D N 1
ATOM 5086 C CA . THR B 1 948 ? 170.715 148.648 181.706 1.00 40.64 948 THR D CA 1
ATOM 5087 C C . THR B 1 948 ? 169.658 149.604 181.172 1.00 40.64 948 THR D C 1
ATOM 5088 O O . THR B 1 948 ? 168.632 149.802 181.831 1.00 40.64 948 THR D O 1
ATOM 5092 N N . ARG B 1 949 ? 169.882 150.206 180.002 1.00 40.63 949 ARG D N 1
ATOM 5093 C CA . ARG B 1 949 ? 168.891 151.116 179.440 1.00 40.63 949 ARG D CA 1
ATOM 5094 C C . ARG B 1 949 ? 167.594 150.396 179.101 1.00 40.63 949 ARG D C 1
ATOM 5095 O O . ARG B 1 949 ? 166.544 151.034 178.972 1.00 40.63 949 ARG D O 1
ATOM 5103 N N . THR B 1 950 ? 167.643 149.076 178.954 1.00 42.28 950 THR D N 1
ATOM 5104 C CA . THR B 1 950 ? 166.470 148.282 178.622 1.00 42.28 950 THR D CA 1
ATOM 5105 C C . THR B 1 950 ? 165.704 147.809 179.849 1.00 42.28 950 THR D C 1
ATOM 5106 O O . THR B 1 950 ? 164.671 147.150 179.698 1.00 42.28 950 THR D O 1
ATOM 5110 N N . LEU B 1 951 ? 166.185 148.116 181.048 1.00 40.19 951 LEU D N 1
ATOM 5111 C CA . LEU B 1 951 ? 165.517 147.664 182.258 1.00 40.19 951 LEU D CA 1
ATOM 5112 C C . LEU B 1 951 ? 164.214 148.421 182.476 1.00 40.19 951 LEU D C 1
ATOM 5113 O O . LEU B 1 951 ? 164.109 149.619 182.201 1.00 40.19 951 LEU D O 1
ATOM 5118 N N . SER B 1 952 ? 163.214 147.705 182.984 1.00 46.88 952 SER D N 1
ATOM 5119 C CA . SER B 1 952 ? 161.947 148.319 183.340 1.00 46.88 952 SER D CA 1
ATOM 5120 C C . SER B 1 952 ? 162.144 149.303 184.490 1.00 46.88 952 SER D C 1
ATOM 5121 O O . SER B 1 952 ? 163.212 149.382 185.099 1.00 46.88 952 SER D O 1
ATOM 5124 N N . GLY B 1 953 ? 161.092 150.065 184.788 1.00 45.62 953 GLY D N 1
ATOM 5125 C CA . GLY B 1 953 ? 161.185 151.031 185.872 1.00 45.62 953 GLY D CA 1
ATOM 5126 C C . GLY B 1 953 ? 161.466 150.376 187.210 1.00 45.62 953 GLY D C 1
ATOM 5127 O O . GLY B 1 953 ? 162.372 150.785 187.940 1.00 45.62 953 GLY D O 1
ATOM 5128 N N . GLY B 1 954 ? 160.706 149.331 187.539 1.00 45.52 954 GLY D N 1
ATOM 5129 C CA . GLY B 1 954 ? 160.912 148.654 188.809 1.00 45.52 954 GLY D CA 1
ATOM 5130 C C . GLY B 1 954 ? 162.251 147.949 188.882 1.00 45.52 954 GLY D C 1
ATOM 5131 O O . GLY B 1 954 ? 162.927 147.970 189.915 1.00 45.52 954 GLY D O 1
ATOM 5132 N N . GLU B 1 955 ? 162.650 147.306 187.785 1.00 45.47 955 GLU D N 1
ATOM 5133 C CA . GLU B 1 955 ? 163.937 146.622 187.763 1.00 45.47 955 GLU D CA 1
ATOM 5134 C C . GLU B 1 955 ? 165.086 147.608 187.920 1.00 45.47 955 GLU D C 1
ATOM 5135 O O . GLU B 1 955 ? 166.060 147.327 188.626 1.00 45.47 955 GLU D O 1
ATOM 5141 N N . SER B 1 956 ? 164.988 148.775 187.278 1.00 41.40 956 SER D N 1
ATOM 5142 C CA . SER B 1 956 ? 166.021 149.791 187.437 1.00 41.40 956 SER D CA 1
ATOM 5143 C C . SER B 1 956 ? 166.025 150.364 188.845 1.00 41.40 956 SER D C 1
ATOM 5144 O O . SER B 1 956 ? 167.093 150.672 189.381 1.00 41.40 956 SER D O 1
ATOM 5147 N N . PHE B 1 957 ? 164.850 150.508 189.461 1.00 45.51 957 PHE D N 1
ATOM 5148 C CA . PHE B 1 957 ? 164.801 150.943 190.852 1.00 45.51 957 PHE D CA 1
ATOM 5149 C C . PHE B 1 957 ? 165.513 149.948 191.759 1.00 45.51 957 PHE D C 1
ATOM 5150 O O . PHE B 1 957 ? 166.304 150.335 192.626 1.00 45.51 957 PHE D O 1
ATOM 5158 N N . LEU B 1 958 ? 165.244 148.654 191.570 1.00 35.31 958 LEU D N 1
ATOM 5159 C CA . LEU B 1 958 ? 165.893 147.640 192.397 1.00 35.31 958 LEU D CA 1
ATOM 5160 C C . LEU B 1 958 ? 167.397 147.599 192.149 1.00 35.31 958 LEU D C 1
ATOM 5161 O O . LEU B 1 958 ? 168.185 147.452 193.090 1.00 35.31 958 LEU D O 1
ATOM 5166 N N . VAL B 1 959 ? 167.814 147.736 190.888 1.00 39.88 959 VAL D N 1
ATOM 5167 C CA . VAL B 1 959 ? 169.239 147.749 190.571 1.00 39.88 959 VAL D CA 1
ATOM 5168 C C . VAL B 1 959 ? 169.922 148.944 191.220 1.00 39.88 959 VAL D C 1
ATOM 5169 O O . VAL B 1 959 ? 171.020 148.823 191.775 1.00 39.88 959 VAL D O 1
ATOM 5173 N N . SER B 1 960 ? 169.289 150.117 191.164 1.00 40.40 960 SER D N 1
ATOM 5174 C CA . SER B 1 960 ? 169.855 151.305 191.792 1.00 40.40 960 SER D CA 1
ATOM 5175 C C . SER B 1 960 ? 169.903 151.186 193.308 1.00 40.40 960 SER D C 1
ATOM 5176 O O . SER B 1 960 ? 170.867 151.643 193.929 1.00 40.40 960 SER D O 1
ATOM 5179 N N . LEU B 1 961 ? 168.881 150.584 193.919 1.00 38.09 961 LEU D N 1
ATOM 5180 C CA . LEU B 1 961 ? 168.909 150.349 195.358 1.00 38.09 961 LEU D CA 1
ATOM 5181 C C . LEU B 1 961 ? 170.053 149.416 195.734 1.00 38.09 961 LEU D C 1
ATOM 5182 O O . LEU B 1 961 ? 170.771 149.650 196.716 1.00 38.09 961 LEU D O 1
ATOM 5187 N N . ALA B 1 962 ? 170.245 148.351 194.951 1.00 38.21 962 ALA D N 1
ATOM 5188 C CA . ALA B 1 962 ? 171.351 147.433 195.200 1.00 38.21 962 ALA D CA 1
ATOM 5189 C C . ALA B 1 962 ? 172.692 148.136 195.037 1.00 38.21 962 ALA D C 1
ATOM 5190 O O . ALA B 1 962 ? 173.623 147.909 195.815 1.00 38.21 962 ALA D O 1
ATOM 5192 N N . LEU B 1 963 ? 172.809 148.995 194.024 1.00 39.43 963 LEU D N 1
ATOM 5193 C CA . LEU B 1 963 ? 174.054 149.728 193.817 1.00 39.43 963 LEU D CA 1
ATOM 5194 C C . LEU B 1 963 ? 174.320 150.700 194.959 1.00 39.43 963 LEU D C 1
ATOM 5195 O O . LEU B 1 963 ? 175.471 150.895 195.358 1.00 39.43 963 LEU D O 1
ATOM 5200 N N . ALA B 1 964 ? 173.272 151.328 195.493 1.00 41.40 964 ALA D N 1
ATOM 5201 C CA . ALA B 1 964 ? 173.443 152.212 196.642 1.00 41.40 964 ALA D CA 1
ATOM 5202 C C . ALA B 1 964 ? 173.898 151.433 197.870 1.00 41.40 964 ALA D C 1
ATOM 5203 O O . ALA B 1 964 ? 174.777 151.878 198.621 1.00 41.40 964 ALA D O 1
ATOM 5205 N N . LEU B 1 965 ? 173.302 150.260 198.095 1.00 39.56 965 LEU D N 1
ATOM 5206 C CA . LEU B 1 965 ? 173.726 149.431 199.218 1.00 39.56 965 LEU D CA 1
ATOM 5207 C C . LEU B 1 965 ? 175.167 148.966 199.042 1.00 39.56 965 LEU D C 1
ATOM 5208 O O . LEU B 1 965 ? 175.925 148.884 200.015 1.00 39.56 965 LEU D O 1
ATOM 5213 N N . ALA B 1 966 ? 175.566 148.668 197.805 1.00 44.31 966 ALA D N 1
ATOM 5214 C CA . ALA B 1 966 ? 176.958 148.320 197.539 1.00 44.31 966 ALA D CA 1
ATOM 5215 C C . ALA B 1 966 ? 177.880 149.509 197.773 1.00 44.31 966 ALA D C 1
ATOM 5216 O O . ALA B 1 966 ? 179.009 149.343 198.242 1.00 44.31 966 ALA D O 1
ATOM 5218 N N . LEU B 1 967 ? 177.424 150.714 197.430 1.00 45.40 967 LEU D N 1
ATOM 5219 C CA . LEU B 1 967 ? 178.192 151.915 197.738 1.00 45.40 967 LEU D CA 1
ATOM 5220 C C . LEU B 1 967 ? 178.409 152.052 199.235 1.00 45.40 967 LEU D C 1
ATOM 5221 O O . LEU B 1 967 ? 179.505 152.413 199.677 1.00 45.40 967 LEU D O 1
ATOM 5226 N N . SER B 1 968 ? 177.372 151.777 200.025 1.00 50.07 968 SER D N 1
ATOM 5227 C CA . SER B 1 968 ? 177.520 151.774 201.476 1.00 50.07 968 SER D CA 1
ATOM 5228 C C . SER B 1 968 ? 178.487 150.695 201.953 1.00 50.07 968 SER D C 1
ATOM 5229 O O . SER B 1 968 ? 179.293 150.946 202.854 1.00 50.07 968 SER D O 1
ATOM 5232 N N . ASP B 1 969 ? 178.419 149.498 201.365 1.00 51.90 969 ASP D N 1
ATOM 5233 C CA . ASP B 1 969 ? 179.254 148.390 201.823 1.00 51.90 969 ASP D CA 1
ATOM 5234 C C . ASP B 1 969 ? 180.707 148.559 201.395 1.00 51.90 969 ASP D C 1
ATOM 5235 O O . ASP B 1 969 ? 181.609 147.969 202.000 1.00 51.90 969 ASP D O 1
ATOM 5240 N N . LEU B 1 970 ? 180.953 149.345 200.345 1.00 54.40 970 LEU D N 1
ATOM 5241 C CA . LEU B 1 970 ? 182.300 149.450 199.791 1.00 54.40 970 LEU D CA 1
ATOM 5242 C C . LEU B 1 970 ? 183.278 150.042 200.797 1.00 54.40 970 LEU D C 1
ATOM 5243 O O . LEU B 1 970 ? 184.410 149.564 200.926 1.00 54.40 970 LEU D O 1
ATOM 5248 N N . VAL B 1 971 ? 182.860 151.085 201.521 1.00 63.95 971 VAL D N 1
ATOM 5249 C CA . VAL B 1 971 ? 183.746 151.751 202.468 1.00 63.95 971 VAL D CA 1
ATOM 5250 C C . VAL B 1 971 ? 183.505 151.317 203.906 1.00 63.95 971 VAL D C 1
ATOM 5251 O O . VAL B 1 971 ? 183.893 152.041 204.832 1.00 63.95 971 VAL D O 1
ATOM 5255 N N . SER B 1 972 ? 182.891 150.153 204.124 1.00 68.72 972 SER D N 1
ATOM 5256 C CA . SER B 1 972 ? 182.603 149.706 205.482 1.00 68.72 972 SER D CA 1
ATOM 5257 C C . SER B 1 972 ? 183.867 149.430 206.286 1.00 68.72 972 SER D C 1
ATOM 5258 O O . SER B 1 972 ? 183.802 149.369 207.518 1.00 68.72 972 SER D O 1
ATOM 5261 N N . HIS B 1 973 ? 185.010 149.260 205.625 1.00 74.75 973 HIS D N 1
ATOM 5262 C CA . HIS B 1 973 ? 186.267 149.036 206.323 1.00 74.75 973 HIS D CA 1
ATOM 5263 C C . HIS B 1 973 ? 187.018 150.325 206.629 1.00 74.75 973 HIS D C 1
ATOM 5264 O O . HIS B 1 973 ? 188.061 150.272 207.290 1.00 74.75 973 HIS D O 1
ATOM 5271 N N . LYS B 1 974 ? 186.526 151.466 206.171 1.00 75.52 974 LYS D N 1
ATOM 5272 C CA . LYS B 1 974 ? 187.162 152.749 206.449 1.00 75.52 974 LYS D CA 1
ATOM 5273 C C . LYS B 1 974 ? 186.255 153.701 207.210 1.00 75.52 974 LYS D C 1
ATOM 5274 O O . LYS B 1 974 ? 186.721 154.385 208.124 1.00 75.52 974 LYS D O 1
ATOM 5280 N N . THR B 1 975 ? 184.975 153.770 206.851 1.00 71.84 975 THR D N 1
ATOM 5281 C CA . THR B 1 975 ? 183.981 154.510 207.616 1.00 71.84 975 THR D CA 1
ATOM 5282 C C . THR B 1 975 ? 182.619 153.878 207.372 1.00 71.84 975 THR D C 1
ATOM 5283 O O . THR B 1 975 ? 182.212 153.690 206.222 1.00 71.84 975 THR D O 1
ATOM 5287 N N . ARG B 1 976 ? 181.925 153.537 208.451 1.00 69.97 976 ARG D N 1
ATOM 5288 C CA . ARG B 1 976 ? 180.702 152.752 208.376 1.00 69.97 976 ARG D CA 1
ATOM 5289 C C . ARG B 1 976 ? 179.489 153.665 208.461 1.00 69.97 976 ARG D C 1
ATOM 5290 O O . ARG B 1 976 ? 179.377 154.476 209.385 1.00 69.97 976 ARG D O 1
ATOM 5298 N N . ILE B 1 977 ? 178.586 153.527 207.494 1.00 61.28 977 ILE D N 1
ATOM 5299 C CA . ILE B 1 977 ? 177.317 154.243 207.481 1.00 61.28 977 ILE D CA 1
ATOM 5300 C C . ILE B 1 977 ? 176.213 153.219 207.712 1.00 61.28 977 ILE D C 1
ATOM 5301 O O . ILE B 1 977 ? 176.219 152.139 207.106 1.00 61.28 977 ILE D O 1
ATOM 5306 N N . ASP B 1 978 ? 175.295 153.535 208.623 1.00 62.97 978 ASP D N 1
ATOM 5307 C CA . ASP B 1 978 ? 174.297 152.580 209.080 1.00 62.97 978 ASP D CA 1
ATOM 5308 C C . ASP B 1 978 ? 172.867 153.065 208.894 1.00 62.97 978 ASP D C 1
ATOM 5309 O O . ASP B 1 978 ? 171.948 152.457 209.452 1.00 62.97 978 ASP D O 1
ATOM 5314 N N . SER B 1 979 ? 172.649 154.134 208.134 1.00 56.67 979 SER D N 1
ATOM 5315 C CA . SER B 1 979 ? 171.317 154.675 207.903 1.00 56.67 979 SER D CA 1
ATOM 5316 C C . SER B 1 979 ? 171.048 154.773 206.408 1.00 56.67 979 SER D C 1
ATOM 5317 O O . SER B 1 979 ? 171.955 155.057 205.621 1.00 56.67 979 SER D O 1
ATOM 5320 N N . LEU B 1 980 ? 169.796 154.541 206.024 1.00 47.07 980 LEU D N 1
ATOM 5321 C CA . LEU B 1 980 ? 169.372 154.618 204.635 1.00 47.07 980 LEU D CA 1
ATOM 5322 C C . LEU B 1 980 ? 167.954 155.162 204.583 1.00 47.07 980 LEU D C 1
ATOM 5323 O O . LEU B 1 980 ? 167.082 154.697 205.321 1.00 47.07 980 LEU D O 1
ATOM 5328 N N . PHE B 1 981 ? 167.727 156.148 203.720 1.00 42.32 981 PHE D N 1
ATOM 5329 C CA . PHE B 1 981 ? 166.416 156.760 203.552 1.00 42.32 981 PHE D CA 1
ATOM 5330 C C . PHE B 1 981 ? 166.022 156.675 202.086 1.00 42.32 981 PHE D C 1
ATOM 5331 O O . PHE B 1 981 ? 166.764 157.140 201.215 1.00 42.32 981 PHE D O 1
ATOM 5339 N N . LEU B 1 982 ? 164.864 156.081 201.820 1.00 45.82 982 LEU D N 1
ATOM 5340 C CA . LEU B 1 982 ? 164.332 155.940 200.471 1.00 45.82 982 LEU D CA 1
ATOM 5341 C C . LEU B 1 982 ? 163.090 156.810 200.347 1.00 45.82 982 LEU D C 1
ATOM 5342 O O . LEU B 1 982 ? 162.035 156.468 200.889 1.00 45.82 982 LEU D O 1
ATOM 5347 N N . ASP B 1 983 ? 163.201 157.919 199.611 1.00 54.16 983 ASP D N 1
ATOM 5348 C CA . ASP B 1 983 ? 162.066 158.877 199.510 1.00 54.16 983 ASP D CA 1
ATOM 5349 C C . ASP B 1 983 ? 160.888 158.259 198.751 1.00 54.16 983 ASP D C 1
ATOM 5350 O O . ASP B 1 983 ? 159.772 158.339 199.276 1.00 54.16 983 ASP D O 1
ATOM 5355 N N . GLU B 1 984 ? 161.114 157.701 197.558 1.00 58.92 984 GLU D N 1
ATOM 5356 C CA . GLU B 1 984 ? 159.983 157.183 196.735 1.00 58.92 984 GLU D CA 1
ATOM 5357 C C . GLU B 1 984 ? 160.479 156.141 195.729 1.00 58.92 984 GLU D C 1
ATOM 5358 O O . GLU B 1 984 ? 161.666 155.766 195.803 1.00 58.92 984 GLU D O 1
ATOM 5364 N N . GLY B 1 985 ? 159.595 155.697 194.829 1.00 58.31 985 GLY D N 1
ATOM 5365 C CA . GLY B 1 985 ? 159.957 154.683 193.819 1.00 58.31 985 GLY D CA 1
ATOM 5366 C C . GLY B 1 985 ? 159.450 153.301 194.185 1.00 58.31 985 GLY D C 1
ATOM 5367 O O . GLY B 1 985 ? 159.628 152.381 193.370 1.00 58.31 985 GLY D O 1
ATOM 5368 N N . PHE B 1 986 ? 158.809 153.162 195.347 1.00 56.77 986 PHE D N 1
ATOM 5369 C CA . PHE B 1 986 ? 158.215 151.856 195.734 1.00 56.77 986 PHE D CA 1
ATOM 5370 C C . PHE B 1 986 ? 156.938 151.607 194.926 1.00 56.77 986 PHE D C 1
ATOM 5371 O O . PHE B 1 986 ? 156.531 150.437 194.798 1.00 56.77 986 PHE D O 1
ATOM 5379 N N . GLY B 1 987 ? 156.325 152.676 194.407 1.00 61.20 987 GLY D N 1
ATOM 5380 C CA . GLY B 1 987 ? 155.112 152.511 193.582 1.00 61.20 987 GLY D CA 1
ATOM 5381 C C . GLY B 1 987 ? 155.403 151.782 192.282 1.00 61.20 987 GLY D C 1
ATOM 5382 O O . GLY B 1 987 ? 154.534 151.002 191.845 1.00 61.20 987 GLY D O 1
ATOM 5383 N N . THR B 1 988 ? 156.559 152.049 191.667 1.00 59.44 988 THR D N 1
ATOM 5384 C CA . THR B 1 988 ? 156.941 151.389 190.390 1.00 59.44 988 THR D CA 1
ATOM 5385 C C . THR B 1 988 ? 156.870 149.863 190.527 1.00 59.44 988 THR D C 1
ATOM 5386 O O . THR B 1 988 ? 156.896 149.190 189.479 1.00 59.44 988 THR D O 1
ATOM 5390 N N . LEU B 1 989 ? 156.784 149.336 191.754 1.00 56.41 989 LEU D N 1
ATOM 5391 C CA . LEU B 1 989 ? 156.791 147.893 191.941 1.00 56.41 989 LEU D CA 1
ATOM 5392 C C . LEU B 1 989 ? 155.374 147.376 192.139 1.00 56.41 989 LEU D C 1
ATOM 5393 O O . LEU B 1 989 ? 154.528 148.058 192.723 1.00 56.41 989 LEU D O 1
ATOM 5398 N N . ASP B 1 990 ? 155.120 146.169 191.647 1.00 61.84 990 ASP D N 1
ATOM 5399 C CA . ASP B 1 990 ? 153.840 145.521 191.872 1.00 61.84 990 ASP D CA 1
ATOM 5400 C C . ASP B 1 990 ? 153.829 144.843 193.239 1.00 61.84 990 ASP D C 1
ATOM 5401 O O . ASP B 1 990 ? 154.852 144.746 193.920 1.00 61.84 990 ASP D O 1
ATOM 5406 N N . SER B 1 991 ? 152.645 144.370 193.637 1.00 66.22 991 SER D N 1
ATOM 5407 C CA . SER B 1 991 ? 152.495 143.761 194.956 1.00 66.22 991 SER D CA 1
ATOM 5408 C C . SER B 1 991 ? 153.351 142.509 195.101 1.00 66.22 991 SER D C 1
ATOM 5409 O O . SER B 1 991 ? 153.987 142.299 196.140 1.00 66.22 991 SER D O 1
ATOM 5412 N N . GLU B 1 992 ? 153.383 141.665 194.067 1.00 67.35 992 GLU D N 1
ATOM 5413 C CA . GLU B 1 992 ? 154.111 140.405 194.159 1.00 67.35 992 GLU D CA 1
ATOM 5414 C C . GLU B 1 992 ? 155.621 140.597 194.195 1.00 67.35 992 GLU D C 1
ATOM 5415 O O . GLU B 1 992 ? 156.341 139.662 194.559 1.00 67.35 992 GLU D O 1
ATOM 5421 N N . THR B 1 993 ? 156.117 141.772 193.815 1.00 60.35 993 THR D N 1
ATOM 5422 C CA . THR B 1 993 ? 157.534 142.098 193.914 1.00 60.35 993 THR D CA 1
ATOM 5423 C C . THR B 1 993 ? 157.841 142.990 195.108 1.00 60.35 993 THR D C 1
ATOM 5424 O O . THR B 1 993 ? 158.922 142.886 195.702 1.00 60.35 993 THR D O 1
ATOM 5428 N N . LEU B 1 994 ? 156.897 143.857 195.478 1.00 60.87 994 LEU D N 1
ATOM 5429 C CA . LEU B 1 994 ? 157.112 144.756 196.604 1.00 60.87 994 LEU D CA 1
ATOM 5430 C C . LEU B 1 994 ? 157.288 143.981 197.902 1.00 60.87 994 LEU D C 1
ATOM 5431 O O . LEU B 1 994 ? 158.094 144.365 198.755 1.00 60.87 994 LEU D O 1
ATOM 5436 N N . ASP B 1 995 ? 156.541 142.887 198.072 1.00 62.96 995 ASP D N 1
ATOM 5437 C CA . ASP B 1 995 ? 156.690 142.083 199.281 1.00 62.96 995 ASP D CA 1
ATOM 5438 C C . ASP B 1 995 ? 158.077 141.459 199.375 1.00 62.96 995 ASP D C 1
ATOM 5439 O O . ASP B 1 995 ? 158.676 141.443 200.455 1.00 62.96 995 ASP D O 1
ATOM 5444 N N . THR B 1 996 ? 158.606 140.949 198.262 1.00 61.69 996 THR D N 1
ATOM 5445 C CA . THR B 1 996 ? 159.960 140.404 198.266 1.00 61.69 996 THR D CA 1
ATOM 5446 C C . THR B 1 996 ? 160.998 141.487 198.539 1.00 61.69 996 THR D C 1
ATOM 5447 O O . THR B 1 996 ? 161.959 141.260 199.287 1.00 61.69 996 THR D O 1
ATOM 5451 N N . ALA B 1 997 ? 160.820 142.668 197.944 1.00 57.00 997 ALA D N 1
ATOM 5452 C CA . ALA B 1 997 ? 161.743 143.768 198.206 1.00 57.00 997 ALA D CA 1
ATOM 5453 C C . ALA B 1 997 ? 161.722 144.157 199.679 1.00 57.00 997 ALA D C 1
ATOM 5454 O O . ALA B 1 997 ? 162.770 144.403 200.286 1.00 57.00 997 ALA D O 1
ATOM 5456 N N . LEU B 1 998 ? 160.529 144.209 200.275 1.00 57.37 998 LEU D N 1
ATOM 5457 C CA . LEU B 1 998 ? 160.422 144.565 201.685 1.00 57.37 998 LEU D CA 1
ATOM 5458 C C . LEU B 1 998 ? 160.992 143.471 202.577 1.00 57.37 998 LEU D C 1
ATOM 5459 O O . LEU B 1 998 ? 161.539 143.760 203.644 1.00 57.37 998 LEU D O 1
ATOM 5464 N N . ASP B 1 999 ? 160.871 142.208 202.163 1.00 58.42 999 ASP D N 1
ATOM 5465 C CA . ASP B 1 999 ? 161.493 141.126 202.921 1.00 58.42 999 ASP D CA 1
ATOM 5466 C C . ASP B 1 999 ? 163.012 141.238 202.896 1.00 58.42 999 ASP D C 1
ATOM 5467 O O . ASP B 1 999 ? 163.676 141.036 203.920 1.00 58.42 999 ASP D O 1
ATOM 5472 N N . ALA B 1 1000 ? 163.580 141.563 201.733 1.00 54.43 1000 ALA D N 1
ATOM 5473 C CA . ALA B 1 1000 ? 165.022 141.789 201.664 1.00 54.43 1000 ALA D CA 1
ATOM 5474 C C . ALA B 1 1000 ? 165.440 142.992 202.500 1.00 54.43 1000 ALA D C 1
ATOM 5475 O O . ALA B 1 1000 ? 166.485 142.958 203.163 1.00 54.43 1000 ALA D O 1
ATOM 5477 N N . LEU B 1 1001 ? 164.638 144.058 202.484 1.00 54.14 1001 LEU D N 1
ATOM 5478 C CA . LEU B 1 1001 ? 164.931 145.219 203.318 1.00 54.14 1001 LEU D CA 1
ATOM 5479 C C . LEU B 1 1001 ? 164.862 144.868 204.799 1.00 54.14 1001 LEU D C 1
ATOM 5480 O O . LEU B 1 1001 ? 165.665 145.362 205.594 1.00 54.14 1001 LEU D O 1
ATOM 5485 N N . ASP B 1 1002 ? 163.903 144.027 205.189 1.00 55.61 1002 ASP D N 1
ATOM 5486 C CA . ASP B 1 1002 ? 163.818 143.574 206.574 1.00 55.61 1002 ASP D CA 1
ATOM 5487 C C . ASP B 1 1002 ? 165.037 142.746 206.956 1.00 55.61 1002 ASP D C 1
ATOM 5488 O O . ASP B 1 1002 ? 165.565 142.875 208.067 1.00 55.61 1002 ASP D O 1
ATOM 5493 N N . ALA B 1 1003 ? 165.490 141.878 206.049 1.00 55.19 1003 ALA D N 1
ATOM 5494 C CA . ALA B 1 1003 ? 166.694 141.099 206.315 1.00 55.19 1003 ALA D CA 1
ATOM 5495 C C . ALA B 1 1003 ? 167.901 142.007 206.505 1.00 55.19 1003 ALA D C 1
ATOM 5496 O O . ALA B 1 1003 ? 168.729 141.776 207.393 1.00 55.19 1003 ALA D O 1
ATOM 5498 N N . LEU B 1 1004 ? 168.022 143.044 205.673 1.00 55.94 1004 LEU D N 1
ATOM 5499 C CA . LEU B 1 1004 ? 169.120 143.994 205.841 1.00 55.94 1004 LEU D CA 1
ATOM 5500 C C . LEU B 1 1004 ? 168.992 144.772 207.146 1.00 55.94 1004 LEU D C 1
ATOM 5501 O O . LEU B 1 1004 ? 169.989 145.002 207.839 1.00 55.94 1004 LEU D O 1
ATOM 5506 N N . ASN B 1 1005 ? 167.775 145.191 207.491 1.00 57.27 1005 ASN D N 1
ATOM 5507 C CA . ASN B 1 1005 ? 167.526 145.938 208.716 1.00 57.27 1005 ASN D CA 1
ATOM 5508 C C . ASN B 1 1005 ? 167.779 145.114 209.968 1.00 57.27 1005 ASN D C 1
ATOM 5509 O O . ASN B 1 1005 ? 168.083 145.687 211.019 1.00 57.27 1005 ASN D O 1
ATOM 5514 N N . ALA B 1 1006 ? 167.650 143.788 209.882 1.00 59.75 1006 ALA D N 1
ATOM 5515 C CA . ALA B 1 1006 ? 167.992 142.941 211.019 1.00 59.75 1006 ALA D CA 1
ATOM 5516 C C . ALA B 1 1006 ? 169.451 143.113 211.424 1.00 59.75 1006 ALA D C 1
ATOM 5517 O O . ALA B 1 1006 ? 169.813 142.831 212.571 1.00 59.75 1006 ALA D O 1
ATOM 5519 N N . SER B 1 1007 ? 170.294 143.571 210.503 1.00 60.47 1007 SER D N 1
ATOM 5520 C CA . SER B 1 1007 ? 171.673 143.920 210.811 1.00 60.47 1007 SER D CA 1
ATOM 5521 C C . SER B 1 1007 ? 171.709 145.311 211.441 1.00 60.47 1007 SER D C 1
ATOM 5522 O O . SER B 1 1007 ? 170.684 145.863 211.852 1.00 60.47 1007 SER D O 1
ATOM 5525 N N . GLY B 1 1008 ? 172.903 145.899 211.531 1.00 63.75 1008 GLY D N 1
ATOM 5526 C CA . GLY B 1 1008 ? 173.043 147.194 212.173 1.00 63.75 1008 GLY D CA 1
ATOM 5527 C C . GLY B 1 1008 ? 172.403 148.342 211.419 1.00 63.75 1008 GLY D C 1
ATOM 5528 O O . GLY B 1 1008 ? 172.154 149.395 212.015 1.00 63.75 1008 GLY D O 1
ATOM 5529 N N . LYS B 1 1009 ? 172.131 148.167 210.129 1.00 58.72 1009 LYS D N 1
ATOM 5530 C CA . LYS B 1 1009 ? 171.576 149.250 209.327 1.00 58.72 1009 LYS D CA 1
ATOM 5531 C C . LYS B 1 1009 ? 170.113 149.492 209.678 1.00 58.72 1009 LYS D C 1
ATOM 5532 O O . LYS B 1 1009 ? 169.327 148.548 209.800 1.00 58.72 1009 LYS D O 1
ATOM 5538 N N . THR B 1 1010 ? 169.750 150.763 209.835 1.00 56.98 1010 THR D N 1
ATOM 5539 C CA . THR B 1 1010 ? 168.369 151.177 210.043 1.00 56.98 1010 THR D CA 1
ATOM 5540 C C . THR B 1 1010 ? 167.906 151.979 208.834 1.00 56.98 1010 THR D C 1
ATOM 5541 O O . THR B 1 1010 ? 168.635 152.845 208.339 1.00 56.98 1010 THR D O 1
ATOM 5545 N N . ILE B 1 1011 ? 166.710 151.670 208.341 1.00 49.72 1011 ILE D N 1
ATOM 5546 C CA . ILE B 1 1011 ? 166.223 152.209 207.078 1.00 49.72 1011 ILE D CA 1
ATOM 5547 C C . ILE B 1 1011 ? 164.812 152.752 207.260 1.00 49.72 1011 ILE D C 1
ATOM 5548 O O . ILE B 1 1011 ? 163.994 152.165 207.976 1.00 49.72 1011 ILE D O 1
ATOM 5553 N N . GLY B 1 1012 ? 164.537 153.886 206.618 1.00 45.13 1012 GLY D N 1
ATOM 5554 C CA . GLY B 1 1012 ? 163.221 154.495 206.639 1.00 45.13 1012 GLY D CA 1
ATOM 5555 C C . GLY B 1 1012 ? 162.697 154.751 205.241 1.00 45.13 1012 GLY D C 1
ATOM 5556 O O . GLY B 1 1012 ? 163.437 155.228 204.377 1.00 45.13 1012 GLY D O 1
ATOM 5557 N N . VAL B 1 1013 ? 161.423 154.449 205.006 1.00 45.04 1013 VAL D N 1
ATOM 5558 C CA . VAL B 1 1013 ? 160.847 154.419 203.664 1.00 45.04 1013 VAL D CA 1
ATOM 5559 C C . VAL B 1 1013 ? 159.622 155.327 203.639 1.00 45.04 1013 VAL D C 1
ATOM 5560 O O . VAL B 1 1013 ? 158.799 155.299 204.558 1.00 45.04 1013 VAL D O 1
ATOM 5564 N N . ILE B 1 1014 ? 159.508 156.147 202.594 1.00 46.21 1014 ILE D N 1
ATOM 5565 C CA . ILE B 1 1014 ? 158.323 156.975 202.404 1.00 46.21 1014 ILE D CA 1
ATOM 5566 C C . ILE B 1 1014 ? 157.541 156.463 201.203 1.00 46.21 1014 ILE D C 1
ATOM 5567 O O . ILE B 1 1014 ? 158.097 156.297 200.109 1.00 46.21 1014 ILE D O 1
ATOM 5572 N N . SER B 1 1015 ? 156.250 156.207 201.394 1.00 57.74 1015 SER D N 1
ATOM 5573 C CA . SER B 1 1015 ? 155.430 155.717 200.293 1.00 57.74 1015 SER D CA 1
ATOM 5574 C C . SER B 1 1015 ? 153.962 155.957 200.603 1.00 57.74 1015 SER D C 1
ATOM 5575 O O . SER B 1 1015 ? 153.580 156.131 201.763 1.00 57.74 1015 SER D O 1
ATOM 5578 N N . HIS B 1 1016 ? 153.148 155.961 199.547 1.00 65.02 1016 HIS D N 1
ATOM 5579 C CA . HIS B 1 1016 ? 151.702 156.077 199.679 1.00 65.02 1016 HIS D CA 1
ATOM 5580 C C . HIS B 1 1016 ? 150.974 154.765 199.431 1.00 65.02 1016 HIS D C 1
ATOM 5581 O O . HIS B 1 1016 ? 149.763 154.694 199.671 1.00 65.02 1016 HIS D O 1
ATOM 5588 N N . VAL B 1 1017 ? 151.675 153.737 198.946 1.00 69.32 1017 VAL D N 1
ATOM 5589 C CA . VAL B 1 1017 ? 151.018 152.484 198.600 1.00 69.32 1017 VAL D CA 1
ATOM 5590 C C . VAL B 1 1017 ? 150.381 151.868 199.838 1.00 69.32 1017 VAL D C 1
ATOM 5591 O O . VAL B 1 1017 ? 150.939 151.910 200.942 1.00 69.32 1017 VAL D O 1
ATOM 5595 N N . GLU B 1 1018 ? 149.187 151.306 199.656 1.00 74.37 1018 GLU D N 1
ATOM 5596 C CA . GLU B 1 1018 ? 148.421 150.757 200.765 1.00 74.37 1018 GLU D CA 1
ATOM 5597 C C . GLU B 1 1018 ? 149.017 149.475 201.329 1.00 74.37 1018 GLU D C 1
ATOM 5598 O O . GLU B 1 1018 ? 148.758 149.154 202.493 1.00 74.37 1018 GLU D O 1
ATOM 5604 N N . ALA B 1 1019 ? 149.798 148.736 200.539 1.00 71.94 1019 ALA D N 1
ATOM 5605 C CA . ALA B 1 1019 ? 150.409 147.512 201.046 1.00 71.94 1019 ALA D CA 1
ATOM 5606 C C . ALA B 1 1019 ? 151.406 147.809 202.158 1.00 71.94 1019 ALA D C 1
ATOM 5607 O O . ALA B 1 1019 ? 151.442 147.103 203.172 1.00 71.94 1019 ALA D O 1
ATOM 5609 N N . MET B 1 1020 ? 152.220 148.853 201.990 1.00 65.21 1020 MET D N 1
ATOM 5610 C CA . MET B 1 1020 ? 153.230 149.179 202.989 1.00 65.21 1020 MET D CA 1
ATOM 5611 C C . MET B 1 1020 ? 152.631 149.803 204.241 1.00 65.21 1020 MET D C 1
ATOM 5612 O O . MET B 1 1020 ? 153.349 149.985 205.229 1.00 65.21 1020 MET D O 1
ATOM 5617 N N . LYS B 1 1021 ? 151.341 150.146 204.219 1.00 66.27 1021 LYS D N 1
ATOM 5618 C CA . LYS B 1 1021 ? 150.698 150.666 205.421 1.00 66.27 1021 LYS D CA 1
ATOM 5619 C C . LYS B 1 1021 ? 150.656 149.622 206.529 1.00 66.27 1021 LYS D C 1
ATOM 5620 O O . LYS B 1 1021 ? 150.873 149.951 207.701 1.00 66.27 1021 LYS D O 1
ATOM 5626 N N . GLU B 1 1022 ? 150.383 148.366 206.182 1.00 66.98 1022 GLU D N 1
ATOM 5627 C CA . GLU B 1 1022 ? 150.260 147.302 207.169 1.00 66.98 1022 GLU D CA 1
ATOM 5628 C C . GLU B 1 1022 ? 151.605 146.699 207.554 1.00 66.98 1022 GLU D C 1
ATOM 5629 O O . GLU B 1 1022 ? 151.797 146.305 208.709 1.00 66.98 1022 GLU D O 1
ATOM 5635 N N . ARG B 1 1023 ? 152.541 146.614 206.606 1.00 63.40 1023 ARG D N 1
ATOM 5636 C CA . ARG B 1 1023 ? 153.795 145.917 206.870 1.00 63.40 1023 ARG D CA 1
ATOM 5637 C C . ARG B 1 1023 ? 154.685 146.678 207.844 1.00 63.40 1023 ARG D C 1
ATOM 5638 O O . ARG B 1 1023 ? 155.380 146.057 208.656 1.00 63.40 1023 ARG D O 1
ATOM 5646 N N . ILE B 1 1024 ? 154.686 148.002 207.783 1.00 54.51 1024 ILE D N 1
ATOM 5647 C CA . ILE B 1 1024 ? 155.498 148.836 208.663 1.00 54.51 1024 ILE D CA 1
ATOM 5648 C C . ILE B 1 1024 ? 154.608 149.314 209.805 1.00 54.51 1024 ILE D C 1
ATOM 5649 O O . ILE B 1 1024 ? 153.654 150.066 209.564 1.00 54.51 1024 ILE D O 1
ATOM 5654 N N . PRO B 1 1025 ? 154.871 148.910 211.048 1.00 53.60 1025 PRO D N 1
ATOM 5655 C CA . PRO B 1 1025 ? 153.940 149.226 212.140 1.00 53.60 1025 PRO D CA 1
ATOM 5656 C C . PRO B 1 1025 ? 154.117 150.619 212.727 1.00 53.60 1025 PRO D C 1
ATOM 5657 O O . PRO B 1 1025 ? 153.146 151.213 213.207 1.00 53.60 1025 PRO D O 1
ATOM 5661 N N . VAL B 1 1026 ? 155.333 151.155 212.700 1.00 49.42 1026 VAL D N 1
ATOM 5662 C CA . VAL B 1 1026 ? 155.624 152.465 213.272 1.00 49.42 1026 VAL D CA 1
ATOM 5663 C C . VAL B 1 1026 ? 155.702 153.481 212.140 1.00 49.42 1026 VAL D C 1
ATOM 5664 O O . VAL B 1 1026 ? 156.364 153.248 211.123 1.00 49.42 1026 VAL D O 1
ATOM 5668 N N . GLN B 1 1027 ? 154.990 154.595 212.297 1.00 44.25 1027 GLN D N 1
ATOM 5669 C CA . GLN B 1 1027 ? 154.883 155.601 211.250 1.00 44.25 1027 GLN D CA 1
ATOM 5670 C C . GLN B 1 1027 ? 155.034 156.988 211.853 1.00 44.25 1027 GLN D C 1
ATOM 5671 O O . GLN B 1 1027 ? 154.439 157.282 212.893 1.00 44.25 1027 GLN D O 1
ATOM 5677 N N . ILE B 1 1028 ? 155.827 157.832 211.200 1.00 41.27 1028 ILE D N 1
ATOM 5678 C CA . ILE B 1 1028 ? 155.902 159.257 211.563 1.00 41.27 1028 ILE D CA 1
ATOM 5679 C C . ILE B 1 1028 ? 154.829 159.950 210.734 1.00 41.27 1028 ILE D C 1
ATOM 5680 O O . ILE B 1 1028 ? 155.075 160.508 209.663 1.00 41.27 1028 ILE D O 1
ATOM 5685 N N . LYS B 1 1029 ? 153.602 159.913 211.243 1.00 40.59 1029 LYS D N 1
ATOM 5686 C CA . LYS B 1 1029 ? 152.475 160.454 210.498 1.00 40.59 1029 LYS D CA 1
ATOM 5687 C C . LYS B 1 1029 ? 152.560 161.972 210.412 1.00 40.59 1029 LYS D C 1
ATOM 5688 O O . LYS B 1 1029 ? 152.877 162.650 211.392 1.00 40.59 1029 LYS D O 1
ATOM 5694 N N . VAL B 1 1030 ? 152.279 162.502 209.225 1.00 39.73 1030 VAL D N 1
ATOM 5695 C CA . VAL B 1 1030 ? 152.231 163.937 208.981 1.00 39.73 1030 VAL D CA 1
ATOM 5696 C C . VAL B 1 1030 ? 150.865 164.269 208.401 1.00 39.73 1030 VAL D C 1
ATOM 5697 O O . VAL B 1 1030 ? 150.401 163.606 207.468 1.00 39.73 1030 VAL D O 1
ATOM 5701 N N . LYS B 1 1031 ? 150.219 165.291 208.957 1.00 46.55 1031 LYS D N 1
ATOM 5702 C CA . LYS B 1 1031 ? 148.841 165.616 208.618 1.00 46.55 1031 LYS D CA 1
ATOM 5703 C C . LYS B 1 1031 ? 148.718 167.095 208.287 1.00 46.55 1031 LYS D C 1
ATOM 5704 O O . LYS B 1 1031 ? 149.310 167.938 208.968 1.00 46.55 1031 LYS D O 1
ATOM 5710 N N . LYS B 1 1032 ? 147.955 167.403 207.242 1.00 50.28 1032 LYS D N 1
ATOM 5711 C CA . LYS B 1 1032 ? 147.625 168.784 206.930 1.00 50.28 1032 LYS D CA 1
ATOM 5712 C C . LYS B 1 1032 ? 146.408 169.227 207.738 1.00 50.28 1032 LYS D C 1
ATOM 5713 O O . LYS B 1 1032 ? 145.709 168.418 208.352 1.00 50.28 1032 LYS D O 1
ATOM 5719 N N . ILE B 1 1033 ? 146.156 170.530 207.731 1.00 55.99 1033 ILE D N 1
ATOM 5720 C CA . ILE B 1 1033 ? 145.094 171.125 208.540 1.00 55.99 1033 ILE D CA 1
ATOM 5721 C C . ILE B 1 1033 ? 144.149 171.870 207.601 1.00 55.99 1033 ILE D C 1
ATOM 5722 O O . ILE B 1 1033 ? 144.426 172.989 207.162 1.00 55.99 1033 ILE D O 1
ATOM 5727 N N . ASN B 1 1034 ? 143.057 171.191 207.230 1.00 62.38 1034 ASN D N 1
ATOM 5728 C CA . ASN B 1 1034 ? 141.830 171.763 206.644 1.00 62.38 1034 ASN D CA 1
ATOM 5729 C C . ASN B 1 1034 ? 142.104 172.902 205.661 1.00 62.38 1034 ASN D C 1
ATOM 5730 O O . ASN B 1 1034 ? 141.381 173.900 205.616 1.00 62.38 1034 ASN D O 1
ATOM 5735 N N . GLY B 1 1035 ? 143.152 172.751 204.859 1.00 61.84 1035 GLY D N 1
ATOM 5736 C CA . GLY B 1 1035 ? 143.417 173.706 203.803 1.00 61.84 1035 GLY D CA 1
ATOM 5737 C C . GLY B 1 1035 ? 144.000 175.028 204.243 1.00 61.84 1035 GLY D C 1
ATOM 5738 O O . GLY B 1 1035 ? 144.011 175.974 203.448 1.00 61.84 1035 GLY D O 1
ATOM 5739 N N . LEU B 1 1036 ? 144.480 175.133 205.483 1.00 59.14 1036 LEU D N 1
ATOM 5740 C CA . LEU B 1 1036 ? 145.101 176.373 205.932 1.00 59.14 1036 LEU D CA 1
ATOM 5741 C C . LEU B 1 1036 ? 146.438 176.625 205.246 1.00 59.14 1036 LEU D C 1
ATOM 5742 O O . LEU B 1 1036 ? 146.950 177.748 205.302 1.00 59.14 1036 LEU D O 1
ATOM 5747 N N . GLY B 1 1037 ? 147.004 175.617 204.588 1.00 53.35 1037 GLY D N 1
ATOM 5748 C CA . GLY B 1 1037 ? 148.293 175.743 203.947 1.00 53.35 1037 GLY D CA 1
ATOM 5749 C C . GLY B 1 1037 ? 149.468 175.272 204.773 1.00 53.35 1037 GLY D C 1
ATOM 5750 O O . GLY B 1 1037 ? 150.587 175.210 204.248 1.00 53.35 1037 GLY D O 1
ATOM 5751 N N . TYR B 1 1038 ? 149.255 174.943 206.040 1.00 51.52 1038 TYR D N 1
ATOM 5752 C CA . TYR B 1 1038 ? 150.292 174.432 206.920 1.00 51.52 1038 TYR D CA 1
ATOM 5753 C C . TYR B 1 1038 ? 150.015 172.972 207.246 1.00 51.52 1038 TYR D C 1
ATOM 5754 O O . TYR B 1 1038 ? 148.978 172.413 206.881 1.00 51.52 1038 TYR D O 1
ATOM 5763 N N . SER B 1 1039 ? 150.964 172.350 207.938 1.00 45.58 1039 SER D N 1
ATOM 5764 C CA . SER B 1 1039 ? 150.834 170.955 208.322 1.00 45.58 1039 SER D CA 1
ATOM 5765 C C . SER B 1 1039 ? 151.560 170.722 209.637 1.00 45.58 1039 SER D C 1
ATOM 5766 O O . SER B 1 1039 ? 152.491 171.445 209.996 1.00 45.58 1039 SER D O 1
ATOM 5769 N N . LYS B 1 1040 ? 151.116 169.694 210.353 1.00 48.85 1040 LYS D N 1
ATOM 5770 C CA . LYS B 1 1040 ? 151.719 169.306 211.616 1.00 48.85 1040 LYS D CA 1
ATOM 5771 C C . LYS B 1 1040 ? 151.780 167.790 211.694 1.00 48.85 1040 LYS D C 1
ATOM 5772 O O . LYS B 1 1040 ? 150.916 167.090 211.161 1.00 48.85 1040 LYS D O 1
ATOM 5778 N N . LEU B 1 1041 ? 152.814 167.290 212.358 1.00 52.09 1041 LEU D N 1
ATOM 5779 C CA . LEU B 1 1041 ? 152.933 165.875 212.666 1.00 52.09 1041 LEU D CA 1
ATOM 5780 C C . LEU B 1 1041 ? 152.514 165.633 214.111 1.00 52.09 1041 LEU D C 1
ATOM 5781 O O . LEU B 1 1041 ? 152.007 166.528 214.792 1.00 52.09 1041 LEU D O 1
ATOM 5786 N N . GLU B 1 1042 ? 152.714 164.397 214.568 1.00 60.25 1042 GLU D N 1
ATOM 5787 C CA . GLU B 1 1042 ? 152.177 163.974 215.856 1.00 60.25 1042 GLU D CA 1
ATOM 5788 C C . GLU B 1 1042 ? 152.693 164.857 216.986 1.00 60.25 1042 GLU D C 1
ATOM 5789 O O . GLU B 1 1042 ? 153.864 165.243 217.012 1.00 60.25 1042 GLU D O 1
ATOM 5795 N N . SER B 1 1043 ? 151.795 165.175 217.924 1.00 62.93 1043 SER D N 1
ATOM 5796 C CA . SER B 1 1043 ? 152.113 166.131 218.980 1.00 62.93 1043 SER D CA 1
ATOM 5797 C C . SER B 1 1043 ? 153.233 165.636 219.885 1.00 62.93 1043 SER D C 1
ATOM 5798 O O . SER B 1 1043 ? 153.891 166.444 220.550 1.00 62.93 1043 SER D O 1
ATOM 5801 N N . THR B 1 1044 ? 153.464 164.323 219.931 1.00 58.70 1044 THR D N 1
ATOM 5802 C CA . THR B 1 1044 ? 154.548 163.794 220.750 1.00 58.70 1044 THR D CA 1
ATOM 5803 C C . THR B 1 1044 ? 155.914 164.274 220.276 1.00 58.70 1044 THR D C 1
ATOM 5804 O O . THR B 1 1044 ? 156.885 164.194 221.036 1.00 58.70 1044 THR D O 1
ATOM 5808 N N . PHE B 1 1045 ? 156.010 164.768 219.044 1.00 53.44 1045 PHE D N 1
ATOM 5809 C CA . PHE B 1 1045 ? 157.244 165.327 218.514 1.00 53.44 1045 PHE D CA 1
ATOM 5810 C C . PHE B 1 1045 ? 157.299 166.845 218.620 1.00 53.44 1045 PHE D C 1
ATOM 5811 O O . PHE B 1 1045 ? 158.253 167.452 218.125 1.00 53.44 1045 PHE D O 1
ATOM 5819 N N . ALA B 1 1046 ? 156.304 167.469 219.244 1.00 54.85 1046 ALA D N 1
ATOM 5820 C CA . ALA B 1 1046 ? 156.279 168.921 219.353 1.00 54.85 1046 ALA D CA 1
ATOM 5821 C C . ALA B 1 1046 ? 157.207 169.397 220.463 1.00 54.85 1046 ALA D C 1
ATOM 5822 O O . ALA B 1 1046 ? 157.309 168.772 221.522 1.00 54.85 1046 ALA D O 1
ATOM 5824 N N . VAL B 1 1047 ? 157.883 170.513 220.214 1.00 56.66 1047 VAL D N 1
ATOM 5825 C CA . VAL B 1 1047 ? 158.783 171.099 221.198 1.00 56.66 1047 VAL D CA 1
ATOM 5826 C C . VAL B 1 1047 ? 158.074 172.222 221.942 1.00 56.66 1047 VAL D C 1
ATOM 5827 O O . VAL B 1 1047 ? 157.392 173.046 221.334 1.00 56.66 1047 VAL D O 1
ATOM 5831 N N . MET C 2 1 ? 172.077 151.108 113.226 1.00 58.73 1 MET A N 1
ATOM 5832 C CA . MET C 2 1 ? 172.087 152.424 113.850 1.00 58.73 1 MET A CA 1
ATOM 5833 C C . MET C 2 1 ? 173.051 152.458 115.028 1.00 58.73 1 MET A C 1
ATOM 5834 O O . MET C 2 1 ? 173.435 151.415 115.554 1.00 58.73 1 MET A O 1
ATOM 5839 N N . ARG C 2 2 ? 173.438 153.661 115.441 1.00 58.11 2 ARG A N 1
ATOM 5840 C CA . ARG C 2 2 ? 174.406 153.841 116.510 1.00 58.11 2 ARG A CA 1
ATOM 5841 C C . ARG C 2 2 ? 173.803 154.683 117.624 1.00 58.11 2 ARG A C 1
ATOM 5842 O O . ARG C 2 2 ? 173.140 155.692 117.371 1.00 58.11 2 ARG A O 1
ATOM 5850 N N . ILE C 2 3 ? 174.034 154.252 118.863 1.00 58.11 3 ILE A N 1
ATOM 5851 C CA . ILE C 2 3 ? 173.626 154.999 120.045 1.00 58.11 3 ILE A CA 1
ATOM 5852 C C . ILE C 2 3 ? 174.774 154.996 121.042 1.00 58.11 3 ILE A C 1
ATOM 5853 O O . ILE C 2 3 ? 175.668 154.147 120.985 1.00 58.11 3 ILE A O 1
ATOM 5858 N N . LEU C 2 4 ? 174.749 155.961 121.956 1.00 58.11 4 LEU A N 1
ATOM 5859 C CA . LEU C 2 4 ? 175.652 155.964 123.097 1.00 58.11 4 LEU A CA 1
ATOM 5860 C C . LEU C 2 4 ? 174.907 155.549 124.355 1.00 58.11 4 LEU A C 1
ATOM 5861 O O . LEU C 2 4 ? 173.694 155.742 124.469 1.00 58.11 4 LEU A O 1
ATOM 5866 N N . HIS C 2 5 ? 175.644 154.971 125.297 1.00 58.11 5 HIS A N 1
ATOM 5867 C CA . HIS C 2 5 ? 175.101 154.541 126.577 1.00 58.11 5 HIS A CA 1
ATOM 5868 C C . HIS C 2 5 ? 175.929 155.172 127.685 1.00 58.11 5 HIS A C 1
ATOM 5869 O O . HIS C 2 5 ? 177.086 154.793 127.889 1.00 58.11 5 HIS A O 1
ATOM 5876 N N . THR C 2 6 ? 175.339 156.131 128.392 1.00 58.11 6 THR A N 1
ATOM 5877 C CA . THR C 2 6 ? 176.003 156.801 129.498 1.00 58.11 6 THR A CA 1
ATOM 5878 C C . THR C 2 6 ? 174.993 157.017 130.614 1.00 58.11 6 THR A C 1
ATOM 5879 O O . THR C 2 6 ? 173.781 156.955 130.403 1.00 58.11 6 THR A O 1
ATOM 5883 N N . SER C 2 7 ? 175.511 157.239 131.827 1.00 58.11 7 SER A N 1
ATOM 5884 C CA . SER C 2 7 ? 174.629 157.426 133.008 1.00 58.11 7 SER A CA 1
ATOM 5885 C C . SER C 2 7 ? 175.462 157.907 134.191 1.00 58.11 7 SER A C 1
ATOM 5886 O O . SER C 2 7 ? 176.702 157.872 134.076 1.00 58.11 7 SER A O 1
ATOM 5889 N N . ASP C 2 8 ? 174.804 158.381 135.253 1.00 58.11 8 ASP A N 1
ATOM 5890 C CA . ASP C 2 8 ? 175.521 158.760 136.500 1.00 58.11 8 ASP A CA 1
ATOM 5891 C C . ASP C 2 8 ? 176.315 160.052 136.288 1.00 58.11 8 ASP A C 1
ATOM 5892 O O . ASP C 2 8 ? 177.399 160.171 136.894 1.00 58.11 8 ASP A O 1
ATOM 5897 N N . TRP C 2 9 ? 175.808 160.975 135.462 1.00 58.11 9 TRP A N 1
ATOM 5898 C CA . TRP C 2 9 ? 176.486 162.257 135.321 1.00 58.11 9 TRP A CA 1
ATOM 5899 C C . TRP C 2 9 ? 176.632 162.952 136.665 1.00 58.11 9 TRP A C 1
ATOM 5900 O O . TRP C 2 9 ? 177.685 163.533 136.949 1.00 58.11 9 TRP A O 1
ATOM 5911 N N . HIS C 2 10 ? 175.593 162.896 137.496 1.00 58.11 10 HIS A N 1
ATOM 5912 C CA . HIS C 2 10 ? 175.588 163.516 138.818 1.00 58.11 10 HIS A CA 1
ATOM 5913 C C . HIS C 2 10 ? 175.956 164.994 138.725 1.00 58.11 10 HIS A C 1
ATOM 5914 O O . HIS C 2 10 ? 176.861 165.484 139.403 1.00 58.11 10 HIS A O 1
ATOM 5921 N N . LEU C 2 11 ? 175.241 165.704 137.855 1.00 58.11 11 LEU A N 1
ATOM 5922 C CA . LEU C 2 11 ? 175.474 167.129 137.672 1.00 58.11 11 LEU A CA 1
ATOM 5923 C C . LEU C 2 11 ? 175.167 167.886 138.957 1.00 58.11 11 LEU A C 1
ATOM 5924 O O . LEU C 2 11 ? 174.222 167.560 139.680 1.00 58.11 11 LEU A O 1
ATOM 5929 N N . GLY C 2 12 ? 175.977 168.901 139.241 1.00 58.11 12 GLY A N 1
ATOM 5930 C CA . GLY C 2 12 ? 175.801 169.689 140.441 1.00 58.11 12 GLY A CA 1
ATOM 5931 C C . GLY C 2 12 ? 176.353 169.073 141.703 1.00 58.11 12 GLY A C 1
ATOM 5932 O O . GLY C 2 12 ? 176.183 169.654 142.780 1.00 58.11 12 GLY A O 1
ATOM 5933 N N . GLN C 2 13 ? 177.003 167.915 141.611 1.00 61.08 13 GLN A N 1
ATOM 5934 C CA . GLN C 2 13 ? 177.578 167.283 142.790 1.00 61.08 13 GLN A CA 1
ATOM 5935 C C . GLN C 2 13 ? 178.680 168.149 143.383 1.00 61.08 13 GLN A C 1
ATOM 5936 O O . GLN C 2 13 ? 179.532 168.674 142.661 1.00 61.08 13 GLN A O 1
ATOM 5942 N N . ASN C 2 14 ? 178.661 168.296 144.703 1.00 69.08 14 ASN A N 1
ATOM 5943 C CA . ASN C 2 14 ? 179.732 168.949 145.437 1.00 69.08 14 ASN A CA 1
ATOM 5944 C C . ASN C 2 14 ? 180.600 167.883 146.090 1.00 69.08 14 ASN A C 1
ATOM 5945 O O . ASN C 2 14 ? 180.099 167.009 146.803 1.00 69.08 14 ASN A O 1
ATOM 5950 N N . PHE C 2 15 ? 181.901 167.946 145.823 1.00 71.30 15 PHE A N 1
ATOM 5951 C CA . PHE C 2 15 ? 182.837 166.904 146.231 1.00 71.30 15 PHE A CA 1
ATOM 5952 C C . PHE C 2 15 ? 183.837 167.512 147.202 1.00 71.30 15 PHE A C 1
ATOM 5953 O O . PHE C 2 15 ? 184.844 168.087 146.777 1.00 71.30 15 PHE A O 1
ATOM 5961 N N . TYR C 2 16 ? 183.562 167.374 148.499 1.00 73.15 16 TYR A N 1
ATOM 5962 C CA . TYR C 2 16 ? 184.369 167.996 149.549 1.00 73.15 16 TYR A CA 1
ATOM 5963 C C . TYR C 2 16 ? 184.480 169.502 149.328 1.00 73.15 16 TYR A C 1
ATOM 5964 O O . TYR C 2 16 ? 185.575 170.061 149.242 1.00 73.15 16 TYR A O 1
ATOM 5973 N N . SER C 2 17 ? 183.320 170.154 149.210 1.00 73.03 17 SER A N 1
ATOM 5974 C CA . SER C 2 17 ? 183.190 171.597 149.017 1.00 73.03 17 SER A CA 1
ATOM 5975 C C . SER C 2 17 ? 183.714 172.046 147.657 1.00 73.03 17 SER A C 1
ATOM 5976 O O . SER C 2 17 ? 183.704 173.243 147.353 1.00 73.03 17 SER A O 1
ATOM 5979 N N . LYS C 2 18 ? 184.173 171.107 146.835 1.00 68.33 18 LYS A N 1
ATOM 5980 C CA . LYS C 2 18 ? 184.594 171.441 145.482 1.00 68.33 18 LYS A CA 1
ATOM 5981 C C . LYS C 2 18 ? 183.432 171.291 144.508 1.00 68.33 18 LYS A C 1
ATOM 5982 O O . LYS C 2 18 ? 182.438 170.617 144.790 1.00 68.33 18 LYS A O 1
ATOM 5988 N N . SER C 2 19 ? 183.564 171.928 143.350 1.00 64.95 19 SER A N 1
ATOM 5989 C CA . SER C 2 19 ? 182.539 171.902 142.315 1.00 64.95 19 SER A CA 1
ATOM 5990 C C . SER C 2 19 ? 183.094 171.242 141.061 1.00 64.95 19 SER A C 1
ATOM 5991 O O . SER C 2 19 ? 184.256 171.458 140.703 1.00 64.95 19 SER A O 1
ATOM 5994 N N . ARG C 2 20 ? 182.260 170.445 140.398 1.00 64.03 20 ARG A N 1
ATOM 5995 C CA . ARG C 2 20 ? 182.648 169.714 139.199 1.00 64.03 20 ARG A CA 1
ATOM 5996 C C . ARG C 2 20 ? 182.170 170.384 137.915 1.00 64.03 20 ARG A C 1
ATOM 5997 O O . ARG C 2 20 ? 182.002 169.696 136.898 1.00 64.03 20 ARG A O 1
ATOM 6005 N N . GLU C 2 21 ? 181.945 171.700 137.940 1.00 63.63 21 GLU A N 1
ATOM 6006 C CA . GLU C 2 21 ? 181.342 172.382 136.799 1.00 63.63 21 GLU A CA 1
ATOM 6007 C C . GLU C 2 21 ? 182.235 172.301 135.567 1.00 63.63 21 GLU A C 1
ATOM 6008 O O . GLU C 2 21 ? 181.776 171.953 134.472 1.00 63.63 21 GLU A O 1
ATOM 6014 N N . ALA C 2 22 ? 183.519 172.629 135.727 1.00 62.26 22 ALA A N 1
ATOM 6015 C CA . ALA C 2 22 ? 184.432 172.618 134.588 1.00 62.26 22 ALA A CA 1
ATOM 6016 C C . ALA C 2 22 ? 184.590 171.215 134.019 1.00 62.26 22 ALA A C 1
ATOM 6017 O O . ALA C 2 22 ? 184.588 171.027 132.795 1.00 62.26 22 ALA A O 1
ATOM 6019 N N . GLU C 2 23 ? 184.730 170.217 134.893 1.00 61.77 23 GLU A N 1
ATOM 6020 C CA . GLU C 2 23 ? 184.884 168.842 134.430 1.00 61.77 23 GLU A CA 1
ATOM 6021 C C . GLU C 2 23 ? 183.647 168.374 133.675 1.00 61.77 23 GLU A C 1
ATOM 6022 O O . GLU C 2 23 ? 183.758 167.746 132.614 1.00 61.77 23 GLU A O 1
ATOM 6028 N N . HIS C 2 24 ? 182.458 168.676 134.201 1.00 58.11 24 HIS A N 1
ATOM 6029 C CA . HIS C 2 24 ? 181.235 168.276 133.516 1.00 58.11 24 HIS A CA 1
ATOM 6030 C C . HIS C 2 24 ? 181.091 168.982 132.174 1.00 58.11 24 HIS A C 1
ATOM 6031 O O . HIS C 2 24 ? 180.669 168.368 131.189 1.00 58.11 24 HIS A O 1
ATOM 6038 N N . GLN C 2 25 ? 181.430 170.273 132.114 1.00 58.11 25 GLN A N 1
ATOM 6039 C CA . GLN C 2 25 ? 181.345 170.992 130.846 1.00 58.11 25 GLN A CA 1
ATOM 6040 C C . GLN C 2 25 ? 182.301 170.406 129.815 1.00 58.11 25 GLN A C 1
ATOM 6041 O O . GLN C 2 25 ? 181.935 170.228 128.644 1.00 58.11 25 GLN A O 1
ATOM 6047 N N . ALA C 2 26 ? 183.532 170.096 130.232 1.00 58.11 26 ALA A N 1
ATOM 6048 C CA . ALA C 2 26 ? 184.491 169.491 129.314 1.00 58.11 26 ALA A CA 1
ATOM 6049 C C . ALA C 2 26 ? 184.005 168.132 128.829 1.00 58.11 26 ALA A C 1
ATOM 6050 O O . ALA C 2 26 ? 184.120 167.811 127.639 1.00 58.11 26 ALA A O 1
ATOM 6052 N N . PHE C 2 27 ? 183.450 167.321 129.734 1.00 58.11 27 PHE A N 1
ATOM 6053 C CA . PHE C 2 27 ? 182.930 166.019 129.333 1.00 58.11 27 PHE A CA 1
ATOM 6054 C C . PHE C 2 27 ? 181.783 166.168 128.342 1.00 58.11 27 PHE A C 1
ATOM 6055 O O . PHE C 2 27 ? 181.692 165.415 127.368 1.00 58.11 27 PHE A O 1
ATOM 6063 N N . LEU C 2 28 ? 180.884 167.124 128.583 1.00 58.11 28 LEU A N 1
ATOM 6064 C CA . LEU C 2 28 ? 179.752 167.307 127.680 1.00 58.11 28 LEU A CA 1
ATOM 6065 C C . LEU C 2 28 ? 180.214 167.762 126.300 1.00 58.11 28 LEU A C 1
ATOM 6066 O O . LEU C 2 28 ? 179.698 167.292 125.276 1.00 58.11 28 LEU A O 1
ATOM 6071 N N . ASP C 2 29 ? 181.190 168.672 126.250 1.00 59.65 29 ASP A N 1
ATOM 6072 C CA . ASP C 2 29 ? 181.730 169.099 124.962 1.00 59.65 29 ASP A CA 1
ATOM 6073 C C . ASP C 2 29 ? 182.387 167.932 124.232 1.00 59.65 29 ASP A C 1
ATOM 6074 O O . ASP C 2 29 ? 182.210 167.760 123.017 1.00 59.65 29 ASP A O 1
ATOM 6079 N N . TRP C 2 30 ? 183.149 167.114 124.962 1.00 58.11 30 TRP A N 1
ATOM 6080 C CA . TRP C 2 30 ? 183.776 165.950 124.347 1.00 58.11 30 TRP A CA 1
ATOM 6081 C C . TRP C 2 30 ? 182.730 164.973 123.829 1.00 58.11 30 TRP A C 1
ATOM 6082 O O . TRP C 2 30 ? 182.907 164.371 122.766 1.00 58.11 30 TRP A O 1
ATOM 6093 N N . LEU C 2 31 ? 181.639 164.792 124.575 1.00 58.11 31 LEU A N 1
ATOM 6094 C CA . LEU C 2 31 ? 180.573 163.901 124.128 1.00 58.11 31 LEU A CA 1
ATOM 6095 C C . LEU C 2 31 ? 179.918 164.424 122.858 1.00 58.11 31 LEU A C 1
ATOM 6096 O O . LEU C 2 31 ? 179.601 163.645 121.952 1.00 58.11 31 LEU A O 1
ATOM 6101 N N . LEU C 2 32 ? 179.694 165.737 122.779 1.00 59.35 32 LEU A N 1
ATOM 6102 C CA . LEU C 2 32 ? 179.143 166.310 121.554 1.00 59.35 32 LEU A CA 1
ATOM 6103 C C . LEU C 2 32 ? 180.078 166.079 120.373 1.00 59.35 32 LEU A C 1
ATOM 6104 O O . LEU C 2 32 ? 179.635 165.692 119.281 1.00 59.35 32 LEU A O 1
ATOM 6109 N N . GLU C 2 33 ? 181.379 166.302 120.578 1.00 65.79 33 GLU A N 1
ATOM 6110 C CA . GLU C 2 33 ? 182.343 166.072 119.506 1.00 65.79 33 GLU A CA 1
ATOM 6111 C C . GLU C 2 33 ? 182.352 164.610 119.078 1.00 65.79 33 GLU A C 1
ATOM 6112 O O . GLU C 2 33 ? 182.414 164.305 117.881 1.00 65.79 33 GLU A O 1
ATOM 6118 N N . THR C 2 34 ? 182.291 163.691 120.045 1.00 61.24 34 THR A N 1
ATOM 6119 C CA . THR C 2 34 ? 182.283 162.267 119.730 1.00 61.24 34 THR A CA 1
ATOM 6120 C C . THR C 2 34 ? 181.032 161.877 118.954 1.00 61.24 34 THR A C 1
ATOM 6121 O O . THR C 2 34 ? 181.106 161.091 118.003 1.00 61.24 34 THR A O 1
ATOM 6125 N N . ALA C 2 35 ? 179.874 162.409 119.349 1.00 63.42 35 ALA A N 1
ATOM 6126 C CA . ALA C 2 35 ? 178.644 162.112 118.626 1.00 63.42 35 ALA A CA 1
ATOM 6127 C C . ALA C 2 35 ? 178.718 162.617 117.193 1.00 63.42 35 ALA A C 1
ATOM 6128 O O . ALA C 2 35 ? 178.331 161.908 116.255 1.00 63.42 35 ALA A O 1
ATOM 6130 N N . GLN C 2 36 ? 179.230 163.836 117.002 1.00 68.78 36 GLN A N 1
ATOM 6131 C CA . GLN C 2 36 ? 179.375 164.366 115.649 1.00 68.78 36 GLN A CA 1
ATOM 6132 C C . GLN C 2 36 ? 180.338 163.519 114.825 1.00 68.78 36 GLN A C 1
ATOM 6133 O O . GLN C 2 36 ? 180.086 163.244 113.647 1.00 68.78 36 GLN A O 1
ATOM 6139 N N . THR C 2 37 ? 181.452 163.099 115.429 1.00 66.41 37 THR A N 1
ATOM 6140 C CA . THR C 2 37 ? 182.440 162.314 114.697 1.00 66.41 37 THR A CA 1
ATOM 6141 C C . THR C 2 37 ? 181.891 160.949 114.302 1.00 66.41 37 THR A C 1
ATOM 6142 O O . THR C 2 37 ? 182.105 160.489 113.175 1.00 66.41 37 THR A O 1
ATOM 6146 N N . HIS C 2 38 ? 181.177 160.287 115.210 1.00 64.67 38 HIS A N 1
ATOM 6147 C CA . HIS C 2 38 ? 180.719 158.923 114.985 1.00 64.67 38 HIS A CA 1
ATOM 6148 C C . HIS C 2 38 ? 179.335 158.851 114.353 1.00 64.67 38 HIS A C 1
ATOM 6149 O O . HIS C 2 38 ? 178.830 157.745 114.134 1.00 64.67 38 HIS A O 1
ATOM 6156 N N . GLN C 2 39 ? 178.712 159.995 114.059 1.00 67.65 39 GLN A N 1
ATOM 6157 C CA . GLN C 2 39 ? 177.438 160.027 113.335 1.00 67.65 39 GLN A CA 1
ATOM 6158 C C . GLN C 2 39 ? 176.363 159.245 114.081 1.00 67.65 39 GLN A C 1
ATOM 6159 O O . GLN C 2 39 ? 175.724 158.342 113.536 1.00 67.65 39 GLN A O 1
ATOM 6165 N N . VAL C 2 40 ? 176.160 159.603 115.348 1.00 59.70 40 VAL A N 1
ATOM 6166 C CA . VAL C 2 40 ? 175.293 158.825 116.220 1.00 59.70 40 VAL A CA 1
ATOM 6167 C C . VAL C 2 40 ? 173.837 159.219 116.001 1.00 59.70 40 VAL A C 1
ATOM 6168 O O . VAL C 2 40 ? 173.526 160.343 115.586 1.00 59.70 40 VAL A O 1
ATOM 6172 N N . ASP C 2 41 ? 172.933 158.280 116.276 1.00 58.12 41 ASP A N 1
ATOM 6173 C CA . ASP C 2 41 ? 171.509 158.495 116.061 1.00 58.12 41 ASP A CA 1
ATOM 6174 C C . ASP C 2 41 ? 170.776 158.898 117.335 1.00 58.12 41 ASP A C 1
ATOM 6175 O O . ASP C 2 41 ? 169.812 159.668 117.273 1.00 58.12 41 ASP A O 1
ATOM 6180 N N . ALA C 2 42 ? 171.204 158.391 118.489 1.00 58.11 42 ALA A N 1
ATOM 6181 C CA . ALA C 2 42 ? 170.554 158.716 119.750 1.00 58.11 42 ALA A CA 1
ATOM 6182 C C . ALA C 2 42 ? 171.562 158.597 120.882 1.00 58.11 42 ALA A C 1
ATOM 6183 O O . ALA C 2 42 ? 172.587 157.925 120.758 1.00 58.11 42 ALA A O 1
ATOM 6185 N N . ILE C 2 43 ? 171.260 159.265 121.992 1.00 58.11 43 ILE A N 1
ATOM 6186 C CA . ILE C 2 43 ? 172.053 159.188 123.213 1.00 58.11 43 ILE A CA 1
ATOM 6187 C C . ILE C 2 43 ? 171.111 158.870 124.364 1.00 58.11 43 ILE A C 1
ATOM 6188 O O . ILE C 2 43 ? 170.049 159.489 124.491 1.00 58.11 43 ILE A O 1
ATOM 6193 N N . ILE C 2 44 ? 171.494 157.906 125.196 1.00 58.11 44 ILE A N 1
ATOM 6194 C CA . ILE C 2 44 ? 170.671 157.444 126.307 1.00 58.11 44 ILE A CA 1
ATOM 6195 C C . ILE C 2 44 ? 171.401 157.742 127.608 1.00 58.11 44 ILE A C 1
ATOM 6196 O O . ILE C 2 44 ? 172.572 157.376 127.766 1.00 58.11 44 ILE A O 1
ATOM 6201 N N . VAL C 2 45 ? 170.714 158.401 128.534 1.00 58.11 45 VAL A N 1
ATOM 6202 C CA . VAL C 2 45 ? 171.272 158.748 129.841 1.00 58.11 45 VAL A CA 1
ATOM 6203 C C . VAL C 2 45 ? 170.450 157.988 130.875 1.00 58.11 45 VAL A C 1
ATOM 6204 O O . VAL C 2 45 ? 169.288 158.312 131.134 1.00 58.11 45 VAL A O 1
ATOM 6208 N N . ALA C 2 46 ? 171.075 156.931 131.420 1.00 58.11 46 ALA A N 1
ATOM 6209 C CA . ALA C 2 46 ? 170.370 156.032 132.364 1.00 58.11 46 ALA A CA 1
ATOM 6210 C C . ALA C 2 46 ? 170.449 156.557 133.789 1.00 58.11 46 ALA A C 1
ATOM 6211 O O . ALA C 2 46 ? 171.149 155.934 134.606 1.00 58.11 46 ALA A O 1
ATOM 6213 N N . GLY C 2 47 ? 169.716 157.620 134.091 1.00 58.11 47 GLY A N 1
ATOM 6214 C CA . GLY C 2 47 ? 169.421 158.034 135.447 1.00 58.11 47 GLY A CA 1
ATOM 6215 C C . GLY C 2 47 ? 170.552 158.811 136.099 1.00 58.11 47 GLY A C 1
ATOM 6216 O O . GLY C 2 47 ? 171.664 158.930 135.578 1.00 58.11 47 GLY A O 1
ATOM 6217 N N . ASP C 2 48 ? 170.261 159.271 137.332 1.00 58.11 48 ASP A N 1
ATOM 6218 C CA . ASP C 2 48 ? 171.257 160.102 138.070 1.00 58.11 48 ASP A CA 1
ATOM 6219 C C . ASP C 2 48 ? 171.832 161.163 137.138 1.00 58.11 48 ASP A C 1
ATOM 6220 O O . ASP C 2 48 ? 173.072 161.246 137.035 1.00 58.11 48 ASP A O 1
ATOM 6225 N N . VAL C 2 49 ? 170.965 161.959 136.508 1.00 58.11 49 VAL A N 1
ATOM 6226 C CA . VAL C 2 49 ? 171.446 163.130 135.782 1.00 58.11 49 VAL A CA 1
ATOM 6227 C C . VAL C 2 49 ? 171.870 164.219 136.758 1.00 58.11 49 VAL A C 1
ATOM 6228 O O . VAL C 2 49 ? 172.909 164.865 136.579 1.00 58.11 49 VAL A O 1
ATOM 6232 N N . PHE C 2 50 ? 171.077 164.439 137.803 1.00 58.11 50 PHE A N 1
ATOM 6233 C CA . PHE C 2 50 ? 171.367 165.431 138.827 1.00 58.11 50 PHE A CA 1
ATOM 6234 C C . PHE C 2 50 ? 171.671 164.731 140.143 1.00 58.11 50 PHE A C 1
ATOM 6235 O O . PHE C 2 50 ? 171.065 163.705 140.466 1.00 58.11 50 PHE A O 1
ATOM 6243 N N . ASP C 2 51 ? 172.611 165.290 140.902 1.00 58.11 51 ASP A N 1
ATOM 6244 C CA . ASP C 2 51 ? 173.009 164.695 142.171 1.00 58.11 51 ASP A CA 1
ATOM 6245 C C . ASP C 2 51 ? 172.013 164.961 143.290 1.00 58.11 51 ASP A C 1
ATOM 6246 O O . ASP C 2 51 ? 172.218 164.466 144.404 1.00 58.11 51 ASP A O 1
ATOM 6251 N N . THR C 2 52 ? 170.954 165.722 143.035 1.00 58.11 52 THR A N 1
ATOM 6252 C CA . THR C 2 52 ? 169.958 166.003 144.058 1.00 58.11 52 THR A CA 1
ATOM 6253 C C . THR C 2 52 ? 168.647 166.371 143.384 1.00 58.11 52 THR A C 1
ATOM 6254 O O . THR C 2 52 ? 168.593 166.610 142.175 1.00 58.11 52 THR A O 1
ATOM 6258 N N . GLY C 2 53 ? 167.583 166.405 144.187 1.00 58.11 53 GLY A N 1
ATOM 6259 C CA . GLY C 2 53 ? 166.275 166.743 143.654 1.00 58.11 53 GLY A CA 1
ATOM 6260 C C . GLY C 2 53 ? 166.159 168.188 143.217 1.00 58.11 53 GLY A C 1
ATOM 6261 O O . GLY C 2 53 ? 165.366 168.508 142.327 1.00 58.11 53 GLY A O 1
ATOM 6262 N N . SER C 2 54 ? 166.944 169.079 143.826 1.00 58.11 54 SER A N 1
ATOM 6263 C CA . SER C 2 54 ? 166.938 170.506 143.515 1.00 58.11 54 SER A CA 1
ATOM 6264 C C . SER C 2 54 ? 168.364 170.908 143.158 1.00 58.11 54 SER A C 1
ATOM 6265 O O . SER C 2 54 ? 169.099 171.444 144.000 1.00 58.11 54 SER A O 1
ATOM 6268 N N . PRO C 2 55 ? 168.789 170.659 141.918 1.00 58.11 55 PRO A N 1
ATOM 6269 C CA . PRO C 2 55 ? 170.172 170.946 141.553 1.00 58.11 55 PRO A CA 1
ATOM 6270 C C . PRO C 2 55 ? 170.438 172.440 141.573 1.00 58.11 55 PRO A C 1
ATOM 6271 O O . PRO C 2 55 ? 169.516 173.251 141.381 1.00 58.11 55 PRO A O 1
ATOM 6275 N N . PRO C 2 56 ? 171.681 172.851 141.803 1.00 58.11 56 PRO A N 1
ATOM 6276 C CA . PRO C 2 56 ? 171.998 174.281 141.795 1.00 58.11 56 PRO A CA 1
ATOM 6277 C C . PRO C 2 56 ? 171.805 174.889 140.415 1.00 58.11 56 PRO A C 1
ATOM 6278 O O . PRO C 2 56 ? 171.491 174.207 139.437 1.00 58.11 56 PRO A O 1
ATOM 6282 N N . SER C 2 57 ? 171.997 176.208 140.352 1.00 58.11 57 SER A N 1
ATOM 6283 C CA . SER C 2 57 ? 171.751 176.931 139.109 1.00 58.11 57 SER A CA 1
ATOM 6284 C C . SER C 2 57 ? 172.706 176.506 138.003 1.00 58.11 57 SER A C 1
ATOM 6285 O O . SER C 2 57 ? 172.293 176.380 136.844 1.00 58.11 57 SER A O 1
ATOM 6288 N N . TYR C 2 58 ? 173.980 176.278 138.330 1.00 58.11 58 TYR A N 1
ATOM 6289 C CA . TYR C 2 58 ? 174.949 175.976 137.282 1.00 58.11 58 TYR A CA 1
ATOM 6290 C C . TYR C 2 58 ? 174.745 174.576 136.715 1.00 58.11 58 TYR A C 1
ATOM 6291 O O . TYR C 2 58 ? 175.040 174.333 135.541 1.00 58.11 58 TYR A O 1
ATOM 6300 N N . ALA C 2 59 ? 174.233 173.643 137.521 1.00 58.11 59 ALA A N 1
ATOM 6301 C CA . ALA C 2 59 ? 173.896 172.328 136.984 1.00 58.11 59 ALA A CA 1
ATOM 6302 C C . ALA C 2 59 ? 172.786 172.427 135.945 1.00 58.11 59 ALA A C 1
ATOM 6303 O O . ALA C 2 59 ? 172.869 171.817 134.869 1.00 58.11 59 ALA A O 1
ATOM 6305 N N . ARG C 2 60 ? 171.742 173.202 136.246 1.00 58.11 60 ARG A N 1
ATOM 6306 C CA . ARG C 2 60 ? 170.681 173.422 135.272 1.00 58.11 60 ARG A CA 1
ATOM 6307 C C . ARG C 2 60 ? 171.215 174.145 134.045 1.00 58.11 60 ARG A C 1
ATOM 6308 O O . ARG C 2 60 ? 170.788 173.869 132.918 1.00 58.11 60 ARG A O 1
ATOM 6316 N N . THR C 2 61 ? 172.148 175.078 134.244 1.00 58.11 61 THR A N 1
ATOM 6317 C CA . THR C 2 61 ? 172.752 175.774 133.113 1.00 58.11 61 THR A CA 1
ATOM 6318 C C . THR C 2 61 ? 173.511 174.805 132.214 1.00 58.11 61 THR A C 1
ATOM 6319 O O . THR C 2 61 ? 173.423 174.884 130.986 1.00 58.11 61 THR A O 1
ATOM 6323 N N . LEU C 2 62 ? 174.268 173.883 132.813 1.00 58.11 62 LEU A N 1
ATOM 6324 C CA . LEU C 2 62 ? 174.994 172.888 132.028 1.00 58.11 62 LEU A CA 1
ATOM 6325 C C . LEU C 2 62 ? 174.033 171.997 131.253 1.00 58.11 62 LEU A C 1
ATOM 6326 O O . LEU C 2 62 ? 174.249 171.709 130.069 1.00 58.11 62 LEU A O 1
ATOM 6331 N N . TYR C 2 63 ? 172.966 171.543 131.912 1.00 58.11 63 TYR A N 1
ATOM 6332 C CA . TYR C 2 63 ? 171.987 170.698 131.236 1.00 58.11 63 TYR A CA 1
ATOM 6333 C C . TYR C 2 63 ? 171.340 171.434 130.068 1.00 58.11 63 TYR A C 1
ATOM 6334 O O . TYR C 2 63 ? 171.198 170.878 128.970 1.00 58.11 63 TYR A O 1
ATOM 6343 N N . ASN C 2 64 ? 170.966 172.698 130.280 1.00 58.11 64 ASN A N 1
ATOM 6344 C CA . ASN C 2 64 ? 170.351 173.491 129.221 1.00 58.11 64 ASN A CA 1
ATOM 6345 C C . ASN C 2 64 ? 171.321 173.721 128.070 1.00 58.11 64 ASN A C 1
ATOM 6346 O O . ASN C 2 64 ? 170.942 173.620 126.897 1.00 58.11 64 ASN A O 1
ATOM 6351 N N . ARG C 2 65 ? 172.579 174.038 128.384 1.00 58.11 65 ARG A N 1
ATOM 6352 C CA . ARG C 2 65 ? 173.565 174.273 127.337 1.00 58.11 65 ARG A CA 1
ATOM 6353 C C . ARG C 2 65 ? 173.801 173.015 126.516 1.00 58.11 65 ARG A C 1
ATOM 6354 O O . ARG C 2 65 ? 173.911 173.081 125.288 1.00 58.11 65 ARG A O 1
ATOM 6362 N N . PHE C 2 66 ? 173.873 171.857 127.173 1.00 58.11 66 PHE A N 1
ATOM 6363 C CA . PHE C 2 66 ? 174.028 170.609 126.435 1.00 58.11 66 PHE A CA 1
ATOM 6364 C C . PHE C 2 66 ? 172.831 170.359 125.527 1.00 58.11 66 PHE A C 1
ATOM 6365 O O . PHE C 2 66 ? 172.987 170.034 124.343 1.00 58.11 66 PHE A O 1
ATOM 6373 N N . VAL C 2 67 ? 171.619 170.525 126.061 1.00 58.11 67 VAL A N 1
ATOM 6374 C CA . VAL C 2 67 ? 170.440 170.167 125.280 1.00 58.11 67 VAL A CA 1
ATOM 6375 C C . VAL C 2 67 ? 170.185 171.182 124.171 1.00 58.11 67 VAL A C 1
ATOM 6376 O O . VAL C 2 67 ? 169.471 170.885 123.206 1.00 58.11 67 VAL A O 1
ATOM 6380 N N . VAL C 2 68 ? 170.756 172.384 124.271 1.00 58.11 68 VAL A N 1
ATOM 6381 C CA . VAL C 2 68 ? 170.584 173.347 123.188 1.00 58.11 68 VAL A CA 1
ATOM 6382 C C . VAL C 2 68 ? 171.702 173.211 122.161 1.00 58.11 68 VAL A C 1
ATOM 6383 O O . VAL C 2 68 ? 171.491 173.444 120.966 1.00 58.11 68 VAL A O 1
ATOM 6387 N N . ASN C 2 69 ? 172.904 172.825 122.597 1.00 58.11 69 ASN A N 1
ATOM 6388 C CA . ASN C 2 69 ? 174.001 172.640 121.657 1.00 58.11 69 ASN A CA 1
ATOM 6389 C C . ASN C 2 69 ? 173.877 171.321 120.909 1.00 58.11 69 ASN A C 1
ATOM 6390 O O . ASN C 2 69 ? 174.503 171.144 119.858 1.00 58.11 69 ASN A O 1
ATOM 6395 N N . LEU C 2 70 ? 173.079 170.387 121.431 1.00 58.11 70 LEU A N 1
ATOM 6396 C CA . LEU C 2 70 ? 172.867 169.130 120.724 1.00 58.11 70 LEU A CA 1
ATOM 6397 C C . LEU C 2 70 ? 172.040 169.329 119.459 1.00 58.11 70 LEU A C 1
ATOM 6398 O O . LEU C 2 70 ? 172.017 168.451 118.589 1.00 58.11 70 LEU A O 1
ATOM 6403 N N . GLN C 2 71 ? 171.361 170.472 119.334 1.00 60.87 71 GLN A N 1
ATOM 6404 C CA . GLN C 2 71 ? 170.505 170.701 118.174 1.00 60.87 71 GLN A CA 1
ATOM 6405 C C . GLN C 2 71 ? 171.304 170.775 116.881 1.00 60.87 71 GLN A C 1
ATOM 6406 O O . GLN C 2 71 ? 170.769 170.484 115.805 1.00 60.87 71 GLN A O 1
ATOM 6412 N N . GLN C 2 72 ? 172.577 171.169 116.959 1.00 68.40 72 GLN A N 1
ATOM 6413 C CA . GLN C 2 72 ? 173.402 171.243 115.758 1.00 68.40 72 GLN A CA 1
ATOM 6414 C C . GLN C 2 72 ? 173.595 169.867 115.134 1.00 68.40 72 GLN A C 1
ATOM 6415 O O . GLN C 2 72 ? 173.519 169.716 113.910 1.00 68.40 72 GLN A O 1
ATOM 6421 N N . THR C 2 73 ? 173.847 168.849 115.961 1.00 64.23 73 THR A N 1
ATOM 6422 C CA . THR C 2 73 ? 174.095 167.512 115.435 1.00 64.23 73 THR A CA 1
ATOM 6423 C C . THR C 2 73 ? 172.851 166.914 114.794 1.00 64.23 73 THR A C 1
ATOM 6424 O O . THR C 2 73 ? 172.950 166.236 113.766 1.00 64.23 73 THR A O 1
ATOM 6428 N N . GLY C 2 74 ? 171.680 167.152 115.378 1.00 62.21 74 GLY A N 1
ATOM 6429 C CA . GLY C 2 74 ? 170.457 166.551 114.895 1.00 62.21 74 GLY A CA 1
ATOM 6430 C C . GLY C 2 74 ? 170.168 165.166 115.425 1.00 62.21 74 GLY A C 1
ATOM 6431 O O . GLY C 2 74 ? 169.166 164.565 115.021 1.00 62.21 74 GLY A O 1
ATOM 6432 N N . CYS C 2 75 ? 171.006 164.637 116.310 1.00 58.11 75 CYS A N 1
ATOM 6433 C CA . CYS C 2 75 ? 170.768 163.323 116.885 1.00 58.11 75 CYS A CA 1
ATOM 6434 C C . CYS C 2 75 ? 169.813 163.420 118.068 1.00 58.11 75 CYS A C 1
ATOM 6435 O O . CYS C 2 75 ? 169.799 164.407 118.808 1.00 58.11 75 CYS A O 1
ATOM 6438 N N . HIS C 2 76 ? 169.004 162.378 118.237 1.00 58.11 76 HIS A N 1
ATOM 6439 C CA . HIS C 2 76 ? 168.027 162.329 119.309 1.00 58.11 76 HIS A CA 1
ATOM 6440 C C . HIS C 2 76 ? 168.724 162.140 120.655 1.00 58.11 76 HIS A C 1
ATOM 6441 O O . HIS C 2 76 ? 169.907 161.801 120.732 1.00 58.11 76 HIS A O 1
ATOM 6448 N N . LEU C 2 77 ? 167.976 162.376 121.730 1.00 58.11 77 LEU A N 1
ATOM 6449 C CA . LEU C 2 77 ? 168.486 162.204 123.083 1.00 58.11 77 LEU A CA 1
ATOM 6450 C C . LEU C 2 77 ? 167.375 161.691 123.983 1.00 58.11 77 LEU A C 1
ATOM 6451 O O . LEU C 2 77 ? 166.232 162.147 123.893 1.00 58.11 77 LEU A O 1
ATOM 6456 N N . VAL C 2 78 ? 167.715 160.738 124.845 1.00 58.11 78 VAL A N 1
ATOM 6457 C CA . VAL C 2 78 ? 166.783 160.171 125.813 1.00 58.11 78 VAL A CA 1
ATOM 6458 C C . VAL C 2 78 ? 167.402 160.312 127.193 1.00 58.11 78 VAL A C 1
ATOM 6459 O O . VAL C 2 78 ? 168.532 159.864 127.421 1.00 58.11 78 VAL A O 1
ATOM 6463 N N . VAL C 2 79 ? 166.667 160.930 128.112 1.00 58.11 79 VAL A N 1
ATOM 6464 C CA . VAL C 2 79 ? 167.112 161.132 129.485 1.00 58.11 79 VAL A CA 1
ATOM 6465 C C . VAL C 2 79 ? 166.130 160.431 130.411 1.00 58.11 79 VAL A C 1
ATOM 6466 O O . VAL C 2 79 ? 164.914 160.627 130.299 1.00 58.11 79 VAL A O 1
ATOM 6470 N N . LEU C 2 80 ? 166.654 159.614 131.318 1.00 58.11 80 LEU A N 1
ATOM 6471 C CA . LEU C 2 80 ? 165.841 158.845 132.246 1.00 58.11 80 LEU A CA 1
ATOM 6472 C C . LEU C 2 80 ? 166.126 159.277 133.677 1.00 58.11 80 LEU A C 1
ATOM 6473 O O . LEU C 2 80 ? 167.218 159.758 133.994 1.00 58.11 80 LEU A O 1
ATOM 6478 N N . ALA C 2 81 ? 165.125 159.117 134.537 1.00 58.11 81 ALA A N 1
ATOM 6479 C CA . ALA C 2 81 ? 165.280 159.472 135.939 1.00 58.11 81 ALA A CA 1
ATOM 6480 C C . ALA C 2 81 ? 165.956 158.346 136.706 1.00 58.11 81 ALA A C 1
ATOM 6481 O O . ALA C 2 81 ? 165.658 157.166 136.504 1.00 58.11 81 ALA A O 1
ATOM 6483 N N . GLY C 2 82 ? 166.871 158.716 137.592 1.00 58.11 82 GLY A N 1
ATOM 6484 C CA . GLY C 2 82 ? 167.526 157.773 138.471 1.00 58.11 82 GLY A CA 1
ATOM 6485 C C . GLY C 2 82 ? 166.973 157.824 139.877 1.00 58.11 82 GLY A C 1
ATOM 6486 O O . GLY C 2 82 ? 165.949 158.453 140.153 1.00 58.11 82 GLY A O 1
ATOM 6487 N N . ASN C 2 83 ? 167.692 157.167 140.791 1.00 58.11 83 ASN A N 1
ATOM 6488 C CA . ASN C 2 83 ? 167.295 157.181 142.225 1.00 58.11 83 ASN A CA 1
ATOM 6489 C C . ASN C 2 83 ? 167.696 158.517 142.857 1.00 58.11 83 ASN A C 1
ATOM 6490 O O . ASN C 2 83 ? 167.260 158.775 143.996 1.00 58.11 83 ASN A O 1
ATOM 6495 N N . GLN C 2 84 ? 168.492 159.334 142.156 1.00 58.11 84 GLN A N 1
ATOM 6496 C CA . GLN C 2 84 ? 168.998 160.561 142.758 1.00 58.11 84 GLN A CA 1
ATOM 6497 C C . GLN C 2 84 ? 168.139 161.765 142.389 1.00 58.11 84 GLN A C 1
ATOM 6498 O O . GLN C 2 84 ? 167.632 162.465 143.270 1.00 58.11 84 GLN A O 1
ATOM 6504 N N . ASP C 2 85 ? 167.964 162.019 141.095 1.00 58.11 85 ASP A N 1
ATOM 6505 C CA . ASP C 2 85 ? 167.230 163.195 140.654 1.00 58.11 85 ASP A CA 1
ATOM 6506 C C . ASP C 2 85 ? 165.736 163.034 140.920 1.00 58.11 85 ASP A C 1
ATOM 6507 O O . ASP C 2 85 ? 165.239 161.941 141.206 1.00 58.11 85 ASP A O 1
ATOM 6512 N N . SER C 2 86 ? 165.017 164.149 140.817 1.00 58.11 86 SER A N 1
ATOM 6513 C CA . SER C 2 86 ? 163.619 164.226 141.212 1.00 58.11 86 SER A CA 1
ATOM 6514 C C . SER C 2 86 ? 162.703 164.070 140.007 1.00 58.11 86 SER A C 1
ATOM 6515 O O . SER C 2 86 ? 162.955 164.638 138.936 1.00 58.11 86 SER A O 1
ATOM 6518 N N . VAL C 2 87 ? 161.629 163.302 140.202 1.00 58.11 87 VAL A N 1
ATOM 6519 C CA . VAL C 2 87 ? 160.660 163.076 139.136 1.00 58.11 87 VAL A CA 1
ATOM 6520 C C . VAL C 2 87 ? 160.036 164.395 138.703 1.00 58.11 87 VAL A C 1
ATOM 6521 O O . VAL C 2 87 ? 159.911 164.678 137.507 1.00 58.11 87 VAL A O 1
ATOM 6525 N N . ALA C 2 88 ? 159.642 165.226 139.670 1.00 58.11 88 ALA A N 1
ATOM 6526 C CA . ALA C 2 88 ? 159.089 166.534 139.345 1.00 58.11 88 ALA A CA 1
ATOM 6527 C C . ALA C 2 88 ? 160.115 167.448 138.692 1.00 58.11 88 ALA A C 1
ATOM 6528 O O . ALA C 2 88 ? 159.768 168.184 137.762 1.00 58.11 88 ALA A O 1
ATOM 6530 N N . THR C 2 89 ? 161.368 167.411 139.145 1.00 58.11 89 THR A N 1
ATOM 6531 C CA . THR C 2 89 ? 162.401 168.238 138.534 1.00 58.11 89 THR A CA 1
ATOM 6532 C C . THR C 2 89 ? 162.628 167.878 137.073 1.00 58.11 89 THR A C 1
ATOM 6533 O O . THR C 2 89 ? 162.820 168.774 136.244 1.00 58.11 89 THR A O 1
ATOM 6537 N N . LEU C 2 90 ? 162.609 166.588 136.732 1.00 58.11 90 LEU A N 1
ATOM 6538 C CA . LEU C 2 90 ? 162.769 166.221 135.327 1.00 58.11 90 LEU A CA 1
ATOM 6539 C C . LEU C 2 90 ? 161.492 166.464 134.530 1.00 58.11 90 LEU A C 1
ATOM 6540 O O . LEU C 2 90 ? 161.556 166.847 133.357 1.00 58.11 90 LEU A O 1
ATOM 6545 N N . ASN C 2 91 ? 160.323 166.250 135.139 1.00 58.11 91 ASN A N 1
ATOM 6546 C CA . ASN C 2 91 ? 159.066 166.523 134.453 1.00 58.11 91 ASN A CA 1
ATOM 6547 C C . ASN C 2 91 ? 158.820 168.009 134.253 1.00 58.11 91 ASN A C 1
ATOM 6548 O O . ASN C 2 91 ? 157.920 168.373 133.488 1.00 58.11 91 ASN A O 1
ATOM 6553 N N . GLU C 2 92 ? 159.576 168.868 134.938 1.00 58.11 92 GLU A N 1
ATOM 6554 C CA . GLU C 2 92 ? 159.493 170.301 134.681 1.00 58.11 92 GLU A CA 1
ATOM 6555 C C . GLU C 2 92 ? 159.713 170.605 133.205 1.00 58.11 92 GLU A C 1
ATOM 6556 O O . GLU C 2 92 ? 158.963 171.377 132.597 1.00 58.11 92 GLU A O 1
ATOM 6562 N N . SER C 2 93 ? 160.735 169.997 132.610 1.00 58.11 93 SER A N 1
ATOM 6563 C CA . SER C 2 93 ? 161.153 170.319 131.254 1.00 58.11 93 SER A CA 1
ATOM 6564 C C . SER C 2 93 ? 160.676 169.317 130.212 1.00 58.11 93 SER A C 1
ATOM 6565 O O . SER C 2 93 ? 161.173 169.346 129.085 1.00 58.11 93 SER A O 1
ATOM 6568 N N . ARG C 2 94 ? 159.726 168.444 130.552 1.00 58.11 94 ARG A N 1
ATOM 6569 C CA . ARG C 2 94 ? 159.284 167.412 129.617 1.00 58.11 94 ARG A CA 1
ATOM 6570 C C . ARG C 2 94 ? 158.793 168.011 128.302 1.00 58.11 94 ARG A C 1
ATOM 6571 O O . ARG C 2 94 ? 159.359 167.750 127.230 1.00 58.11 94 ARG A O 1
ATOM 6579 N N . ASP C 2 95 ? 157.743 168.828 128.367 1.00 58.11 95 ASP A N 1
ATOM 6580 C CA . ASP C 2 95 ? 157.139 169.360 127.152 1.00 58.11 95 ASP A CA 1
ATOM 6581 C C . ASP C 2 95 ? 158.053 170.337 126.424 1.00 58.11 95 ASP A C 1
ATOM 6582 O O . ASP C 2 95 ? 158.026 170.391 125.190 1.00 58.11 95 ASP A O 1
ATOM 6587 N N . ILE C 2 96 ? 158.859 171.113 127.150 1.00 58.11 96 ILE A N 1
ATOM 6588 C CA . ILE C 2 96 ? 159.759 172.045 126.479 1.00 58.11 96 ILE A CA 1
ATOM 6589 C C . ILE C 2 96 ? 160.868 171.293 125.750 1.00 58.11 96 ILE A C 1
ATOM 6590 O O . ILE C 2 96 ? 161.295 171.699 124.663 1.00 58.11 96 ILE A O 1
ATOM 6595 N N . MET C 2 97 ? 161.357 170.189 126.325 1.00 58.11 97 MET A N 1
ATOM 6596 C CA . MET C 2 97 ? 162.342 169.372 125.630 1.00 58.11 97 MET A CA 1
ATOM 6597 C C . MET C 2 97 ? 161.730 168.599 124.475 1.00 58.11 97 MET A C 1
ATOM 6598 O O . MET C 2 97 ? 162.450 168.245 123.536 1.00 58.11 97 MET A O 1
ATOM 6603 N N . ALA C 2 98 ? 160.422 168.333 124.521 1.00 58.11 98 ALA A N 1
ATOM 6604 C CA . ALA C 2 98 ? 159.782 167.616 123.424 1.00 58.11 98 ALA A CA 1
ATOM 6605 C C . ALA C 2 98 ? 159.937 168.332 122.086 1.00 58.11 98 ALA A C 1
ATOM 6606 O O . ALA C 2 98 ? 159.846 167.685 121.038 1.00 58.11 98 ALA A O 1
ATOM 6608 N N . PHE C 2 99 ? 160.167 169.646 122.095 1.00 58.11 99 PHE A N 1
ATOM 6609 C CA . PHE C 2 99 ? 160.403 170.393 120.865 1.00 58.11 99 PHE A CA 1
ATOM 6610 C C . PHE C 2 99 ? 161.870 170.448 120.465 1.00 58.11 99 PHE A C 1
ATOM 6611 O O . PHE C 2 99 ? 162.178 170.976 119.391 1.00 58.11 99 PHE A O 1
ATOM 6619 N N . LEU C 2 100 ? 162.778 169.927 121.286 1.00 58.11 100 LEU A N 1
ATOM 6620 C CA . LEU C 2 100 ? 164.213 170.093 121.081 1.00 58.11 100 LEU A CA 1
ATOM 6621 C C . LEU C 2 100 ? 164.909 168.768 120.781 1.00 58.11 100 LEU A C 1
ATOM 6622 O O . LEU C 2 100 ? 166.058 168.556 121.172 1.00 58.11 100 LEU A O 1
ATOM 6627 N N . ASN C 2 101 ? 164.220 167.868 120.075 1.00 58.11 101 ASN A N 1
ATOM 6628 C CA . ASN C 2 101 ? 164.761 166.549 119.739 1.00 58.11 101 ASN A CA 1
ATOM 6629 C C . ASN C 2 101 ? 165.230 165.804 120.984 1.00 58.11 101 ASN A C 1
ATOM 6630 O O . ASN C 2 101 ? 166.277 165.155 120.980 1.00 58.11 101 ASN A O 1
ATOM 6635 N N . THR C 2 102 ? 164.460 165.899 122.064 1.00 58.11 102 THR A N 1
ATOM 6636 C CA . THR C 2 102 ? 164.827 165.284 123.329 1.00 58.11 102 THR A CA 1
ATOM 6637 C C . THR C 2 102 ? 163.573 164.759 124.011 1.00 58.11 102 THR A C 1
ATOM 6638 O O . THR C 2 102 ? 162.512 165.386 123.976 1.00 58.11 102 THR A O 1
ATOM 6642 N N . THR C 2 103 ? 163.706 163.590 124.628 1.00 58.11 103 THR A N 1
ATOM 6643 C CA . THR C 2 103 ? 162.629 162.978 125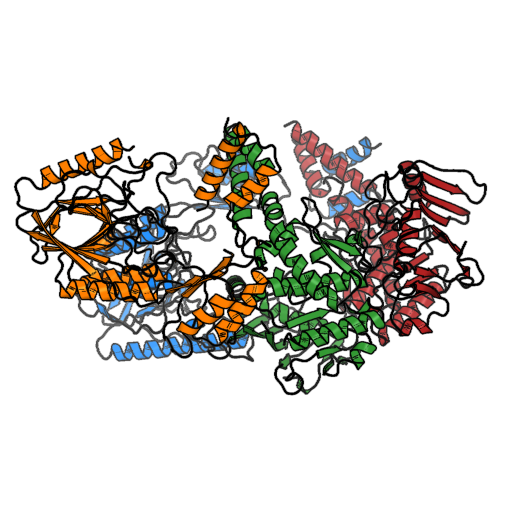.390 1.00 58.11 103 THR A CA 1
ATOM 6644 C C . THR C 2 103 ? 163.147 162.615 126.771 1.00 58.11 103 THR A C 1
ATOM 6645 O O . THR C 2 103 ? 164.176 161.947 126.898 1.00 58.11 103 THR A O 1
ATOM 6649 N N . VAL C 2 104 ? 162.436 163.059 127.803 1.00 58.11 104 VAL A N 1
ATOM 6650 C CA . VAL C 2 104 ? 162.788 162.761 129.184 1.00 58.11 104 VAL A CA 1
ATOM 6651 C C . VAL C 2 104 ? 161.652 161.968 129.814 1.00 58.11 104 VAL A C 1
ATOM 6652 O O . VAL C 2 104 ? 160.474 162.292 129.630 1.00 58.11 104 VAL A O 1
ATOM 6656 N N . VAL C 2 105 ? 162.010 160.907 130.529 1.00 58.11 105 VAL A N 1
ATOM 6657 C CA . VAL C 2 105 ? 161.050 160.067 131.231 1.00 58.11 105 VAL A CA 1
ATOM 6658 C C . VAL C 2 105 ? 161.435 160.018 132.701 1.00 58.11 105 VAL A C 1
ATOM 6659 O O . VAL C 2 105 ? 162.599 159.788 133.044 1.00 58.11 105 VAL A O 1
ATOM 6663 N N . ALA C 2 106 ? 160.456 160.258 133.570 1.00 58.11 106 ALA A N 1
ATOM 6664 C CA . ALA C 2 106 ? 160.705 160.244 135.004 1.00 58.11 106 ALA A CA 1
ATOM 6665 C C . ALA C 2 106 ? 159.700 159.355 135.721 1.00 58.11 106 ALA A C 1
ATOM 6666 O O . ALA C 2 106 ? 160.011 158.769 136.762 1.00 58.11 106 ALA A O 1
ATOM 6668 N N . SER C 2 107 ? 158.496 159.246 135.170 1.00 58.11 107 SER A N 1
ATOM 6669 C CA . SER C 2 107 ? 157.447 158.470 135.806 1.00 58.11 107 SER A CA 1
ATOM 6670 C C . SER C 2 107 ? 157.259 157.131 135.100 1.00 58.11 107 SER A C 1
ATOM 6671 O O . SER C 2 107 ? 157.737 156.910 133.985 1.00 58.11 107 SER A O 1
ATOM 6674 N N . ALA C 2 108 ? 156.553 156.229 135.775 1.00 60.26 108 ALA A N 1
ATOM 6675 C CA . ALA C 2 108 ? 156.261 154.926 135.207 1.00 60.26 108 ALA A CA 1
ATOM 6676 C C . ALA C 2 108 ? 155.063 155.014 134.263 1.00 60.26 108 ALA A C 1
ATOM 6677 O O . ALA C 2 108 ? 154.325 156.001 134.232 1.00 60.26 108 ALA A O 1
ATOM 6679 N N . GLY C 2 109 ? 154.878 153.952 133.479 1.00 71.58 109 GLY A N 1
ATOM 6680 C CA . GLY C 2 109 ? 153.762 153.857 132.564 1.00 71.58 109 GLY A CA 1
ATOM 6681 C C . GLY C 2 109 ? 153.956 154.531 131.225 1.00 71.58 109 GLY A C 1
ATOM 6682 O O . GLY C 2 109 ? 153.036 154.497 130.397 1.00 71.58 109 GLY A O 1
ATOM 6683 N N . HIS C 2 110 ? 155.112 155.141 130.976 1.00 67.22 110 HIS A N 1
ATOM 6684 C CA . HIS C 2 110 ? 155.336 155.837 129.717 1.00 67.22 110 HIS A CA 1
ATOM 6685 C C . HIS C 2 110 ? 155.503 154.807 128.604 1.00 67.22 110 HIS A C 1
ATOM 6686 O O . HIS C 2 110 ? 156.406 153.966 128.656 1.00 67.22 110 HIS A O 1
ATOM 6693 N N . ALA C 2 111 ? 154.633 154.881 127.594 1.00 66.40 111 ALA A N 1
ATOM 6694 C CA . ALA C 2 111 ? 154.538 153.834 126.589 1.00 66.40 111 ALA A CA 1
ATOM 6695 C C . ALA C 2 111 ? 155.789 153.800 125.712 1.00 66.40 111 ALA A C 1
ATOM 6696 O O . ALA C 2 111 ? 156.481 154.808 125.561 1.00 66.40 111 ALA A O 1
ATOM 6698 N N . PRO C 2 112 ? 156.095 152.646 125.116 1.00 59.75 112 PRO A N 1
ATOM 6699 C CA . PRO C 2 112 ? 157.271 152.563 124.243 1.00 59.75 112 PRO A CA 1
ATOM 6700 C C . PRO C 2 112 ? 157.130 153.471 123.032 1.00 59.75 112 PRO A C 1
ATOM 6701 O O . PRO C 2 112 ? 156.028 153.736 122.547 1.00 59.75 112 PRO A O 1
ATOM 6705 N N . GLN C 2 113 ? 158.271 153.951 122.546 1.00 58.11 113 GLN A N 1
ATOM 6706 C CA . GLN C 2 113 ? 158.306 154.889 121.436 1.00 58.11 113 GLN A CA 1
ATOM 6707 C C . GLN C 2 113 ? 159.381 154.452 120.454 1.00 58.11 113 GLN A C 1
ATOM 6708 O O . GLN C 2 113 ? 160.264 153.657 120.785 1.00 58.11 113 GLN A O 1
ATOM 6714 N N . ILE C 2 114 ? 159.300 154.987 119.239 1.00 58.11 114 ILE A N 1
ATOM 6715 C CA . ILE C 2 114 ? 160.187 154.605 118.147 1.00 58.11 114 ILE A CA 1
ATOM 6716 C C . ILE C 2 114 ? 161.246 155.682 117.967 1.00 58.11 114 ILE A C 1
ATOM 6717 O O . ILE C 2 114 ? 160.920 156.853 117.739 1.00 58.11 114 ILE A O 1
ATOM 6722 N N . LEU C 2 115 ? 162.510 155.289 118.065 1.00 58.11 115 LEU A N 1
ATOM 6723 C CA . LEU C 2 115 ? 163.608 156.223 117.854 1.00 58.11 115 LEU A CA 1
ATOM 6724 C C . LEU C 2 115 ? 163.865 156.396 116.362 1.00 58.11 115 LEU A C 1
ATOM 6725 O O . LEU C 2 115 ? 164.128 155.410 115.667 1.00 58.11 115 LEU A O 1
ATOM 6730 N N . PRO C 2 116 ? 163.799 157.614 115.838 1.00 62.14 116 PRO A N 1
ATOM 6731 C CA . PRO C 2 116 ? 164.089 157.822 114.419 1.00 62.14 116 PRO A CA 1
ATOM 6732 C C . PRO C 2 116 ? 165.578 157.977 114.163 1.00 62.14 116 PRO A C 1
ATOM 6733 O O . PRO C 2 116 ? 166.334 158.478 114.999 1.00 62.14 116 PRO A O 1
ATOM 6737 N N . ARG C 2 117 ? 165.995 157.533 112.980 1.00 71.05 117 ARG A N 1
ATOM 6738 C CA . ARG C 2 117 ? 167.374 157.711 112.561 1.00 71.05 117 ARG A CA 1
ATOM 6739 C C . ARG C 2 117 ? 167.619 159.169 112.177 1.00 71.05 117 ARG A C 1
ATOM 6740 O O . ARG C 2 117 ? 166.716 160.010 112.208 1.00 71.05 117 ARG A O 1
ATOM 6748 N N . ARG C 2 118 ? 168.869 159.469 111.811 1.00 71.31 118 ARG A N 1
ATOM 6749 C CA . ARG C 2 118 ? 169.216 160.833 111.425 1.00 71.31 118 ARG A CA 1
ATOM 6750 C C . ARG C 2 118 ? 168.437 161.293 110.201 1.00 71.31 118 ARG A C 1
ATOM 6751 O O . ARG C 2 118 ? 168.217 162.497 110.021 1.00 71.31 118 ARG A O 1
ATOM 6759 N N . ASP C 2 119 ? 168.013 160.362 109.350 1.00 79.73 119 ASP A N 1
ATOM 6760 C CA . ASP C 2 119 ? 167.203 160.706 108.188 1.00 79.73 119 ASP A CA 1
ATOM 6761 C C . ASP C 2 119 ? 165.705 160.636 108.462 1.00 79.73 119 ASP A C 1
ATOM 6762 O O . ASP C 2 119 ? 164.914 160.855 107.538 1.00 79.73 119 ASP A O 1
ATOM 6767 N N . GLY C 2 120 ? 165.297 160.336 109.695 1.00 75.42 120 GLY A N 1
ATOM 6768 C CA . GLY C 2 120 ? 163.899 160.313 110.062 1.00 75.42 120 GLY A CA 1
ATOM 6769 C C . GLY C 2 120 ? 163.212 158.969 109.946 1.00 75.42 120 GLY A C 1
ATOM 6770 O O . GLY C 2 120 ? 162.056 158.847 110.369 1.00 75.42 120 GLY A O 1
ATOM 6771 N N . THR C 2 121 ? 163.875 157.961 109.387 1.00 74.55 121 THR A N 1
ATOM 6772 C CA . THR C 2 121 ? 163.262 156.647 109.284 1.00 74.55 121 THR A CA 1
ATOM 6773 C C . THR C 2 121 ? 163.241 155.954 110.647 1.00 74.55 121 THR A C 1
ATOM 6774 O O . THR C 2 121 ? 164.114 156.193 111.486 1.00 74.55 121 THR A O 1
ATOM 6778 N N . PRO C 2 122 ? 162.244 155.095 110.893 1.00 67.04 122 PRO A N 1
ATOM 6779 C CA . PRO C 2 122 ? 162.195 154.361 112.166 1.00 67.04 122 PRO A CA 1
ATOM 6780 C C . PRO C 2 122 ? 163.423 153.493 112.386 1.00 67.04 122 PRO A C 1
ATOM 6781 O O . PRO C 2 122 ? 163.717 152.609 111.576 1.00 67.04 122 PRO A O 1
ATOM 6785 N N . GLY C 2 123 ? 164.144 153.734 113.478 1.00 60.50 123 GLY A N 1
ATOM 6786 C CA . GLY C 2 123 ? 165.372 153.010 113.734 1.00 60.50 123 GLY A CA 1
ATOM 6787 C C . GLY C 2 123 ? 165.267 151.911 114.771 1.00 60.50 123 GLY A C 1
ATOM 6788 O O . GLY C 2 123 ? 165.778 150.809 114.556 1.00 60.50 123 GLY A O 1
ATOM 6789 N N . ALA C 2 124 ? 164.612 152.188 115.896 1.00 58.11 124 ALA A N 1
ATOM 6790 C CA . ALA C 2 124 ? 164.527 151.214 116.975 1.00 58.11 124 ALA A CA 1
ATOM 6791 C C . ALA C 2 124 ? 163.342 151.544 117.867 1.00 58.11 124 ALA A C 1
ATOM 6792 O O . ALA C 2 124 ? 162.807 152.655 117.835 1.00 58.11 124 ALA A O 1
ATOM 6794 N N . VAL C 2 125 ? 162.944 150.561 118.667 1.00 58.11 125 VAL A N 1
ATOM 6795 C CA . VAL C 2 125 ? 161.906 150.730 119.676 1.00 58.11 125 VAL A CA 1
ATOM 6796 C C . VAL C 2 125 ? 162.588 150.971 121.015 1.00 58.11 125 VAL A C 1
ATOM 6797 O O . VAL C 2 125 ? 163.341 150.116 121.498 1.00 58.11 125 VAL A O 1
ATOM 6801 N N . LEU C 2 126 ? 162.331 152.133 121.612 1.00 58.11 126 LEU A N 1
ATOM 6802 C CA . LEU C 2 126 ? 163.073 152.558 122.793 1.00 58.11 126 LEU A CA 1
ATOM 6803 C C . LEU C 2 126 ? 162.706 151.798 124.058 1.00 58.11 126 LEU A C 1
ATOM 6804 O O . LEU C 2 126 ? 163.606 151.391 124.800 1.00 58.11 126 LEU A O 1
ATOM 6809 N N . CYS C 2 127 ? 161.417 151.601 124.328 1.00 58.11 127 CYS A N 1
ATOM 6810 C CA . CYS C 2 127 ? 160.918 150.975 125.551 1.00 58.11 127 CYS A CA 1
ATOM 6811 C C . CYS C 2 127 ? 161.558 151.621 126.788 1.00 58.11 127 CYS A C 1
ATOM 6812 O O . CYS C 2 127 ? 162.326 150.970 127.502 1.00 58.11 127 CYS A O 1
ATOM 6815 N N . PRO C 2 128 ? 161.265 152.893 127.059 1.00 58.11 128 PRO A N 1
ATOM 6816 C CA . PRO C 2 128 ? 161.947 153.592 128.158 1.00 58.11 128 PRO A CA 1
ATOM 6817 C C . PRO C 2 128 ? 161.367 153.190 129.505 1.00 58.11 128 PRO A C 1
ATOM 6818 O O . PRO C 2 128 ? 160.148 153.141 129.683 1.00 58.11 128 PRO A O 1
ATOM 6822 N N . ILE C 2 129 ? 162.250 152.895 130.454 1.00 58.11 129 ILE A N 1
ATOM 6823 C CA . ILE C 2 129 ? 161.849 152.559 131.817 1.00 58.11 129 ILE A CA 1
ATOM 6824 C C . ILE C 2 129 ? 162.760 153.303 132.785 1.00 58.11 129 ILE A C 1
ATOM 6825 O O . ILE C 2 129 ? 163.964 153.020 132.843 1.00 58.11 129 ILE A O 1
ATOM 6830 N N . PRO C 2 130 ? 162.241 154.253 133.553 1.00 58.11 130 PRO A N 1
ATOM 6831 C CA . PRO C 2 130 ? 163.088 154.979 134.503 1.00 58.11 130 PRO A CA 1
ATOM 6832 C C . PRO C 2 130 ? 163.249 154.222 135.808 1.00 58.11 130 PRO A C 1
ATOM 6833 O O . PRO C 2 130 ? 162.782 153.086 135.928 1.00 58.11 130 PRO A O 1
ATOM 6837 N N . PHE C 2 131 ? 163.912 154.833 136.789 1.00 58.11 131 PHE A N 1
ATOM 6838 C CA . PHE C 2 131 ? 163.994 154.238 138.116 1.00 58.11 131 PHE A CA 1
ATOM 6839 C C . PHE C 2 131 ? 162.594 154.092 138.696 1.00 58.11 131 PHE A C 1
ATOM 6840 O O . PHE C 2 131 ? 161.921 155.091 138.964 1.00 58.11 131 PHE A O 1
ATOM 6848 N N . LEU C 2 132 ? 162.149 152.856 138.892 1.00 58.11 132 LEU A N 1
ATOM 6849 C CA . LEU C 2 132 ? 160.779 152.588 139.320 1.00 58.11 132 LEU A CA 1
ATOM 6850 C C . LEU C 2 132 ? 160.686 152.769 140.828 1.00 58.11 132 LEU A C 1
ATOM 6851 O O . LEU C 2 132 ? 161.033 151.872 141.598 1.00 58.11 132 LEU A O 1
ATOM 6856 N N . ARG C 2 133 ? 160.220 153.938 141.252 1.00 58.11 133 ARG A N 1
ATOM 6857 C CA . ARG C 2 133 ? 160.019 154.183 142.670 1.00 58.11 133 ARG A CA 1
ATOM 6858 C C . ARG C 2 133 ? 158.908 153.280 143.197 1.00 58.11 133 ARG A C 1
ATOM 6859 O O . ARG C 2 133 ? 157.908 153.059 142.505 1.00 58.11 133 ARG A O 1
ATOM 6867 N N . PRO C 2 134 ? 159.051 152.737 144.408 1.00 58.11 134 PRO A N 1
ATOM 6868 C CA . PRO C 2 134 ? 157.997 151.861 144.942 1.00 58.11 134 PRO A CA 1
ATOM 6869 C C . PRO C 2 134 ? 156.648 152.541 145.057 1.00 58.11 134 PRO A C 1
ATOM 6870 O O . PRO C 2 134 ? 155.616 151.874 144.925 1.00 58.11 134 PRO A O 1
ATOM 6874 N N . ARG C 2 135 ? 156.619 153.854 145.286 1.00 58.11 135 ARG A N 1
ATOM 6875 C CA . ARG C 2 135 ? 155.348 154.551 145.434 1.00 58.11 135 ARG A CA 1
ATOM 6876 C C . ARG C 2 135 ? 154.564 154.614 144.130 1.00 58.11 135 ARG A C 1
ATOM 6877 O O . ARG C 2 135 ? 153.383 154.973 144.149 1.00 58.11 135 ARG A O 1
ATOM 6885 N N . ASP C 2 136 ? 155.189 154.273 143.004 1.00 58.11 136 ASP A N 1
ATOM 6886 C CA . ASP C 2 136 ? 154.527 154.351 141.708 1.00 58.11 136 ASP A CA 1
ATOM 6887 C C . ASP C 2 136 ? 153.944 153.017 141.255 1.00 58.11 136 ASP A C 1
ATOM 6888 O O . ASP C 2 136 ? 152.929 152.998 140.551 1.00 58.11 136 ASP A O 1
ATOM 6893 N N . ILE C 2 137 ? 154.558 151.897 141.639 1.00 58.11 137 ILE A N 1
ATOM 6894 C CA . ILE C 2 137 ? 154.193 150.606 141.065 1.00 58.11 137 ILE A CA 1
ATOM 6895 C C . ILE C 2 137 ? 153.474 149.669 142.033 1.00 58.11 137 ILE A C 1
ATOM 6896 O O . ILE C 2 137 ? 152.842 148.704 141.578 1.00 58.11 137 ILE A O 1
ATOM 6901 N N . ILE C 2 138 ? 153.543 149.915 143.344 1.00 58.11 138 ILE A N 1
ATOM 6902 C CA . ILE C 2 138 ? 152.895 149.048 144.320 1.00 58.11 138 ILE A CA 1
ATOM 6903 C C . ILE C 2 138 ? 152.033 149.884 145.255 0.81 58.11 138 ILE A C 1
ATOM 6904 O O . ILE C 2 138 ? 152.216 151.094 145.399 0.99 58.11 138 ILE A O 1
ATOM 6909 N N . THR C 2 139 ? 151.079 149.211 145.891 0.62 42.80 139 THR A N 1
ATOM 6910 C CA . THR C 2 139 ? 150.217 149.805 146.902 0.62 42.80 139 THR A CA 1
ATOM 6911 C C . THR C 2 139 ? 150.425 149.068 148.217 0.62 42.80 139 THR A C 1
ATOM 6912 O O . THR C 2 139 ? 150.278 147.844 148.276 0.62 42.80 139 THR A O 1
ATOM 6916 N N . SER C 2 140 ? 150.763 149.813 149.266 1.00 43.63 140 SER A N 1
ATOM 6917 C CA . SER C 2 140 ? 151.047 149.199 150.554 1.00 43.63 140 SER A CA 1
ATOM 6918 C C . SER C 2 140 ? 149.775 148.652 151.190 1.00 43.63 140 SER A C 1
ATOM 6919 O O . SER C 2 140 ? 148.679 149.189 151.008 1.00 43.63 140 SER A O 1
ATOM 6922 N N . GLN C 2 141 ? 149.932 147.567 151.945 1.00 49.45 141 GLN A N 1
ATOM 6923 C CA . GLN C 2 141 ? 148.820 146.962 152.662 1.00 49.45 141 GLN A CA 1
ATOM 6924 C C . GLN C 2 141 ? 149.321 146.455 154.006 1.00 49.45 141 GLN A C 1
ATOM 6925 O O . GLN C 2 141 ? 150.494 146.102 154.155 1.00 49.45 141 GLN A O 1
ATOM 6931 N N . ALA C 2 142 ? 148.420 146.428 154.984 1.00 45.42 142 ALA A N 1
ATOM 6932 C CA . ALA C 2 142 ? 148.801 146.083 156.345 1.00 45.42 142 ALA A CA 1
ATOM 6933 C C . ALA C 2 142 ? 148.911 144.573 156.518 1.00 45.42 142 ALA A C 1
ATOM 6934 O O . ALA C 2 142 ? 148.219 143.794 155.858 1.00 45.42 142 ALA A O 1
ATOM 6936 N N . GLY C 2 143 ? 149.791 144.163 157.429 1.00 40.68 143 GLY A N 1
ATOM 6937 C CA . GLY C 2 143 ? 149.976 142.755 157.711 1.00 40.68 143 GLY A CA 1
ATOM 6938 C C . GLY C 2 143 ? 151.115 142.094 156.974 1.00 40.68 143 GLY A C 1
ATOM 6939 O O . GLY C 2 143 ? 151.056 140.887 156.724 1.00 40.68 143 GLY A O 1
ATOM 6940 N N . LEU C 2 144 ? 152.151 142.843 156.615 1.00 44.22 144 LEU A N 1
ATOM 6941 C CA . LEU C 2 144 ? 153.296 142.307 155.896 1.00 44.22 144 LEU A CA 1
ATOM 6942 C C . LEU C 2 144 ? 154.578 142.516 156.693 1.00 44.22 144 LEU A C 1
ATOM 6943 O O . LEU C 2 144 ? 154.622 143.276 157.663 1.00 44.22 144 LEU A O 1
ATOM 6948 N N . ASN C 2 145 ? 155.628 141.823 156.268 1.00 43.43 145 ASN A N 1
ATOM 6949 C CA . ASN C 2 145 ? 156.930 141.926 156.903 1.00 43.43 145 ASN A CA 1
ATOM 6950 C C . ASN C 2 145 ? 157.907 142.684 156.009 1.00 43.43 145 ASN A C 1
ATOM 6951 O O . ASN C 2 145 ? 157.623 142.995 154.849 1.00 43.43 145 ASN A O 1
ATOM 6956 N N . GLY C 2 146 ? 159.085 142.967 156.568 1.00 43.49 146 GLY A N 1
ATOM 6957 C CA . GLY C 2 146 ? 160.100 143.689 155.822 1.00 43.49 146 GLY A CA 1
ATOM 6958 C C . GLY C 2 146 ? 160.591 142.949 154.596 1.00 43.49 146 GLY A C 1
ATOM 6959 O O . GLY C 2 146 ? 160.929 143.573 153.587 1.00 43.49 146 GLY A O 1
ATOM 6960 N N . ILE C 2 147 ? 160.645 141.621 154.660 1.00 45.97 147 ILE A N 1
ATOM 6961 C CA . ILE C 2 147 ? 161.069 140.829 153.510 1.00 45.97 147 ILE A CA 1
ATOM 6962 C C . ILE C 2 147 ? 159.901 140.539 152.576 1.00 45.97 147 ILE A C 1
ATOM 6963 O O . ILE C 2 147 ? 160.081 140.446 151.360 1.00 45.97 147 ILE A O 1
ATOM 6968 N N . GLU C 2 148 ? 158.690 140.403 153.120 0.68 44.01 148 GLU A N 1
ATOM 6969 C CA . GLU C 2 148 ? 157.525 140.179 152.273 0.68 44.01 148 GLU A CA 1
ATOM 6970 C C . GLU C 2 148 ? 157.230 141.392 151.400 0.68 44.01 148 GLU A C 1
ATOM 6971 O O . GLU C 2 148 ? 156.863 141.239 150.228 0.68 44.01 148 GLU A O 1
ATOM 6977 N N . LYS C 2 149 ? 157.397 142.600 151.945 1.00 58.11 149 LYS A N 1
ATOM 6978 C CA . LYS C 2 149 ? 157.217 143.799 151.134 0.57 58.11 149 LYS A CA 1
ATOM 6979 C C . LYS C 2 149 ? 158.239 143.857 150.005 1.00 58.11 149 LYS A C 1
ATOM 6980 O O . LYS C 2 149 ? 157.907 144.230 148.873 1.00 58.11 149 LYS A O 1
ATOM 6986 N N . GLN C 2 150 ? 159.489 143.486 150.291 1.00 58.11 150 GLN A N 1
ATOM 6987 C CA . GLN C 2 150 ? 160.510 143.468 149.248 1.00 58.11 150 GLN A CA 1
ATOM 6988 C C . GLN C 2 150 ? 160.194 142.426 148.182 1.00 58.11 150 GLN A C 1
ATOM 6989 O O . GLN C 2 150 ? 160.420 142.661 146.989 1.00 58.11 150 GLN A O 1
ATOM 6995 N N . GLN C 2 151 ? 159.682 141.265 148.594 1.00 58.11 151 GLN A N 1
ATOM 6996 C CA . GLN C 2 151 ? 159.282 140.251 147.622 1.00 58.11 151 GLN A CA 1
ATOM 6997 C C . GLN C 2 151 ? 158.166 140.766 146.724 1.00 58.11 151 GLN A C 1
ATOM 6998 O O . GLN C 2 151 ? 158.186 140.548 145.506 1.00 58.11 151 GLN A O 1
ATOM 7004 N N . HIS C 2 152 ? 157.181 141.450 147.310 1.00 58.11 152 HIS A N 1
ATOM 7005 C CA . HIS C 2 152 ? 156.109 142.026 146.505 1.00 58.11 152 HIS A CA 1
ATOM 7006 C C . HIS C 2 152 ? 156.650 143.067 145.534 1.00 58.11 152 HIS A C 1
ATOM 7007 O O . HIS C 2 152 ? 156.228 143.121 144.373 1.00 58.11 152 HIS A O 1
ATOM 7014 N N . LEU C 2 153 ? 157.591 143.897 145.989 1.00 58.11 153 LEU A N 1
ATOM 7015 C CA . LEU C 2 153 ? 158.179 144.905 145.110 1.00 58.11 153 LEU A CA 1
ATOM 7016 C C . LEU C 2 153 ? 158.917 144.260 143.943 1.00 58.11 153 LEU A C 1
ATOM 7017 O O . LEU C 2 153 ? 158.799 144.707 142.795 1.00 58.11 153 LEU A O 1
ATOM 7022 N N . LEU C 2 154 ? 159.698 143.212 144.218 1.00 58.11 154 LEU A N 1
ATOM 7023 C CA . LEU C 2 154 ? 160.424 142.534 143.147 1.00 58.11 154 LEU A CA 1
ATOM 7024 C C . LEU C 2 154 ? 159.475 141.872 142.158 1.00 58.11 154 LEU A C 1
ATOM 7025 O O . LEU C 2 154 ? 159.688 141.954 140.940 1.00 58.11 154 LEU A O 1
ATOM 7030 N N . ALA C 2 155 ? 158.420 141.223 142.654 1.00 58.11 155 ALA A N 1
ATOM 7031 C CA . ALA C 2 155 ? 157.438 140.629 141.754 1.00 58.11 155 ALA A CA 1
ATOM 7032 C C . ALA C 2 155 ? 156.783 141.696 140.886 1.00 58.11 155 ALA A C 1
ATOM 7033 O O . ALA C 2 155 ? 156.596 141.505 139.678 1.00 58.11 155 ALA A O 1
ATOM 7035 N N . ALA C 2 156 ? 156.444 142.840 141.486 1.00 58.11 156 ALA A N 1
ATOM 7036 C CA . ALA C 2 156 ? 155.786 143.903 140.736 1.00 58.11 156 ALA A CA 1
ATOM 7037 C C . ALA C 2 156 ? 156.702 144.494 139.673 1.00 58.11 156 ALA A C 1
ATOM 7038 O O . ALA C 2 156 ? 156.258 144.764 138.552 1.00 58.11 156 ALA A O 1
ATOM 7040 N N . ILE C 2 157 ? 157.978 144.710 139.997 1.00 58.11 157 ILE A N 1
ATOM 7041 C CA . ILE C 2 157 ? 158.881 145.291 139.008 1.00 58.11 157 ILE A CA 1
ATOM 7042 C C . ILE C 2 157 ? 159.146 144.302 137.876 1.00 58.11 157 ILE A C 1
ATOM 7043 O O . ILE C 2 157 ? 159.234 144.692 136.703 1.00 58.11 157 ILE A O 1
ATOM 7048 N N . THR C 2 158 ? 159.255 143.008 138.196 1.00 58.11 158 THR A N 1
ATOM 7049 C CA . THR C 2 158 ? 159.415 142.010 137.142 1.00 58.11 158 THR A CA 1
ATOM 7050 C C . THR C 2 158 ? 158.192 141.974 136.232 1.00 58.11 158 THR A C 1
ATOM 7051 O O . THR C 2 158 ? 158.317 141.916 135.002 1.00 58.11 158 THR A O 1
ATOM 7055 N N . ASP C 2 159 ? 156.995 142.020 136.824 1.00 58.11 159 ASP A N 1
ATOM 7056 C CA . ASP C 2 159 ? 155.777 142.031 136.022 1.00 58.11 159 ASP A CA 1
ATOM 7057 C C . ASP C 2 159 ? 155.699 143.279 135.152 1.00 58.11 159 ASP A C 1
ATOM 7058 O O . ASP C 2 159 ? 155.256 143.214 133.999 1.00 58.11 159 ASP A O 1
ATOM 7063 N N . TYR C 2 160 ? 156.111 144.426 135.694 1.00 58.11 160 TYR A N 1
ATOM 7064 C CA . TYR C 2 160 ? 156.120 145.660 134.915 1.00 58.11 160 TYR A CA 1
ATOM 7065 C C . TYR C 2 160 ? 157.048 145.542 133.715 1.00 58.11 160 TYR A C 1
ATOM 7066 O O . TYR C 2 160 ? 156.680 145.908 132.593 1.00 58.11 160 TYR A O 1
ATOM 7075 N N . TYR C 2 161 ? 158.261 145.028 133.934 1.00 58.11 161 TYR A N 1
ATOM 7076 C CA . TYR C 2 161 ? 159.188 144.838 132.823 1.00 58.11 161 TYR A CA 1
ATOM 7077 C C . TYR C 2 161 ? 158.598 143.913 131.767 1.00 58.11 161 TYR A C 1
ATOM 7078 O O . TYR C 2 161 ? 158.654 144.207 130.566 1.00 58.11 161 TYR A O 1
ATOM 7087 N N . GLN C 2 162 ? 158.018 142.790 132.197 1.00 58.11 162 GLN A N 1
ATOM 7088 C CA . GLN C 2 162 ? 157.475 141.833 131.236 1.00 58.11 162 GLN A CA 1
ATOM 7089 C C . GLN C 2 162 ? 156.336 142.441 130.426 1.00 58.11 162 GLN A C 1
ATOM 7090 O O . GLN C 2 162 ? 156.306 142.317 129.194 1.00 58.11 162 GLN A O 1
ATOM 7096 N N . GLN C 2 163 ? 155.391 143.106 131.096 1.00 58.11 163 GLN A N 1
ATOM 7097 C CA . GLN C 2 163 ? 154.254 143.688 130.391 1.00 58.11 163 GLN A CA 1
ATOM 7098 C C . GLN C 2 163 ? 154.695 144.795 129.442 1.00 58.11 163 GLN A C 1
ATOM 7099 O O . GLN C 2 163 ? 154.188 144.898 128.316 1.00 58.11 163 GLN A O 1
ATOM 7105 N N . HIS C 2 164 ? 155.643 145.631 129.873 1.00 58.11 164 HIS A N 1
ATOM 7106 C CA . HIS C 2 164 ? 156.084 146.725 129.019 1.00 58.11 164 HIS A CA 1
ATOM 7107 C C . HIS C 2 164 ? 156.843 146.201 127.808 1.00 58.11 164 HIS A C 1
ATOM 7108 O O . HIS C 2 164 ? 156.715 146.744 126.706 1.00 58.11 164 HIS A O 1
ATOM 7115 N N . TYR C 2 165 ? 157.623 145.130 127.983 1.00 58.43 165 TYR A N 1
ATOM 7116 C CA . TYR C 2 165 ? 158.293 144.534 126.834 1.00 58.43 165 TYR A CA 1
ATOM 7117 C C . TYR C 2 165 ? 157.299 143.881 125.883 1.00 58.43 165 TYR A C 1
ATOM 7118 O O . TYR C 2 165 ? 157.497 143.917 124.664 1.00 58.43 165 TYR A O 1
ATOM 7127 N N . ALA C 2 166 ? 156.237 143.271 126.413 1.00 64.06 166 ALA A N 1
ATOM 7128 C CA . ALA C 2 166 ? 155.196 142.731 125.543 1.00 64.06 166 ALA A CA 1
ATOM 7129 C C . ALA C 2 166 ? 154.535 143.835 124.727 1.00 64.06 166 ALA A C 1
ATOM 7130 O O . ALA C 2 166 ? 154.290 143.669 123.524 1.00 64.06 166 ALA A O 1
ATOM 7132 N N . ASP C 2 167 ? 154.242 144.971 125.363 1.00 65.56 167 ASP A N 1
ATOM 7133 C CA . ASP C 2 167 ? 153.679 146.100 124.627 1.00 65.56 167 ASP A CA 1
ATOM 7134 C C . ASP C 2 167 ? 154.652 146.615 123.572 1.00 65.56 167 ASP A C 1
ATOM 7135 O O . ASP C 2 167 ? 154.242 146.983 122.464 1.00 65.56 167 ASP A O 1
ATOM 7140 N N . ALA C 2 168 ? 155.945 146.656 123.900 1.00 64.01 168 ALA A N 1
ATOM 7141 C CA . ALA C 2 168 ? 156.941 147.089 122.924 1.00 64.01 168 ALA A CA 1
ATOM 7142 C C . ALA C 2 168 ? 156.997 146.143 121.730 1.00 64.01 168 ALA A C 1
ATOM 7143 O O . ALA C 2 168 ? 157.126 146.586 120.583 1.00 64.01 168 ALA A O 1
ATOM 7145 N N . CYS C 2 169 ? 156.917 144.834 121.980 1.00 65.95 169 CYS A N 1
ATOM 7146 C CA . CYS C 2 169 ? 156.883 143.871 120.882 1.00 65.95 169 CYS A CA 1
ATOM 7147 C C . CYS C 2 169 ? 155.642 144.063 120.021 1.00 65.95 169 CYS A C 1
ATOM 7148 O O . CYS C 2 169 ? 155.712 143.989 118.787 1.00 65.95 169 CYS A O 1
ATOM 7151 N N . LYS C 2 170 ? 154.494 144.304 120.658 1.00 66.76 170 LYS A N 1
ATOM 7152 C CA . LYS C 2 170 ? 153.274 144.576 119.904 1.00 66.76 170 LYS A CA 1
ATOM 7153 C C . LYS C 2 170 ? 153.437 145.809 119.025 1.00 66.76 170 LYS A C 1
ATOM 7154 O O . LYS C 2 170 ? 152.996 145.821 117.870 1.00 66.76 170 LYS A O 1
ATOM 7160 N N . LEU C 2 171 ? 154.062 146.859 119.559 1.00 65.87 171 LEU A N 1
ATOM 7161 C CA . LEU C 2 171 ? 154.313 148.059 118.766 1.00 65.87 171 LEU A CA 1
ATOM 7162 C C . LEU C 2 171 ? 155.246 147.764 117.598 1.00 65.87 171 LEU A C 1
ATOM 7163 O O . LEU C 2 171 ? 155.026 148.242 116.480 1.00 65.87 171 LEU A O 1
ATOM 7168 N N . ARG C 2 172 ? 156.301 146.983 117.842 1.00 69.19 172 ARG A N 1
ATOM 7169 C CA . ARG C 2 172 ? 157.262 146.684 116.783 1.00 69.19 172 ARG A CA 1
ATOM 7170 C C . ARG C 2 172 ? 156.606 145.914 115.645 1.00 69.19 172 ARG A C 1
ATOM 7171 O O . ARG C 2 172 ? 156.707 146.303 114.476 1.00 69.19 172 ARG A O 1
ATOM 7179 N N . GLY C 2 173 ? 155.926 144.819 115.970 1.00 74.90 173 GLY A N 1
ATOM 7180 C CA . GLY C 2 173 ? 155.318 144.015 114.922 1.00 74.90 173 GLY A CA 1
ATOM 7181 C C . GLY C 2 173 ? 156.364 143.333 114.060 1.00 74.90 173 GLY A C 1
ATOM 7182 O O . GLY C 2 173 ? 157.221 142.591 114.551 1.00 74.90 173 GLY A O 1
ATOM 7183 N N . ASP C 2 174 ? 156.300 143.587 112.751 1.00 77.58 174 ASP A N 1
ATOM 7184 C CA . ASP C 2 174 ? 157.120 142.863 111.786 1.00 77.58 174 ASP A CA 1
ATOM 7185 C C . ASP C 2 174 ? 158.383 143.605 111.370 1.00 77.58 174 ASP A C 1
ATOM 7186 O O . ASP C 2 174 ? 159.320 142.967 110.876 1.00 77.58 174 ASP A O 1
ATOM 7191 N N . GLN C 2 175 ? 158.433 144.921 111.543 1.00 76.76 175 GLN A N 1
ATOM 7192 C CA . GLN C 2 175 ? 159.591 145.682 111.099 1.00 76.76 175 GLN A CA 1
ATOM 7193 C C . GLN C 2 175 ? 160.832 145.268 111.889 1.00 76.76 175 GLN A C 1
ATOM 7194 O O . GLN C 2 175 ? 160.773 145.131 113.115 1.00 76.76 175 GLN A O 1
ATOM 7200 N N . PRO C 2 176 ? 161.968 145.059 111.219 1.00 73.08 176 PRO A N 1
ATOM 7201 C CA . PRO C 2 176 ? 163.199 144.640 111.925 1.00 73.08 176 PRO A CA 1
ATOM 7202 C C . PRO C 2 176 ? 163.837 145.783 112.705 1.00 73.08 176 PRO A C 1
ATOM 7203 O O . PRO C 2 176 ? 164.773 146.457 112.261 1.00 73.08 176 PRO A O 1
ATOM 7207 N N . LEU C 2 177 ? 163.320 146.016 113.909 1.00 63.93 177 LEU A N 1
ATOM 7208 C CA . LEU C 2 177 ? 163.825 147.059 114.785 1.00 63.93 177 LEU A CA 1
ATOM 7209 C C . LEU C 2 177 ? 164.319 146.454 116.087 1.00 63.93 177 LEU A C 1
ATOM 7210 O O . LEU C 2 177 ? 163.587 145.681 116.719 1.00 63.93 177 LEU A O 1
ATOM 7215 N N . PRO C 2 178 ? 165.537 146.767 116.518 1.00 58.11 178 PRO A N 1
ATOM 7216 C CA . PRO C 2 178 ? 166.025 146.225 117.791 1.00 58.11 178 PRO A CA 1
ATOM 7217 C C . PRO C 2 178 ? 165.333 146.893 118.969 1.00 58.11 178 PRO A C 1
ATOM 7218 O O . PRO C 2 178 ? 165.371 148.115 119.122 1.00 58.11 178 PRO A O 1
ATOM 7222 N N . ILE C 2 179 ? 164.700 146.078 119.810 1.00 58.11 179 ILE A N 1
ATOM 7223 C CA . ILE C 2 179 ? 163.987 146.598 120.971 1.00 58.11 179 ILE A CA 1
ATOM 7224 C C . ILE C 2 179 ? 164.986 146.866 122.086 1.00 58.11 179 ILE A C 1
ATOM 7225 O O . ILE C 2 179 ? 165.327 145.967 122.863 1.00 58.11 179 ILE A O 1
ATOM 7230 N N . ILE C 2 180 ? 165.480 148.101 122.156 1.00 58.11 180 ILE A N 1
ATOM 7231 C CA . ILE C 2 180 ? 166.351 148.495 123.252 1.00 58.11 180 ILE A CA 1
ATOM 7232 C C . ILE C 2 180 ? 165.535 148.568 124.537 1.00 58.11 180 ILE A C 1
ATOM 7233 O O . ILE C 2 180 ? 164.323 148.816 124.518 1.00 58.11 180 ILE A O 1
ATOM 7238 N N . ALA C 2 181 ? 166.194 148.320 125.665 1.00 58.11 181 ALA A N 1
ATOM 7239 C CA . ALA C 2 181 ? 165.564 148.443 126.970 1.00 58.11 181 ALA A CA 1
ATOM 7240 C C . ALA C 2 181 ? 166.458 149.290 127.860 1.00 58.11 181 ALA A C 1
ATOM 7241 O O . ALA C 2 181 ? 167.646 149.477 127.587 1.00 58.11 181 ALA A O 1
ATOM 7243 N N . THR C 2 182 ? 165.875 149.813 128.935 1.00 58.11 182 THR A N 1
ATOM 7244 C CA . THR C 2 182 ? 166.598 150.694 129.837 1.00 58.11 182 THR A CA 1
ATOM 7245 C C . THR C 2 182 ? 166.100 150.477 131.258 1.00 58.11 182 THR A C 1
ATOM 7246 O O . THR C 2 182 ? 164.983 150.006 131.483 1.00 58.11 182 THR A O 1
ATOM 7250 N N . GLY C 2 183 ? 166.949 150.821 132.216 1.00 58.11 183 GLY A N 1
ATOM 7251 C CA . GLY C 2 183 ? 166.585 150.738 133.617 1.00 58.11 183 GLY A CA 1
ATOM 7252 C C . GLY C 2 183 ? 167.670 151.371 134.457 1.00 58.11 183 GLY A C 1
ATOM 7253 O O . GLY C 2 183 ? 168.762 151.685 133.972 1.00 58.11 183 GLY A O 1
ATOM 7254 N N . HIS C 2 184 ? 167.362 151.554 135.746 1.00 58.11 184 HIS A N 1
ATOM 7255 C CA . HIS C 2 184 ? 168.349 152.122 136.702 1.00 58.11 184 HIS A CA 1
ATOM 7256 C C . HIS C 2 184 ? 168.188 151.344 138.012 1.00 58.11 184 HIS A C 1
ATOM 7257 O O . HIS C 2 184 ? 167.527 151.868 138.931 1.00 58.11 184 HIS A O 1
ATOM 7264 N N . LEU C 2 185 ? 168.744 150.130 138.082 1.00 58.11 185 LEU A N 1
ATOM 7265 C CA . LEU C 2 185 ? 168.558 149.266 139.282 1.00 58.11 185 LEU A CA 1
ATOM 7266 C C . LEU C 2 185 ? 169.770 148.342 139.440 1.00 58.11 185 LEU A C 1
ATOM 7267 O O . LEU C 2 185 ? 170.519 148.194 138.458 1.00 58.11 185 LEU A O 1
ATOM 7272 N N . THR C 2 186 ? 169.955 147.760 140.630 1.00 58.11 186 THR A N 1
ATOM 7273 C CA . THR C 2 186 ? 171.130 146.883 140.890 1.00 58.11 186 THR A CA 1
ATOM 7274 C C . THR C 2 186 ? 170.855 145.444 140.443 1.00 58.11 186 THR A C 1
ATOM 7275 O O . THR C 2 186 ? 169.770 144.929 140.774 1.00 58.11 186 THR A O 1
ATOM 7279 N N . THR C 2 187 ? 171.797 144.825 139.722 1.00 58.11 187 THR A N 1
ATOM 7280 C CA . THR C 2 187 ? 171.670 143.440 139.297 1.00 58.11 187 THR A CA 1
ATOM 7281 C C . THR C 2 187 ? 172.882 142.661 139.787 1.00 58.11 187 THR A C 1
ATOM 7282 O O . THR C 2 187 ? 173.976 143.208 139.941 1.00 58.11 187 THR A O 1
ATOM 7286 N N . VAL C 2 188 ? 172.675 141.368 140.031 1.00 65.83 188 VAL A N 1
ATOM 7287 C CA . VAL C 2 188 ? 173.736 140.507 140.544 1.00 65.83 188 VAL A CA 1
ATOM 7288 C C . VAL C 2 188 ? 173.934 139.313 139.620 1.00 65.83 188 VAL A C 1
ATOM 7289 O O . VAL C 2 188 ? 174.562 138.319 139.999 1.00 65.83 188 VAL A O 1
ATOM 7293 N N . GLY C 2 189 ? 173.407 139.401 138.405 1.00 70.04 189 GLY A N 1
ATOM 7294 C CA . GLY C 2 189 ? 173.541 138.321 137.447 1.00 70.04 189 GLY A CA 1
ATOM 7295 C C . GLY C 2 189 ? 172.609 137.158 137.721 1.00 70.04 189 GLY A C 1
ATOM 7296 O O . GLY C 2 189 ? 171.430 137.355 138.011 1.00 70.04 189 GLY A O 1
ATOM 7297 N N . LEU C 2 204 ? 167.140 138.375 149.295 1.00 89.33 204 LEU A N 1
ATOM 7298 C CA . LEU C 2 204 ? 167.974 139.424 148.722 1.00 89.33 204 LEU A CA 1
ATOM 7299 C C . LEU C 2 204 ? 167.100 140.528 148.134 1.00 89.33 204 LEU A C 1
ATOM 7300 O O . LEU C 2 204 ? 165.949 140.289 147.771 1.00 89.33 204 LEU A O 1
ATOM 7305 N N . ASP C 2 205 ? 167.651 141.739 148.043 1.00 81.02 205 ASP A N 1
ATOM 7306 C CA . ASP C 2 205 ? 166.910 142.892 147.556 1.00 81.02 205 ASP A CA 1
ATOM 7307 C C . ASP C 2 205 ? 167.295 143.331 146.151 1.00 81.02 205 ASP A C 1
ATOM 7308 O O . ASP C 2 205 ? 166.610 144.191 145.585 1.00 81.02 205 ASP A O 1
ATOM 7313 N N . ALA C 2 206 ? 168.356 142.778 145.573 1.00 70.23 206 ALA A N 1
ATOM 7314 C CA . ALA C 2 206 ? 168.735 143.140 144.218 1.00 70.23 206 ALA A CA 1
ATOM 7315 C C . ALA C 2 206 ? 167.820 142.457 143.205 1.00 70.23 206 ALA A C 1
ATOM 7316 O O . ALA C 2 206 ? 167.091 141.513 143.520 1.00 70.23 206 ALA A O 1
ATOM 7318 N N . PHE C 2 207 ? 167.867 142.952 141.969 1.00 58.11 207 PHE A N 1
ATOM 7319 C CA . PHE C 2 207 ? 167.016 142.441 140.905 1.00 58.11 207 PHE A CA 1
ATOM 7320 C C . PHE C 2 207 ? 167.787 141.424 140.083 1.00 58.11 207 PHE A C 1
ATOM 7321 O O . PHE C 2 207 ? 168.804 141.782 139.469 1.00 58.11 207 PHE A O 1
ATOM 7329 N N . PRO C 2 208 ? 167.360 140.161 140.049 1.00 58.47 208 PRO A N 1
ATOM 7330 C CA . PRO C 2 208 ? 168.089 139.149 139.269 1.00 58.47 208 PRO A CA 1
ATOM 7331 C C . PRO C 2 208 ? 168.091 139.484 137.784 1.00 58.47 208 PRO A C 1
ATOM 7332 O O . PRO C 2 208 ? 167.110 140.003 137.248 1.00 58.47 208 PRO A O 1
ATOM 7336 N N . ALA C 2 209 ? 169.205 139.172 137.120 1.00 60.34 209 ALA A N 1
ATOM 7337 C CA . ALA C 2 209 ? 169.331 139.486 135.701 1.00 60.34 209 ALA A CA 1
ATOM 7338 C C . ALA C 2 209 ? 168.444 138.597 134.841 1.00 60.34 209 ALA A C 1
ATOM 7339 O O . ALA C 2 209 ? 167.981 139.028 133.779 1.00 60.34 209 ALA A O 1
ATOM 7341 N N . GLN C 2 210 ? 168.195 137.359 135.272 1.00 62.91 210 GLN A N 1
ATOM 7342 C CA . GLN C 2 210 ? 167.390 136.444 134.471 1.00 62.91 210 GLN A CA 1
ATOM 7343 C C . GLN C 2 210 ? 165.927 136.854 134.392 1.00 62.91 210 GLN A C 1
ATOM 7344 O O . GLN C 2 210 ? 165.191 136.295 133.573 1.00 62.91 210 GLN A O 1
ATOM 7350 N N . ASN C 2 211 ? 165.488 137.805 135.214 1.00 58.11 211 ASN A N 1
ATOM 7351 C CA . ASN C 2 211 ? 164.122 138.303 135.136 1.00 58.11 211 ASN A CA 1
ATOM 7352 C C . ASN C 2 211 ? 163.931 139.336 134.034 1.00 58.11 211 ASN A C 1
ATOM 7353 O O . ASN C 2 211 ? 162.788 139.705 133.746 1.00 58.11 211 ASN A O 1
ATOM 7358 N N . PHE C 2 212 ? 165.012 139.810 133.421 1.00 58.11 212 PHE A N 1
ATOM 7359 C CA . PHE C 2 212 ? 164.894 140.780 132.347 1.00 58.11 212 PHE A CA 1
ATOM 7360 C C . PHE C 2 212 ? 164.238 140.140 131.125 1.00 58.11 212 PHE A C 1
ATOM 7361 O O . PHE C 2 212 ? 164.385 138.937 130.888 1.00 58.11 212 PHE A O 1
ATOM 7369 N N . PRO C 2 213 ? 163.508 140.918 130.333 1.00 58.11 213 PRO A N 1
ATOM 7370 C CA . PRO C 2 213 ? 162.903 140.380 129.117 1.00 58.11 213 PRO A CA 1
ATOM 7371 C C . PRO C 2 213 ? 163.958 140.126 128.057 1.00 58.11 213 PRO A C 1
ATOM 7372 O O . PRO C 2 213 ? 165.066 140.678 128.128 1.00 58.11 213 PRO A O 1
ATOM 7376 N N . PRO C 2 214 ? 163.659 139.293 127.057 1.00 58.11 214 PRO A N 1
ATOM 7377 C CA . PRO C 2 214 ? 164.653 139.012 126.012 1.00 58.11 214 PRO A CA 1
ATOM 7378 C C . PRO C 2 214 ? 164.800 140.147 125.009 1.00 58.11 214 PRO A C 1
ATOM 7379 O O . PRO C 2 214 ? 164.641 139.941 123.802 1.00 58.11 214 PRO A O 1
ATOM 7383 N N . ALA C 2 215 ? 165.102 141.347 125.497 1.00 58.11 215 ALA A N 1
ATOM 7384 C CA . ALA C 2 215 ? 165.292 142.487 124.613 1.00 58.11 215 ALA A CA 1
ATOM 7385 C C . ALA C 2 215 ? 166.637 142.394 123.903 1.00 58.11 215 ALA A C 1
ATOM 7386 O O . ALA C 2 215 ? 167.565 141.726 124.366 1.00 58.11 215 ALA A O 1
ATOM 7388 N N . ASP C 2 216 ? 166.735 143.075 122.760 1.00 58.11 216 ASP A N 1
ATOM 7389 C CA . ASP C 2 216 ? 167.973 143.057 121.990 1.00 58.11 216 ASP A CA 1
ATOM 7390 C C . ASP C 2 216 ? 169.102 143.799 122.690 1.00 58.11 216 ASP A C 1
ATOM 7391 O O . ASP C 2 216 ? 170.271 143.553 122.379 1.00 58.11 216 ASP A O 1
ATOM 7396 N N . TYR C 2 217 ? 168.782 144.693 123.622 1.00 58.11 217 TYR A N 1
ATOM 7397 C CA . TYR C 2 217 ? 169.793 145.419 124.375 1.00 58.11 217 TYR A CA 1
ATOM 7398 C C . TYR C 2 217 ? 169.126 146.048 125.587 1.00 58.11 217 TYR A C 1
ATOM 7399 O O . TYR C 2 217 ? 167.982 146.503 125.521 1.00 58.11 217 TYR A O 1
ATOM 7408 N N . ILE C 2 218 ? 169.857 146.066 126.699 1.00 58.11 218 ILE A N 1
ATOM 7409 C CA . ILE C 2 218 ? 169.371 146.616 127.961 1.00 58.11 218 ILE A CA 1
ATOM 7410 C C . ILE C 2 218 ? 170.462 147.532 128.498 1.00 58.11 218 ILE A C 1
ATOM 7411 O O . ILE C 2 218 ? 171.525 147.063 128.921 1.00 58.11 218 ILE A O 1
ATOM 7416 N N . ALA C 2 219 ? 170.207 148.837 128.487 1.00 58.11 219 ALA A N 1
ATOM 7417 C CA . ALA C 2 219 ? 171.184 149.825 128.937 1.00 58.11 219 ALA A CA 1
ATOM 7418 C C . ALA C 2 219 ? 170.856 150.233 130.366 1.00 58.11 219 ALA A C 1
ATOM 7419 O O . ALA C 2 219 ? 170.008 151.095 130.600 1.00 58.11 219 ALA A O 1
ATOM 7421 N N . LEU C 2 220 ? 171.536 149.606 131.334 1.00 58.11 220 LEU A N 1
ATOM 7422 C CA . LEU C 2 220 ? 171.181 149.822 132.766 1.00 58.11 220 LEU A CA 1
ATOM 7423 C C . LEU C 2 220 ? 171.910 151.004 133.413 1.00 58.11 220 LEU A C 1
ATOM 7424 O O . LEU C 2 220 ? 172.696 151.674 132.719 1.00 58.11 220 LEU A O 1
ATOM 7429 N N . GLY C 2 221 ? 171.661 151.222 134.709 1.00 58.11 221 GLY A N 1
ATOM 7430 C CA . GLY C 2 221 ? 172.266 152.346 135.454 1.00 58.11 221 GLY A CA 1
ATOM 7431 C C . GLY C 2 221 ? 172.319 152.008 136.934 1.00 58.11 221 GLY A C 1
ATOM 7432 O O . GLY C 2 221 ? 171.932 150.864 137.244 1.00 58.11 221 GLY A O 1
ATOM 7433 N N . HIS C 2 222 ? 172.816 152.902 137.764 1.00 58.11 222 HIS A N 1
ATOM 7434 C CA . HIS C 2 222 ? 172.915 152.708 139.245 1.00 58.11 222 HIS A CA 1
ATOM 7435 C C . HIS C 2 222 ? 174.272 152.095 139.610 1.00 58.11 222 HIS A C 1
ATOM 7436 O O . HIS C 2 222 ? 174.535 151.924 140.811 1.00 58.11 222 HIS A O 1
ATOM 7443 N N . ILE C 2 223 ? 175.117 151.805 138.641 1.00 58.11 223 ILE A N 1
ATOM 7444 C CA . ILE C 2 223 ? 176.494 151.309 138.948 1.00 58.11 223 ILE A CA 1
ATOM 7445 C C . ILE C 2 223 ? 177.494 152.250 138.268 1.00 58.11 223 ILE A C 1
ATOM 7446 O O . ILE C 2 223 ? 177.307 152.523 137.068 1.00 58.11 223 ILE A O 1
ATOM 7451 N N . HIS C 2 224 ? 178.503 152.732 139.003 1.00 58.11 224 HIS A N 1
ATOM 7452 C CA . HIS C 2 224 ? 179.459 153.726 138.439 1.00 58.11 224 HIS A CA 1
ATOM 7453 C C . HIS C 2 224 ? 180.618 153.015 137.730 1.00 58.11 224 HIS A C 1
ATOM 7454 O O . HIS C 2 224 ? 181.479 153.720 137.169 1.00 58.11 224 HIS A O 1
ATOM 7461 N N . ARG C 2 225 ? 180.644 151.680 137.765 1.00 58.11 225 ARG A N 1
ATOM 7462 C CA . ARG C 2 225 ? 181.758 150.914 137.145 1.00 58.11 225 ARG A CA 1
ATOM 7463 C C . ARG C 2 225 ? 181.236 150.147 135.925 1.00 58.11 225 ARG A C 1
ATOM 7464 O O . ARG C 2 225 ? 180.217 149.442 136.062 1.00 58.11 225 ARG A O 1
ATOM 7472 N N . ALA C 2 226 ? 181.912 150.282 134.779 1.00 58.11 226 ALA A N 1
ATOM 7473 C CA . ALA C 2 226 ? 181.492 149.573 133.547 1.00 58.11 226 ALA A CA 1
ATOM 7474 C C . ALA C 2 226 ? 181.718 148.066 133.714 1.00 58.11 226 ALA A C 1
ATOM 7475 O O . ALA C 2 226 ? 182.862 147.679 134.027 1.00 58.11 226 ALA A O 1
ATOM 7477 N N . GLN C 2 227 ? 180.673 147.254 133.507 1.00 58.11 227 GLN A N 1
ATOM 7478 C CA . GLN C 2 227 ? 180.792 145.811 133.660 1.00 58.11 227 GLN A CA 1
ATOM 7479 C C . GLN C 2 227 ? 179.680 145.123 132.885 1.00 58.11 227 GLN A C 1
ATOM 7480 O O . GLN C 2 227 ? 178.681 145.742 132.509 1.00 58.11 227 GLN A O 1
ATOM 7486 N N . ILE C 2 228 ? 179.875 143.831 132.649 1.00 58.11 228 ILE A N 1
ATOM 7487 C CA . ILE C 2 228 ? 178.870 142.992 132.008 1.00 58.11 228 ILE A CA 1
ATOM 7488 C C . ILE C 2 228 ? 178.211 142.114 133.064 1.00 58.11 228 ILE A C 1
ATOM 7489 O O . ILE C 2 228 ? 178.868 141.611 133.982 1.00 58.11 228 ILE A O 1
ATOM 7494 N N . ILE C 2 229 ? 176.900 141.926 132.940 1.00 60.61 229 ILE A N 1
ATOM 7495 C CA . ILE C 2 229 ? 176.109 141.214 133.935 1.00 60.61 229 ILE A CA 1
ATOM 7496 C C . ILE C 2 229 ? 175.762 139.828 133.415 1.00 60.61 229 ILE A C 1
ATOM 7497 O O . ILE C 2 229 ? 175.183 139.684 132.333 1.00 60.61 229 ILE A O 1
ATOM 7502 N N . GLY C 2 230 ? 176.117 138.809 134.196 1.00 68.30 230 GLY A N 1
ATOM 7503 C CA . GLY C 2 230 ? 175.794 137.438 133.852 1.00 68.30 230 GLY A CA 1
ATOM 7504 C C . GLY C 2 230 ? 176.444 136.935 132.587 1.00 68.30 230 GLY A C 1
ATOM 7505 O O . GLY C 2 230 ? 175.988 135.940 132.020 1.00 68.30 230 GLY A O 1
ATOM 7506 N N . GLY C 2 231 ? 177.504 137.595 132.124 1.00 69.54 231 GLY A N 1
ATOM 7507 C CA . GLY C 2 231 ? 178.131 137.209 130.879 1.00 69.54 231 GLY A CA 1
ATOM 7508 C C . GLY C 2 231 ? 177.333 137.535 129.640 1.00 69.54 231 GLY A C 1
ATOM 7509 O O . GLY C 2 231 ? 177.740 137.152 128.540 1.00 69.54 231 GLY A O 1
ATOM 7510 N N . MET C 2 232 ? 176.206 138.230 129.783 1.00 60.32 232 MET A N 1
ATOM 7511 C CA . MET C 2 232 ? 175.357 138.599 128.654 1.00 60.32 232 MET A CA 1
ATOM 7512 C C . MET C 2 232 ? 175.809 139.965 128.158 1.00 60.32 232 MET A C 1
ATOM 7513 O O . MET C 2 232 ? 175.642 140.975 128.845 1.00 60.32 232 MET A O 1
ATOM 7518 N N . GLU C 2 233 ? 176.387 139.999 126.956 1.00 58.11 233 GLU A N 1
ATOM 7519 C CA . GLU C 2 233 ? 176.935 141.244 126.432 1.00 58.11 233 GLU A CA 1
ATOM 7520 C C . GLU C 2 233 ? 175.850 142.254 126.081 1.00 58.11 233 GLU A C 1
ATOM 7521 O O . GLU C 2 233 ? 176.145 143.448 125.968 1.00 58.11 233 GLU A O 1
ATOM 7527 N N . HIS C 2 234 ? 174.605 141.813 125.918 1.00 58.11 234 HIS A N 1
ATOM 7528 C CA . HIS C 2 234 ? 173.520 142.731 125.599 1.00 58.11 234 HIS A CA 1
ATOM 7529 C C . HIS C 2 234 ? 172.913 143.384 126.834 1.00 58.11 234 HIS A C 1
ATOM 7530 O O . HIS C 2 234 ? 171.982 144.183 126.696 1.00 58.11 234 HIS A O 1
ATOM 7537 N N . VAL C 2 235 ? 173.410 143.065 128.026 1.00 58.11 235 VAL A N 1
ATOM 7538 C CA . VAL C 2 235 ? 173.022 143.730 129.266 1.00 58.11 235 VAL A CA 1
ATOM 7539 C C . VAL C 2 235 ? 174.301 144.260 129.896 1.00 58.11 235 VAL A C 1
ATOM 7540 O O . VAL C 2 235 ? 175.170 143.474 130.291 1.00 58.11 235 VAL A O 1
ATOM 7544 N N . ARG C 2 236 ? 174.422 145.582 129.998 1.00 58.11 236 ARG A N 1
ATOM 7545 C CA . ARG C 2 236 ? 175.670 146.192 130.430 1.00 58.11 236 ARG A CA 1
ATOM 7546 C C . ARG C 2 236 ? 175.402 147.358 131.370 1.00 58.11 236 ARG A C 1
ATOM 7547 O O . ARG C 2 236 ? 174.344 147.988 131.322 1.00 58.11 236 ARG A O 1
ATOM 7555 N N . TYR C 2 237 ? 176.413 147.656 132.195 1.00 58.11 237 TYR A N 1
ATOM 7556 C CA . TYR C 2 237 ? 176.367 148.867 133.050 1.00 58.11 237 TYR A CA 1
ATOM 7557 C C . TYR C 2 237 ? 177.403 149.806 132.434 1.00 58.11 237 TYR A C 1
ATOM 7558 O O . TYR C 2 237 ? 178.560 149.377 132.287 1.00 58.11 237 TYR A O 1
ATOM 7567 N N . CYS C 2 238 ? 177.005 151.017 132.055 1.00 58.11 238 CYS A N 1
ATOM 7568 C CA . CYS C 2 238 ? 177.922 151.950 131.350 1.00 58.11 238 CYS A CA 1
ATOM 7569 C C . CYS C 2 238 ? 178.841 152.629 132.363 1.00 58.11 238 CYS A C 1
ATOM 7570 O O . CYS C 2 238 ? 179.995 152.930 132.007 1.00 58.11 238 CYS A O 1
ATOM 7573 N N . GLY C 2 239 ? 178.333 152.865 133.573 1.00 58.11 239 GLY A N 1
ATOM 7574 C CA . GLY C 2 239 ? 179.152 153.492 134.624 1.00 58.11 239 GLY A CA 1
ATOM 7575 C C . GLY C 2 239 ? 179.195 155.002 134.491 1.00 58.11 239 GLY A C 1
ATOM 7576 O O . GLY C 2 239 ? 178.669 155.525 133.489 1.00 58.11 239 GLY A O 1
ATOM 7577 N N . SER C 2 240 ? 179.798 155.679 135.469 1.00 58.11 240 SER A N 1
ATOM 7578 C CA . SER C 2 240 ? 179.913 157.127 135.420 1.00 58.11 240 SER A CA 1
ATOM 7579 C C . SER C 2 240 ? 180.995 157.530 134.423 1.00 58.11 240 SER A C 1
ATOM 7580 O O . SER C 2 240 ? 181.977 156.802 134.242 1.00 58.11 240 SER A O 1
ATOM 7583 N N . PRO C 2 241 ? 180.844 158.673 133.748 1.00 58.11 241 PRO A N 1
ATOM 7584 C CA . PRO C 2 241 ? 181.900 159.135 132.837 1.00 58.11 241 PRO A CA 1
ATOM 7585 C C . PRO C 2 241 ? 183.031 159.867 133.534 1.00 58.11 241 PRO A C 1
ATOM 7586 O O . PRO C 2 241 ? 184.080 160.077 132.912 1.00 58.11 241 PRO A O 1
ATOM 7590 N N . ILE C 2 242 ? 182.857 160.267 134.790 1.00 58.88 242 ILE A N 1
ATOM 7591 C CA . ILE C 2 242 ? 183.902 160.964 135.538 1.00 58.88 242 ILE A CA 1
ATOM 7592 C C . ILE C 2 242 ? 184.053 160.312 136.903 1.00 58.88 242 ILE A C 1
ATOM 7593 O O . ILE C 2 242 ? 183.116 159.689 137.421 1.00 58.88 242 ILE A O 1
ATOM 7598 N N . PRO C 2 243 ? 185.241 160.425 137.507 1.00 64.97 243 PRO A N 1
ATOM 7599 C CA . PRO C 2 243 ? 185.437 159.864 138.850 1.00 64.97 243 PRO A CA 1
ATOM 7600 C C . PRO C 2 243 ? 184.732 160.674 139.925 1.00 64.97 243 PRO A C 1
ATOM 7601 O O . PRO C 2 243 ? 185.077 161.834 140.168 1.00 64.97 243 PRO A O 1
ATOM 7605 N N . LEU C 2 244 ? 183.743 160.068 140.576 1.00 66.33 244 LEU A N 1
ATOM 7606 C CA . LEU C 2 244 ? 182.935 160.756 141.571 1.00 66.33 244 LEU A CA 1
ATOM 7607 C C . LEU C 2 244 ? 183.422 160.539 142.998 1.00 66.33 244 LEU A C 1
ATOM 7608 O O . LEU C 2 244 ? 182.816 161.077 143.930 1.00 66.33 244 LEU A O 1
ATOM 7613 N N . SER C 2 245 ? 184.492 159.771 143.196 1.00 74.18 245 SER A N 1
ATOM 7614 C CA . SER C 2 245 ? 185.022 159.531 144.532 1.00 74.18 245 SER A CA 1
ATOM 7615 C C . SER C 2 245 ? 186.460 159.052 144.411 1.00 74.18 245 SER A C 1
ATOM 7616 O O . SER C 2 245 ? 186.915 158.666 143.332 1.00 74.18 245 SER A O 1
ATOM 7619 N N . PHE C 2 246 ? 187.173 159.079 145.541 1.00 75.20 246 PHE A N 1
ATOM 7620 C CA . PHE C 2 246 ? 188.575 158.672 145.531 1.00 75.20 246 PHE A CA 1
ATOM 7621 C C . PHE C 2 246 ? 188.738 157.170 145.346 1.00 75.20 246 PHE A C 1
ATOM 7622 O O . PHE C 2 246 ? 189.817 156.714 144.952 1.00 75.20 246 PHE A O 1
ATOM 7630 N N . ASP C 2 247 ? 187.696 156.386 145.621 1.00 80.89 247 ASP A N 1
ATOM 7631 C CA . ASP C 2 247 ? 187.806 154.942 145.454 1.00 80.89 247 ASP A CA 1
ATOM 7632 C C . ASP C 2 247 ? 187.872 154.519 143.993 1.00 80.89 247 ASP A C 1
ATOM 7633 O O . ASP C 2 247 ? 188.165 153.350 143.718 1.00 80.89 247 ASP A O 1
ATOM 7638 N N . GLU C 2 248 ? 187.607 155.432 143.059 1.00 78.33 248 GLU A N 1
ATOM 7639 C CA . GLU C 2 248 ? 187.697 155.146 141.634 1.00 78.33 248 GLU A CA 1
ATOM 7640 C C . GLU C 2 248 ? 188.556 156.165 140.895 1.00 78.33 248 GLU A C 1
ATOM 7641 O O . GLU C 2 248 ? 188.382 156.341 139.684 1.00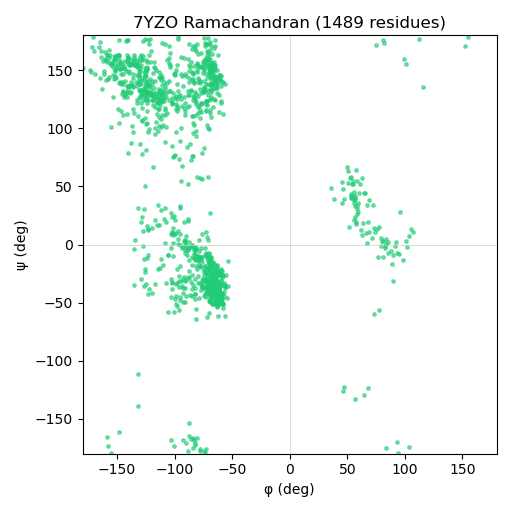 78.33 248 GLU A O 1
ATOM 7647 N N . CYS C 2 249 ? 189.474 156.839 141.592 1.00 80.71 249 CYS A N 1
ATOM 7648 C CA . CYS C 2 249 ? 190.261 157.895 140.962 1.00 80.71 249 CYS A CA 1
ATOM 7649 C C . CYS C 2 249 ? 191.174 157.355 139.869 1.00 80.71 249 CYS A C 1
ATOM 7650 O O . CYS C 2 249 ? 191.280 157.960 138.796 1.00 80.71 249 CYS A O 1
ATOM 7653 N N . GLY C 2 250 ? 191.839 156.228 140.115 1.00 83.06 250 GLY A N 1
ATOM 7654 C CA . GLY C 2 250 ? 192.780 155.687 139.155 1.00 83.06 250 GLY A CA 1
ATOM 7655 C C . GLY C 2 250 ? 192.184 154.877 138.029 1.00 83.06 250 GLY A C 1
ATOM 7656 O O . GLY C 2 250 ? 192.881 154.586 137.053 1.00 83.06 250 GLY A O 1
ATOM 7657 N N . LYS C 2 251 ? 190.912 154.505 138.131 1.00 80.07 251 LYS A N 1
ATOM 7658 C CA . LYS C 2 251 ? 190.268 153.718 137.091 1.00 80.07 251 LYS A CA 1
ATOM 7659 C C . LYS C 2 251 ? 189.858 154.607 135.926 1.00 80.07 251 LYS A C 1
ATOM 7660 O O . LYS C 2 251 ? 189.443 155.754 136.117 1.00 80.07 251 LYS A O 1
ATOM 7666 N N . SER C 2 252 ? 189.981 154.074 134.714 1.00 69.79 252 SER A N 1
ATOM 7667 C CA . SER C 2 252 ? 189.518 154.791 133.536 1.00 69.79 252 SER A CA 1
ATOM 7668 C C . SER C 2 252 ? 188.011 154.624 133.373 1.00 69.79 252 SER A C 1
ATOM 7669 O O . SER C 2 252 ? 187.433 153.597 133.739 1.00 69.79 252 SER A O 1
ATOM 7672 N N . LYS C 2 253 ? 187.374 155.649 132.814 1.00 62.25 253 LYS A N 1
ATOM 7673 C CA . LYS C 2 253 ? 185.930 155.677 132.646 1.00 62.25 253 LYS A CA 1
ATOM 7674 C C . LYS C 2 253 ? 185.576 155.569 131.170 1.00 62.25 253 LYS A C 1
ATOM 7675 O O . LYS C 2 253 ? 186.261 156.126 130.307 1.00 62.25 253 LYS A O 1
ATOM 7681 N N . TYR C 2 254 ? 184.492 154.851 130.888 1.00 60.69 254 TYR A N 1
ATOM 7682 C CA . TYR C 2 254 ? 184.117 154.508 129.526 1.00 60.69 254 TYR A CA 1
ATOM 7683 C C . TYR C 2 254 ? 182.687 154.945 129.249 1.00 60.69 254 TYR A C 1
ATOM 7684 O O . TYR C 2 254 ? 181.850 155.024 130.152 1.00 60.69 254 TYR A O 1
ATOM 7693 N N . VAL C 2 255 ? 182.418 155.230 127.978 1.00 58.11 255 VAL A N 1
ATOM 7694 C CA . VAL C 2 255 ? 181.065 155.411 127.468 1.00 58.11 255 VAL A CA 1
ATOM 7695 C C . VAL C 2 255 ? 180.881 154.463 126.289 1.00 58.11 255 VAL A C 1
ATOM 7696 O O . VAL C 2 255 ? 181.705 154.437 125.369 1.00 58.11 255 VAL A O 1
ATOM 7700 N N . HIS C 2 256 ? 179.820 153.662 126.336 1.00 58.11 256 HIS A N 1
ATOM 7701 C CA . HIS C 2 256 ? 179.615 152.623 125.338 1.00 58.11 256 HIS A CA 1
ATOM 7702 C C . HIS C 2 256 ? 179.072 153.213 124.045 1.00 58.11 256 HIS A C 1
ATOM 7703 O O . HIS C 2 256 ? 178.209 154.095 124.066 1.00 58.11 256 HIS A O 1
ATOM 7710 N N . LEU C 2 257 ? 179.583 152.721 122.923 1.00 58.11 257 LEU A N 1
ATOM 7711 C CA . LEU C 2 257 ? 179.066 153.052 121.603 1.00 58.11 257 LEU A CA 1
ATOM 7712 C C . LEU C 2 257 ? 178.500 151.776 120.995 1.00 58.11 257 LEU A C 1
ATOM 7713 O O . LEU C 2 257 ? 179.251 150.848 120.680 1.00 58.11 257 LEU A O 1
ATOM 7718 N N . VAL C 2 258 ? 177.182 151.732 120.830 1.00 58.11 258 VAL A N 1
ATOM 7719 C CA . VAL C 2 258 ? 176.472 150.511 120.477 1.00 58.11 258 VAL A CA 1
ATOM 7720 C C . VAL C 2 258 ? 175.990 150.616 119.039 1.00 58.11 258 VAL A C 1
ATOM 7721 O O . VAL C 2 258 ? 175.481 151.661 118.620 1.00 58.11 258 VAL A O 1
ATOM 7725 N N . THR C 2 259 ? 176.151 149.530 118.286 1.00 58.11 259 THR A N 1
ATOM 7726 C CA . THR C 2 259 ? 175.766 149.474 116.884 1.00 58.11 259 THR A CA 1
ATOM 7727 C C . THR C 2 259 ? 174.818 148.304 116.666 1.00 58.11 259 THR A C 1
ATOM 7728 O O . THR C 2 259 ? 174.996 147.232 117.251 1.00 58.11 259 THR A O 1
ATOM 7732 N N . PHE C 2 260 ? 173.811 148.516 115.822 1.00 60.09 260 PHE A N 1
ATOM 7733 C CA . PHE C 2 260 ? 172.822 147.497 115.509 1.00 60.09 260 PHE A CA 1
ATOM 7734 C C . PHE C 2 260 ? 172.786 147.275 114.005 1.00 60.09 260 PHE A C 1
ATOM 7735 O O . PHE C 2 260 ? 173.074 148.184 113.222 1.00 60.09 260 PHE A O 1
ATOM 7743 N N . SER C 2 261 ? 172.434 146.055 113.607 1.00 72.91 261 SER A N 1
ATOM 7744 C CA . SER C 2 261 ? 172.385 145.690 112.199 1.00 72.91 261 SER A CA 1
ATOM 7745 C C . SER C 2 261 ? 171.260 144.697 111.957 1.00 72.91 261 SER A C 1
ATOM 7746 O O . SER C 2 261 ? 171.157 143.683 112.652 1.00 72.91 261 SER A O 1
ATOM 7749 N N . ASN C 2 262 ? 170.423 145.000 110.963 1.00 78.16 262 ASN A N 1
ATOM 7750 C CA . ASN C 2 262 ? 169.359 144.102 110.512 1.00 78.16 262 ASN A CA 1
ATOM 7751 C C . ASN C 2 262 ? 168.425 143.715 111.655 1.00 78.16 262 ASN A C 1
ATOM 7752 O O . ASN C 2 262 ? 167.927 142.590 111.726 1.00 78.16 262 ASN A O 1
ATOM 7757 N N . GLY C 2 263 ? 168.182 144.660 112.559 1.00 73.09 263 GLY A N 1
ATOM 7758 C CA . GLY C 2 263 ? 167.272 144.416 113.659 1.00 73.09 263 GLY A CA 1
ATOM 7759 C C . GLY C 2 263 ? 167.833 143.589 114.791 1.00 73.09 263 GLY A C 1
ATOM 7760 O O . GLY C 2 263 ? 167.063 143.096 115.621 1.00 73.09 263 GLY A O 1
ATOM 7761 N N . LYS C 2 264 ? 169.151 143.409 114.850 1.00 70.45 264 LYS A N 1
ATOM 7762 C CA . LYS C 2 264 ? 169.784 142.661 115.925 1.00 70.45 264 LYS A CA 1
ATOM 7763 C C . LYS C 2 264 ? 171.050 143.384 116.359 1.00 70.45 264 LYS A C 1
ATOM 7764 O O . LYS C 2 264 ? 171.659 144.132 115.589 1.00 70.45 264 LYS A O 1
ATOM 7770 N N . LEU C 2 265 ? 171.440 143.152 117.610 1.00 64.56 265 LEU A N 1
ATOM 7771 C CA . LEU C 2 265 ? 172.637 143.780 118.154 1.00 64.56 265 LEU A CA 1
ATOM 7772 C C . LEU C 2 265 ? 173.875 143.289 117.415 1.00 64.56 265 LEU A C 1
ATOM 7773 O O . LEU C 2 265 ? 173.986 142.106 117.082 1.00 64.56 265 LEU A O 1
ATOM 7778 N N . GLU C 2 266 ? 174.808 144.205 117.154 1.00 66.96 266 GLU A N 1
ATOM 7779 C CA . GLU C 2 266 ? 176.034 143.873 116.435 1.00 66.96 266 GLU A CA 1
ATOM 7780 C C . GLU C 2 266 ? 177.251 143.827 117.353 1.00 66.96 266 GLU A C 1
ATOM 7781 O O . GLU C 2 266 ? 177.921 142.795 117.445 1.00 66.96 266 GLU A O 1
ATOM 7787 N N . SER C 2 267 ? 177.545 144.926 118.043 1.00 62.61 267 SER A N 1
ATOM 7788 C CA . SER C 2 267 ? 178.762 145.005 118.840 1.00 62.61 267 SER A CA 1
ATOM 7789 C C . SER C 2 267 ? 178.651 146.168 119.814 1.00 62.61 267 SER A C 1
ATOM 7790 O O . SER C 2 267 ? 177.766 147.019 119.704 1.00 62.61 267 SER A O 1
ATOM 7793 N N . VAL C 2 268 ? 179.568 146.186 120.777 1.00 58.11 268 VAL A N 1
ATOM 7794 C CA . VAL C 2 268 ? 179.691 147.262 121.751 1.00 58.11 268 VAL A CA 1
ATOM 7795 C C . VAL C 2 268 ? 181.148 147.695 121.797 1.00 58.11 268 VAL A C 1
ATOM 7796 O O . VAL C 2 268 ? 182.050 146.855 121.885 1.00 58.11 268 VAL A O 1
ATOM 7800 N N . GLU C 2 269 ? 181.380 149.004 121.737 1.00 58.11 269 GLU A N 1
ATOM 7801 C CA . GLU C 2 269 ? 182.727 149.558 121.747 1.00 58.11 269 GLU A CA 1
ATOM 7802 C C . GLU C 2 269 ? 182.870 150.507 122.925 1.00 58.11 269 GLU A C 1
ATOM 7803 O O . GLU C 2 269 ? 181.974 151.314 123.187 1.00 58.11 269 GLU A O 1
ATOM 7809 N N . ASN C 2 270 ? 183.995 150.411 123.628 1.00 59.82 270 ASN A N 1
ATOM 7810 C CA . ASN C 2 270 ? 184.251 151.268 124.776 1.00 59.82 270 ASN A CA 1
ATOM 7811 C C . ASN C 2 270 ? 185.072 152.481 124.358 1.00 59.82 270 ASN A C 1
ATOM 7812 O O . ASN C 2 270 ? 186.118 152.343 123.717 1.00 59.82 270 ASN A O 1
ATOM 7817 N N . LEU C 2 271 ? 184.598 153.667 124.726 1.00 60.35 271 LEU A N 1
ATOM 7818 C CA . LEU C 2 271 ? 185.277 154.922 124.428 1.00 60.35 271 LEU A CA 1
ATOM 7819 C C . LEU C 2 271 ? 185.763 155.540 125.731 1.00 60.35 271 LEU A C 1
ATOM 7820 O O . LEU C 2 271 ? 184.964 155.782 126.642 1.00 60.35 271 LEU A O 1
ATOM 7825 N N . ASN C 2 272 ? 187.064 155.799 125.815 1.00 62.38 272 ASN A N 1
ATOM 7826 C CA . ASN C 2 272 ? 187.636 156.369 127.026 1.00 62.38 272 ASN A CA 1
ATOM 7827 C C . ASN C 2 272 ? 187.295 157.848 127.133 1.00 62.38 272 ASN A C 1
ATOM 7828 O O . ASN C 2 272 ? 187.468 158.608 126.175 1.00 62.38 272 ASN A O 1
ATOM 7833 N N . VAL C 2 273 ? 186.811 158.256 128.301 1.00 62.16 273 VAL A N 1
ATOM 7834 C CA . VAL C 2 273 ? 186.571 159.668 128.583 1.00 62.16 273 VAL A CA 1
ATOM 7835 C C . VAL C 2 273 ? 187.859 160.264 129.136 1.00 62.16 273 VAL A C 1
ATOM 7836 O O . VAL C 2 273 ? 188.353 159.806 130.176 1.00 62.16 273 VAL A O 1
ATOM 7840 N N . PRO C 2 274 ? 188.442 161.265 128.476 1.00 65.30 274 PRO A N 1
ATOM 7841 C CA . PRO C 2 274 ? 189.703 161.840 128.966 1.00 65.30 274 PRO A CA 1
ATOM 7842 C C . PRO C 2 274 ? 189.534 162.432 130.358 1.00 65.30 274 PRO A C 1
ATOM 7843 O O . PRO C 2 274 ? 188.504 163.031 130.672 1.00 65.30 274 PRO A O 1
ATOM 7847 N N . VAL C 2 275 ? 190.557 162.260 131.190 1.00 71.70 275 VAL A N 1
ATOM 7848 C CA . VAL C 2 275 ? 190.515 162.757 132.562 1.00 71.70 275 VAL A CA 1
ATOM 7849 C C . VAL C 2 275 ? 190.813 164.254 132.541 1.00 71.70 275 VAL A C 1
ATOM 7850 O O . VAL C 2 275 ? 191.802 164.696 131.949 1.00 71.70 275 VAL A O 1
ATOM 7854 N N . THR C 2 276 ? 189.943 165.042 133.169 1.00 73.85 276 THR A N 1
ATOM 7855 C CA . THR C 2 276 ? 190.121 166.488 133.219 1.00 73.85 276 THR A CA 1
ATOM 7856 C C . THR C 2 276 ? 190.751 166.947 134.528 1.00 73.85 276 THR A C 1
ATOM 7857 O O . THR C 2 276 ? 191.659 167.784 134.518 1.00 73.85 276 THR A O 1
ATOM 7861 N N . GLN C 2 277 ? 190.293 166.409 135.656 1.00 72.54 277 GLN A N 1
ATOM 7862 C CA . GLN C 2 277 ? 190.816 166.769 136.968 1.00 72.54 277 GLN A CA 1
ATOM 7863 C C . GLN C 2 277 ? 191.527 165.565 137.569 1.00 72.54 277 GLN A C 1
ATOM 7864 O O . GLN C 2 277 ? 190.858 164.636 138.053 1.00 72.54 277 GLN A O 1
ATOM 7870 N N . PRO C 2 278 ? 192.858 165.519 137.549 1.00 72.14 278 PRO A N 1
ATOM 7871 C CA . PRO C 2 278 ? 193.563 164.355 138.099 1.00 72.14 278 PRO A CA 1
ATOM 7872 C C . PRO C 2 278 ? 193.379 164.240 139.605 1.00 72.14 278 PRO A C 1
ATOM 7873 O O . PRO C 2 278 ? 193.299 165.242 140.318 1.00 72.14 278 PRO A O 1
ATOM 7877 N N . MET C 2 279 ? 193.316 162.998 140.083 1.00 74.70 279 MET A N 1
ATOM 7878 C CA . MET C 2 279 ? 193.250 162.722 141.510 1.00 74.70 279 MET A CA 1
ATOM 7879 C C . MET C 2 279 ? 194.113 161.510 141.824 1.00 74.70 279 MET A C 1
ATOM 7880 O O . MET C 2 279 ? 194.369 160.671 140.956 1.00 74.70 279 MET A O 1
ATOM 7885 N N . ALA C 2 280 ? 194.557 161.426 143.076 1.00 71.06 280 ALA A N 1
ATOM 7886 C CA . ALA C 2 280 ? 195.391 160.319 143.518 1.00 71.06 280 ALA A CA 1
ATOM 7887 C C . ALA C 2 280 ? 195.154 160.076 145.000 1.00 71.06 280 ALA A C 1
ATOM 7888 O O . ALA C 2 280 ? 194.681 160.954 145.725 1.00 71.06 280 ALA A O 1
ATOM 7890 N N . VAL C 2 281 ? 195.492 158.869 145.444 1.00 68.03 281 VAL A N 1
ATOM 7891 C CA . VAL C 2 281 ? 195.336 158.463 146.834 1.00 68.03 281 VAL A CA 1
ATOM 7892 C C . VAL C 2 281 ? 196.656 157.878 147.318 1.00 68.03 281 VAL A C 1
ATOM 7893 O O . VAL C 2 281 ? 197.341 157.168 146.573 1.00 68.03 281 VAL A O 1
ATOM 7897 N N . LEU C 2 282 ? 197.022 158.191 148.559 1.00 69.86 282 LEU A N 1
ATOM 7898 C CA . LEU C 2 282 ? 198.298 157.783 149.126 1.00 69.86 282 LEU A CA 1
ATOM 7899 C C . LEU C 2 282 ? 198.087 157.027 150.431 1.00 69.86 282 LEU A C 1
ATOM 7900 O O . LEU C 2 282 ? 197.123 157.270 151.161 1.00 69.86 282 LEU A O 1
ATOM 7905 N N . LYS C 2 283 ? 199.014 156.115 150.719 1.00 70.87 283 LYS A N 1
ATOM 7906 C CA . LYS C 2 283 ? 199.006 155.318 151.937 1.00 70.87 283 LYS A CA 1
ATOM 7907 C C . LYS C 2 283 ? 200.354 155.444 152.634 0.85 70.87 283 LYS A C 1
ATOM 7908 O O . LYS C 2 283 ? 201.288 156.064 152.121 1.00 70.87 283 LYS A O 1
ATOM 7914 N N . GLY C 2 284 ? 200.445 154.845 153.815 0.50 74.03 284 GLY A N 1
ATOM 7915 C CA . GLY C 2 284 ? 201.702 154.745 154.530 0.50 74.03 284 GLY A CA 1
ATOM 7916 C C . GLY C 2 284 ? 201.910 155.862 155.533 0.50 74.03 284 GLY A C 1
ATOM 7917 O O . GLY C 2 284 ? 201.081 156.758 155.714 0.50 74.03 284 GLY A O 1
ATOM 7918 N N . ASP C 2 285 ? 203.064 155.795 156.194 1.00 78.17 285 ASP A N 1
ATOM 7919 C CA . ASP C 2 285 ? 203.424 156.780 157.202 1.00 78.17 285 ASP A CA 1
ATOM 7920 C C . ASP C 2 285 ? 203.783 158.115 156.556 1.00 78.17 285 ASP A C 1
ATOM 7921 O O . ASP C 2 285 ? 203.688 158.293 155.340 1.00 78.17 285 ASP A O 1
ATOM 7926 N N . LEU C 2 286 ? 204.208 159.062 157.396 0.60 75.94 286 LEU A N 1
ATOM 7927 C CA . LEU C 2 286 ? 204.563 160.387 156.897 0.60 75.94 286 LEU A CA 1
ATOM 7928 C C . LEU C 2 286 ? 205.749 160.328 155.941 0.60 75.94 286 LEU A C 1
ATOM 7929 O O . LEU C 2 286 ? 205.793 161.081 154.961 0.60 75.94 286 LEU A O 1
ATOM 7934 N N . ALA C 2 287 ? 206.719 159.451 156.207 0.60 74.42 287 ALA A N 1
ATOM 7935 C CA . ALA C 2 287 ? 207.845 159.301 155.290 0.60 74.42 287 ALA A CA 1
ATOM 7936 C C . ALA C 2 287 ? 207.382 158.801 153.928 0.60 74.42 287 ALA A C 1
ATOM 7937 O O . ALA C 2 287 ? 207.836 159.295 152.888 0.60 74.42 287 ALA A O 1
ATOM 7939 N N . SER C 2 288 ? 206.475 157.821 153.912 0.60 74.34 288 SER A N 1
ATOM 7940 C CA . SER C 2 288 ? 205.939 157.331 152.646 0.60 74.34 288 SER A CA 1
ATOM 7941 C C . SER C 2 288 ? 205.137 158.412 151.934 0.60 74.34 288 SER A C 1
ATOM 7942 O O . SER C 2 288 ? 205.175 158.513 150.702 0.60 74.34 288 SER A O 1
ATOM 7945 N N . ILE C 2 289 ? 204.397 159.224 152.692 0.60 74.14 289 ILE A N 1
ATOM 7946 C CA . ILE C 2 289 ? 203.644 160.321 152.090 0.60 74.14 289 ILE A CA 1
ATOM 7947 C C . ILE C 2 289 ? 204.591 161.319 151.438 0.60 74.14 289 ILE A C 1
ATOM 7948 O O . ILE C 2 289 ? 204.342 161.795 150.325 0.60 74.14 289 ILE A O 1
ATOM 7953 N N . THR C 2 290 ? 205.690 161.650 152.118 0.70 75.58 290 THR A N 1
ATOM 7954 C CA . THR C 2 290 ? 206.680 162.548 151.529 0.70 75.58 290 THR A CA 1
ATOM 7955 C C . THR C 2 290 ? 207.296 161.940 150.274 0.70 75.58 290 THR A C 1
ATOM 7956 O O . THR C 2 290 ? 207.472 162.628 149.260 0.70 75.58 290 THR A O 1
ATOM 7960 N N . ALA C 2 291 ? 207.621 160.647 150.321 0.60 75.15 291 ALA A N 1
ATOM 7961 C CA . ALA C 2 291 ? 208.204 159.985 149.159 0.60 75.15 291 ALA A CA 1
ATOM 7962 C C . ALA C 2 291 ? 207.250 160.006 147.971 0.60 75.15 291 ALA A C 1
ATOM 7963 O O . ALA C 2 291 ? 207.674 160.222 146.830 0.60 75.15 291 ALA A O 1
ATOM 7965 N N . GLN C 2 292 ? 205.958 159.783 148.218 0.70 75.03 292 GLN A N 1
ATOM 7966 C CA . GLN C 2 292 ? 204.991 159.784 147.126 0.70 75.03 292 GLN A CA 1
ATOM 7967 C C . GLN C 2 292 ? 204.711 161.199 146.633 0.70 75.03 292 GLN A C 1
ATOM 7968 O O . GLN C 2 292 ? 204.403 161.399 145.454 0.70 75.03 292 GLN A O 1
ATOM 7974 N N . LEU C 2 293 ? 204.810 162.193 147.519 0.80 77.94 293 LEU A N 1
ATOM 7975 C CA . LEU C 2 293 ? 204.674 163.582 147.099 0.80 77.94 293 LEU A CA 1
ATOM 7976 C C . LEU C 2 293 ? 205.885 164.062 146.313 0.80 77.94 293 LEU A C 1
ATOM 7977 O O . LEU C 2 293 ? 205.784 165.055 145.584 0.80 77.94 293 LEU A O 1
ATOM 7982 N N . GLU C 2 294 ? 207.029 163.388 146.460 0.50 81.10 294 GLU A N 1
ATOM 7983 C CA . GLU C 2 294 ? 208.216 163.764 145.697 0.50 81.10 294 GLU A CA 1
ATOM 7984 C C . GLU C 2 294 ? 207.968 163.727 144.193 0.50 81.10 294 GLU A C 1
ATOM 7985 O O . GLU C 2 294 ? 208.626 164.454 143.440 0.50 81.10 294 GLU A O 1
ATOM 7991 N N . GLN C 2 295 ? 207.029 162.895 143.734 0.50 81.91 295 GLN A N 1
ATOM 7992 C CA . GLN C 2 295 ? 206.816 162.739 142.299 0.50 81.91 295 GLN A CA 1
ATOM 7993 C C . GLN C 2 295 ? 206.154 163.957 141.667 0.50 81.91 295 GLN A C 1
ATOM 7994 O O . GLN C 2 295 ? 206.103 164.048 140.436 0.50 81.91 295 GLN A O 1
ATOM 8000 N N . TRP C 2 296 ? 205.646 164.890 142.469 1.00 84.20 296 TRP A N 1
ATOM 8001 C CA . TRP C 2 296 ? 205.044 166.115 141.958 1.00 84.20 296 TRP A CA 1
ATOM 8002 C C . TRP C 2 296 ? 205.896 167.347 142.234 1.00 84.20 296 TRP A C 1
ATOM 8003 O O . TRP C 2 296 ? 205.367 168.464 142.228 1.00 84.20 296 TRP A O 1
ATOM 8014 N N . ARG C 2 297 ? 207.202 167.173 142.462 1.00 93.40 297 ARG A N 1
ATOM 8015 C CA . ARG C 2 297 ? 208.048 168.288 142.883 1.00 93.40 297 ARG A CA 1
ATOM 8016 C C . ARG C 2 297 ? 208.048 169.421 141.864 1.00 93.40 297 ARG A C 1
ATOM 8017 O O . ARG C 2 297 ? 207.885 170.591 142.229 1.00 93.40 297 ARG A O 1
ATOM 8025 N N . ASP C 2 298 ? 208.226 169.099 140.581 1.00 101.84 298 ASP A N 1
ATOM 8026 C CA . ASP C 2 298 ? 208.256 170.125 139.545 1.00 101.84 298 ASP A CA 1
ATOM 8027 C C . ASP C 2 298 ? 207.451 169.625 138.343 1.00 101.84 298 ASP A C 1
ATOM 8028 O O . ASP C 2 298 ? 207.969 169.029 137.400 1.00 101.84 298 ASP A O 1
ATOM 8033 N N . VAL C 2 299 ? 206.146 169.885 138.377 1.00 98.76 299 VAL A N 1
ATOM 8034 C CA . VAL C 2 299 ? 205.237 169.580 137.279 1.00 98.76 299 VAL A CA 1
ATOM 8035 C C . VAL C 2 299 ? 204.249 170.730 137.152 1.00 98.76 299 VAL A C 1
ATOM 8036 O O . VAL C 2 299 ? 203.733 171.228 138.159 1.00 98.76 299 VAL A O 1
ATOM 8040 N N . SER C 2 300 ? 203.988 171.155 135.919 1.00 94.96 300 SER A N 1
ATOM 8041 C CA . SER C 2 300 ? 202.950 172.147 135.666 1.00 94.96 300 SER A CA 1
ATOM 8042 C C . SER C 2 300 ? 201.602 171.442 135.592 1.00 94.96 300 SER A C 1
ATOM 8043 O O . SER C 2 300 ? 201.279 170.811 134.579 1.00 94.96 300 SER A O 1
ATOM 8046 N N . GLN C 2 301 ? 200.818 171.547 136.661 0.50 89.08 301 GLN A N 1
ATOM 8047 C CA . GLN C 2 301 ? 199.556 170.832 136.790 0.50 89.08 301 GLN A CA 1
ATOM 8048 C C . GLN C 2 301 ? 198.395 171.805 136.654 0.50 89.08 301 GLN A C 1
ATOM 8049 O O . GLN C 2 301 ? 198.240 172.711 137.479 0.50 89.08 301 GLN A O 1
ATOM 8055 N N . GLU C 2 302 ? 197.579 171.606 135.622 0.55 85.97 302 GLU A N 1
ATOM 8056 C CA . GLU C 2 302 ? 196.398 172.430 135.379 0.55 85.97 302 GLU A CA 1
ATOM 8057 C C . GLU C 2 302 ? 195.204 171.504 135.198 0.55 85.97 302 GLU A C 1
ATOM 8058 O O . GLU C 2 302 ? 195.094 170.839 134.147 0.55 85.97 302 GLU A O 1
ATOM 8064 N N . PRO C 2 303 ? 194.287 171.414 136.172 0.61 77.63 303 PRO A N 1
ATOM 8065 C CA . PRO C 2 303 ? 194.316 172.029 137.503 0.61 77.63 303 PRO A CA 1
ATOM 8066 C C . PRO C 2 303 ? 195.181 171.229 138.479 0.61 77.63 303 PRO A C 1
ATOM 8067 O O . PRO C 2 303 ? 195.633 170.143 138.118 0.61 77.63 303 PRO A O 1
ATOM 8071 N N . PRO C 2 304 ? 195.418 171.758 139.682 0.68 74.00 304 PRO A N 1
ATOM 8072 C CA . PRO C 2 304 ? 196.163 170.988 140.684 0.68 74.00 304 PRO A CA 1
ATOM 8073 C C . PRO C 2 304 ? 195.467 169.677 141.018 0.68 74.00 304 PRO A C 1
ATOM 8074 O O . PRO C 2 304 ? 194.238 169.585 141.039 0.68 74.00 304 PRO A O 1
ATOM 8078 N N . VAL C 2 305 ? 196.279 168.652 141.282 0.88 70.46 305 VAL A N 1
ATOM 8079 C CA . VAL C 2 305 ? 195.756 167.318 141.546 0.88 70.46 305 VAL A CA 1
ATOM 8080 C C . VAL C 2 305 ? 195.219 167.238 142.971 0.88 70.46 305 VAL A C 1
ATOM 8081 O O . VAL C 2 305 ? 195.798 167.803 143.909 0.88 70.46 305 VAL A O 1
ATOM 8085 N N . TRP C 2 306 ? 194.097 166.540 143.136 0.97 68.88 306 TRP A N 1
ATOM 8086 C CA . TRP C 2 306 ? 193.439 166.381 144.427 0.97 68.88 306 TRP A CA 1
ATOM 8087 C C . TRP C 2 306 ? 193.849 165.051 145.047 0.97 68.88 306 TRP A C 1
ATOM 8088 O O . TRP C 2 306 ? 193.806 164.013 144.381 0.97 68.88 306 TRP A O 1
ATOM 8099 N N . LEU C 2 307 ? 194.231 165.082 146.322 0.87 66.37 307 LEU A N 1
ATOM 8100 C CA . LEU C 2 307 ? 194.802 163.922 146.988 0.87 66.37 307 LEU A CA 1
ATOM 8101 C C . LEU C 2 307 ? 193.990 163.515 148.208 0.87 66.37 307 LEU A C 1
ATOM 8102 O O . LEU C 2 307 ? 193.474 164.358 148.947 0.87 66.37 307 LEU A O 1
ATOM 8107 N N . ASP C 2 308 ? 193.889 162.203 148.404 0.96 68.22 308 ASP A N 1
ATOM 8108 C CA . ASP C 2 308 ? 193.377 161.604 149.628 0.92 68.22 308 ASP A CA 1
ATOM 8109 C C . ASP C 2 308 ? 194.534 160.876 150.295 0.93 68.22 308 ASP A C 1
ATOM 8110 O O . ASP C 2 308 ? 195.155 160.002 149.681 1.00 68.22 308 ASP A O 1
ATOM 8115 N N . ILE C 2 309 ? 194.820 161.228 151.544 0.89 65.64 309 ILE A N 1
ATOM 8116 C CA . ILE C 2 309 ? 195.982 160.714 152.259 0.89 65.64 309 ILE A CA 1
ATOM 8117 C C . ILE C 2 309 ? 195.503 159.884 153.440 0.89 65.64 309 ILE A C 1
ATOM 8118 O O . ILE C 2 309 ? 194.771 160.384 154.301 0.89 65.64 309 ILE A O 1
ATOM 8123 N N . GLU C 2 310 ? 195.915 158.620 153.476 0.50 68.28 310 GLU A N 1
ATOM 8124 C CA . GLU C 2 310 ? 195.581 157.708 154.568 0.50 68.28 310 GLU A CA 1
ATOM 8125 C C . GLU C 2 310 ? 196.879 157.362 155.289 0.50 68.28 310 GLU A C 1
ATOM 8126 O O . GLU C 2 310 ? 197.635 156.489 154.863 0.50 68.28 310 GLU A O 1
ATOM 8132 N N . ILE C 2 311 ? 197.138 158.060 156.392 0.50 76.68 311 ILE A N 1
ATOM 8133 C CA . ILE C 2 311 ? 198.358 157.850 157.162 0.50 76.68 311 ILE A CA 1
ATOM 8134 C C . ILE C 2 311 ? 198.212 156.600 158.019 0.50 76.68 311 ILE A C 1
ATOM 8135 O O . ILE C 2 311 ? 197.326 156.521 158.877 0.50 76.68 311 ILE A O 1
ATOM 8140 N N . THR C 2 312 ? 199.078 155.616 157.789 0.50 81.33 312 THR A N 1
ATOM 8141 C CA . THR C 2 312 ? 199.083 154.402 158.593 0.50 81.33 312 THR A CA 1
ATOM 8142 C C . THR C 2 312 ? 199.556 154.725 160.004 0.50 81.33 312 THR A C 1
ATOM 8143 O O . THR C 2 312 ? 200.581 155.390 160.189 0.50 81.33 312 THR A O 1
ATOM 8147 N N . THR C 2 313 ? 198.810 154.251 160.998 0.50 93.44 313 THR A N 1
ATOM 8148 C CA . THR C 2 313 ? 199.055 154.657 162.375 0.50 93.44 313 THR A CA 1
ATOM 8149 C C . THR C 2 313 ? 200.177 153.837 163.001 0.50 93.44 313 THR A C 1
ATOM 8150 O O . THR C 2 313 ? 200.146 152.603 162.988 0.50 93.44 313 THR A O 1
ATOM 8154 N N . ASP C 2 314 ? 201.171 154.536 163.552 1.00 101.07 314 ASP A N 1
ATOM 8155 C CA . ASP C 2 314 ? 202.154 153.936 164.445 1.00 101.07 314 ASP A CA 1
ATOM 8156 C C . ASP C 2 314 ? 202.228 154.718 165.752 1.00 101.07 314 ASP A C 1
ATOM 8157 O O . ASP C 2 314 ? 203.288 154.790 166.383 1.00 101.07 314 ASP A O 1
ATOM 8162 N N . GLU C 2 315 ? 201.102 155.311 166.157 1.00 101.52 315 GLU A N 1
ATOM 8163 C CA . GLU C 2 315 ? 200.996 156.130 167.365 1.00 101.52 315 GLU A CA 1
ATOM 8164 C C . GLU C 2 315 ? 201.936 157.335 167.309 1.00 101.52 315 GLU A C 1
ATOM 8165 O O . GLU C 2 315 ? 202.622 157.667 168.279 1.00 101.52 315 GLU A O 1
ATOM 8171 N N . TYR C 2 316 ? 201.966 157.992 166.146 1.00 99.63 316 TYR A N 1
ATOM 8172 C CA . TYR C 2 316 ? 202.628 159.289 166.044 1.00 99.63 316 TYR A CA 1
ATOM 8173 C C . TYR C 2 316 ? 201.866 160.357 166.816 1.00 99.63 316 TYR A C 1
ATOM 8174 O O . TYR C 2 316 ? 202.471 161.153 167.545 1.00 99.63 316 TYR A O 1
ATOM 8183 N N . LEU C 2 317 ? 200.539 160.383 166.671 1.00 100.34 317 LEU A N 1
ATOM 8184 C CA . LEU C 2 317 ? 199.654 161.225 167.477 1.00 100.34 317 LEU A CA 1
ATOM 8185 C C . LEU C 2 317 ? 200.028 162.704 167.388 1.00 100.34 317 LEU A C 1
ATOM 8186 O O . LEU C 2 317 ? 199.986 163.428 168.385 1.00 100.34 317 LEU A O 1
ATOM 8191 N N . HIS C 2 318 ? 200.396 163.168 166.199 1.00 101.60 318 HIS A N 1
ATOM 8192 C CA . HIS C 2 318 ? 200.774 164.561 166.037 1.00 101.60 318 HIS A CA 1
ATOM 8193 C C . HIS C 2 318 ? 199.664 165.346 165.341 1.00 101.60 318 HIS A C 1
ATOM 8194 O O . HIS C 2 318 ? 198.675 164.790 164.854 1.00 101.60 318 HIS A O 1
ATOM 8201 N N . ASP C 2 319 ? 199.834 166.668 165.317 1.00 100.00 319 ASP A N 1
ATOM 8202 C CA . ASP C 2 319 ? 198.924 167.556 164.594 1.00 100.00 319 ASP A CA 1
ATOM 8203 C C . ASP C 2 319 ? 199.241 167.447 163.102 1.00 100.00 319 ASP A C 1
ATOM 8204 O O . ASP C 2 319 ? 199.911 168.289 162.500 1.00 100.00 319 ASP A O 1
ATOM 8209 N N . ILE C 2 320 ? 198.737 166.365 162.503 1.00 97.62 320 ILE A N 1
ATOM 8210 C CA . ILE C 2 320 ? 199.127 166.000 161.148 1.00 97.62 320 ILE A CA 1
ATOM 8211 C C . ILE C 2 320 ? 198.595 166.967 160.103 1.00 97.62 320 ILE A C 1
ATOM 8212 O O . ILE C 2 320 ? 199.139 167.030 158.997 1.00 97.62 320 ILE A O 1
ATOM 8217 N N . GLN C 2 321 ? 197.535 167.717 160.412 1.00 97.34 321 GLN A N 1
ATOM 8218 C CA . GLN C 2 321 ? 197.034 168.690 159.447 1.00 97.34 321 GLN A CA 1
ATOM 8219 C C . GLN C 2 321 ? 198.087 169.746 159.137 1.00 97.34 321 GLN A C 1
ATOM 8220 O O . GLN C 2 321 ? 198.298 170.103 157.972 1.00 97.34 321 GLN A O 1
ATOM 8226 N N . ARG C 2 322 ? 198.779 170.237 160.166 1.00 96.60 322 ARG A N 1
ATOM 8227 C CA . ARG C 2 322 ? 199.847 171.207 159.950 1.00 96.60 322 ARG A CA 1
ATOM 8228 C C . ARG C 2 322 ? 201.009 170.602 159.171 1.00 96.60 322 ARG A C 1
ATOM 8229 O O . ARG C 2 322 ? 201.592 171.266 158.307 1.00 96.60 322 ARG A O 1
ATOM 8237 N N . LYS C 2 323 ? 201.367 169.350 159.468 1.00 92.40 323 LYS A N 1
ATOM 8238 C CA . LYS C 2 323 ? 202.447 168.698 158.733 1.00 92.40 323 LYS A CA 1
ATOM 8239 C C . LYS C 2 323 ? 202.100 168.555 157.256 1.00 92.40 323 LYS A C 1
ATOM 8240 O O . LYS C 2 323 ? 202.935 168.819 156.384 1.00 92.40 323 LYS A O 1
ATOM 8246 N N . ILE C 2 324 ? 200.870 168.134 156.956 1.00 87.96 324 ILE A N 1
ATOM 8247 C CA . ILE C 2 324 ? 200.446 168.013 155.564 1.00 87.96 324 ILE A CA 1
ATOM 8248 C C . ILE C 2 324 ? 200.437 169.378 154.889 1.00 87.96 324 ILE A C 1
ATOM 8249 O O . ILE C 2 324 ? 200.864 169.519 153.736 1.00 87.96 324 ILE A O 1
ATOM 8254 N N . GLN C 2 325 ? 199.956 170.406 155.594 1.00 88.88 325 GLN A N 1
ATOM 8255 C CA . GLN C 2 325 ? 199.928 171.745 155.016 1.00 88.88 325 GLN A CA 1
ATOM 8256 C C . GLN C 2 325 ? 201.333 172.239 154.699 1.00 88.88 325 GLN A C 1
ATOM 8257 O O . GLN C 2 325 ? 201.559 172.868 153.659 1.00 88.88 325 GLN A O 1
ATOM 8263 N N . ALA C 2 326 ? 202.292 171.967 155.587 1.00 88.77 326 ALA A N 1
ATOM 8264 C CA . ALA C 2 326 ? 203.665 172.397 155.346 1.00 88.77 326 ALA A CA 1
ATOM 8265 C C . ALA C 2 326 ? 204.304 171.605 154.213 1.00 88.77 326 ALA A C 1
ATOM 8266 O O . ALA C 2 326 ? 205.025 172.169 153.382 1.00 88.77 326 ALA A O 1
ATOM 8268 N N . LEU C 2 327 ? 204.059 170.294 154.166 1.00 83.99 327 LEU A N 1
ATOM 8269 C CA . LEU C 2 327 ? 204.647 169.464 153.120 1.00 83.99 327 LEU A CA 1
ATOM 8270 C C . LEU C 2 327 ? 204.106 169.839 151.745 1.00 83.99 327 LEU A C 1
ATOM 8271 O O . LEU C 2 327 ? 204.857 169.887 150.764 1.00 83.99 327 LEU A O 1
ATOM 8276 N N . THR C 2 328 ? 202.807 170.112 151.655 1.00 86.24 328 THR A N 1
ATOM 8277 C CA . THR C 2 328 ? 202.168 170.388 150.376 1.00 86.24 328 THR A CA 1
ATOM 8278 C C . THR C 2 328 ? 202.058 171.873 150.062 1.00 86.24 328 THR A C 1
ATOM 8279 O O . THR C 2 328 ? 201.381 172.233 149.093 1.00 86.24 328 THR A O 1
ATOM 8283 N N . GLU C 2 329 ? 202.692 172.742 150.851 1.00 87.61 329 GLU A N 1
ATOM 8284 C CA . GLU C 2 329 ? 202.573 174.176 150.603 1.00 87.61 329 GLU A CA 1
ATOM 8285 C C . GLU C 2 329 ? 203.281 174.583 149.317 1.00 87.61 329 GLU A C 1
ATOM 8286 O O . GLU C 2 329 ? 202.708 175.295 148.483 1.00 87.61 329 GLU A O 1
ATOM 8292 N N . SER C 2 330 ? 204.526 174.141 149.133 1.00 87.62 330 SER A N 1
ATOM 8293 C CA . SER C 2 330 ? 205.286 174.520 147.949 1.00 87.62 330 SER A CA 1
ATOM 8294 C C . SER C 2 330 ? 204.909 173.703 146.721 1.00 87.62 330 SER A C 1
ATOM 8295 O O . SER C 2 330 ? 205.266 174.089 145.603 1.00 87.62 330 SER A O 1
ATOM 8298 N N . LEU C 2 331 ? 204.205 172.599 146.902 1.00 82.91 331 LEU A N 1
ATOM 8299 C CA . LEU C 2 331 ? 203.809 171.722 145.814 1.00 82.91 331 LEU A CA 1
ATOM 8300 C C . LEU C 2 331 ? 202.596 172.281 145.087 1.00 82.91 331 LEU A C 1
ATOM 8301 O O . LEU C 2 331 ? 201.807 173.040 145.659 1.00 82.91 331 LEU A O 1
ATOM 8306 N N . PRO C 2 332 ? 202.416 171.927 143.807 0.50 76.11 332 PRO A N 1
ATOM 8307 C CA . PRO C 2 332 ? 201.159 172.206 143.100 0.50 76.11 332 PRO A CA 1
ATOM 8308 C C . PRO C 2 332 ? 200.063 171.210 143.471 0.50 76.11 332 PRO A C 1
ATOM 8309 O O . PRO C 2 332 ? 199.498 170.530 142.614 0.50 76.11 332 PRO A O 1
ATOM 8313 N N . VAL C 2 333 ? 199.764 171.125 144.765 0.70 71.28 333 VAL A N 1
ATOM 8314 C CA . VAL C 2 333 ? 198.914 170.083 145.322 0.70 71.28 333 VAL A CA 1
ATOM 8315 C C . VAL C 2 333 ? 197.881 170.709 146.247 0.70 71.28 333 VAL A C 1
ATOM 8316 O O . VAL C 2 333 ? 198.193 171.590 147.054 0.70 71.28 333 VAL A O 1
ATOM 8320 N N . GLU C 2 334 ? 196.638 170.248 146.121 0.80 65.33 334 GLU A N 1
ATOM 8321 C CA . GLU C 2 334 ? 195.565 170.613 147.036 0.80 65.33 334 GLU A CA 1
ATOM 8322 C C . GLU C 2 334 ? 195.080 169.357 147.739 0.80 65.33 334 GLU A C 1
ATOM 8323 O O . GLU C 2 334 ? 194.733 168.370 147.082 0.80 65.33 334 GLU A O 1
ATOM 8329 N N . VAL C 2 335 ? 195.051 169.396 149.067 0.50 59.85 335 VAL A N 1
ATOM 8330 C CA . VAL C 2 335 ? 194.708 168.231 149.876 0.50 59.85 335 VAL A CA 1
ATOM 8331 C C . VAL C 2 335 ? 193.242 168.344 150.277 0.50 59.85 335 VAL A C 1
ATOM 8332 O O . VAL C 2 335 ? 192.839 169.310 150.929 0.50 59.85 335 VAL A O 1
ATOM 8336 N N . LEU C 2 336 ? 192.442 167.350 149.889 1.00 60.60 336 LEU A N 1
ATOM 8337 C CA . LEU C 2 336 ? 191.020 167.373 150.209 0.99 60.60 336 LEU A CA 1
ATOM 8338 C C . LEU C 2 336 ? 190.704 166.650 151.511 0.71 60.60 336 LEU A C 1
ATOM 8339 O O . LEU C 2 336 ? 189.832 167.098 152.264 0.83 60.60 336 LEU A O 1
ATOM 8344 N N . LEU C 2 337 ? 191.385 165.542 151.795 0.60 61.58 337 LEU A N 1
ATOM 8345 C CA . LEU C 2 337 ? 191.076 164.757 152.980 0.60 61.58 337 LEU A CA 1
ATOM 8346 C C . LEU C 2 337 ? 192.318 164.013 153.443 0.60 61.58 337 LEU A C 1
ATOM 8347 O O . LEU C 2 337 ? 193.113 163.530 152.632 0.60 61.58 337 LEU A O 1
ATOM 8352 N N . VAL C 2 338 ? 192.471 163.929 154.762 0.50 63.34 338 VAL A N 1
ATOM 8353 C CA . VAL C 2 338 ? 193.475 163.085 155.397 0.50 63.34 338 VAL A CA 1
ATOM 8354 C C . VAL C 2 338 ? 192.833 162.424 156.610 0.50 63.34 338 VAL A C 1
ATOM 8355 O O . VAL C 2 338 ? 192.083 163.064 157.354 0.50 63.34 338 VAL A O 1
ATOM 8359 N N . ARG C 2 339 ? 193.103 161.133 156.794 0.50 72.39 339 ARG A N 1
ATOM 8360 C CA . ARG C 2 339 ? 192.521 160.379 157.894 0.50 72.39 339 ARG A CA 1
ATOM 8361 C C . ARG C 2 339 ? 193.551 159.400 158.439 0.50 72.39 339 ARG A C 1
ATOM 8362 O O . ARG C 2 339 ? 194.656 159.265 157.909 0.50 72.39 339 ARG A O 1
ATOM 8370 N N . ARG C 2 340 ? 193.174 158.718 159.518 0.50 92.04 340 ARG A N 1
ATOM 8371 C CA . ARG C 2 340 ? 194.033 157.730 160.151 0.50 92.04 340 ARG A CA 1
ATOM 8372 C C . ARG C 2 340 ? 193.168 156.715 160.884 0.50 92.04 340 ARG A C 1
ATOM 8373 O O . ARG C 2 340 ? 192.027 157.003 161.254 0.50 92.04 340 ARG A O 1
ATOM 8381 N N . SER C 2 341 ? 193.726 155.523 161.091 1.00 99.58 341 SER A N 1
ATOM 8382 C CA . SER C 2 341 ? 193.029 154.454 161.809 1.00 99.58 341 SER A CA 1
ATOM 8383 C C . SER C 2 341 ? 193.576 154.356 163.235 1.00 99.58 341 SER A C 1
ATOM 8384 O O . SER C 2 341 ? 194.470 153.569 163.551 1.00 99.58 341 SER A O 1
ATOM 8387 N N . ARG C 2 342 ? 193.008 155.190 164.105 1.00 107.30 342 ARG A N 1
ATOM 8388 C CA . ARG C 2 342 ? 193.433 155.285 165.497 1.00 107.30 342 ARG A CA 1
ATOM 8389 C C . ARG C 2 342 ? 192.495 154.574 166.465 1.00 107.30 342 ARG A C 1
ATOM 8390 O O . ARG C 2 342 ? 192.662 154.725 167.680 1.00 107.30 342 ARG A O 1
ATOM 8398 N N . GLU C 2 343 ? 191.524 153.811 165.968 1.00 117.05 343 GLU A N 1
ATOM 8399 C CA . GLU C 2 343 ? 190.485 153.262 166.830 1.00 117.05 343 GLU A CA 1
ATOM 8400 C C . GLU C 2 343 ? 191.040 152.160 167.727 1.00 117.05 343 GLU A C 1
ATOM 8401 O O . GLU C 2 343 ? 191.680 151.218 167.250 1.00 117.05 343 GLU A O 1
ATOM 8407 N N . GLN C 2 344 ? 190.778 152.279 169.029 1.00 106.34 344 GLN A N 1
ATOM 8408 C CA . GLN C 2 344 ? 191.207 151.293 170.011 1.00 106.34 344 GLN A CA 1
ATOM 8409 C C . GLN C 2 344 ? 190.530 151.594 171.341 1.00 106.34 344 GLN A C 1
ATOM 8410 O O . GLN C 2 344 ? 190.286 152.756 171.677 1.00 106.34 344 GLN A O 1
ATOM 8416 N N . ARG C 2 345 ? 190.234 150.536 172.091 1.00 99.99 345 ARG A N 1
ATOM 8417 C CA . ARG C 2 345 ? 189.644 150.692 173.413 1.00 99.99 345 ARG A CA 1
ATOM 8418 C C . ARG C 2 345 ? 190.732 150.864 174.468 1.00 99.99 345 ARG A C 1
ATOM 8419 O O . ARG C 2 345 ? 191.869 150.417 174.300 1.00 99.99 345 ARG A O 1
ATOM 8427 N N . GLU C 2 346 ? 190.369 151.517 175.572 1.00 87.53 346 GLU A N 1
ATOM 8428 C CA . GLU C 2 346 ? 191.308 151.790 176.660 1.00 87.53 346 GLU A CA 1
ATOM 8429 C C . GLU C 2 346 ? 190.589 151.519 177.979 1.00 87.53 346 GLU A C 1
ATOM 8430 O O . GLU C 2 346 ? 189.791 152.342 178.435 1.00 87.53 346 GLU A O 1
ATOM 8436 N N . ARG C 2 347 ? 190.871 150.367 178.584 1.00 81.14 347 ARG A N 1
ATOM 8437 C CA . ARG C 2 347 ? 190.251 149.988 179.846 1.00 81.14 347 ARG A CA 1
ATOM 8438 C C . ARG C 2 347 ? 191.102 148.937 180.542 1.00 81.14 347 ARG A C 1
ATOM 8439 O O . ARG C 2 347 ? 191.883 148.226 179.905 1.00 81.14 347 ARG A O 1
ATOM 8447 N N . VAL C 2 348 ? 190.943 148.849 181.861 1.00 73.42 348 VAL A N 1
ATOM 8448 C CA . VAL C 2 348 ? 191.692 147.892 182.668 1.00 73.42 348 VAL A CA 1
ATOM 8449 C C . VAL C 2 348 ? 190.936 146.572 182.712 1.00 73.42 348 VAL A C 1
ATOM 8450 O O . VAL C 2 348 ? 189.705 146.548 182.819 1.00 73.42 348 VAL A O 1
ATOM 8454 N N . LEU C 2 349 ? 191.671 145.468 182.626 1.00 80.28 349 LEU A N 1
ATOM 8455 C CA . LEU C 2 349 ? 191.123 144.139 182.855 1.00 80.28 349 LEU A CA 1
ATOM 8456 C C . LEU C 2 349 ? 191.527 143.671 184.246 1.00 80.28 349 LEU A C 1
ATOM 8457 O O . LEU C 2 349 ? 192.719 143.603 184.561 1.00 80.28 349 LEU A O 1
ATOM 8462 N N . ALA C 2 350 ? 190.534 143.358 185.075 1.00 85.29 350 ALA A N 1
ATOM 8463 C CA . ALA C 2 350 ? 190.788 142.873 186.428 1.00 85.29 350 ALA A CA 1
ATOM 8464 C C . ALA C 2 350 ? 191.039 141.371 186.368 1.00 85.29 350 ALA A C 1
ATOM 8465 O O . ALA C 2 350 ? 190.101 140.585 186.200 1.00 85.29 350 ALA A O 1
ATOM 8467 N N . SER C 2 351 ? 192.306 140.973 186.501 1.00 89.97 351 SER A N 1
ATOM 8468 C CA . SER C 2 351 ? 192.650 139.557 186.412 1.00 89.97 351 SER A CA 1
ATOM 8469 C C . SER C 2 351 ? 191.968 138.752 187.510 1.00 89.97 351 SER A C 1
ATOM 8470 O O . SER C 2 351 ? 191.449 137.659 187.258 1.00 89.97 351 SER A O 1
ATOM 8473 N N . GLN C 2 352 ? 191.957 139.277 188.733 1.00 91.14 352 GLN A N 1
ATOM 8474 C CA . GLN C 2 352 ? 191.269 138.634 189.842 1.00 91.14 352 GLN A CA 1
ATOM 8475 C C . GLN C 2 352 ? 190.667 139.714 190.727 1.00 91.14 352 GLN A C 1
ATOM 8476 O O . GLN C 2 352 ? 191.159 140.844 190.772 1.00 91.14 352 GLN A O 1
ATOM 8482 N N . GLN C 2 353 ? 189.594 139.355 191.431 1.00 86.26 353 GLN A N 1
ATOM 8483 C CA . GLN C 2 353 ? 188.922 140.310 192.304 1.00 86.26 353 GLN A CA 1
ATOM 8484 C C . GLN C 2 353 ? 189.777 140.721 193.495 1.00 86.26 353 GLN A C 1
ATOM 8485 O O . GLN C 2 353 ? 189.462 141.725 194.144 1.00 86.26 353 GLN A O 1
ATOM 8491 N N . ARG C 2 354 ? 190.844 139.979 193.795 1.00 95.75 354 ARG A N 1
ATOM 8492 C CA . ARG C 2 354 ? 191.660 140.277 194.966 1.00 95.75 354 ARG A CA 1
ATOM 8493 C C . ARG C 2 354 ? 192.471 141.555 194.809 1.00 95.75 354 ARG A C 1
ATOM 8494 O O . ARG C 2 354 ? 192.974 142.078 195.809 1.00 95.75 354 ARG A O 1
ATOM 8502 N N . GLU C 2 355 ? 192.615 142.070 193.591 1.00 87.84 355 GLU A N 1
ATOM 8503 C CA . GLU C 2 355 ? 193.344 143.313 193.395 1.00 87.84 355 GLU A CA 1
ATOM 8504 C C . GLU C 2 355 ? 192.392 144.501 193.447 1.00 87.84 355 GLU A C 1
ATOM 8505 O O . GLU C 2 355 ? 191.375 144.539 192.748 1.00 87.84 355 GLU A O 1
ATOM 8511 N N . THR C 2 356 ? 192.717 145.463 194.305 1.00 81.79 356 THR A N 1
ATOM 8512 C CA . THR C 2 356 ? 191.929 146.677 194.439 1.00 81.79 356 THR A CA 1
ATOM 8513 C C . THR C 2 356 ? 192.849 147.865 194.212 1.00 81.79 356 THR A C 1
ATOM 8514 O O . THR C 2 356 ? 194.064 147.766 194.393 1.00 81.79 356 THR A O 1
ATOM 8518 N N . LEU C 2 357 ? 192.256 148.994 193.825 1.00 73.43 357 LEU A N 1
ATOM 8519 C CA . LEU C 2 357 ? 193.040 150.153 193.419 1.00 73.43 357 LEU A CA 1
ATOM 8520 C C . LEU C 2 357 ? 193.955 150.666 194.526 1.00 73.43 357 LEU A C 1
ATOM 8521 O O . LEU C 2 357 ? 194.955 151.325 194.224 1.00 73.43 357 LEU A O 1
ATOM 8526 N N . SER C 2 358 ? 193.651 150.375 195.792 1.00 79.61 358 SER A N 1
ATOM 8527 C CA . SER C 2 358 ? 194.530 150.794 196.879 1.00 79.61 358 SER A CA 1
ATOM 8528 C C . SER C 2 358 ? 195.807 149.963 196.924 1.00 79.61 358 SER A C 1
ATOM 8529 O O . SER C 2 358 ? 196.884 150.494 197.220 1.00 79.61 358 SER A O 1
ATOM 8532 N N . GLU C 2 359 ? 195.708 148.662 196.644 1.00 80.45 359 GLU A N 1
ATOM 8533 C CA . GLU C 2 359 ? 196.885 147.800 196.699 1.00 80.45 359 GLU A CA 1
ATOM 8534 C C . GLU C 2 359 ? 197.867 148.118 195.578 1.00 80.45 359 GLU A C 1
ATOM 8535 O O . GLU C 2 359 ? 199.073 148.246 195.822 1.00 80.45 359 GLU A O 1
ATOM 8541 N N . LEU C 2 360 ? 197.377 148.248 194.348 1.00 77.92 360 LEU A N 1
ATOM 8542 C CA . LEU C 2 360 ? 198.260 148.491 193.215 1.00 77.92 360 LEU A CA 1
ATOM 8543 C C . LEU C 2 360 ? 198.889 149.874 193.311 1.00 77.92 360 LEU A C 1
ATOM 8544 O O . LEU C 2 360 ? 198.221 150.852 193.658 1.00 77.92 360 LEU A O 1
ATOM 8549 N N . SER C 2 361 ? 200.181 149.948 193.005 1.00 77.66 361 SER A N 1
ATOM 8550 C CA . SER C 2 361 ? 200.883 151.221 193.028 1.00 77.66 361 SER A CA 1
ATOM 8551 C C . SER C 2 361 ? 200.603 152.011 191.755 1.00 77.66 361 SER A C 1
ATOM 8552 O O . SER C 2 361 ? 200.114 151.476 190.755 1.00 77.66 361 SER A O 1
ATOM 8555 N N . VAL C 2 362 ? 200.920 153.305 191.804 1.00 74.46 362 VAL A N 1
ATOM 8556 C CA . VAL C 2 362 ? 200.733 154.167 190.641 1.00 74.46 362 VAL A CA 1
ATOM 8557 C C . VAL C 2 362 ? 201.582 153.680 189.476 1.00 74.46 362 VAL A C 1
ATOM 8558 O O . VAL C 2 362 ? 201.124 153.640 188.326 1.00 74.46 362 VAL A O 1
ATOM 8562 N N . GLU C 2 363 ? 202.833 153.305 189.751 1.00 75.78 363 GLU A N 1
ATOM 8563 C CA . GLU C 2 363 ? 203.694 152.779 188.698 1.00 75.78 363 GLU A CA 1
ATOM 8564 C C . GLU C 2 363 ? 203.136 151.482 188.130 1.00 75.78 363 GLU A C 1
ATOM 8565 O O . GLU C 2 363 ? 203.212 151.243 186.920 1.00 75.78 363 GLU A O 1
ATOM 8571 N N . GLU C 2 364 ? 202.571 150.629 188.987 1.00 76.12 364 GLU A N 1
ATOM 8572 C CA . GLU C 2 364 ? 201.969 149.387 188.512 1.00 76.12 364 GLU A CA 1
ATOM 8573 C C . GLU C 2 364 ? 200.791 149.669 187.586 1.00 76.12 364 GLU A C 1
ATOM 8574 O O . GLU C 2 364 ? 200.648 149.037 186.531 1.00 76.12 364 GLU A O 1
ATOM 8580 N N . VAL C 2 365 ? 199.937 150.624 187.961 1.00 70.02 365 VAL A N 1
ATOM 8581 C CA . VAL C 2 365 ? 198.793 150.963 187.117 1.00 70.02 365 VAL A CA 1
ATOM 8582 C C . VAL C 2 365 ? 199.260 151.553 185.793 1.00 70.02 365 VAL A C 1
ATOM 8583 O O . VAL C 2 365 ? 198.698 151.257 184.732 1.00 70.02 365 VAL A O 1
ATOM 8587 N N . PHE C 2 366 ? 200.293 152.397 185.829 1.00 71.57 366 PHE A N 1
ATOM 8588 C CA . PHE C 2 366 ? 200.806 152.974 184.590 1.00 71.57 366 PHE A CA 1
ATOM 8589 C C . PHE C 2 366 ? 201.411 151.903 183.689 1.00 71.57 366 PHE A C 1
ATOM 8590 O O . PHE C 2 366 ? 201.274 151.965 182.462 1.00 71.57 366 PHE A O 1
ATOM 8598 N N . ASN C 2 367 ? 202.098 150.921 184.277 1.00 72.53 367 ASN A N 1
ATOM 8599 C CA . ASN C 2 367 ? 202.627 149.814 183.487 1.00 72.53 367 ASN A CA 1
ATOM 8600 C C . ASN C 2 367 ? 201.503 148.988 182.877 1.00 72.53 367 ASN A C 1
ATOM 8601 O O . ASN C 2 367 ? 201.613 148.531 181.734 1.00 72.53 367 ASN A O 1
ATOM 8606 N N . ARG C 2 368 ? 200.420 148.777 183.628 1.00 69.86 368 ARG A N 1
ATOM 8607 C CA . ARG C 2 368 ? 199.255 148.102 183.063 1.00 69.86 368 ARG A CA 1
ATOM 8608 C C . ARG C 2 368 ? 198.676 148.896 181.900 1.00 69.86 368 ARG A C 1
ATOM 8609 O O . ARG C 2 368 ? 198.243 148.319 180.896 1.00 69.86 368 ARG A O 1
ATOM 8617 N N . ARG C 2 369 ? 198.650 150.223 182.028 1.00 74.42 369 ARG A N 1
ATOM 8618 C CA . ARG C 2 369 ? 198.186 151.076 180.937 1.00 74.42 369 ARG A CA 1
ATOM 8619 C C . ARG C 2 369 ? 199.062 150.915 179.701 1.00 74.42 369 ARG A C 1
ATOM 8620 O O . ARG C 2 369 ? 198.558 150.739 178.586 1.00 74.42 369 ARG A O 1
ATOM 8628 N N . LEU C 2 370 ? 200.382 150.973 179.884 1.00 75.91 370 LEU A N 1
ATOM 8629 C CA . LEU C 2 370 ? 201.294 150.894 178.748 1.00 75.91 370 LEU A CA 1
ATOM 8630 C C . LEU C 2 370 ? 201.278 149.517 178.098 1.00 75.91 370 LEU A C 1
ATOM 8631 O O . LEU C 2 370 ? 201.449 149.410 176.879 1.00 75.91 370 LEU A O 1
ATOM 8636 N N . ALA C 2 371 ? 201.083 148.458 178.887 1.00 77.84 371 ALA A N 1
ATOM 8637 C CA . ALA C 2 371 ? 201.077 147.109 178.334 1.00 77.84 371 ALA A CA 1
ATOM 8638 C C . ALA C 2 371 ? 199.951 146.898 177.333 1.00 77.84 371 ALA A C 1
ATOM 8639 O O . ALA C 2 371 ? 200.064 146.025 176.465 1.00 77.84 371 ALA A O 1
ATOM 8641 N N . LEU C 2 372 ? 198.870 147.672 177.429 1.00 84.11 372 LEU A N 1
ATOM 8642 C CA . LEU C 2 372 ? 197.798 147.592 176.447 1.00 84.11 372 LEU A CA 1
ATOM 8643 C C . LEU C 2 372 ? 198.180 148.230 175.119 1.00 84.11 372 LEU A C 1
ATOM 8644 O O . LEU C 2 372 ? 197.555 147.926 174.097 1.00 84.11 372 LEU A O 1
ATOM 8649 N N . GLU C 2 373 ? 199.201 149.081 175.104 1.00 89.63 373 GLU A N 1
ATOM 8650 C CA . GLU C 2 373 ? 199.741 149.657 173.882 1.00 89.63 373 GLU A CA 1
ATOM 8651 C C . GLU C 2 373 ? 200.916 148.815 173.406 1.00 89.63 373 GLU A C 1
ATOM 8652 O O . GLU C 2 373 ? 201.663 148.259 174.218 1.00 89.63 373 GLU A O 1
ATOM 8658 N N . GLU C 2 374 ? 201.078 148.726 172.087 1.00 95.79 374 GLU A N 1
ATOM 8659 C CA . GLU C 2 374 ? 202.078 147.839 171.507 1.00 95.79 374 GLU A CA 1
ATOM 8660 C C . GLU C 2 374 ? 203.376 148.575 171.200 1.00 95.79 374 GLU A C 1
ATOM 8661 O O . GLU C 2 374 ? 204.078 148.231 170.244 1.00 95.79 374 GLU A O 1
ATOM 8667 N N . LEU C 2 375 ? 203.703 149.585 171.999 1.00 92.96 375 LEU A N 1
ATOM 8668 C CA . LEU C 2 375 ? 204.946 150.315 171.816 1.00 92.96 375 LEU A CA 1
ATOM 8669 C C . LEU C 2 375 ? 206.139 149.457 172.241 1.00 92.96 375 LEU A C 1
ATOM 8670 O O . LEU C 2 375 ? 205.990 148.363 172.793 1.00 92.96 375 LEU A O 1
ATOM 8675 N N . ASP C 2 376 ? 207.340 149.970 171.980 1.00 97.63 376 ASP A N 1
ATOM 8676 C CA . ASP C 2 376 ? 208.568 149.215 172.188 1.00 97.63 376 ASP A CA 1
ATOM 8677 C C . ASP C 2 376 ? 209.464 149.957 173.172 1.00 97.63 376 ASP A C 1
ATOM 8678 O O . ASP C 2 376 ? 209.149 151.059 173.628 1.00 97.63 376 ASP A O 1
ATOM 8683 N N . GLU C 2 377 ? 210.598 149.330 173.498 1.00 96.67 377 GLU A N 1
ATOM 8684 C CA . GLU C 2 377 ? 211.523 149.903 174.470 1.00 96.67 377 GLU A CA 1
ATOM 8685 C C . GLU C 2 377 ? 212.219 151.151 173.947 1.00 96.67 377 GLU A C 1
ATOM 8686 O O . GLU C 2 377 ? 212.852 151.867 174.732 1.00 96.67 377 GLU A O 1
ATOM 8692 N N . SER C 2 378 ? 212.131 151.424 172.643 1.00 96.48 378 SER A N 1
ATOM 8693 C CA . SER C 2 378 ? 212.717 152.644 172.100 1.00 96.48 378 SER A CA 1
ATOM 8694 C C . SER C 2 378 ? 212.086 153.893 172.697 1.00 96.48 378 SER A C 1
ATOM 8695 O O . SER C 2 378 ? 212.736 154.943 172.743 1.00 96.48 378 SER A O 1
ATOM 8698 N N . GLN C 2 379 ? 210.839 153.802 173.156 1.00 94.29 379 GLN A N 1
ATOM 8699 C CA . GLN C 2 379 ? 210.179 154.917 173.827 1.00 94.29 379 GLN A CA 1
ATOM 8700 C C . GLN C 2 379 ? 209.613 154.569 175.193 1.00 94.29 379 GLN A C 1
ATOM 8701 O O . GLN C 2 379 ? 209.237 155.489 175.927 1.00 94.29 379 GLN A O 1
ATOM 8707 N N . GLN C 2 380 ? 209.526 153.289 175.565 1.00 91.24 380 GLN A N 1
ATOM 8708 C CA . GLN C 2 380 ? 208.965 152.922 176.861 1.00 91.24 380 GLN A CA 1
ATOM 8709 C C . GLN C 2 380 ? 209.811 153.470 178.002 1.00 91.24 380 GLN A C 1
ATOM 8710 O O . GLN C 2 380 ? 209.278 153.972 178.998 1.00 91.24 380 GLN A O 1
ATOM 8716 N N . GLN C 2 381 ? 211.135 153.374 177.878 1.00 90.91 381 GLN A N 1
ATOM 8717 C CA . GLN C 2 381 ? 212.020 153.880 178.922 1.00 90.91 381 GLN A CA 1
ATOM 8718 C C . GLN C 2 381 ? 211.843 155.381 179.110 1.00 90.91 381 GLN A C 1
ATOM 8719 O O . GLN C 2 381 ? 211.728 155.871 180.241 1.00 90.91 381 GLN A O 1
ATOM 8725 N N . ARG C 2 382 ? 211.806 156.128 178.005 1.00 89.54 382 ARG A N 1
ATOM 8726 C CA . ARG C 2 382 ? 211.659 157.576 178.098 1.00 89.54 382 ARG A CA 1
ATOM 8727 C C . ARG C 2 382 ? 210.289 157.960 178.644 1.00 89.54 382 ARG A C 1
ATOM 8728 O O . ARG C 2 382 ? 210.177 158.898 179.442 1.00 89.54 382 ARG A O 1
ATOM 8736 N N . LEU C 2 383 ? 209.236 157.249 178.233 1.00 83.47 383 LEU A N 1
ATOM 8737 C CA . LEU C 2 383 ? 207.907 157.541 178.759 1.00 83.47 383 LEU A CA 1
ATOM 8738 C C . LEU C 2 383 ? 207.824 157.245 180.250 1.00 83.47 383 LEU A C 1
ATOM 8739 O O . LEU C 2 383 ? 207.205 158.004 181.003 1.00 83.47 383 LEU A O 1
ATOM 8744 N N . GLN C 2 384 ? 208.434 156.146 180.699 1.00 82.32 384 GLN A N 1
ATOM 8745 C CA . GLN C 2 384 ? 208.441 155.842 182.125 1.00 82.32 384 GLN A CA 1
ATOM 8746 C C . GLN C 2 384 ? 209.223 156.890 182.905 1.00 82.32 384 GLN A C 1
ATOM 8747 O O . GLN C 2 384 ? 208.816 157.289 184.001 1.00 82.32 384 GLN A O 1
ATOM 8753 N N . HIS C 2 385 ? 210.349 157.349 182.355 1.00 81.43 385 HIS A N 1
ATOM 8754 C CA . HIS C 2 385 ? 211.107 158.412 183.006 1.00 81.43 385 HIS A CA 1
ATOM 8755 C C . HIS C 2 385 ? 210.273 159.684 183.116 1.00 81.43 385 HIS A C 1
ATOM 8756 O O . HIS C 2 385 ? 210.236 160.334 184.168 1.00 81.43 385 HIS A O 1
ATOM 8763 N N . LEU C 2 386 ? 209.582 160.044 182.033 1.00 78.62 386 LEU A N 1
ATOM 8764 C CA . LEU C 2 386 ? 208.742 161.236 182.046 1.00 78.62 386 LEU A CA 1
ATOM 8765 C C . LEU C 2 386 ? 207.615 161.102 183.061 1.00 78.62 386 LEU A C 1
ATOM 8766 O O . LEU C 2 386 ? 207.277 162.065 183.757 1.00 78.62 386 LEU A O 1
ATOM 8771 N N . PHE C 2 387 ? 207.018 159.913 183.152 1.00 73.92 387 PHE A N 1
ATOM 8772 C CA . PHE C 2 387 ? 205.955 159.683 18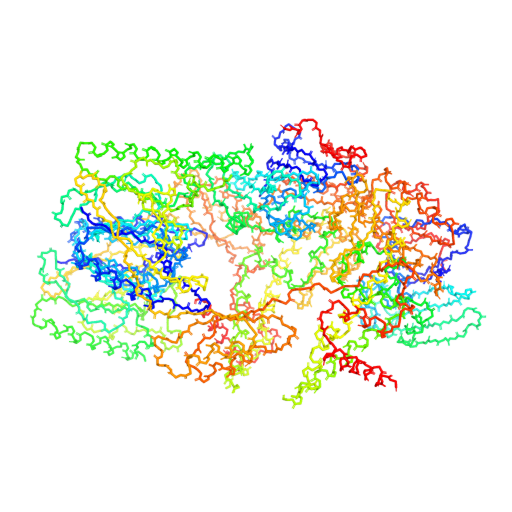4.124 1.00 73.92 387 PHE A CA 1
ATOM 8773 C C . PHE C 2 387 ? 206.482 159.805 185.548 1.00 73.92 387 PHE A C 1
ATOM 8774 O O . PHE C 2 387 ? 205.825 160.386 186.418 1.00 73.92 387 PHE A O 1
ATOM 8782 N N . THR C 2 388 ? 207.671 159.255 185.806 1.00 76.56 388 THR A N 1
ATOM 8783 C CA . THR C 2 388 ? 208.265 159.369 187.133 1.00 76.56 388 THR A CA 1
ATOM 8784 C C . THR C 2 388 ? 208.647 160.802 187.470 1.00 76.56 388 THR A C 1
ATOM 8785 O O . THR C 2 388 ? 208.672 161.160 188.652 1.00 76.56 388 THR A O 1
ATOM 8789 N N . THR C 2 389 ? 208.948 161.629 186.466 1.00 77.94 389 THR A N 1
ATOM 8790 C CA . THR C 2 389 ? 209.206 163.039 186.749 1.00 77.94 389 THR A CA 1
ATOM 8791 C C . THR C 2 389 ? 207.984 163.722 187.350 1.00 77.94 389 THR A C 1
ATOM 8792 O O . THR C 2 389 ? 208.126 164.592 188.218 1.00 77.94 389 THR A O 1
ATOM 8796 N N . THR C 2 390 ? 206.781 163.352 186.904 1.00 78.70 390 THR A N 1
ATOM 8797 C CA . THR C 2 390 ? 205.576 163.934 187.486 1.00 78.70 390 THR A CA 1
ATOM 8798 C C . THR C 2 390 ? 205.442 163.568 188.959 1.00 78.70 390 THR A C 1
ATOM 8799 O O . THR C 2 390 ? 205.166 164.433 189.794 1.00 78.70 390 THR A O 1
ATOM 8803 N N . LEU C 2 391 ? 205.651 162.296 189.303 1.00 79.32 391 LEU A N 1
ATOM 8804 C CA . LEU C 2 391 ? 205.601 161.909 190.709 1.00 79.32 391 LEU A CA 1
ATOM 8805 C C . LEU C 2 391 ? 206.717 162.580 191.499 1.00 79.32 391 LEU A C 1
ATOM 8806 O O . LEU C 2 391 ? 206.568 162.851 192.696 1.00 79.32 391 LEU A O 1
ATOM 8811 N N . HIS C 2 392 ? 207.847 162.850 190.843 1.00 86.46 392 HIS A N 1
ATOM 8812 C CA . HIS C 2 392 ? 208.947 163.549 191.497 1.00 86.46 392 HIS A CA 1
ATOM 8813 C C . HIS C 2 392 ? 208.555 164.982 191.839 1.00 86.46 392 HIS A C 1
ATOM 8814 O O . HIS C 2 392 ? 208.844 165.471 192.938 1.00 86.46 392 HIS A O 1
ATOM 8821 N N . THR C 2 393 ? 207.887 165.673 190.911 1.00 83.19 393 THR A N 1
ATOM 8822 C CA . THR C 2 393 ? 207.593 167.087 191.117 1.00 83.19 393 THR A CA 1
ATOM 8823 C C . THR C 2 393 ? 206.407 167.320 192.044 1.00 83.19 393 THR A C 1
ATOM 8824 O O . THR C 2 393 ? 206.252 168.435 192.553 1.00 83.19 393 THR A O 1
ATOM 8828 N N . LEU C 2 394 ? 205.567 166.310 192.273 1.00 83.76 394 LEU A N 1
ATOM 8829 C CA . LEU C 2 394 ? 204.564 166.417 193.327 1.00 83.76 394 LEU A CA 1
ATOM 8830 C C . LEU C 2 394 ? 205.118 166.080 194.703 1.00 83.76 394 LEU A C 1
ATOM 8831 O O . LEU C 2 394 ? 204.390 166.220 195.693 1.00 83.76 394 LEU A O 1
ATOM 8836 N N . ALA C 2 395 ? 206.369 165.641 194.794 1.00 94.02 395 ALA A N 1
ATOM 8837 C CA . ALA C 2 395 ? 206.991 165.360 196.080 1.00 94.02 395 ALA A CA 1
ATOM 8838 C C . ALA C 2 395 ? 208.356 166.033 196.171 1.00 94.02 395 ALA A C 1
ATOM 8839 O O . ALA C 2 395 ? 208.469 167.188 196.582 1.00 94.02 395 ALA A O 1
ATOM 8841 N N . MET D 2 1 ? 148.495 196.067 114.714 1.00 70.33 1 MET B N 1
ATOM 8842 C CA . MET D 2 1 ? 149.452 195.459 115.629 1.00 70.33 1 MET B CA 1
ATOM 8843 C C . MET D 2 1 ? 148.975 195.589 117.069 1.00 70.33 1 MET B C 1
ATOM 8844 O O . MET D 2 1 ? 148.582 196.669 117.505 1.00 70.33 1 MET B O 1
ATOM 8849 N N . ARG D 2 2 ? 149.016 194.484 117.808 1.00 65.33 2 ARG B N 1
ATOM 8850 C CA . ARG D 2 2 ? 148.480 194.423 119.158 1.00 65.33 2 ARG B CA 1
ATOM 8851 C C . ARG D 2 2 ? 149.506 193.799 120.091 1.00 65.33 2 ARG B C 1
ATOM 8852 O O . ARG D 2 2 ? 150.305 192.958 119.672 1.00 65.33 2 ARG B O 1
ATOM 8860 N N . ILE D 2 3 ? 149.481 194.218 121.355 1.00 58.11 3 ILE B N 1
ATOM 8861 C CA . ILE D 2 3 ? 150.380 193.696 122.380 1.00 58.11 3 ILE B CA 1
ATOM 8862 C C . ILE D 2 3 ? 149.627 193.627 123.701 1.00 58.11 3 ILE B C 1
ATOM 8863 O O . ILE D 2 3 ? 149.043 194.623 124.139 1.00 58.11 3 ILE B O 1
ATOM 8868 N N . LEU D 2 4 ? 149.639 192.457 124.334 1.00 58.11 4 LEU B N 1
ATOM 8869 C CA . LEU D 2 4 ? 149.073 192.288 125.666 1.00 58.11 4 LEU B CA 1
ATOM 8870 C C . LEU D 2 4 ? 150.149 192.600 126.697 1.00 58.11 4 LEU B C 1
ATOM 8871 O O . LEU D 2 4 ? 151.255 192.056 126.630 1.00 58.11 4 LEU B O 1
ATOM 8876 N N . HIS D 2 5 ? 149.827 193.472 127.647 1.00 58.11 5 HIS B N 1
ATOM 8877 C CA . HIS D 2 5 ? 150.773 193.909 128.663 1.00 58.11 5 HIS B CA 1
ATOM 8878 C C . HIS D 2 5 ? 150.316 193.398 130.024 1.00 58.11 5 HIS B C 1
ATOM 8879 O O . HIS D 2 5 ? 149.244 193.778 130.506 1.00 58.11 5 HIS B O 1
ATOM 8886 N N . THR D 2 6 ? 151.130 192.541 130.636 1.00 58.11 6 THR B N 1
ATOM 8887 C CA . THR D 2 6 ? 150.866 192.010 131.965 1.00 58.11 6 THR B CA 1
ATOM 8888 C C . THR D 2 6 ? 152.177 191.945 132.731 1.00 58.11 6 THR B C 1
ATOM 8889 O O . THR D 2 6 ? 153.262 191.983 132.147 1.00 58.11 6 THR B O 1
ATOM 8893 N N . SER D 2 7 ? 152.075 191.859 134.055 1.00 58.11 7 SER B N 1
ATOM 8894 C CA . SER D 2 7 ? 153.257 191.799 134.908 1.00 58.11 7 SER B CA 1
ATOM 8895 C C . SER D 2 7 ? 152.836 191.339 136.296 1.00 58.11 7 SER B C 1
ATOM 8896 O O . SER D 2 7 ? 151.647 191.181 136.586 1.00 58.11 7 SER B O 1
ATOM 8899 N N . ASP D 2 8 ? 153.838 191.131 137.152 1.00 60.37 8 ASP B N 1
ATOM 8900 C CA . ASP D 2 8 ? 153.643 190.691 138.531 1.00 60.37 8 ASP B CA 1
ATOM 8901 C C . ASP D 2 8 ? 152.827 189.406 138.620 1.00 60.37 8 ASP B C 1
ATOM 8902 O O . ASP D 2 8 ? 151.829 189.348 139.339 1.00 60.37 8 ASP B O 1
ATOM 8907 N N . TRP D 2 9 ? 153.234 188.368 137.887 1.00 58.11 9 TRP B N 1
ATOM 8908 C CA . TRP D 2 9 ? 152.538 187.091 137.986 1.00 58.11 9 TRP B CA 1
ATOM 8909 C C . TRP D 2 9 ? 152.709 186.461 139.360 1.00 58.11 9 TRP B C 1
ATOM 8910 O O . TRP D 2 9 ? 151.753 185.897 139.904 1.00 58.11 9 TRP B O 1
ATOM 8921 N N . HIS D 2 10 ? 153.907 186.550 139.933 1.00 58.11 10 HIS B N 1
ATOM 8922 C CA . HIS D 2 10 ? 154.228 185.939 141.220 1.00 58.11 10 HIS B CA 1
ATOM 8923 C C . HIS D 2 10 ? 153.871 184.452 141.223 1.00 58.11 10 HIS B C 1
ATOM 8924 O O . HIS D 2 10 ? 153.075 183.973 142.031 1.00 58.11 10 HIS B O 1
ATOM 8931 N N . LEU D 2 11 ? 154.470 183.727 140.282 1.00 58.11 11 LEU B N 1
ATOM 8932 C CA . LEU D 2 11 ? 154.253 182.290 140.203 1.00 58.11 11 LEU B CA 1
ATOM 8933 C C . LEU D 2 11 ? 154.892 181.593 141.396 1.00 58.11 11 LEU B C 1
ATOM 8934 O O . LEU D 2 11 ? 155.950 182.000 141.882 1.00 58.11 11 LEU B O 1
ATOM 8939 N N . GLY D 2 12 ? 154.236 180.540 141.875 1.00 58.11 12 GLY B N 1
ATOM 8940 C CA . GLY D 2 12 ? 154.753 179.786 142.996 1.00 58.11 12 GLY B CA 1
ATOM 8941 C C . GLY D 2 12 ? 154.618 180.463 144.337 1.00 58.11 12 GLY B C 1
ATOM 8942 O O . GLY D 2 12 ? 155.219 179.997 145.312 1.00 58.11 12 GLY B O 1
ATOM 8943 N N . GLN D 2 13 ? 153.858 181.549 144.421 1.00 60.24 13 GLN B N 1
ATOM 8944 C CA . GLN D 2 13 ? 153.682 182.241 145.688 1.00 60.24 13 GLN B CA 1
ATOM 8945 C C . GLN D 2 13 ? 152.806 181.419 146.619 1.00 60.24 13 GLN B C 1
ATOM 8946 O O . GLN D 2 13 ? 151.673 181.071 146.276 1.00 60.24 13 GLN B O 1
ATOM 8952 N N . ASN D 2 14 ? 153.329 181.118 147.809 1.00 63.23 14 ASN B N 1
ATOM 8953 C CA . ASN D 2 14 ? 152.496 180.411 148.818 1.00 63.23 14 ASN B CA 1
ATOM 8954 C C . ASN D 2 14 ? 151.676 181.465 149.570 1.00 63.23 14 ASN B C 1
ATOM 8955 O O . ASN D 2 14 ? 152.270 182.255 150.328 1.00 63.23 14 ASN B O 1
ATOM 8960 N N . PHE D 2 15 ? 150.360 181.482 149.352 1.00 64.84 15 PHE B N 1
ATOM 8961 C CA . PHE D 2 15 ? 149.492 182.434 150.090 1.00 64.84 15 PHE B CA 1
ATOM 8962 C C . PHE D 2 15 ? 149.171 181.773 151.426 1.00 64.84 15 PHE B C 1
ATOM 8963 O O . PHE D 2 15 ? 148.224 180.964 151.465 1.00 64.84 15 PHE B O 1
ATOM 8971 N N . TYR D 2 16 ? 149.933 182.106 152.473 1.00 63.85 16 TYR B N 1
ATOM 8972 C CA . TYR D 2 16 ? 149.768 181.420 153.782 1.00 63.85 16 TYR B CA 1
ATOM 8973 C C . TYR D 2 16 ? 149.948 179.919 153.537 1.00 63.85 16 TYR B C 1
ATOM 8974 O O . TYR D 2 16 ? 150.921 179.542 152.855 1.00 63.85 16 TYR B O 1
ATOM 8983 N N . SER D 2 17 ? 149.053 179.091 154.077 1.00 67.21 17 SER B N 1
ATOM 8984 C CA . SER D 2 17 ? 149.104 177.630 153.806 1.00 67.21 17 SER B CA 1
ATOM 8985 C C . SER D 2 17 ? 148.788 177.344 152.335 1.00 67.21 17 SER B C 1
ATOM 8986 O O . SER D 2 17 ? 149.421 176.431 151.771 1.00 67.21 17 SER B O 1
ATOM 8989 N N . LYS D 2 18 ? 147.853 178.088 151.738 1.00 65.16 18 LYS B N 1
ATOM 8990 C CA . LYS D 2 18 ? 147.375 177.788 150.357 1.00 65.16 18 LYS B CA 1
ATOM 8991 C C . LYS D 2 18 ? 148.399 178.055 149.250 1.00 65.16 18 LYS B C 1
ATOM 8992 O O . LYS D 2 18 ? 149.422 178.708 149.530 1.00 65.16 18 LYS B O 1
ATOM 8998 N N . SER D 2 19 ? 148.117 177.562 148.038 1.00 65.39 19 SER B N 1
ATOM 8999 C CA . SER D 2 19 ? 148.962 177.771 146.872 1.00 65.39 19 SER B CA 1
ATOM 9000 C C . SER D 2 19 ? 148.104 178.273 145.721 1.00 65.39 19 SER B C 1
ATOM 9001 O O . SER D 2 19 ? 146.899 178.010 145.675 1.00 65.39 19 SER B O 1
ATOM 9004 N N . ARG D 2 20 ? 148.729 178.991 144.790 1.00 61.91 20 ARG B N 1
ATOM 9005 C CA . ARG D 2 20 ? 148.017 179.666 143.714 1.00 61.91 20 ARG B CA 1
ATOM 9006 C C . ARG D 2 20 ? 148.099 178.923 142.384 1.00 61.91 20 ARG B C 1
ATOM 9007 O O . ARG D 2 20 ? 147.943 179.548 141.328 1.00 61.91 20 ARG B O 1
ATOM 9015 N N . GLU D 2 21 ? 148.341 177.611 142.409 1.00 62.91 21 GLU B N 1
ATOM 9016 C CA . GLU D 2 21 ? 148.546 176.864 141.172 1.00 62.91 21 GLU B CA 1
ATOM 9017 C C . GLU D 2 21 ? 147.297 176.879 140.297 1.00 62.91 21 GLU B C 1
ATOM 9018 O O . GLU D 2 21 ? 147.371 177.136 139.090 1.00 62.91 21 GLU B O 1
ATOM 9024 N N . ALA D 2 22 ? 146.136 176.592 140.890 1.00 61.54 22 ALA B N 1
ATOM 9025 C CA . ALA D 2 22 ? 144.903 176.548 140.110 1.00 61.54 22 ALA B CA 1
ATOM 9026 C C . ALA D 2 22 ? 144.549 177.914 139.540 1.00 61.54 22 ALA B C 1
ATOM 9027 O O . ALA D 2 22 ? 144.153 178.016 138.371 1.00 61.54 22 ALA B O 1
ATOM 9029 N N . GLU D 2 23 ? 144.686 178.971 140.343 1.00 62.10 23 GLU B N 1
ATOM 9030 C CA . GLU D 2 23 ? 144.411 180.316 139.851 1.00 62.10 23 GLU B CA 1
ATOM 9031 C C . GLU D 2 23 ? 145.344 180.676 138.706 1.00 62.10 23 GLU B C 1
ATOM 9032 O O . GLU D 2 23 ? 144.912 181.222 137.685 1.00 62.10 23 GLU B O 1
ATOM 9038 N N . HIS D 2 24 ? 146.634 180.367 138.853 1.00 58.11 24 HIS B N 1
ATOM 9039 C CA . HIS D 2 24 ? 147.589 180.704 137.805 1.00 58.11 24 HIS B CA 1
ATOM 9040 C C . HIS D 2 24 ? 147.312 179.925 136.527 1.00 58.11 24 HIS B C 1
ATOM 9041 O O . HIS D 2 24 ? 147.442 180.467 135.426 1.00 58.11 24 HIS B O 1
ATOM 9048 N N . GLN D 2 25 ? 146.932 178.652 136.648 1.00 58.11 25 GLN B N 1
ATOM 9049 C CA . GLN D 2 25 ? 146.628 177.862 135.458 1.00 58.11 25 GLN B CA 1
ATOM 9050 C C . GLN D 2 25 ? 145.388 178.393 134.748 1.00 58.11 25 GLN B C 1
ATOM 9051 O O . GLN D 2 25 ? 145.372 178.540 133.515 1.00 58.11 25 GLN B O 1
ATOM 9057 N N . ALA D 2 26 ? 144.329 178.680 135.513 1.00 58.11 26 ALA B N 1
ATOM 9058 C CA . ALA D 2 26 ? 143.106 179.214 134.926 1.00 58.11 26 ALA B CA 1
ATOM 9059 C C . ALA D 2 26 ? 143.289 180.633 134.412 1.00 58.11 26 ALA B C 1
ATOM 9060 O O . ALA D 2 26 ? 142.452 181.112 133.640 1.00 58.11 26 ALA B O 1
ATOM 9062 N N . PHE D 2 27 ? 144.342 181.325 134.843 1.00 58.11 27 PHE B N 1
ATOM 9063 C CA . PHE D 2 27 ? 144.681 182.602 134.230 1.00 58.11 27 PHE B CA 1
ATOM 9064 C C . PHE D 2 27 ? 145.471 182.414 132.943 1.00 58.11 27 PHE B C 1
ATOM 9065 O O . PHE D 2 27 ? 145.226 183.108 131.954 1.00 58.11 27 PHE B O 1
ATOM 9073 N N . LEU D 2 28 ? 146.436 181.494 132.943 1.00 58.11 28 LEU B N 1
ATOM 9074 C CA . LEU D 2 28 ? 147.308 181.340 131.782 1.00 58.11 28 LEU B CA 1
ATOM 9075 C C . LEU D 2 28 ? 146.551 180.778 130.586 1.00 58.11 28 LEU B C 1
ATOM 9076 O O . LEU D 2 28 ? 146.750 181.233 129.451 1.00 58.11 28 LEU B O 1
ATOM 9081 N N . ASP D 2 29 ? 145.680 179.789 130.810 1.00 58.11 29 ASP B N 1
ATOM 9082 C CA . ASP D 2 29 ? 144.908 179.272 129.683 1.00 58.11 29 ASP B CA 1
ATOM 9083 C C . ASP D 2 29 ? 143.963 180.331 129.122 1.00 58.11 29 ASP B C 1
ATOM 9084 O O . ASP D 2 29 ? 143.814 180.445 127.899 1.00 58.11 29 ASP B O 1
ATOM 9089 N N . TRP D 2 30 ? 143.338 181.124 129.996 1.00 58.11 30 TRP B N 1
ATOM 9090 C CA . TRP D 2 30 ? 142.492 182.220 129.536 1.00 58.11 30 TRP B CA 1
ATOM 9091 C C . TRP D 2 30 ? 143.298 183.259 128.768 1.00 58.11 30 TRP B C 1
ATOM 9092 O O . TRP D 2 30 ? 142.816 183.812 127.774 1.00 58.11 30 TRP B O 1
ATOM 9103 N N . LEU D 2 31 ? 144.516 183.555 129.226 1.00 58.11 31 LEU B N 1
ATOM 9104 C CA . LEU D 2 31 ? 145.359 184.515 128.523 1.00 58.11 31 LEU B CA 1
ATOM 9105 C C . LEU D 2 31 ? 145.716 184.015 127.132 1.00 58.11 31 LEU B C 1
ATOM 9106 O O . LEU D 2 31 ? 145.691 184.784 126.167 1.00 58.11 31 LEU B O 1
ATOM 9111 N N . LEU D 2 32 ? 146.050 182.730 127.010 1.00 58.11 32 LEU B N 1
ATOM 9112 C CA . LEU D 2 32 ? 146.332 182.167 125.693 1.00 58.11 32 LEU B CA 1
ATOM 9113 C C . LEU D 2 32 ? 145.098 182.225 124.799 1.00 58.11 32 LEU B C 1
ATOM 9114 O O . LEU D 2 32 ? 145.189 182.557 123.610 1.00 58.11 32 LEU B O 1
ATOM 9119 N N . GLU D 2 33 ? 143.929 181.908 125.361 1.00 60.66 33 GLU B N 1
ATOM 9120 C CA . GLU D 2 33 ? 142.698 181.951 124.579 1.00 60.66 33 GLU B CA 1
ATOM 9121 C C . GLU D 2 33 ? 142.404 183.362 124.082 1.00 60.66 33 GLU B C 1
ATOM 9122 O O . GLU D 2 33 ? 142.046 183.555 122.915 1.00 60.66 33 GLU B O 1
ATOM 9128 N N . THR D 2 34 ? 142.560 184.363 124.950 1.00 60.56 34 THR B N 1
ATOM 9129 C CA . THR D 2 34 ? 142.303 185.741 124.541 1.00 60.56 34 THR B CA 1
ATOM 9130 C C . THR D 2 34 ? 143.347 186.226 123.544 1.00 60.56 34 THR B C 1
ATOM 9131 O O . THR D 2 34 ? 143.030 187.002 122.635 1.00 60.56 34 THR B O 1
ATOM 9135 N N . ALA D 2 35 ? 144.597 185.786 123.699 1.00 61.53 35 ALA B N 1
ATOM 9136 C CA . ALA D 2 35 ? 145.623 186.126 122.723 1.00 61.53 35 ALA B CA 1
ATOM 9137 C C . ALA D 2 35 ? 145.266 185.581 121.348 1.00 61.53 35 ALA B C 1
ATOM 9138 O O . ALA D 2 35 ? 145.387 186.288 120.339 1.00 61.53 35 ALA B O 1
ATOM 9140 N N . GLN D 2 36 ? 144.810 184.329 121.290 1.00 66.79 36 GLN B N 1
ATOM 9141 C CA . GLN D 2 36 ? 144.384 183.760 120.015 1.00 66.79 36 GLN B CA 1
ATOM 9142 C C . GLN D 2 36 ? 143.173 184.500 119.459 1.00 66.79 36 GLN B C 1
ATOM 9143 O O . GLN D 2 36 ? 143.090 184.757 118.252 1.00 66.79 36 GLN B O 1
ATOM 9149 N N . THR D 2 37 ? 142.221 184.851 120.327 1.00 66.17 37 THR B N 1
ATOM 9150 C CA . THR D 2 37 ? 141.013 185.535 119.872 1.00 66.17 37 THR B CA 1
ATOM 9151 C C . THR D 2 37 ? 141.335 186.899 119.276 1.00 66.17 37 THR B C 1
ATOM 9152 O O . THR D 2 37 ? 140.817 187.259 118.213 1.00 66.17 37 THR B O 1
ATOM 9156 N N . HIS D 2 38 ? 142.198 187.665 119.935 1.00 65.87 38 HIS B N 1
ATOM 9157 C CA . HIS D 2 38 ? 142.554 189.000 119.477 1.00 65.87 38 HIS B CA 1
ATOM 9158 C C . HIS D 2 38 ? 143.719 189.002 118.495 1.00 65.87 38 HIS B C 1
ATOM 9159 O O . HIS D 2 38 ? 144.138 190.082 118.066 1.00 65.87 38 HIS B O 1
ATOM 9166 N N . GLN D 2 39 ? 144.242 187.829 118.138 1.00 70.13 39 GLN B N 1
ATOM 9167 C CA . GLN D 2 39 ? 145.352 187.669 117.190 1.00 70.13 39 GLN B CA 1
ATOM 9168 C C . GLN D 2 39 ? 146.481 188.659 117.493 1.00 70.13 39 GLN B C 1
ATOM 9169 O O . GLN D 2 39 ? 147.053 189.306 116.619 1.00 70.13 39 GLN B O 1
ATOM 9175 N N . VAL D 2 40 ? 146.830 188.712 118.775 1.00 64.22 40 VAL B N 1
ATOM 9176 C CA . VAL D 2 40 ? 147.837 189.641 119.271 1.00 64.22 40 VAL B CA 1
ATOM 9177 C C . VAL D 2 40 ? 149.194 189.281 118.680 1.00 64.22 40 VAL B C 1
ATOM 9178 O O . VAL D 2 40 ? 149.455 188.128 118.323 1.00 64.22 40 VAL B O 1
ATOM 9182 N N . ASP D 2 41 ? 150.064 190.283 118.543 1.00 66.88 41 ASP B N 1
ATOM 9183 C CA . ASP D 2 41 ? 151.362 190.040 117.923 1.00 66.88 41 ASP B CA 1
ATOM 9184 C C . ASP D 2 41 ? 152.420 189.641 118.945 1.00 66.88 41 ASP B C 1
ATOM 9185 O O . ASP D 2 41 ? 153.347 188.893 118.616 1.00 66.88 41 ASP B O 1
ATOM 9190 N N . ALA D 2 42 ? 152.309 190.126 120.180 1.00 58.11 42 ALA B N 1
ATOM 9191 C CA . ALA D 2 42 ? 153.291 189.796 121.200 1.00 58.11 42 ALA B CA 1
ATOM 9192 C C . ALA D 2 42 ? 152.660 189.904 122.579 1.00 58.11 42 ALA B C 1
ATOM 9193 O O . ALA D 2 42 ? 151.675 190.617 122.781 1.00 58.11 42 ALA B O 1
ATOM 9195 N N . ILE D 2 43 ? 153.247 189.179 123.527 1.00 58.11 43 ILE B N 1
ATOM 9196 C CA . ILE D 2 43 ? 152.860 189.228 124.930 1.00 58.11 43 ILE B CA 1
ATOM 9197 C C . ILE D 2 43 ? 154.095 189.582 125.744 1.00 58.11 43 ILE B C 1
ATOM 9198 O O . ILE D 2 43 ? 155.152 188.965 125.580 1.00 58.11 43 ILE B O 1
ATOM 9203 N N . ILE D 2 44 ? 153.963 190.575 126.618 1.00 58.11 44 ILE B N 1
ATOM 9204 C CA . ILE D 2 44 ? 155.088 191.097 127.382 1.00 58.11 44 ILE B CA 1
ATOM 9205 C C . ILE D 2 44 ? 154.797 190.932 128.867 1.00 58.11 44 ILE B C 1
ATOM 9206 O O . ILE D 2 44 ? 153.693 191.240 129.329 1.00 58.11 44 ILE B O 1
ATOM 9211 N N . VAL D 2 45 ? 155.779 190.422 129.607 1.00 58.11 45 VAL B N 1
ATOM 9212 C CA . VAL D 2 45 ? 155.674 190.205 131.046 1.00 58.11 45 VAL B CA 1
ATOM 9213 C C . VAL D 2 45 ? 156.829 190.965 131.685 1.00 58.11 45 VAL B C 1
ATOM 9214 O O . VAL D 2 45 ? 157.980 190.520 131.627 1.00 58.11 45 VAL B O 1
ATOM 9218 N N . ALA D 2 46 ? 156.530 192.109 132.297 1.00 58.11 46 ALA B N 1
ATOM 9219 C CA . ALA D 2 46 ? 157.568 192.998 132.820 1.00 58.11 46 ALA B CA 1
ATOM 9220 C C . ALA D 2 46 ? 157.743 192.823 134.330 1.00 58.11 46 ALA B C 1
ATOM 9221 O O . ALA D 2 46 ? 157.283 193.625 135.140 1.00 58.11 46 ALA B O 1
ATOM 9223 N N . GLY D 2 47 ? 158.427 191.745 134.700 1.00 59.32 47 GLY B N 1
ATOM 9224 C CA . GLY D 2 47 ? 158.926 191.586 136.049 1.00 59.32 47 GLY B CA 1
ATOM 9225 C C . GLY D 2 47 ? 158.062 190.707 136.936 1.00 59.32 47 GLY B C 1
ATOM 9226 O O . GLY D 2 47 ? 156.874 190.480 136.694 1.00 59.32 47 GLY B O 1
ATOM 9227 N N . ASP D 2 48 ? 158.697 190.218 138.002 1.00 64.26 48 ASP B N 1
ATOM 9228 C CA . ASP D 2 48 ? 158.062 189.385 139.024 1.00 64.26 48 ASP B CA 1
ATOM 9229 C C . ASP D 2 48 ? 157.289 188.222 138.407 1.00 64.26 48 ASP B C 1
ATOM 9230 O O . ASP D 2 48 ? 156.109 188.004 138.688 1.00 64.26 48 ASP B O 1
ATOM 9235 N N . VAL D 2 49 ? 157.975 187.466 137.550 1.00 58.11 49 VAL B N 1
ATOM 9236 C CA . VAL D 2 49 ? 157.389 186.238 137.027 1.00 58.11 49 VAL B CA 1
ATOM 9237 C C . VAL D 2 49 ? 157.300 185.186 138.124 1.00 58.11 49 VAL B C 1
ATOM 9238 O O . VAL D 2 49 ? 156.292 184.481 138.246 1.00 58.11 49 VAL B O 1
ATOM 9242 N N . PHE D 2 50 ? 158.342 185.068 138.940 1.00 58.11 50 PHE B N 1
ATOM 9243 C CA . PHE D 2 50 ? 158.384 184.120 140.042 1.00 58.11 50 PHE B CA 1
ATOM 9244 C C . PHE D 2 50 ? 158.350 184.861 141.371 1.00 58.11 50 PHE B C 1
ATOM 9245 O O . PHE D 2 50 ? 158.894 185.960 141.504 1.00 58.11 50 PHE B O 1
ATOM 9253 N N . ASP D 2 51 ? 157.697 184.249 142.359 1.00 60.67 51 ASP B N 1
ATOM 9254 C CA . ASP D 2 51 ? 157.587 184.872 143.671 1.00 60.67 51 ASP B CA 1
ATOM 9255 C C . ASP D 2 51 ? 158.930 184.986 144.378 1.00 60.67 51 ASP B C 1
ATOM 9256 O O . ASP D 2 51 ? 159.114 185.898 145.190 1.00 60.67 51 ASP B O 1
ATOM 9261 N N . THR D 2 52 ? 159.873 184.092 144.089 1.00 58.11 52 THR B N 1
ATOM 9262 C CA . THR D 2 52 ? 161.149 184.088 144.789 1.00 58.11 52 THR B CA 1
ATOM 9263 C C . THR D 2 52 ? 162.241 183.597 143.852 1.00 58.11 52 THR B C 1
ATOM 9264 O O . THR D 2 52 ? 161.982 183.207 142.711 1.00 58.11 52 THR B O 1
ATOM 9268 N N . GLY D 2 53 ? 163.475 183.622 144.354 1.00 59.02 53 GLY B N 1
ATOM 9269 C CA . GLY D 2 53 ? 164.627 183.236 143.559 1.00 59.02 53 GLY B CA 1
ATOM 9270 C C . GLY D 2 53 ? 164.807 181.743 143.383 1.00 59.02 53 GLY B C 1
ATOM 9271 O O . GLY D 2 53 ? 165.607 181.331 142.536 1.00 59.02 53 GLY B O 1
ATOM 9272 N N . SER D 2 54 ? 164.091 180.930 144.154 1.00 58.11 54 SER B N 1
ATOM 9273 C CA . SER D 2 54 ? 164.141 179.473 144.047 1.00 58.11 54 SER B CA 1
ATOM 9274 C C . SER D 2 54 ? 162.710 178.972 143.925 1.00 58.11 54 SER B C 1
ATOM 9275 O O . SER D 2 54 ? 162.124 178.479 144.898 1.00 58.11 54 SER B O 1
ATOM 9278 N N . PRO D 2 55 ? 162.112 179.094 142.742 1.00 58.11 55 PRO B N 1
ATOM 9279 C CA . PRO D 2 55 ? 160.705 178.746 142.598 1.00 58.11 55 PRO B CA 1
ATOM 9280 C C . PRO D 2 55 ? 160.488 177.268 142.845 1.00 58.11 55 PRO B C 1
ATOM 9281 O O . PRO D 2 55 ? 161.393 176.442 142.619 1.00 58.11 55 PRO B O 1
ATOM 9285 N N . PRO D 2 56 ? 159.305 176.886 143.315 1.00 58.11 56 PRO B N 1
ATOM 9286 C CA . PRO D 2 56 ? 159.011 175.465 143.518 1.00 58.11 56 PRO B CA 1
ATOM 9287 C C . PRO D 2 56 ? 158.842 174.744 142.190 1.00 58.11 56 PRO B C 1
ATOM 9288 O O . PRO D 2 56 ? 158.903 175.332 141.109 1.00 58.11 56 PRO B O 1
ATOM 9292 N N . SER D 2 57 ? 158.627 173.432 142.289 1.00 58.11 57 SER B N 1
ATOM 9293 C CA . SER D 2 57 ? 158.557 172.601 141.093 1.00 58.11 57 SER B CA 1
ATOM 9294 C C . SER D 2 57 ? 157.356 172.957 140.225 1.00 58.11 57 SER B C 1
ATOM 9295 O O . SER D 2 57 ? 157.477 173.051 138.999 1.00 58.11 57 SER B O 1
ATOM 9298 N N . TYR D 2 58 ? 156.189 173.162 140.839 1.00 58.11 58 TYR B N 1
ATOM 9299 C CA . TYR D 2 58 ? 154.970 173.331 140.053 1.00 58.11 58 TYR B CA 1
ATOM 9300 C C . TYR D 2 58 ? 154.947 174.672 139.327 1.00 58.11 58 TYR B C 1
ATOM 9301 O O . TYR D 2 58 ? 154.371 174.784 138.238 1.00 58.11 58 TYR B O 1
ATOM 9310 N N . ALA D 2 59 ? 155.564 175.700 139.911 1.00 58.11 59 ALA B N 1
ATOM 9311 C CA . ALA D 2 59 ? 155.621 176.999 139.247 1.00 58.11 59 ALA B CA 1
ATOM 9312 C C . ALA D 2 59 ? 156.379 176.907 137.929 1.00 58.11 59 ALA B C 1
ATOM 9313 O O . ALA D 2 59 ? 155.948 177.457 136.907 1.00 58.11 59 ALA B O 1
ATOM 9315 N N . ARG D 2 60 ? 157.514 176.207 137.935 1.00 58.11 60 ARG B N 1
ATOM 9316 C CA . ARG D 2 60 ? 158.287 176.043 136.711 1.00 58.11 60 ARG B CA 1
ATOM 9317 C C . ARG D 2 60 ? 157.535 175.208 135.686 1.00 58.11 60 ARG B C 1
ATOM 9318 O O . ARG D 2 60 ? 157.627 175.475 134.483 1.00 58.11 60 ARG B O 1
ATOM 9326 N N . THR D 2 61 ? 156.784 174.200 136.137 1.00 58.11 61 THR B N 1
ATOM 9327 C CA . THR D 2 61 ? 155.964 173.432 135.208 1.00 58.11 61 THR B CA 1
ATOM 9328 C C . THR D 2 61 ? 154.894 174.305 134.569 1.00 58.11 61 THR B C 1
ATOM 9329 O O . THR D 2 61 ? 154.635 174.192 133.368 1.00 58.11 61 THR B O 1
ATOM 9333 N N . LEU D 2 62 ? 154.259 175.179 135.354 1.00 58.11 62 LEU B N 1
ATOM 9334 C CA . LEU D 2 62 ? 153.262 176.088 134.795 1.00 58.11 62 LEU B CA 1
ATOM 9335 C C . LEU D 2 62 ? 153.889 177.023 133.769 1.00 58.11 62 LEU B C 1
ATOM 9336 O O . LEU D 2 62 ? 153.331 177.247 132.688 1.00 58.11 62 LEU B O 1
ATOM 9341 N N . TYR D 2 63 ? 155.056 177.578 134.096 1.00 58.11 63 TYR B N 1
ATOM 9342 C CA . TYR D 2 63 ? 155.737 178.482 133.175 1.00 58.11 63 TYR B CA 1
ATOM 9343 C C . TYR D 2 63 ? 156.091 177.773 131.871 1.00 58.11 63 TYR B C 1
ATOM 9344 O O . TYR D 2 63 ? 155.835 178.290 130.774 1.00 58.11 63 TYR B O 1
ATOM 9353 N N . ASN D 2 64 ? 156.660 176.568 131.972 1.00 58.11 64 ASN B N 1
ATOM 9354 C CA . ASN D 2 64 ? 157.047 175.821 130.781 1.00 58.11 64 ASN B CA 1
ATOM 9355 C C . ASN D 2 64 ? 155.830 175.409 129.964 1.00 58.11 64 ASN B C 1
ATOM 9356 O O . ASN D 2 64 ? 155.863 175.444 128.731 1.00 58.11 64 ASN B O 1
ATOM 9361 N N . ARG D 2 65 ? 154.749 175.001 130.632 1.00 58.11 65 ARG B N 1
ATOM 9362 C CA . ARG D 2 65 ? 153.533 174.633 129.916 1.00 58.11 65 ARG B CA 1
ATOM 9363 C C . ARG D 2 65 ? 152.952 175.824 129.173 1.00 58.11 65 ARG B C 1
ATOM 9364 O O . ARG D 2 65 ? 152.484 175.687 128.036 1.00 58.11 65 ARG B O 1
ATOM 9372 N N . PHE D 2 66 ? 152.961 177.001 129.801 1.00 58.11 66 PHE B N 1
ATOM 9373 C CA . PHE D 2 66 ? 152.473 178.197 129.124 1.00 58.11 66 PHE B CA 1
ATOM 9374 C C . PHE D 2 66 ? 153.325 178.516 127.903 1.00 58.11 66 PHE B C 1
ATOM 9375 O O . PHE D 2 66 ? 152.801 178.828 126.827 1.00 58.11 66 PHE B O 1
ATOM 9383 N N . VAL D 2 67 ? 154.650 178.420 128.045 1.00 58.11 67 VAL B N 1
ATOM 9384 C CA . VAL D 2 67 ? 155.519 178.693 126.903 1.00 58.11 67 VAL B CA 1
ATOM 9385 C C . VAL D 2 67 ? 155.298 177.675 125.791 1.00 58.11 67 VAL B C 1
ATOM 9386 O O . VAL D 2 67 ? 155.321 178.025 124.605 1.00 58.11 67 VAL B O 1
ATOM 9390 N N . VAL D 2 68 ? 155.081 176.409 126.147 1.00 58.11 68 VAL B N 1
ATOM 9391 C CA . VAL D 2 68 ? 154.838 175.379 125.138 1.00 58.11 68 VAL B CA 1
ATOM 9392 C C . VAL D 2 68 ? 153.534 175.655 124.403 1.00 58.11 68 VAL B C 1
ATOM 9393 O O . VAL D 2 68 ? 153.470 175.596 123.169 1.00 58.11 68 VAL B O 1
ATOM 9397 N N . ASN D 2 69 ? 152.473 175.970 125.150 1.00 58.11 69 ASN B N 1
ATOM 9398 C CA . ASN D 2 69 ? 151.192 176.287 124.532 1.00 58.11 69 ASN B CA 1
ATOM 9399 C C . ASN D 2 69 ? 151.252 177.562 123.706 1.00 58.11 69 ASN B C 1
ATOM 9400 O O . ASN D 2 69 ? 150.413 177.751 122.819 1.00 58.11 69 ASN B O 1
ATOM 9405 N N . LEU D 2 70 ? 152.213 178.443 123.987 1.00 58.11 70 LEU B N 1
ATOM 9406 C CA . LEU D 2 70 ? 152.382 179.636 123.165 1.00 58.11 70 LEU B CA 1
ATOM 9407 C C . LEU D 2 70 ? 152.702 179.289 121.716 1.00 58.11 70 LEU B C 1
ATOM 9408 O O . LEU D 2 70 ? 152.269 179.997 120.800 1.00 58.11 70 LEU B O 1
ATOM 9413 N N . GLN D 2 71 ? 153.461 178.213 121.489 1.00 58.11 71 GLN B N 1
ATOM 9414 C CA . GLN D 2 71 ? 153.869 177.862 120.131 1.00 58.11 71 GLN B CA 1
ATOM 9415 C C . GLN D 2 71 ? 152.665 177.573 119.246 1.00 58.11 71 GLN B C 1
ATOM 9416 O O . GLN D 2 71 ? 152.651 177.939 118.065 1.00 58.11 71 GLN B O 1
ATOM 9422 N N . GLN D 2 72 ? 151.646 176.910 119.795 1.00 64.04 72 GLN B N 1
ATOM 9423 C CA . GLN D 2 72 ? 150.422 176.663 119.043 1.00 64.04 72 GLN B CA 1
ATOM 9424 C C . GLN D 2 72 ? 149.711 177.955 118.662 1.00 64.04 72 GLN B C 1
ATOM 9425 O O . GLN D 2 72 ? 148.956 177.971 117.684 1.00 64.04 72 GLN B O 1
ATOM 9431 N N . THR D 2 73 ? 149.947 179.041 119.401 1.00 64.86 73 THR B N 1
ATOM 9432 C CA . THR D 2 73 ? 149.288 180.307 119.103 1.00 64.86 73 THR B CA 1
ATOM 9433 C C . THR D 2 73 ? 150.056 181.110 118.059 1.00 64.86 73 THR B C 1
ATOM 9434 O O . THR D 2 73 ? 149.452 181.671 117.138 1.00 64.86 73 THR B O 1
ATOM 9438 N N . GLY D 2 74 ? 151.380 181.172 118.180 1.00 65.79 74 GLY B N 1
ATOM 9439 C CA . GLY D 2 74 ? 152.205 181.875 117.221 1.00 65.79 74 GLY B CA 1
ATOM 9440 C C . GLY D 2 74 ? 152.669 183.253 117.643 1.00 65.79 74 GLY B C 1
ATOM 9441 O O . GLY D 2 74 ? 153.330 183.933 116.848 1.00 65.79 74 GLY B O 1
ATOM 9442 N N . CYS D 2 75 ? 152.346 183.688 118.857 1.00 64.18 75 CYS B N 1
ATOM 9443 C CA . CYS D 2 75 ? 152.737 185.014 119.309 1.00 64.18 75 CYS B CA 1
ATOM 9444 C C . CYS D 2 75 ? 154.154 185.010 119.870 1.00 64.18 75 CYS B C 1
ATOM 9445 O O . CYS D 2 75 ? 154.583 184.064 120.534 1.00 64.18 75 CYS B O 1
ATOM 9448 N N . HIS D 2 76 ? 154.882 186.089 119.598 1.00 58.11 76 HIS B N 1
ATOM 9449 C CA . HIS D 2 76 ? 156.154 186.313 120.265 1.00 58.11 76 HIS B CA 1
ATOM 9450 C C . HIS D 2 76 ? 155.909 186.667 121.729 1.00 58.11 76 HIS B C 1
ATOM 9451 O O . HIS D 2 76 ? 154.815 187.082 122.117 1.00 58.11 76 HIS B O 1
ATOM 9458 N N . LEU D 2 77 ? 156.939 186.493 122.553 1.00 58.11 77 LEU B N 1
ATOM 9459 C CA . LEU D 2 77 ? 156.798 186.736 123.980 1.00 58.11 77 LEU B CA 1
ATOM 9460 C C . LEU D 2 77 ? 158.108 187.259 124.549 1.00 58.11 77 LEU B C 1
ATOM 9461 O O . LEU D 2 77 ? 159.190 186.951 124.045 1.00 58.11 77 LEU B O 1
ATOM 9466 N N . VAL D 2 78 ? 157.994 188.065 125.605 1.00 58.11 78 VAL B N 1
ATOM 9467 C CA . VAL D 2 78 ? 159.137 188.678 126.274 1.00 58.11 78 VAL B CA 1
ATOM 9468 C C . VAL D 2 78 ? 158.983 188.458 127.773 1.00 58.11 78 VAL B C 1
ATOM 9469 O O . VAL D 2 78 ? 157.877 188.580 128.310 1.00 58.11 78 VAL B O 1
ATOM 9473 N N . VAL D 2 79 ? 160.086 188.134 128.444 1.00 58.11 79 VAL B N 1
ATOM 9474 C CA . VAL D 2 79 ? 160.120 187.958 129.892 1.00 58.11 79 VAL B CA 1
ATOM 9475 C C . VAL D 2 79 ? 161.150 188.918 130.468 1.00 58.11 79 VAL B C 1
ATOM 9476 O O . VAL D 2 79 ? 162.250 189.059 129.920 1.00 58.11 79 VAL B O 1
ATOM 9480 N N . LEU D 2 80 ? 160.796 189.577 131.566 1.00 58.11 80 LEU B N 1
ATOM 9481 C CA . LEU D 2 80 ? 161.701 190.467 132.273 1.00 58.11 80 LEU B CA 1
ATOM 9482 C C . LEU D 2 80 ? 161.817 190.042 133.729 1.00 58.11 80 LEU B C 1
ATOM 9483 O O . LEU D 2 80 ? 160.869 189.517 134.318 1.00 58.11 80 LEU B O 1
ATOM 9488 N N . ALA D 2 81 ? 162.993 190.274 134.304 1.00 64.08 81 ALA B N 1
ATOM 9489 C CA . ALA D 2 81 ? 163.217 189.936 135.701 1.00 64.08 81 ALA B CA 1
ATOM 9490 C C . ALA D 2 81 ? 162.797 191.092 136.598 1.00 64.08 81 ALA B C 1
ATOM 9491 O O . ALA D 2 81 ? 163.206 192.237 136.386 1.00 64.08 81 ALA B O 1
ATOM 9493 N N . GLY D 2 82 ? 161.977 190.791 137.602 1.00 67.44 82 GLY B N 1
ATOM 9494 C CA . GLY D 2 82 ? 161.520 191.783 138.550 1.00 67.44 82 GLY B CA 1
ATOM 9495 C C . GLY D 2 82 ? 162.412 191.863 139.772 1.00 67.44 82 GLY B C 1
ATOM 9496 O O . GLY D 2 82 ? 163.512 191.310 139.822 1.00 67.44 82 GLY B O 1
ATOM 9497 N N . ASN D 2 83 ? 161.915 192.579 140.782 1.00 71.18 83 ASN B N 1
ATOM 9498 C CA . ASN D 2 83 ? 162.646 192.708 142.034 1.00 71.18 83 ASN B CA 1
ATOM 9499 C C . ASN D 2 83 ? 162.749 191.389 142.784 1.00 71.18 83 ASN B C 1
ATOM 9500 O O . ASN D 2 83 ? 163.769 191.138 143.434 1.00 71.18 83 ASN B O 1
ATOM 9505 N N . GLN D 2 84 ? 161.723 190.544 142.703 1.00 68.59 84 GLN B N 1
ATOM 9506 C CA . GLN D 2 84 ? 161.750 189.239 143.346 1.00 68.59 84 GLN B CA 1
ATOM 9507 C C . GLN D 2 84 ? 162.349 188.156 142.461 1.00 68.59 84 GLN B C 1
ATOM 9508 O O . GLN D 2 84 ? 162.906 187.186 142.987 1.00 68.59 84 GLN B O 1
ATOM 9514 N N . ASP D 2 85 ? 162.252 188.298 141.141 1.00 69.33 85 ASP B N 1
ATOM 9515 C CA . ASP D 2 85 ? 162.913 187.372 140.238 1.00 69.33 85 ASP B CA 1
ATOM 9516 C C . ASP D 2 85 ? 164.429 187.495 140.381 1.00 69.33 85 ASP B C 1
ATOM 9517 O O . ASP D 2 85 ? 164.966 188.537 140.763 1.00 69.33 85 ASP B O 1
ATOM 9522 N N . SER D 2 86 ? 165.122 186.405 140.064 1.00 69.83 86 SER B N 1
ATOM 9523 C CA . SER D 2 86 ? 166.564 186.343 140.240 1.00 69.83 86 SER B CA 1
ATOM 9524 C C . SER D 2 86 ? 167.229 185.927 138.939 1.00 69.83 86 SER B C 1
ATOM 9525 O O . SER D 2 86 ? 166.708 185.080 138.209 1.00 69.83 86 SER B O 1
ATOM 9528 N N . VAL D 2 87 ? 168.383 186.533 138.656 1.00 72.31 87 VAL B N 1
ATOM 9529 C CA . VAL D 2 87 ? 169.208 186.066 137.554 1.00 72.31 87 VAL B CA 1
ATOM 9530 C C . VAL D 2 87 ? 169.711 184.663 137.895 1.00 72.31 87 VAL B C 1
ATOM 9531 O O . VAL D 2 87 ? 169.749 184.262 139.066 1.00 72.31 87 VAL B O 1
ATOM 9535 N N . ALA D 2 88 ? 170.068 183.901 136.859 1.00 69.87 88 ALA B N 1
ATOM 9536 C CA . ALA D 2 88 ? 170.452 182.493 136.961 1.00 69.87 88 ALA B CA 1
ATOM 9537 C C . ALA D 2 88 ? 169.273 181.605 137.341 1.00 69.87 88 ALA B C 1
ATOM 9538 O O . ALA D 2 88 ? 169.454 180.426 137.663 1.00 69.87 88 ALA B O 1
ATOM 9540 N N . THR D 2 89 ? 168.074 182.155 137.312 1.00 64.26 89 THR B N 1
ATOM 9541 C CA . THR D 2 89 ? 166.824 181.410 137.389 1.00 64.26 89 THR B CA 1
ATOM 9542 C C . THR D 2 89 ? 165.940 181.681 136.184 1.00 64.26 89 THR B C 1
ATOM 9543 O O . THR D 2 89 ? 165.298 180.760 135.674 1.00 64.26 89 THR B O 1
ATOM 9547 N N . LEU D 2 90 ? 165.908 182.924 135.703 1.00 63.44 90 LEU B N 1
ATOM 9548 C CA . LEU D 2 90 ? 165.298 183.221 134.413 1.00 63.44 90 LEU B CA 1
ATOM 9549 C C . LEU D 2 90 ? 166.342 183.199 133.304 1.00 63.44 90 LEU B C 1
ATOM 9550 O O . LEU D 2 90 ? 166.055 182.785 132.177 1.00 63.44 90 LEU B O 1
ATOM 9555 N N . ASN D 2 91 ? 167.562 183.643 133.613 1.00 65.32 91 ASN B N 1
ATOM 9556 C CA . ASN D 2 91 ? 168.627 183.722 132.623 1.00 65.32 91 ASN B CA 1
ATOM 9557 C C . ASN D 2 91 ? 169.283 182.379 132.342 1.00 65.32 91 ASN B C 1
ATOM 9558 O O . ASN D 2 91 ? 170.027 182.269 131.362 1.00 65.32 91 ASN B O 1
ATOM 9563 N N . GLU D 2 92 ? 169.040 181.362 133.171 1.00 63.50 92 GLU B N 1
ATOM 9564 C CA . GLU D 2 92 ? 169.651 180.059 132.939 1.00 63.50 92 GLU B CA 1
ATOM 9565 C C . GLU D 2 92 ? 169.038 179.333 131.748 1.00 63.50 92 GLU B C 1
ATOM 9566 O O . GLU D 2 92 ? 169.757 178.628 131.033 1.00 63.50 92 GLU B O 1
ATOM 9572 N N . SER D 2 93 ? 167.738 179.492 131.515 1.00 62.53 93 SER B N 1
ATOM 9573 C CA . SER D 2 93 ? 167.067 178.838 130.401 1.00 62.53 93 SER B CA 1
ATOM 9574 C C . SER D 2 93 ? 166.924 179.735 129.181 1.00 62.53 93 SER B C 1
ATOM 9575 O O . SER D 2 93 ? 166.194 179.372 128.253 1.00 62.53 93 SER B O 1
ATOM 9578 N N . ARG D 2 94 ? 167.604 180.883 129.160 1.00 62.93 94 ARG B N 1
ATOM 9579 C CA . ARG D 2 94 ? 167.419 181.860 128.089 1.00 62.93 94 ARG B CA 1
ATOM 9580 C C . ARG D 2 94 ? 167.690 181.257 126.716 1.00 62.93 94 ARG B C 1
ATOM 9581 O O . ARG D 2 94 ? 166.934 181.484 125.766 1.00 62.93 94 ARG B O 1
ATOM 9589 N N . ASP D 2 95 ? 168.772 180.484 126.594 1.00 62.19 95 ASP B N 1
ATOM 9590 C CA . ASP D 2 95 ? 169.150 179.922 125.302 1.00 62.19 95 ASP B CA 1
ATOM 9591 C C . ASP D 2 95 ? 168.100 178.968 124.748 1.00 62.19 95 ASP B C 1
ATOM 9592 O O . ASP D 2 95 ? 167.837 178.993 123.542 1.00 62.19 95 ASP B O 1
ATOM 9597 N N . ILE D 2 96 ? 167.503 178.127 125.592 1.00 58.11 96 ILE B N 1
ATOM 9598 C CA . ILE D 2 96 ? 166.430 177.252 125.132 1.00 58.11 96 ILE B CA 1
ATOM 9599 C C . ILE D 2 96 ? 165.213 178.074 124.734 1.00 58.11 96 ILE B C 1
ATOM 9600 O O . ILE D 2 96 ? 164.517 177.759 123.762 1.00 58.11 96 ILE B O 1
ATOM 9605 N N . MET D 2 97 ? 164.943 179.147 125.481 1.00 58.11 97 MET B N 1
ATOM 9606 C CA . MET D 2 97 ? 163.745 179.941 125.240 1.00 58.11 97 MET B CA 1
ATOM 9607 C C . MET D 2 97 ? 163.797 180.637 123.887 1.00 58.11 97 MET B C 1
ATOM 9608 O O . MET D 2 97 ? 162.749 180.947 123.309 1.00 58.11 97 MET B O 1
ATOM 9613 N N . ALA D 2 98 ? 165.001 180.887 123.366 1.00 58.11 98 ALA B N 1
ATOM 9614 C CA . ALA D 2 98 ? 165.134 181.554 122.076 1.00 58.11 98 ALA B CA 1
ATOM 9615 C C . ALA D 2 98 ? 164.525 180.736 120.945 1.00 58.11 98 ALA B C 1
ATOM 9616 O O . ALA D 2 98 ? 163.913 181.300 120.031 1.00 58.11 98 ALA B O 1
ATOM 9618 N N . PHE D 2 99 ? 164.679 179.412 120.987 1.00 58.11 99 PHE B N 1
ATOM 9619 C CA . PHE D 2 99 ? 164.138 178.552 119.942 1.00 58.11 99 PHE B CA 1
ATOM 9620 C C . PHE D 2 99 ? 162.616 178.541 119.911 1.00 58.11 99 PHE B C 1
ATOM 9621 O O . PHE D 2 99 ? 162.035 178.085 118.921 1.00 58.11 99 PHE B O 1
ATOM 9629 N N . LEU D 2 100 ? 161.960 179.029 120.962 1.00 58.11 100 LEU B N 1
ATOM 9630 C CA . LEU D 2 100 ? 160.506 178.969 121.086 1.00 58.11 100 LEU B CA 1
ATOM 9631 C C . LEU D 2 100 ? 159.856 180.336 120.920 1.00 58.11 100 LEU B C 1
ATOM 9632 O O . LEU D 2 100 ? 158.813 180.609 121.520 1.00 58.11 100 LEU B O 1
ATOM 9637 N N . ASN D 2 101 ? 160.459 181.211 120.113 1.00 58.11 101 ASN B N 1
ATOM 9638 C CA . ASN D 2 101 ? 159.944 182.557 119.854 1.00 58.11 101 ASN B CA 1
ATOM 9639 C C . ASN D 2 101 ? 159.811 183.378 121.131 1.00 58.11 101 ASN B C 1
ATOM 9640 O O . ASN D 2 101 ? 158.906 184.209 121.248 1.00 58.11 101 ASN B O 1
ATOM 9645 N N . THR D 2 102 ? 160.694 183.163 122.100 1.00 58.11 102 THR B N 1
ATOM 9646 C CA . THR D 2 102 ? 160.649 183.873 123.369 1.00 58.11 102 THR B CA 1
ATOM 9647 C C . THR D 2 102 ? 162.023 184.435 123.701 1.00 58.11 102 THR B C 1
ATOM 9648 O O . THR D 2 102 ? 163.032 183.729 123.606 1.00 58.11 102 THR B O 1
ATOM 9652 N N . THR D 2 103 ? 162.058 185.704 124.092 1.00 58.11 103 THR B N 1
ATOM 9653 C CA . THR D 2 103 ? 163.281 186.353 124.534 1.00 58.11 103 THR B CA 1
ATOM 9654 C C . THR D 2 103 ? 163.174 186.679 126.016 1.00 58.11 103 THR B C 1
ATOM 9655 O O . THR D 2 103 ? 162.169 187.228 126.477 1.00 58.11 103 THR B O 1
ATOM 9659 N N . VAL D 2 104 ? 164.220 186.334 126.760 1.00 58.11 104 VAL B N 1
ATOM 9660 C CA . VAL D 2 104 ? 164.268 186.538 128.201 1.00 58.11 104 VAL B CA 1
ATOM 9661 C C . VAL D 2 104 ? 165.435 187.461 128.514 1.00 58.11 104 VAL B C 1
ATOM 9662 O O . VAL D 2 104 ? 166.575 187.177 128.132 1.00 58.11 104 VAL B O 1
ATOM 9666 N N . VAL D 2 105 ? 165.152 188.561 129.206 1.00 60.42 105 VAL B N 1
ATOM 9667 C CA . VAL D 2 105 ? 166.169 189.527 129.599 1.00 60.42 105 VAL B CA 1
ATOM 9668 C C . VAL D 2 105 ? 166.123 189.700 131.109 1.00 60.42 105 VAL B C 1
ATOM 9669 O O . VAL D 2 105 ? 165.060 189.957 131.686 1.00 60.42 105 VAL B O 1
ATOM 9673 N N . ALA D 2 106 ? 167.278 189.542 131.752 1.00 67.69 106 ALA B N 1
ATOM 9674 C CA . ALA D 2 106 ? 167.374 189.711 133.195 1.00 67.69 106 ALA B CA 1
ATOM 9675 C C . ALA D 2 106 ? 168.481 190.699 133.537 1.00 67.69 106 ALA B C 1
ATOM 9676 O O . ALA D 2 106 ? 168.362 191.470 134.494 1.00 67.69 106 ALA B O 1
ATOM 9678 N N . SER D 2 107 ? 169.559 190.679 132.760 1.00 76.51 107 SER B N 1
ATOM 9679 C CA . SER D 2 107 ? 170.665 191.596 132.976 1.00 76.51 107 SER B CA 1
ATOM 9680 C C . SER D 2 107 ? 170.504 192.837 132.107 1.00 76.51 107 SER B C 1
ATOM 9681 O O . SER D 2 107 ? 170.009 192.774 130.979 1.00 76.51 107 SER B O 1
ATOM 9684 N N . ALA D 2 108 ? 170.933 193.974 132.647 1.00 79.92 108 ALA B N 1
ATOM 9685 C CA . ALA D 2 108 ? 170.823 195.233 131.931 1.00 79.92 108 ALA B CA 1
ATOM 9686 C C . ALA D 2 108 ? 171.841 195.293 130.793 1.00 79.92 108 ALA B C 1
ATOM 9687 O O . ALA D 2 108 ? 172.709 194.428 130.645 1.00 79.92 108 ALA B O 1
ATOM 9689 N N . GLY D 2 109 ? 171.724 196.339 129.980 1.00 79.57 109 GLY B N 1
ATOM 9690 C CA . GLY D 2 109 ? 172.625 196.540 128.867 1.00 79.57 109 GLY B CA 1
ATOM 9691 C C . GLY D 2 109 ? 172.278 195.779 127.608 1.00 79.57 109 GLY B C 1
ATOM 9692 O O . GLY D 2 109 ? 173.053 195.825 126.645 1.00 79.57 109 GLY B O 1
ATOM 9693 N N . HIS D 2 110 ? 171.149 195.078 127.580 1.00 79.01 110 HIS B N 1
ATOM 9694 C CA . HIS D 2 110 ? 170.754 194.346 126.385 1.00 79.01 110 HIS B CA 1
ATOM 9695 C C . HIS D 2 110 ? 170.371 195.318 125.278 1.00 79.01 110 HIS B C 1
ATOM 9696 O O . HIS D 2 110 ? 169.636 196.282 125.511 1.00 79.01 110 HIS B O 1
ATOM 9703 N N . ALA D 2 111 ? 170.874 195.064 124.073 1.00 79.01 111 ALA B N 1
ATOM 9704 C CA . ALA D 2 111 ? 170.580 195.928 122.945 1.00 79.01 111 ALA B CA 1
ATOM 9705 C C . ALA D 2 111 ? 169.105 195.824 122.562 1.00 79.01 111 ALA B C 1
ATOM 9706 O O . ALA D 2 111 ? 168.489 194.767 122.717 1.00 79.01 111 ALA B O 1
ATOM 9708 N N . PRO D 2 112 ? 168.515 196.913 122.071 1.00 77.80 112 PRO B N 1
ATOM 9709 C CA . PRO D 2 112 ? 167.109 196.868 121.657 1.00 77.80 112 PRO B CA 1
ATOM 9710 C C . PRO D 2 112 ? 166.887 195.856 120.541 1.00 77.80 112 PRO B C 1
ATOM 9711 O O . PRO D 2 112 ? 167.745 195.647 119.682 1.00 77.80 112 PRO B O 1
ATOM 9715 N N . GLN D 2 113 ? 165.715 195.229 120.564 1.00 73.42 113 GLN B N 1
ATOM 9716 C CA . GLN D 2 113 ? 165.354 194.192 119.612 1.00 73.42 113 GLN B CA 1
ATOM 9717 C C . GLN D 2 113 ? 164.178 194.645 118.762 1.00 73.42 113 GLN B C 1
ATOM 9718 O O . GLN D 2 113 ? 163.335 195.431 119.204 1.00 73.42 113 GLN B O 1
ATOM 9724 N N . ILE D 2 114 ? 164.130 194.142 117.534 1.00 70.32 114 ILE B N 1
ATOM 9725 C CA . ILE D 2 114 ? 163.001 194.401 116.650 1.00 70.32 114 ILE B CA 1
ATOM 9726 C C . ILE D 2 114 ? 161.966 193.303 116.844 1.00 70.32 114 ILE B C 1
ATOM 9727 O O . ILE D 2 114 ? 162.259 192.116 116.662 1.00 70.32 114 ILE B O 1
ATOM 9732 N N . LEU D 2 115 ? 160.751 193.696 117.211 1.00 72.63 115 LEU B N 1
ATOM 9733 C CA . LEU D 2 115 ? 159.694 192.742 117.493 1.00 72.63 115 LEU B CA 1
ATOM 9734 C C . LEU D 2 115 ? 158.898 192.469 116.230 1.00 72.63 115 LEU B C 1
ATOM 9735 O O . LEU D 2 115 ? 158.235 193.378 115.713 1.00 72.63 115 LEU B O 1
ATOM 9740 N N . PRO D 2 116 ? 158.931 191.247 115.708 1.00 76.40 116 PRO B N 1
ATOM 9741 C CA . PRO D 2 116 ? 158.256 190.951 114.443 1.00 76.40 116 PRO B CA 1
ATOM 9742 C C . PRO D 2 116 ? 156.755 190.771 114.595 1.00 76.40 116 PRO B C 1
ATOM 9743 O O . PRO D 2 116 ? 156.241 190.383 115.645 1.00 76.40 116 PRO B O 1
ATOM 9747 N N . ARG D 2 117 ? 156.052 191.065 113.506 1.00 80.40 117 ARG B N 1
ATOM 9748 C CA . ARG D 2 117 ? 154.618 190.837 113.449 1.00 80.40 117 ARG B CA 1
ATOM 9749 C C . ARG D 2 117 ? 154.326 189.359 113.208 1.00 80.40 117 ARG B C 1
ATOM 9750 O O . ARG D 2 117 ? 155.229 188.522 113.127 1.00 80.40 117 ARG B O 1
ATOM 9758 N N . ARG D 2 118 ? 153.035 189.040 113.094 1.00 77.09 118 ARG B N 1
ATOM 9759 C CA . ARG D 2 118 ? 152.645 187.663 112.809 1.00 77.09 118 ARG B CA 1
ATOM 9760 C C . ARG D 2 118 ? 153.040 187.248 111.398 1.00 77.09 118 ARG B C 1
ATOM 9761 O O . ARG D 2 118 ? 153.224 186.055 111.132 1.00 77.09 118 ARG B O 1
ATOM 9769 N N . ASP D 2 119 ? 153.174 188.207 110.485 1.00 85.26 119 ASP B N 1
ATOM 9770 C CA . ASP D 2 119 ? 153.579 187.911 109.116 1.00 85.26 119 ASP B CA 1
ATOM 9771 C C . ASP D 2 119 ? 155.091 187.900 108.929 1.00 85.26 119 ASP B C 1
ATOM 9772 O O . ASP D 2 119 ? 155.559 187.584 107.830 1.00 85.26 119 ASP B O 1
ATOM 9777 N N . GLY D 2 120 ? 155.859 188.237 109.962 1.00 85.62 120 GLY B N 1
ATOM 9778 C CA . GLY D 2 120 ? 157.301 188.282 109.862 1.00 85.62 120 GLY B CA 1
ATOM 9779 C C . GLY D 2 120 ? 157.890 189.656 109.627 1.00 85.62 120 GLY B C 1
ATOM 9780 O O . GLY D 2 120 ? 159.106 189.822 109.781 1.00 85.62 120 GLY B O 1
ATOM 9781 N N . THR D 2 121 ? 157.077 190.640 109.259 1.00 85.57 121 THR B N 1
ATOM 9782 C CA . THR D 2 121 ? 157.566 191.996 109.082 1.00 85.57 121 THR B CA 1
ATOM 9783 C C . THR D 2 121 ? 157.830 192.648 110.435 1.00 85.57 121 THR B C 1
ATOM 9784 O O . THR D 2 121 ? 157.195 192.305 111.435 1.00 85.57 121 THR B O 1
ATOM 9788 N N . PRO D 2 122 ? 158.777 193.585 110.495 1.00 82.78 122 PRO B N 1
ATOM 9789 C CA . PRO D 2 122 ? 159.048 194.276 111.762 1.00 82.78 122 PRO B CA 1
ATOM 9790 C C . PRO D 2 122 ? 157.817 195.018 112.263 1.00 82.78 122 PRO B C 1
ATOM 9791 O O . PRO D 2 122 ? 157.050 195.585 111.483 1.00 82.78 122 PRO B O 1
ATOM 9795 N N . GLY D 2 123 ? 157.632 195.006 113.581 1.00 77.18 123 GLY B N 1
ATOM 9796 C CA . GLY D 2 123 ? 156.467 195.638 114.167 1.00 77.18 123 GLY B CA 1
ATOM 9797 C C . GLY D 2 123 ? 156.762 196.796 115.098 1.00 77.18 123 GLY B C 1
ATOM 9798 O O . GLY D 2 123 ? 155.989 197.756 115.151 1.00 77.18 123 GLY B O 1
ATOM 9799 N N . ALA D 2 124 ? 157.876 196.729 115.824 1.00 71.21 124 ALA B N 1
ATOM 9800 C CA . ALA D 2 124 ? 158.228 197.763 116.788 1.00 71.21 124 ALA B CA 1
ATOM 9801 C C . ALA D 2 124 ? 159.644 197.518 117.283 1.00 71.21 124 ALA B C 1
ATOM 9802 O O . ALA D 2 124 ? 160.303 196.550 116.898 1.00 71.21 124 ALA B O 1
ATOM 9804 N N . VAL D 2 125 ? 160.104 198.418 118.147 1.00 68.09 125 VAL B N 1
ATOM 9805 C CA . VAL D 2 125 ? 161.357 198.260 118.875 1.00 68.09 125 VAL B CA 1
ATOM 9806 C C . VAL D 2 125 ? 161.021 198.052 120.343 1.00 68.09 125 VAL B C 1
ATOM 9807 O O . VAL D 2 125 ? 160.237 198.810 120.924 1.00 68.09 125 VAL B O 1
ATOM 9811 N N . LEU D 2 126 ? 161.617 197.023 120.943 1.00 68.58 126 LEU B N 1
ATOM 9812 C CA . LEU D 2 126 ? 161.205 196.564 122.262 1.00 68.58 126 LEU B CA 1
ATOM 9813 C C . LEU D 2 126 ? 161.843 197.323 123.417 1.00 68.58 126 LEU B C 1
ATOM 9814 O O . LEU D 2 126 ? 161.163 197.569 124.418 1.00 68.58 126 LEU B O 1
ATOM 9819 N N . CYS D 2 127 ? 163.116 197.698 123.307 1.00 74.39 127 CYS B N 1
ATOM 9820 C CA . CYS D 2 127 ? 163.890 198.310 124.385 1.00 74.39 127 CYS B CA 1
ATOM 9821 C C . CYS D 2 127 ? 163.781 197.474 125.667 1.00 74.39 127 CYS B C 1
ATOM 9822 O O . CYS D 2 127 ? 163.252 197.951 126.675 1.00 74.39 127 CYS B O 1
ATOM 9825 N N . PRO D 2 128 ? 164.265 196.231 125.656 1.00 75.50 128 PRO B N 1
ATOM 9826 C CA . PRO D 2 128 ? 164.134 195.394 126.854 1.00 75.50 128 PRO B CA 1
ATOM 9827 C C . PRO D 2 128 ? 164.986 195.909 128.003 1.00 75.50 128 PRO B C 1
ATOM 9828 O O . PRO D 2 128 ? 166.218 195.841 127.957 1.00 75.50 128 PRO B O 1
ATOM 9832 N N . ILE D 2 129 ? 164.334 196.438 129.039 1.00 75.59 129 ILE B N 1
ATOM 9833 C CA . ILE D 2 129 ? 165.014 196.967 130.210 1.00 75.59 129 ILE B CA 1
ATOM 9834 C C . ILE D 2 129 ? 164.388 196.338 131.448 1.00 75.59 129 ILE B C 1
ATOM 9835 O O . ILE D 2 129 ? 163.269 196.698 131.823 1.00 75.59 129 ILE B O 1
ATOM 9840 N N . PRO D 2 130 ? 165.058 195.399 132.113 1.00 74.36 130 PRO B N 1
ATOM 9841 C CA . PRO D 2 130 ? 164.470 194.769 133.300 1.00 74.36 130 PRO B CA 1
ATOM 9842 C C . PRO D 2 130 ? 164.664 195.610 134.548 1.00 74.36 130 PRO B C 1
ATOM 9843 O O . PRO D 2 130 ? 165.132 196.749 134.465 1.00 74.36 130 PRO B O 1
ATOM 9847 N N . PHE D 2 131 ? 164.299 195.062 135.707 1.00 79.12 131 PHE B N 1
ATOM 9848 C CA . PHE D 2 131 ? 164.537 195.739 136.975 1.00 79.12 131 PHE B CA 1
ATOM 9849 C C . PHE D 2 131 ? 166.025 196.014 137.141 1.00 79.12 131 PHE B C 1
ATOM 9850 O O . PHE D 2 131 ? 166.823 195.085 137.301 1.00 79.12 131 PHE B O 1
ATOM 9858 N N . LEU D 2 132 ? 166.405 197.288 137.109 1.00 86.93 132 LEU B N 1
ATOM 9859 C CA . LEU D 2 132 ? 167.813 197.666 137.067 1.00 86.93 132 LEU B CA 1
ATOM 9860 C C . LEU D 2 132 ? 168.405 197.610 138.468 1.00 86.93 132 LEU B C 1
ATOM 9861 O O . LEU D 2 132 ? 168.050 198.417 139.333 1.00 86.93 132 LEU B O 1
ATOM 9866 N N . ARG D 2 133 ? 169.299 196.657 138.695 1.00 97.03 133 ARG B N 1
ATOM 9867 C CA . ARG D 2 133 ? 170.005 196.603 139.962 1.00 97.03 133 ARG B CA 1
ATOM 9868 C C . ARG D 2 133 ? 170.933 197.809 140.083 1.00 97.03 133 ARG B C 1
ATOM 9869 O O . ARG D 2 133 ? 171.595 198.181 139.107 1.00 97.03 133 ARG B O 1
ATOM 9877 N N . PRO D 2 134 ? 170.998 198.450 141.253 1.00 98.39 134 PRO B N 1
ATOM 9878 C CA . PRO D 2 134 ? 171.936 199.574 141.409 1.00 98.39 134 PRO B CA 1
ATOM 9879 C C . PRO D 2 134 ? 173.379 199.177 141.160 1.00 98.39 134 PRO B C 1
ATOM 9880 O O . PRO D 2 134 ? 174.159 199.978 140.630 1.00 98.39 134 PRO B O 1
ATOM 9884 N N . ARG D 2 135 ? 173.755 197.951 141.529 1.00 99.09 135 ARG B N 1
ATOM 9885 C CA . ARG D 2 135 ? 175.105 197.470 141.266 1.00 99.09 135 ARG B CA 1
ATOM 9886 C C . ARG D 2 135 ? 175.385 197.336 139.775 1.00 99.09 135 ARG B C 1
ATOM 9887 O O . ARG D 2 135 ? 176.544 197.440 139.361 1.00 99.09 135 ARG B O 1
ATOM 9895 N N . ASP D 2 136 ? 174.352 197.113 138.962 1.00 98.85 136 ASP B N 1
ATOM 9896 C CA . ASP D 2 136 ? 174.528 196.974 137.523 1.00 98.85 136 ASP B CA 1
ATOM 9897 C C . ASP D 2 136 ? 174.708 198.307 136.812 1.00 98.85 136 ASP B C 1
ATOM 9898 O O . ASP D 2 136 ? 175.054 198.314 135.626 1.00 98.85 136 ASP B O 1
ATOM 9903 N N . ILE D 2 137 ? 174.480 199.424 137.494 1.00 96.43 137 ILE B N 1
ATOM 9904 C CA . ILE D 2 137 ? 174.644 200.739 136.889 1.00 96.43 137 ILE B CA 1
ATOM 9905 C C . ILE D 2 137 ? 175.471 201.639 137.800 1.00 96.43 137 ILE B C 1
ATOM 9906 O O . ILE D 2 137 ? 176.380 202.334 137.345 1.00 96.43 137 ILE B O 1
ATOM 9911 N N . LEU D 2 153 ? 171.706 208.211 141.557 1.00 85.17 153 LEU B N 1
ATOM 9912 C CA . LEU D 2 153 ? 171.063 207.031 140.993 1.00 85.17 153 LEU B CA 1
ATOM 9913 C C . LEU D 2 153 ? 169.844 207.420 140.165 1.00 85.17 153 LEU B C 1
ATOM 9914 O O . LEU D 2 153 ? 169.542 206.783 139.156 1.00 85.17 153 LEU B O 1
ATOM 9919 N N . LEU D 2 154 ? 169.143 208.468 140.604 1.00 83.22 154 LEU B N 1
ATOM 9920 C CA . LEU D 2 154 ? 167.975 208.939 139.866 1.00 83.22 154 LEU B CA 1
ATOM 9921 C C . LEU D 2 154 ? 168.363 209.394 138.466 1.00 83.22 154 LEU B C 1
ATOM 9922 O O . LEU D 2 154 ? 167.672 209.085 137.488 1.00 83.22 154 LEU B O 1
ATOM 9927 N N . ALA D 2 155 ? 169.466 210.136 138.350 1.00 85.19 155 ALA B N 1
ATOM 9928 C CA . ALA D 2 155 ? 169.964 210.512 137.033 1.00 85.19 155 ALA B CA 1
ATOM 9929 C C . ALA D 2 155 ? 170.483 209.295 136.278 1.00 85.19 155 ALA B C 1
ATOM 9930 O O . ALA D 2 155 ? 170.328 209.201 135.055 1.00 85.19 155 ALA B O 1
ATOM 9932 N N . ALA D 2 156 ? 171.101 208.352 136.994 1.00 87.15 156 ALA B N 1
ATOM 9933 C CA . ALA D 2 156 ? 171.636 207.155 136.351 1.00 87.15 156 ALA B CA 1
ATOM 9934 C C . ALA D 2 156 ? 170.530 206.341 135.691 1.00 87.15 156 ALA B C 1
ATOM 9935 O O . ALA D 2 156 ? 170.727 205.774 134.612 1.00 87.15 156 ALA B O 1
ATOM 9937 N N . ILE D 2 157 ? 169.367 206.252 136.336 1.00 85.92 157 ILE B N 1
ATOM 9938 C CA . ILE D 2 157 ? 168.221 205.604 135.704 1.00 85.92 157 ILE B CA 1
ATOM 9939 C C . ILE D 2 157 ? 167.762 206.411 134.496 1.00 85.92 157 ILE B C 1
ATOM 9940 O O . ILE D 2 157 ? 167.441 205.855 133.438 1.00 85.92 157 ILE B O 1
ATOM 9945 N N . THR D 2 158 ? 167.729 207.738 134.636 1.00 87.91 158 THR B N 1
ATOM 9946 C CA . THR D 2 158 ? 167.214 208.591 133.569 1.00 87.91 158 THR B CA 1
ATOM 9947 C C . THR D 2 158 ? 168.118 208.558 132.342 1.00 87.91 158 THR B C 1
ATOM 9948 O O . THR D 2 158 ? 167.646 208.366 131.216 1.00 87.91 158 THR B O 1
ATOM 9952 N N . ASP D 2 159 ? 169.426 208.750 132.538 1.00 92.24 159 ASP B N 1
ATOM 9953 C CA . ASP D 2 159 ? 170.332 208.774 131.394 1.00 92.24 159 ASP B CA 1
ATOM 9954 C C . ASP D 2 159 ? 170.469 207.401 130.749 1.00 92.24 159 ASP B C 1
ATOM 9955 O O . ASP D 2 159 ? 170.647 207.313 129.530 1.00 92.24 159 ASP B O 1
ATOM 9960 N N . TYR D 2 160 ? 170.391 206.331 131.543 1.00 89.62 160 TYR B N 1
ATOM 9961 C CA . TYR D 2 160 ? 170.351 204.988 130.973 1.00 89.62 160 TYR B CA 1
ATOM 9962 C C . TYR D 2 160 ? 169.131 204.823 130.078 1.00 89.62 160 TYR B C 1
ATOM 9963 O O . TYR D 2 160 ? 169.228 204.292 128.966 1.00 89.62 160 TYR B O 1
ATOM 9972 N N . TYR D 2 161 ? 167.968 205.277 130.550 1.00 85.76 161 TYR B N 1
ATOM 9973 C CA . TYR D 2 161 ? 166.762 205.211 129.732 1.00 85.76 161 TYR B CA 1
ATOM 9974 C C . TYR D 2 161 ? 166.902 206.064 128.479 1.00 85.76 161 TYR B C 1
ATOM 9975 O O . TYR D 2 161 ? 166.516 205.640 127.383 1.00 85.76 161 TYR B O 1
ATOM 9984 N N . GLN D 2 162 ? 167.449 207.274 128.622 1.00 91.27 162 GLN B N 1
ATOM 9985 C CA . GLN D 2 162 ? 167.641 208.137 127.463 1.00 91.27 162 GLN B CA 1
ATOM 9986 C C . GLN D 2 162 ? 168.653 207.542 126.493 1.00 91.27 162 GLN B C 1
ATOM 9987 O O . GLN D 2 162 ? 168.428 207.532 125.277 1.00 91.27 162 GLN B O 1
ATOM 9993 N N . GLN D 2 163 ? 169.776 207.040 127.014 1.00 92.99 163 GLN B N 1
ATOM 9994 C CA . GLN D 2 163 ? 170.789 206.437 126.153 1.00 92.99 163 GLN B CA 1
ATOM 9995 C C . GLN D 2 163 ? 170.247 205.194 125.461 1.00 92.99 163 GLN B C 1
ATOM 9996 O O . GLN D 2 163 ? 170.478 204.983 124.264 1.00 92.99 163 GLN B O 1
ATOM 10002 N N . HIS D 2 164 ? 169.520 204.355 126.202 1.00 86.59 164 HIS B N 1
ATOM 10003 C CA . HIS D 2 164 ? 168.956 203.148 125.609 1.00 86.59 164 HIS B CA 1
ATOM 10004 C C . HIS D 2 164 ? 167.911 203.492 124.556 1.00 86.59 164 HIS B C 1
ATOM 10005 O O . HIS D 2 164 ? 167.849 202.853 123.499 1.00 86.59 164 HIS B O 1
ATOM 10012 N N . TYR D 2 165 ? 167.078 204.499 124.829 1.00 88.83 165 TYR B N 1
ATOM 10013 C CA . TYR D 2 165 ? 166.114 204.950 123.830 1.00 88.83 165 TYR B CA 1
ATOM 10014 C C . TYR D 2 165 ? 166.818 205.553 122.622 1.00 88.83 165 TYR B C 1
ATOM 10015 O O . TYR D 2 165 ? 166.392 205.348 121.479 1.00 88.83 165 TYR B O 1
ATOM 10024 N N . ALA D 2 166 ? 167.894 206.309 122.857 1.00 94.27 166 ALA B N 1
ATOM 10025 C CA . ALA D 2 166 ? 168.646 206.892 121.751 1.00 94.27 166 ALA B CA 1
ATOM 10026 C C . ALA D 2 166 ? 169.241 205.810 120.860 1.00 94.27 166 ALA B C 1
ATOM 10027 O O . ALA D 2 166 ? 169.234 205.935 119.630 1.00 94.27 166 ALA B O 1
ATOM 10029 N N . ASP D 2 167 ? 169.765 204.741 121.465 1.00 93.71 167 ASP B N 1
ATOM 10030 C CA . ASP D 2 167 ? 170.284 203.629 120.676 1.00 93.71 167 ASP B CA 1
ATOM 10031 C C . ASP D 2 167 ? 169.179 202.983 119.852 1.00 93.71 167 ASP B C 1
ATOM 10032 O O . ASP D 2 167 ? 169.386 202.642 118.681 1.00 93.71 167 ASP B O 1
ATOM 10037 N N . ALA D 2 168 ? 167.998 202.805 120.447 1.00 87.79 168 ALA B N 1
ATOM 10038 C CA . ALA D 2 168 ? 166.867 202.273 119.697 1.00 87.79 168 ALA B CA 1
ATOM 10039 C C . ALA D 2 168 ? 166.444 203.225 118.587 1.00 87.79 168 ALA B C 1
ATOM 10040 O O . ALA D 2 168 ? 166.085 202.789 117.487 1.00 87.79 168 ALA B O 1
ATOM 10042 N N . CYS D 2 169 ? 166.473 204.532 118.861 1.00 91.00 169 CYS B N 1
ATOM 10043 C CA . CYS D 2 169 ? 166.119 205.514 117.841 1.00 91.00 169 CYS B CA 1
ATOM 10044 C C . CYS D 2 169 ? 167.066 205.426 116.652 1.00 91.00 169 CYS B C 1
ATOM 10045 O O . CYS D 2 169 ? 166.640 205.517 115.494 1.00 91.00 169 CYS B O 1
ATOM 10048 N N . LYS D 2 170 ? 168.361 205.249 116.922 1.00 89.53 170 LYS B N 1
ATOM 10049 C CA . LYS D 2 170 ? 169.322 205.046 115.843 1.00 89.53 170 LYS B CA 1
ATOM 10050 C C . LYS D 2 170 ? 169.018 203.768 115.073 1.00 89.53 170 LYS B C 1
ATOM 10051 O O . LYS D 2 170 ? 169.125 203.735 113.842 1.00 89.53 170 LYS B O 1
ATOM 10057 N N . LEU D 2 171 ? 168.644 202.703 115.785 1.00 89.16 171 LEU B N 1
ATOM 10058 C CA . LEU D 2 171 ? 168.320 201.443 115.125 1.00 89.16 171 LEU B CA 1
ATOM 10059 C C . LEU D 2 171 ? 167.088 201.579 114.239 1.00 89.16 171 LEU B C 1
ATOM 10060 O O . LEU D 2 171 ? 167.060 201.052 113.121 1.00 89.16 171 LEU B O 1
ATOM 10065 N N . ARG D 2 172 ? 166.055 202.275 114.721 1.00 89.45 172 ARG B N 1
ATOM 10066 C CA . ARG D 2 172 ? 164.831 202.410 113.938 1.00 89.45 172 ARG B CA 1
ATOM 10067 C C . ARG D 2 172 ? 165.040 203.281 112.708 1.00 89.45 172 ARG B C 1
ATOM 10068 O O . ARG D 2 172 ? 164.429 203.030 111.663 1.00 89.45 172 ARG B O 1
ATOM 10076 N N . GLY D 2 173 ? 165.895 204.295 112.807 1.00 92.78 173 GLY B N 1
ATOM 10077 C CA . GLY D 2 173 ? 166.103 205.192 111.682 1.00 92.78 173 GLY B CA 1
ATOM 10078 C C . GLY D 2 173 ? 164.836 205.954 111.351 1.00 92.78 173 GLY B C 1
ATOM 10079 O O . GLY D 2 173 ? 164.197 206.555 112.222 1.00 92.78 173 GLY B O 1
ATOM 10080 N N . ASP D 2 174 ? 164.462 205.933 110.074 1.00 93.37 174 ASP B N 1
ATOM 10081 C CA . ASP D 2 174 ? 163.273 206.621 109.592 1.00 93.37 174 ASP B CA 1
ATOM 10082 C C . ASP D 2 174 ? 162.101 205.677 109.354 1.00 93.37 174 ASP B C 1
ATOM 10083 O O . ASP D 2 174 ? 161.099 206.089 108.759 1.00 93.37 174 ASP B O 1
ATOM 10088 N N . GLN D 2 175 ? 162.202 204.428 109.796 1.00 93.00 175 GLN B N 1
ATOM 10089 C CA . GLN D 2 175 ? 161.119 203.480 109.587 1.00 93.00 175 GLN B CA 1
ATOM 10090 C C . GLN D 2 175 ? 159.901 203.877 110.420 1.00 93.00 175 GLN B C 1
ATOM 10091 O O . GLN D 2 175 ? 160.048 204.344 111.553 1.00 93.00 175 GLN B O 1
ATOM 10097 N N . PRO D 2 176 ? 158.688 203.706 109.888 1.00 90.60 176 PRO B N 1
ATOM 10098 C CA . PRO D 2 176 ? 157.469 204.061 110.636 1.00 90.60 176 PRO B CA 1
ATOM 10099 C C . PRO D 2 176 ? 157.022 202.953 111.585 1.00 90.60 176 PRO B C 1
ATOM 10100 O O . PRO D 2 176 ? 156.070 202.212 111.323 1.00 90.60 176 PRO B O 1
ATOM 10104 N N . LEU D 2 177 ? 157.720 202.834 112.712 1.00 82.54 177 LEU B N 1
ATOM 10105 C CA . LEU D 2 177 ? 157.398 201.829 113.710 1.00 82.54 177 LEU B CA 1
ATOM 10106 C C . LEU D 2 177 ? 157.324 202.456 115.097 1.00 82.54 177 LEU B C 1
ATOM 10107 O O . LEU D 2 177 ? 158.070 203.391 115.402 1.00 82.54 177 LEU B O 1
ATOM 10112 N N . PRO D 2 178 ? 156.433 201.967 115.954 1.00 72.22 178 PRO B N 1
ATOM 10113 C CA . PRO D 2 178 ? 156.397 202.458 117.334 1.00 72.22 178 PRO B CA 1
ATOM 10114 C C . PRO D 2 178 ? 157.602 201.977 118.124 1.00 72.22 178 PRO B C 1
ATOM 10115 O O . PRO D 2 178 ? 158.199 200.941 117.827 1.00 72.22 178 PRO B O 1
ATOM 10119 N N . ILE D 2 179 ? 157.959 202.751 119.143 1.00 67.82 179 ILE B N 1
ATOM 10120 C CA . ILE D 2 179 ? 159.039 202.404 120.058 1.00 67.82 179 ILE B CA 1
ATOM 10121 C C . ILE D 2 179 ? 158.432 202.170 121.432 1.00 67.82 179 ILE B C 1
ATOM 10122 O O . ILE D 2 179 ? 157.736 203.040 121.970 1.00 67.82 179 ILE B O 1
ATOM 10127 N N . ILE D 2 180 ? 158.694 200.999 121.996 1.00 61.32 180 ILE B N 1
ATOM 10128 C CA . ILE D 2 180 ? 158.165 200.631 123.298 1.00 61.32 180 ILE B CA 1
ATOM 10129 C C . ILE D 2 180 ? 159.322 200.515 124.281 1.00 61.32 180 ILE B C 1
ATOM 10130 O O . ILE D 2 180 ? 160.447 200.173 123.914 1.00 61.32 180 ILE B O 1
ATOM 10135 N N . ALA D 2 181 ? 159.048 200.821 125.547 1.00 64.80 181 ALA B N 1
ATOM 10136 C CA . ALA D 2 181 ? 160.051 200.744 126.596 1.00 64.80 181 ALA B CA 1
ATOM 10137 C C . ALA D 2 181 ? 159.476 199.970 127.772 1.00 64.80 181 ALA B C 1
ATOM 10138 O O . ALA D 2 181 ? 158.259 199.867 127.942 1.00 64.80 181 ALA B O 1
ATOM 10140 N N . THR D 2 182 ? 160.371 199.419 128.587 1.00 68.26 182 THR B N 1
ATOM 10141 C CA . THR D 2 182 ? 159.995 198.567 129.704 1.00 68.26 182 THR B CA 1
ATOM 10142 C C . THR D 2 182 ? 160.674 199.055 130.975 1.00 68.26 182 THR B C 1
ATOM 10143 O O . THR D 2 182 ? 161.640 199.820 130.934 1.00 68.26 182 THR B O 1
ATOM 10147 N N . GLY D 2 183 ? 160.157 198.600 132.110 1.00 64.27 183 GLY B N 1
ATOM 10148 C CA . GLY D 2 183 ? 160.742 198.961 133.385 1.00 64.27 183 GLY B CA 1
ATOM 10149 C C . GLY D 2 183 ? 160.000 198.321 134.533 1.00 64.27 183 GLY B C 1
ATOM 10150 O O . GLY D 2 183 ? 158.802 198.034 134.444 1.00 64.27 183 GLY B O 1
ATOM 10151 N N . HIS D 2 184 ? 160.739 198.099 135.624 1.00 68.15 184 HIS B N 1
ATOM 10152 C CA . HIS D 2 184 ? 160.190 197.535 136.858 1.00 68.15 184 HIS B CA 1
ATOM 10153 C C . HIS D 2 184 ? 160.651 198.439 138.002 1.00 68.15 184 HIS B C 1
ATOM 10154 O O . HIS D 2 184 ? 161.678 198.201 138.641 1.00 68.15 184 HIS B O 1
ATOM 10161 N N . LEU D 2 185 ? 159.877 199.490 138.263 1.00 71.79 185 LEU B N 1
ATOM 10162 C CA . LEU D 2 185 ? 160.264 200.489 139.245 1.00 71.79 185 LEU B CA 1
ATOM 10163 C C . LEU D 2 185 ? 159.026 201.209 139.757 1.00 71.79 185 LEU B C 1
ATOM 10164 O O . LEU D 2 185 ? 157.968 201.200 139.124 1.00 71.79 185 LEU B O 1
ATOM 10169 N N . THR D 2 186 ? 159.178 201.840 140.918 1.00 78.31 186 THR B N 1
ATOM 10170 C CA . THR D 2 186 ? 158.112 202.626 141.522 1.00 78.31 186 THR B CA 1
ATOM 10171 C C . THR D 2 186 ? 158.166 204.054 140.993 1.00 78.31 186 THR B C 1
ATOM 10172 O O . THR D 2 186 ? 159.242 204.560 140.658 1.00 78.31 186 THR B O 1
ATOM 10176 N N . THR D 2 187 ? 157.004 204.697 140.913 1.00 80.47 187 THR B N 1
ATOM 10177 C CA . THR D 2 187 ? 156.885 206.031 140.346 1.00 80.47 187 THR B CA 1
ATOM 10178 C C . THR D 2 187 ? 156.021 206.897 141.253 1.00 80.47 187 THR B C 1
ATOM 10179 O O . THR D 2 187 ? 155.197 206.391 142.019 1.00 80.47 187 THR B O 1
ATOM 10183 N N . VAL D 2 188 ? 156.231 208.214 141.167 1.00 84.13 188 VAL B N 1
ATOM 10184 C CA . VAL D 2 188 ? 155.453 209.152 141.965 1.00 84.13 188 VAL B CA 1
ATOM 10185 C C . VAL D 2 188 ? 153.981 209.045 141.596 1.00 84.13 188 VAL B C 1
ATOM 10186 O O . VAL D 2 188 ? 153.624 208.783 140.442 1.00 84.13 188 VAL B O 1
ATOM 10190 N N . GLY D 2 189 ? 153.117 209.239 142.589 1.00 86.47 189 GLY B N 1
ATOM 10191 C CA . GLY D 2 189 ? 151.688 209.159 142.382 1.00 86.47 189 GLY B CA 1
ATOM 10192 C C . GLY D 2 189 ? 151.116 207.760 142.369 1.00 86.47 189 GLY B C 1
ATOM 10193 O O . GLY D 2 189 ? 149.912 207.606 142.130 1.00 86.47 189 GLY B O 1
ATOM 10194 N N . ALA D 2 190 ? 151.931 206.738 142.611 1.00 83.08 190 ALA B N 1
ATOM 10195 C CA . ALA D 2 190 ? 151.435 205.371 142.621 1.00 83.08 190 ALA B CA 1
ATOM 10196 C C . ALA D 2 190 ? 150.882 205.003 143.993 1.00 83.08 190 ALA B C 1
ATOM 10197 O O . ALA D 2 190 ? 151.243 205.594 145.014 1.00 83.08 190 ALA B O 1
ATOM 10199 N N . SER D 2 191 ? 149.997 204.010 144.007 1.00 81.88 191 SER B N 1
ATOM 10200 C CA . SER D 2 191 ? 149.418 203.486 145.236 1.00 81.88 191 SER B CA 1
ATOM 10201 C C . SER D 2 191 ? 149.934 202.072 145.452 1.00 81.88 191 SER B C 1
ATOM 10202 O O . SER D 2 191 ? 149.796 201.218 144.571 1.00 81.88 191 SER B O 1
ATOM 10205 N N . LYS D 2 192 ? 150.518 201.829 146.619 1.00 82.06 192 LYS B N 1
ATOM 10206 C CA . LYS D 2 192 ? 151.165 200.563 146.928 1.00 82.06 192 LYS B CA 1
ATOM 10207 C C . LYS D 2 192 ? 150.226 199.660 147.718 1.00 82.06 192 LYS B C 1
ATOM 10208 O O . LYS D 2 192 ? 149.090 200.020 148.038 1.00 82.06 192 LYS B O 1
ATOM 10214 N N . SER D 2 193 ? 150.725 198.465 148.027 0.64 74.28 193 SER B N 1
ATOM 10215 C CA . SER D 2 193 ? 149.979 197.482 148.797 1.00 74.28 193 SER B CA 1
ATOM 10216 C C . SER D 2 193 ? 150.926 196.794 149.770 0.66 74.28 193 SER B C 1
ATOM 10217 O O . SER D 2 193 ? 152.134 197.040 149.772 0.87 74.28 193 SER B O 1
ATOM 10220 N N . ASP D 2 194 ? 150.355 195.927 150.610 1.00 69.33 194 ASP B N 1
ATOM 10221 C CA . ASP D 2 194 ? 151.162 195.220 151.599 0.53 69.33 194 ASP B CA 1
ATOM 10222 C C . ASP D 2 194 ? 152.095 194.207 150.948 0.60 69.33 194 ASP B C 1
ATOM 10223 O O . ASP D 2 194 ? 153.228 194.024 151.407 0.90 69.33 194 ASP B O 1
ATOM 10228 N N . ALA D 2 195 ? 151.644 193.542 149.884 1.00 71.24 195 ALA B N 1
ATOM 10229 C CA . ALA D 2 195 ? 152.450 192.524 149.225 1.00 71.24 195 ALA B CA 1
ATOM 10230 C C . ALA D 2 195 ? 153.552 193.105 148.350 0.61 71.24 195 ALA B C 1
ATOM 10231 O O . ALA D 2 195 ? 154.423 192.352 147.901 0.98 71.24 195 ALA B O 1
ATOM 10233 N N . VAL D 2 196 ? 153.540 194.412 148.098 1.00 73.04 196 VAL B N 1
ATOM 10234 C CA . VAL D 2 196 ? 154.550 195.046 147.259 1.00 73.04 196 VAL B CA 1
ATOM 10235 C C . VAL D 2 196 ? 155.834 195.221 148.056 1.00 73.04 196 VAL B C 1
ATOM 10236 O O . VAL D 2 196 ? 155.902 196.050 148.970 1.00 73.04 196 VAL B O 1
ATOM 10240 N N . ARG D 2 197 ? 156.860 194.445 147.718 1.00 75.54 197 ARG B N 1
ATOM 10241 C CA . ARG D 2 197 ? 158.147 194.583 148.385 0.73 75.54 197 ARG B CA 1
ATOM 10242 C C . ARG D 2 197 ? 158.861 195.831 147.882 1.00 75.54 197 ARG B C 1
ATOM 10243 O O . ARG D 2 197 ? 158.948 196.066 146.674 1.00 75.54 197 ARG B O 1
ATOM 10251 N N . ASP D 2 198 ? 159.367 196.634 148.813 1.00 82.30 198 ASP B N 1
ATOM 10252 C CA . ASP D 2 198 ? 160.015 197.885 148.457 1.00 82.30 198 ASP B CA 1
ATOM 10253 C C . ASP D 2 198 ? 161.399 197.631 147.865 1.00 82.30 198 ASP B C 1
ATOM 10254 O O . ASP D 2 198 ? 162.033 196.601 148.109 1.00 82.30 198 ASP B O 1
ATOM 10259 N N . ILE D 2 199 ? 161.865 198.599 147.074 1.00 84.09 199 ILE B N 1
ATOM 10260 C CA . ILE D 2 199 ? 163.157 198.522 146.407 1.00 84.09 199 ILE B CA 1
ATOM 10261 C C . ILE D 2 199 ? 163.895 199.839 146.599 1.00 84.09 199 ILE B C 1
ATOM 10262 O O . ILE D 2 199 ? 163.289 200.893 146.804 1.00 84.09 199 ILE B O 1
ATOM 10267 N N . TYR D 2 200 ? 165.226 199.763 146.521 1.00 88.62 200 TYR B N 1
ATOM 10268 C CA . TYR D 2 200 ? 166.101 200.907 146.788 1.00 88.62 200 TYR B CA 1
ATOM 10269 C C . TYR D 2 200 ? 165.779 201.545 148.136 1.00 88.62 200 TYR B C 1
ATOM 10270 O O . TYR D 2 200 ? 165.473 202.735 148.218 1.00 88.62 200 TYR B O 1
ATOM 10279 N N . ILE D 2 201 ? 165.844 200.746 149.203 1.00 85.99 201 ILE B N 1
ATOM 10280 C CA . ILE D 2 201 ? 165.429 201.212 150.524 1.00 85.99 201 ILE B CA 1
ATOM 10281 C C . ILE D 2 201 ? 166.274 202.385 151.000 1.00 85.99 201 ILE B C 1
ATOM 10282 O O . ILE D 2 201 ? 165.758 203.313 151.636 1.00 85.99 201 ILE B O 1
ATOM 10287 N N . GLY D 2 202 ? 167.573 202.373 150.707 0.82 85.75 202 GLY B N 1
ATOM 10288 C CA . GLY D 2 202 ? 168.475 203.397 151.192 1.00 85.75 202 GLY B CA 1
ATOM 10289 C C . GLY D 2 202 ? 168.989 204.394 150.179 0.67 85.75 202 GLY B C 1
ATOM 10290 O O . GLY D 2 202 ? 169.787 205.266 150.548 0.62 85.75 202 GLY B O 1
ATOM 10291 N N . THR D 2 203 ? 168.576 204.312 148.922 0.90 87.89 203 THR B N 1
ATOM 10292 C CA . THR D 2 203 ? 169.140 205.222 147.930 0.90 87.89 203 THR B CA 1
ATOM 10293 C C . THR D 2 203 ? 168.097 206.064 147.210 0.90 87.89 203 THR B C 1
ATOM 10294 O O . THR D 2 203 ? 168.309 207.266 147.028 0.90 87.89 203 THR B O 1
ATOM 10298 N N . LEU D 2 204 ? 166.971 205.476 146.813 1.00 89.44 204 LEU B N 1
ATOM 10299 C CA . LEU D 2 204 ? 165.970 206.189 146.034 1.00 89.44 204 LEU B CA 1
ATOM 10300 C C . LEU D 2 204 ? 164.600 205.984 146.660 1.00 89.44 204 LEU B C 1
ATOM 10301 O O . LEU D 2 204 ? 164.286 204.906 147.169 1.00 89.44 204 LEU B O 1
ATOM 10306 N N . ASP D 2 205 ? 163.780 207.032 146.610 1.00 92.25 205 ASP B N 1
ATOM 10307 C CA . ASP D 2 205 ? 162.431 206.990 147.158 1.00 92.25 205 ASP B CA 1
ATOM 10308 C C . ASP D 2 205 ? 161.367 206.766 146.090 1.00 92.25 205 ASP B C 1
ATOM 10309 O O . ASP D 2 205 ? 160.481 205.925 146.267 1.00 92.25 205 ASP B O 1
ATOM 10314 N N . ALA D 2 206 ? 161.438 207.497 144.979 1.00 89.97 206 ALA B N 1
ATOM 10315 C CA . ALA D 2 206 ? 160.492 207.328 143.887 1.00 89.97 206 ALA B CA 1
ATOM 10316 C C . ALA D 2 206 ? 161.077 207.937 142.623 1.00 89.97 206 ALA B C 1
ATOM 10317 O O . ALA D 2 206 ? 161.809 208.929 142.674 1.00 89.97 206 ALA B O 1
ATOM 10319 N N . PHE D 2 207 ? 160.748 207.330 141.490 1.00 83.66 207 PHE B N 1
ATOM 10320 C CA . PHE D 2 207 ? 161.183 207.837 140.197 1.00 83.66 207 PHE B CA 1
ATOM 10321 C C . PHE D 2 207 ? 160.168 208.844 139.658 1.00 83.66 207 PHE B C 1
ATOM 10322 O O . PHE D 2 207 ? 158.964 208.581 139.678 1.00 83.66 207 PHE B O 1
ATOM 10330 N N . PRO D 2 208 ? 160.622 210.008 139.188 1.00 83.44 208 PRO B N 1
ATOM 10331 C CA . PRO D 2 208 ? 159.698 210.992 138.604 1.00 83.44 208 PRO B CA 1
ATOM 10332 C C . PRO D 2 208 ? 159.224 210.530 137.234 1.00 83.44 208 PRO B C 1
ATOM 10333 O O . PRO D 2 208 ? 160.027 210.123 136.392 1.00 83.44 208 PRO B O 1
ATOM 10337 N N . ALA D 2 209 ? 157.911 210.602 137.009 1.00 81.09 209 ALA B N 1
ATOM 10338 C CA . ALA D 2 209 ? 157.333 210.094 135.770 1.00 81.09 209 ALA B CA 1
ATOM 10339 C C . ALA D 2 209 ? 157.721 210.922 134.553 1.00 81.09 209 ALA B C 1
ATOM 10340 O O . ALA D 2 209 ? 157.570 210.446 133.423 1.00 81.09 209 ALA B O 1
ATOM 10342 N N . GLN D 2 210 ? 158.213 212.147 134.749 1.00 83.37 210 GLN B N 1
ATOM 10343 C CA . GLN D 2 210 ? 158.521 213.007 133.612 1.00 83.37 210 GLN B CA 1
ATOM 10344 C C . GLN D 2 210 ? 159.877 212.701 132.992 1.00 83.37 210 GLN B C 1
ATOM 10345 O O . GLN D 2 210 ? 160.197 213.255 131.935 1.00 83.37 210 GLN B O 1
ATOM 10351 N N . ASN D 2 211 ? 160.679 211.842 133.615 1.00 84.52 211 ASN B N 1
ATOM 10352 C CA . ASN D 2 211 ? 162.013 211.535 133.116 1.00 84.52 211 ASN B CA 1
ATOM 10353 C C . ASN D 2 211 ? 162.044 210.344 132.170 1.00 84.52 211 ASN B C 1
ATOM 10354 O O . ASN D 2 211 ? 163.130 209.954 131.729 1.00 84.52 211 ASN B O 1
ATOM 10359 N N . PHE D 2 212 ? 160.898 209.752 131.855 1.00 82.52 212 PHE B N 1
ATOM 10360 C CA . PHE D 2 212 ? 160.877 208.680 130.873 1.00 82.52 212 PHE B CA 1
ATOM 10361 C C . PHE D 2 212 ? 161.143 209.242 129.478 1.00 82.52 212 PHE B C 1
ATOM 10362 O O . PHE D 2 212 ? 160.624 210.305 129.126 1.00 82.52 212 PHE B O 1
ATOM 10370 N N . PRO D 2 213 ? 161.945 208.558 128.668 1.00 81.25 213 PRO B N 1
ATOM 10371 C CA . PRO D 2 213 ? 162.204 209.026 127.305 1.00 81.25 213 PRO B CA 1
ATOM 10372 C C . PRO D 2 213 ? 160.935 208.988 126.475 1.00 81.25 213 PRO B C 1
ATOM 10373 O O . PRO D 2 213 ? 160.023 208.197 126.758 1.00 81.25 213 PRO B O 1
ATOM 10377 N N . PRO D 2 214 ? 160.835 209.825 125.440 1.00 80.24 214 PRO B N 1
ATOM 10378 C CA . PRO D 2 214 ? 159.580 209.913 124.681 1.00 80.24 214 PRO B CA 1
ATOM 10379 C C . PRO D 2 214 ? 159.294 208.683 123.834 1.00 80.24 214 PRO B C 1
ATOM 10380 O O . PRO D 2 214 ? 159.149 208.784 122.612 1.00 80.24 214 PRO B O 1
ATOM 10384 N N . ALA D 2 215 ? 159.214 207.518 124.472 1.00 72.39 215 ALA B N 1
ATOM 10385 C CA . ALA D 2 215 ? 158.815 206.310 123.766 1.00 72.39 215 ALA B CA 1
ATOM 10386 C C . ALA D 2 215 ? 157.312 206.316 123.520 1.00 72.39 215 ALA B C 1
ATOM 10387 O O . ALA D 2 215 ? 156.540 206.925 124.265 1.00 72.39 215 ALA B O 1
ATOM 10389 N N . ASP D 2 216 ? 156.897 205.627 122.457 1.00 70.54 216 ASP B N 1
ATOM 10390 C CA . ASP D 2 216 ? 155.490 205.607 122.080 1.00 70.54 216 ASP B CA 1
ATOM 10391 C C . ASP D 2 216 ? 154.613 204.886 123.094 1.00 70.54 216 ASP B C 1
ATOM 10392 O O . ASP D 2 216 ? 153.400 205.119 123.115 1.00 70.54 216 ASP B O 1
ATOM 10397 N N . TYR D 2 217 ? 155.191 204.022 123.925 1.00 64.43 217 TYR B N 1
ATOM 10398 C CA . TYR D 2 217 ? 154.445 203.352 124.979 1.00 64.43 217 TYR B CA 1
ATOM 10399 C C . TYR D 2 217 ? 155.421 202.826 126.019 1.00 64.43 217 TYR B C 1
ATOM 10400 O O . TYR D 2 217 ? 156.556 202.467 125.697 1.00 64.43 217 TYR B O 1
ATOM 10409 N N . ILE D 2 218 ? 154.968 202.782 127.268 1.00 61.81 218 ILE B N 1
ATOM 10410 C CA . ILE D 2 218 ? 155.768 202.296 128.386 1.00 61.81 218 ILE B CA 1
ATOM 10411 C C . ILE D 2 218 ? 154.995 201.180 129.072 1.00 61.81 218 ILE B C 1
ATOM 10412 O O . ILE D 2 218 ? 153.799 201.326 129.351 1.00 61.81 218 ILE B O 1
ATOM 10417 N N . ALA D 2 219 ? 155.674 200.068 129.337 1.00 60.49 219 ALA B N 1
ATOM 10418 C CA . ALA D 2 219 ? 155.100 198.964 130.095 1.00 60.49 219 ALA B CA 1
ATOM 10419 C C . ALA D 2 219 ? 155.869 198.819 131.401 1.00 60.49 219 ALA B C 1
ATOM 10420 O O . ALA D 2 219 ? 157.098 198.694 131.392 1.00 60.49 219 ALA B O 1
ATOM 10422 N N . LEU D 2 220 ? 155.151 198.836 132.520 1.00 61.53 220 LEU B N 1
ATOM 10423 C CA . LEU D 2 220 ? 155.762 198.823 133.840 1.00 61.53 220 LEU B CA 1
ATOM 10424 C C . LEU D 2 220 ? 155.089 197.786 134.727 1.00 61.53 220 LEU B C 1
ATOM 10425 O O . LEU D 2 220 ? 153.932 197.418 134.504 1.00 61.53 220 LEU B O 1
ATOM 10430 N N . GLY D 2 221 ? 155.801 197.359 135.778 1.00 61.75 221 GLY B N 1
ATOM 10431 C CA . GLY D 2 221 ? 155.230 196.402 136.748 1.00 61.75 221 GLY B CA 1
ATOM 10432 C C . GLY D 2 221 ? 155.457 196.873 138.175 1.00 61.75 221 GLY B C 1
ATOM 10433 O O . GLY D 2 221 ? 155.283 198.079 138.405 1.00 61.75 221 GLY B O 1
ATOM 10434 N N . HIS D 2 222 ? 155.813 195.969 139.095 1.00 67.08 222 HIS B N 1
ATOM 10435 C CA . HIS D 2 222 ? 156.099 196.312 140.520 1.00 67.08 222 HIS B CA 1
ATOM 10436 C C . HIS D 2 222 ? 154.812 196.635 141.292 1.00 67.08 222 HIS B C 1
ATOM 10437 O O . HIS D 2 222 ? 154.533 195.929 142.280 1.00 67.08 222 HIS B O 1
ATOM 10444 N N . ILE D 2 223 ? 154.059 197.651 140.860 1.00 66.96 223 ILE B N 1
ATOM 10445 C CA . ILE D 2 223 ? 152.766 198.002 141.521 1.00 66.96 223 ILE B CA 1
ATOM 10446 C C . ILE D 2 223 ? 151.712 196.963 141.119 1.00 66.96 223 ILE B C 1
ATOM 10447 O O . ILE D 2 223 ? 151.646 196.633 139.920 1.00 66.96 223 ILE B O 1
ATOM 10452 N N . HIS D 2 224 ? 150.920 196.476 142.080 1.00 63.50 224 HIS B N 1
ATOM 10453 C CA . HIS D 2 224 ? 149.916 195.417 141.788 1.00 63.50 224 HIS B CA 1
ATOM 10454 C C . HIS D 2 224 ? 148.572 196.042 141.395 1.00 63.50 224 HIS B C 1
ATOM 10455 O O . HIS D 2 224 ? 147.637 195.270 141.105 1.00 63.50 224 HIS B O 1
ATOM 10462 N N . ARG D 2 225 ? 148.476 197.376 141.388 1.00 68.73 225 ARG B N 1
ATOM 10463 C CA . ARG D 2 225 ? 147.214 198.029 141.072 1.00 68.73 225 ARG B CA 1
ATOM 10464 C C . ARG D 2 225 ? 147.342 198.782 139.755 1.00 68.73 225 ARG B C 1
ATOM 10465 O O . ARG D 2 225 ? 148.300 199.537 139.559 1.00 68.73 225 ARG B O 1
ATOM 10473 N N . ALA D 2 226 ? 146.379 198.574 138.860 1.00 69.67 226 ALA B N 1
ATOM 10474 C CA . ALA D 2 226 ? 146.399 199.247 137.568 1.00 69.67 226 ALA B CA 1
ATOM 10475 C C . ALA D 2 226 ? 146.253 200.750 137.757 1.00 69.67 226 ALA B C 1
ATOM 10476 O O . ALA D 2 226 ? 145.294 201.220 138.375 1.00 69.67 226 ALA B O 1
ATOM 10478 N N . GLN D 2 227 ? 147.206 201.508 137.220 1.00 74.12 227 GLN B N 1
ATOM 10479 C CA . GLN D 2 227 ? 147.241 202.945 137.439 1.00 74.12 227 GLN B CA 1
ATOM 10480 C C . GLN D 2 227 ? 147.783 203.646 136.205 1.00 74.12 227 GLN B C 1
ATOM 10481 O O . GLN D 2 227 ? 148.753 203.187 135.597 1.00 74.12 227 GLN B O 1
ATOM 10487 N N . ILE D 2 228 ? 147.156 204.759 135.847 1.00 74.98 228 ILE B N 1
ATOM 10488 C CA . ILE D 2 228 ? 147.719 205.664 134.854 1.00 74.98 228 ILE B CA 1
ATOM 10489 C C . ILE D 2 228 ? 148.552 206.707 135.582 1.00 74.98 228 ILE B C 1
ATOM 10490 O O . ILE D 2 228 ? 148.030 207.490 136.384 1.00 74.98 228 ILE B O 1
ATOM 10495 N N . ILE D 2 229 ? 149.850 206.729 135.303 1.00 77.57 229 ILE B N 1
ATOM 10496 C CA . ILE D 2 229 ? 150.804 207.505 136.085 1.00 77.57 229 ILE B CA 1
ATOM 10497 C C . ILE D 2 229 ? 151.287 208.693 135.268 1.00 77.57 229 ILE B C 1
ATOM 10498 O O . ILE D 2 229 ? 151.483 208.592 134.052 1.00 77.57 229 ILE B O 1
ATOM 10503 N N . GLY D 2 230 ? 151.420 209.838 135.936 1.00 84.89 230 GLY B N 1
ATOM 10504 C CA . GLY D 2 230 ? 151.881 211.057 135.312 1.00 84.89 230 GLY B CA 1
ATOM 10505 C C . GLY D 2 230 ? 150.833 211.821 134.539 1.00 84.89 230 GLY B C 1
ATOM 10506 O O . GLY D 2 230 ? 151.085 212.970 134.159 1.00 84.89 230 GLY B O 1
ATOM 10507 N N . GLY D 2 231 ? 149.661 211.236 134.310 1.00 85.92 231 GLY B N 1
ATOM 10508 C CA . GLY D 2 231 ? 148.614 211.881 133.551 1.00 85.92 231 GLY B CA 1
ATOM 10509 C C . GLY D 2 231 ? 148.638 211.624 132.061 1.00 85.92 231 GLY B C 1
ATOM 10510 O O . GLY D 2 231 ? 147.680 212.001 131.374 1.00 85.92 231 GLY B O 1
ATOM 10511 N N . MET D 2 232 ? 149.685 210.994 131.534 1.00 81.02 232 MET B N 1
ATOM 10512 C CA . MET D 2 232 ? 149.755 210.675 130.116 1.00 81.02 232 MET B CA 1
ATOM 10513 C C . MET D 2 232 ? 149.359 209.224 129.884 1.00 81.02 232 MET B C 1
ATOM 10514 O O . MET D 2 232 ? 149.559 208.366 130.749 1.00 81.02 232 MET B O 1
ATOM 10519 N N . GLU D 2 233 ? 148.793 208.960 128.706 1.00 73.21 233 GLU B N 1
ATOM 10520 C CA . GLU D 2 233 ? 148.262 207.634 128.414 1.00 73.21 233 GLU B CA 1
ATOM 10521 C C . GLU D 2 233 ? 149.366 206.629 128.112 1.00 73.21 233 GLU B C 1
ATOM 10522 O O . GLU D 2 233 ? 149.230 205.444 128.438 1.00 73.21 233 GLU B O 1
ATOM 10528 N N . HIS D 2 234 ? 150.463 207.072 127.502 1.00 71.40 234 HIS B N 1
ATOM 10529 C CA . HIS D 2 234 ? 151.487 206.152 127.023 1.00 71.40 234 HIS B CA 1
ATOM 10530 C C . HIS D 2 234 ? 152.373 205.598 128.135 1.00 71.40 234 HIS B C 1
ATOM 10531 O O . HIS D 2 234 ? 153.378 204.947 127.832 1.00 71.40 234 HIS B O 1
ATOM 10538 N N . VAL D 2 235 ? 152.040 205.837 129.400 1.00 67.68 235 VAL B N 1
ATOM 10539 C CA . VAL D 2 235 ? 152.715 205.204 130.527 1.00 67.68 235 VAL B CA 1
ATOM 10540 C C . VAL D 2 235 ? 151.648 204.579 131.412 1.00 67.68 235 VAL B C 1
ATOM 10541 O O . VAL D 2 235 ? 150.663 205.239 131.761 1.00 67.68 235 VAL B O 1
ATOM 10545 N N . ARG D 2 236 ? 151.836 203.310 131.771 1.00 65.36 236 ARG B N 1
ATOM 10546 C CA . ARG D 2 236 ? 150.798 202.551 132.454 1.00 65.36 236 ARG B CA 1
ATOM 10547 C C . ARG D 2 236 ? 151.403 201.590 133.465 1.00 65.36 236 ARG B C 1
ATOM 10548 O O . ARG D 2 236 ? 152.542 201.143 133.309 1.00 65.36 236 ARG B O 1
ATOM 10556 N N . TYR D 2 237 ? 150.630 201.286 134.503 1.00 68.19 237 TYR B N 1
ATOM 10557 C CA . TYR D 2 237 ? 150.851 200.103 135.322 1.00 68.19 237 TYR B CA 1
ATOM 10558 C C . TYR D 2 237 ? 149.756 199.094 135.009 1.00 68.19 237 TYR B C 1
ATOM 10559 O O . TYR D 2 237 ? 148.566 199.419 135.074 1.00 68.19 237 TYR B O 1
ATOM 10568 N N . CYS D 2 238 ? 150.157 197.874 134.667 1.00 61.30 238 CYS B N 1
ATOM 10569 C CA . CYS D 2 238 ? 149.198 196.823 134.364 1.00 61.30 238 CYS B CA 1
ATOM 10570 C C . CYS D 2 238 ? 148.826 195.989 135.579 1.00 61.30 238 CYS B C 1
ATOM 10571 O O . CYS D 2 238 ? 147.721 195.437 135.620 1.00 61.30 238 CYS B O 1
ATOM 10574 N N . GLY D 2 239 ? 149.716 195.877 136.559 1.00 60.14 239 GLY B N 1
ATOM 10575 C CA . GLY D 2 239 ? 149.393 195.205 137.801 1.00 60.14 239 GLY B CA 1
ATOM 10576 C C . GLY D 2 239 ? 149.352 193.695 137.656 1.00 60.14 239 GLY B C 1
ATOM 10577 O O . GLY D 2 239 ? 149.430 193.129 136.567 1.00 60.14 239 GLY B O 1
ATOM 10578 N N . SER D 2 240 ? 149.223 193.036 138.802 1.00 61.16 240 SER B N 1
ATOM 10579 C CA . SER D 2 240 ? 149.136 191.586 138.820 1.00 61.16 240 SER B CA 1
ATOM 10580 C C . SER D 2 240 ? 147.810 191.136 138.214 1.00 61.16 240 SER B C 1
ATOM 10581 O O . SER D 2 240 ? 146.836 191.893 138.217 1.00 61.16 240 SER B O 1
ATOM 10584 N N . PRO D 2 241 ? 147.742 189.918 137.670 1.00 58.43 241 PRO B N 1
ATOM 10585 C CA . PRO D 2 241 ? 146.470 189.431 137.118 1.00 58.43 241 PRO B CA 1
ATOM 10586 C C . PRO D 2 241 ? 145.585 188.745 138.140 1.00 58.43 241 PRO B C 1
ATOM 10587 O O . PRO D 2 241 ? 144.406 188.508 137.849 1.00 58.43 241 PRO B O 1
ATOM 10591 N N . ILE D 2 242 ? 146.112 188.405 139.312 1.00 61.61 242 ILE B N 1
ATOM 10592 C CA . ILE D 2 242 ? 145.326 187.792 140.382 1.00 61.61 242 ILE B CA 1
ATOM 10593 C C . ILE D 2 242 ? 145.632 188.507 141.688 1.00 61.61 242 ILE B C 1
ATOM 10594 O O . ILE D 2 242 ? 146.715 189.082 141.863 1.00 61.61 242 ILE B O 1
ATOM 10599 N N . PRO D 2 243 ? 144.683 188.500 142.626 1.00 63.66 243 PRO B N 1
ATOM 10600 C CA . PRO D 2 243 ? 144.909 189.197 143.899 1.00 63.66 243 PRO B CA 1
ATOM 10601 C C . PRO D 2 243 ? 146.005 188.521 144.711 1.00 63.66 243 PRO B C 1
ATOM 10602 O O . PRO D 2 243 ? 145.887 187.355 145.093 1.00 63.66 243 PRO B O 1
ATOM 10606 N N . LEU D 2 244 ? 147.076 189.268 144.971 1.00 63.55 244 LEU B N 1
ATOM 10607 C CA . LEU D 2 244 ? 148.212 188.772 145.732 1.00 63.55 244 LEU B CA 1
ATOM 10608 C C . LEU D 2 244 ? 148.214 189.250 147.176 1.00 63.55 244 LEU B C 1
ATOM 10609 O O . LEU D 2 244 ? 149.202 189.035 147.885 1.00 63.55 244 LEU B O 1
ATOM 10614 N N . SER D 2 245 ? 147.141 189.894 147.627 1.00 68.87 245 SER B N 1
ATOM 10615 C CA . SER D 2 245 ? 147.025 190.335 149.008 1.00 68.87 245 SER B CA 1
ATOM 10616 C C . SER D 2 245 ? 145.552 190.474 149.352 1.00 68.87 245 SER B C 1
ATOM 10617 O O . SER D 2 245 ? 144.696 190.534 148.465 1.00 68.87 245 SER B O 1
ATOM 10620 N N . PHE D 2 246 ? 145.262 190.520 150.653 1.00 67.60 246 PHE B N 1
ATOM 10621 C CA . PHE D 2 246 ? 143.876 190.625 151.092 1.00 67.60 246 PHE B CA 1
ATOM 10622 C C . PHE D 2 246 ? 143.342 192.047 151.006 1.00 67.60 246 PHE B C 1
ATOM 10623 O O . PHE D 2 246 ? 142.128 192.245 151.120 1.00 67.60 246 PHE B O 1
ATOM 10631 N N . ASP D 2 247 ? 144.211 193.037 150.805 1.00 74.25 247 ASP B N 1
ATOM 10632 C CA . ASP D 2 247 ? 143.763 194.420 150.709 1.00 74.25 247 ASP B CA 1
ATOM 10633 C C . ASP D 2 247 ? 143.308 194.802 149.308 1.00 74.25 247 ASP B C 1
ATOM 10634 O O . ASP D 2 247 ? 142.884 195.945 149.105 1.00 74.25 247 ASP B O 1
ATOM 10639 N N . GLU D 2 248 ? 143.385 193.884 148.341 1.00 74.27 248 GLU B N 1
ATOM 10640 C CA . GLU D 2 248 ? 142.948 194.177 146.981 1.00 74.27 248 GLU B CA 1
ATOM 10641 C C . GLU D 2 248 ? 142.042 193.085 146.420 1.00 74.27 248 GLU B C 1
ATOM 10642 O O . GLU D 2 248 ? 142.055 192.845 145.207 1.00 74.27 248 GLU B O 1
ATOM 10648 N N . CYS D 2 249 ? 141.256 192.421 147.270 1.00 78.33 249 CYS B N 1
ATOM 10649 C CA . CYS D 2 249 ? 140.423 191.318 146.802 1.00 78.33 249 CYS B CA 1
ATOM 10650 C C . CYS D 2 249 ? 139.291 191.808 145.907 1.00 78.33 249 CYS B C 1
ATOM 10651 O O . CYS D 2 249 ? 139.022 191.216 144.855 1.00 78.33 249 CYS B O 1
ATOM 10654 N N . GLY D 2 250 ? 138.616 192.889 146.306 1.00 81.16 250 GLY B N 1
ATOM 10655 C CA . GLY D 2 250 ? 137.427 193.326 145.596 1.00 81.16 250 GLY B CA 1
ATOM 10656 C C . GLY D 2 250 ? 137.686 194.036 144.286 1.00 81.16 250 GLY B C 1
ATOM 10657 O O . GLY D 2 250 ? 136.756 194.196 143.489 1.00 81.16 250 GLY B O 1
ATOM 10658 N N . LYS D 2 251 ? 138.920 194.465 144.043 1.00 77.00 251 LYS B N 1
ATOM 10659 C CA . LYS D 2 251 ? 139.242 195.179 142.816 1.00 77.00 251 LYS B CA 1
ATOM 10660 C C . LYS D 2 251 ? 139.517 194.191 141.690 1.00 77.00 251 LYS B C 1
ATOM 10661 O O . LYS D 2 251 ? 140.327 193.271 141.843 1.00 77.00 251 LYS B O 1
ATOM 10667 N N . SER D 2 252 ? 138.840 194.381 140.560 1.00 69.28 252 SER B N 1
ATOM 10668 C CA . SER D 2 252 ? 139.072 193.529 139.403 1.00 69.28 252 SER B CA 1
ATOM 10669 C C . SER D 2 252 ? 140.454 193.795 138.818 1.00 69.28 252 SER B C 1
ATOM 10670 O O . SER D 2 252 ? 140.974 194.912 138.875 1.00 69.28 252 SER B O 1
ATOM 10673 N N . LYS D 2 253 ? 141.048 192.751 138.250 1.00 66.34 253 LYS B N 1
ATOM 10674 C CA . LYS D 2 253 ? 142.398 192.815 137.710 1.00 66.34 253 LYS B CA 1
ATOM 10675 C C . LYS D 2 253 ? 142.340 192.987 136.198 1.00 66.34 253 LYS B C 1
ATOM 10676 O O . LYS D 2 253 ? 141.425 192.485 135.540 1.00 66.34 253 LYS B O 1
ATOM 10682 N N . TYR D 2 254 ? 143.324 193.696 135.650 1.00 67.64 254 TYR B N 1
ATOM 10683 C CA . TYR D 2 254 ? 143.301 194.114 134.258 1.00 67.64 254 TYR B CA 1
ATOM 10684 C C . TYR D 2 254 ? 144.547 193.644 133.521 1.00 67.64 254 TYR B C 1
ATOM 10685 O O . TYR D 2 254 ? 145.625 193.504 134.107 1.00 67.64 254 TYR B O 1
ATOM 10694 N N . VAL D 2 255 ? 144.381 193.405 132.223 1.00 62.52 255 VAL B N 1
ATOM 10695 C CA . VAL D 2 255 ? 145.486 193.229 131.290 1.00 62.52 255 VAL B CA 1
ATOM 10696 C C . VAL D 2 255 ? 145.230 194.138 130.094 1.00 62.52 255 VAL B C 1
ATOM 10697 O O . VAL D 2 255 ? 144.114 194.189 129.566 1.00 62.52 255 VAL B O 1
ATOM 10701 N N . HIS D 2 256 ? 146.255 194.882 129.688 1.00 62.77 256 HIS B N 1
ATOM 10702 C CA . HIS D 2 256 ? 146.109 195.959 128.715 1.00 62.77 256 HIS B CA 1
ATOM 10703 C C . HIS D 2 256 ? 146.464 195.452 127.325 1.00 62.77 256 HIS B C 1
ATOM 10704 O O . HIS D 2 256 ? 147.537 194.874 127.126 1.00 62.77 256 HIS B O 1
ATOM 10711 N N . LEU D 2 257 ? 145.565 195.678 126.368 1.00 58.11 257 LEU B N 1
ATOM 10712 C CA . LEU D 2 257 ? 145.787 195.290 124.975 1.00 58.11 257 LEU B CA 1
ATOM 10713 C C . LEU D 2 257 ? 146.033 196.552 124.147 1.00 58.11 257 LEU B C 1
ATOM 10714 O O . LEU D 2 257 ? 145.125 197.159 123.578 1.00 58.11 257 LEU B O 1
ATOM 10719 N N . VAL D 2 258 ? 147.304 196.946 124.092 1.00 58.90 258 VAL B N 1
ATOM 10720 C CA . VAL D 2 258 ? 147.667 198.160 123.376 1.00 58.90 258 VAL B CA 1
ATOM 10721 C C . VAL D 2 258 ? 147.675 197.896 121.875 1.00 58.90 258 VAL B C 1
ATOM 10722 O O . VAL D 2 258 ? 147.897 196.768 121.416 1.00 58.90 258 VAL B O 1
ATOM 10726 N N . THR D 2 259 ? 147.421 198.948 121.102 1.00 66.59 259 THR B N 1
ATOM 10727 C CA . THR D 2 259 ? 147.370 198.861 119.651 1.00 66.59 259 THR B CA 1
ATOM 10728 C C . THR D 2 259 ? 148.190 199.996 119.060 1.00 66.59 259 THR B C 1
ATOM 10729 O O . THR D 2 259 ? 148.237 201.093 119.622 1.00 66.59 259 THR B O 1
ATOM 10733 N N . PHE D 2 260 ? 148.837 199.728 117.928 1.00 70.52 260 PHE B N 1
ATOM 10734 C CA . PHE D 2 260 ? 149.669 200.718 117.264 1.00 70.52 260 PHE B CA 1
ATOM 10735 C C . PHE D 2 260 ? 149.337 200.748 115.780 1.00 70.52 260 PHE B C 1
ATOM 10736 O O . PHE D 2 260 ? 148.890 199.751 115.208 1.00 70.52 260 PHE B O 1
ATOM 10744 N N . SER D 2 261 ? 149.560 201.907 115.165 1.00 80.49 261 SER B N 1
ATOM 10745 C CA . SER D 2 261 ? 149.312 202.087 113.743 1.00 80.49 261 SER B CA 1
ATOM 10746 C C . SER D 2 261 ? 150.047 203.330 113.267 1.00 80.49 261 SER B C 1
ATOM 10747 O O . SER D 2 261 ? 149.996 204.381 113.910 1.00 80.49 261 SER B O 1
ATOM 10750 N N . ASN D 2 262 ? 150.727 203.193 112.128 1.00 88.90 262 ASN B N 1
ATOM 10751 C CA . ASN D 2 262 ? 151.476 204.289 111.510 1.00 88.90 262 ASN B CA 1
ATOM 10752 C C . ASN D 2 262 ? 152.478 204.886 112.499 1.00 88.90 262 ASN B C 1
ATOM 10753 O O . ASN D 2 262 ? 152.639 206.103 112.604 1.00 88.90 262 ASN B O 1
ATOM 10758 N N . GLY D 2 263 ? 153.141 204.013 113.253 1.00 82.71 263 GLY B N 1
ATOM 10759 C CA . GLY D 2 263 ? 154.180 204.454 114.162 1.00 82.71 263 GLY B CA 1
ATOM 10760 C C . GLY D 2 263 ? 153.706 205.269 115.342 1.00 82.71 263 GLY B C 1
ATOM 10761 O O . GLY D 2 263 ? 154.510 205.980 115.950 1.00 82.71 263 GLY B O 1
ATOM 10762 N N . LYS D 2 264 ? 152.423 205.190 115.689 1.00 79.67 264 LYS B N 1
ATOM 10763 C CA . LYS D 2 264 ? 151.886 205.933 116.818 1.00 79.67 264 LYS B CA 1
ATOM 10764 C C . LYS D 2 264 ? 150.837 205.088 117.526 1.00 79.67 264 LYS B C 1
ATOM 10765 O O . LYS D 2 264 ? 150.261 204.163 116.949 1.00 79.67 264 LYS B O 1
ATOM 10771 N N . LEU D 2 265 ? 150.599 205.421 118.793 1.00 72.92 265 LEU B N 1
ATOM 10772 C CA . LEU D 2 265 ? 149.639 204.680 119.600 1.00 72.92 265 LEU B CA 1
ATOM 10773 C C . LEU D 2 265 ? 148.227 204.898 119.072 1.00 72.92 265 LEU B C 1
ATOM 10774 O O . LEU D 2 265 ? 147.849 206.020 118.724 1.00 72.92 265 LEU B O 1
ATOM 10779 N N . GLU D 2 266 ? 147.446 203.821 119.014 1.00 74.80 266 GLU B N 1
ATOM 10780 C CA . GLU D 2 266 ? 146.074 203.911 118.530 1.00 74.80 266 GLU B CA 1
ATOM 10781 C C . GLU D 2 266 ? 145.062 203.945 119.669 1.00 74.80 266 GLU B C 1
ATOM 10782 O O . GLU D 2 266 ? 144.285 204.900 119.774 1.00 74.80 266 GLU B O 1
ATOM 10788 N N . SER D 2 267 ? 145.056 202.929 120.527 1.00 69.93 267 SER B N 1
ATOM 10789 C CA . SER D 2 267 ? 144.155 202.888 121.672 1.00 69.93 267 SER B CA 1
ATOM 10790 C C . SER D 2 267 ? 144.666 201.837 122.648 1.00 69.93 267 SER B C 1
ATOM 10791 O O . SER D 2 267 ? 145.462 200.965 122.292 1.00 69.93 267 SER B O 1
ATOM 10794 N N . VAL D 2 268 ? 144.194 201.935 123.888 1.00 64.57 268 VAL B N 1
ATOM 10795 C CA . VAL D 2 268 ? 144.516 200.981 124.941 1.00 64.57 268 VAL B CA 1
ATOM 10796 C C . VAL D 2 268 ? 143.212 200.487 125.550 1.00 64.57 268 VAL B C 1
ATOM 10797 O O . VAL D 2 268 ? 142.319 201.284 125.855 1.00 64.57 268 VAL B O 1
ATOM 10801 N N . GLU D 2 269 ? 143.104 199.174 125.727 1.00 68.09 269 GLU B N 1
ATOM 10802 C CA . GLU D 2 269 ? 141.879 198.549 126.200 1.00 68.09 269 GLU B CA 1
ATOM 10803 C C . GLU D 2 269 ? 142.182 197.695 127.422 1.00 68.09 269 GLU B C 1
ATOM 10804 O O . GLU D 2 269 ? 143.260 197.103 127.522 1.00 68.09 269 GLU B O 1
ATOM 10810 N N . ASN D 2 270 ? 141.231 197.640 128.351 1.00 70.34 270 ASN B N 1
ATOM 10811 C CA . ASN D 2 270 ? 141.355 196.838 129.560 1.00 70.34 270 ASN B CA 1
ATOM 10812 C C . ASN D 2 270 ? 140.488 195.593 129.438 1.00 70.34 270 ASN B C 1
ATOM 10813 O O . ASN D 2 270 ? 139.316 195.681 129.056 1.00 70.34 270 ASN B O 1
ATOM 10818 N N . LEU D 2 271 ? 141.064 194.440 129.763 1.00 68.06 271 LEU B N 1
ATOM 10819 C CA . LEU D 2 271 ? 140.352 193.170 129.761 1.00 68.06 271 LEU B CA 1
ATOM 10820 C C . LEU D 2 271 ? 140.250 192.649 131.187 1.00 68.06 271 LEU B C 1
ATOM 10821 O O . LEU D 2 271 ? 141.254 192.591 131.905 1.00 68.06 271 LEU B O 1
ATOM 10826 N N . ASN D 2 272 ? 139.040 192.276 131.592 1.00 69.17 272 ASN B N 1
ATOM 10827 C CA . ASN D 2 272 ? 138.825 191.774 132.941 1.00 69.17 272 ASN B CA 1
ATOM 10828 C C . ASN D 2 272 ? 139.194 190.299 133.027 1.00 69.17 272 ASN B C 1
ATOM 10829 O O . ASN D 2 272 ? 138.676 189.473 132.270 1.00 69.17 272 ASN B O 1
ATOM 10834 N N . VAL D 2 273 ? 140.089 189.970 133.953 1.00 65.60 273 VAL B N 1
ATOM 10835 C CA . VAL D 2 273 ? 140.445 188.580 134.219 1.00 65.60 273 VAL B CA 1
ATOM 10836 C C . VAL D 2 273 ? 139.330 187.956 135.048 1.00 65.60 273 VAL B C 1
ATOM 10837 O O . VAL D 2 273 ? 139.026 188.451 136.142 1.00 65.60 273 VAL B O 1
ATOM 10841 N N . PRO D 2 274 ? 138.694 186.885 134.575 1.00 64.48 274 PRO B N 1
ATOM 10842 C CA . PRO D 2 274 ? 137.608 186.271 135.351 1.00 64.48 274 PRO B CA 1
ATOM 10843 C C . PRO D 2 274 ? 138.138 185.667 136.642 1.00 64.48 274 PRO B C 1
ATOM 10844 O O . PRO D 2 274 ? 139.054 184.842 136.629 1.00 64.48 274 PRO B O 1
ATOM 10848 N N . VAL D 2 275 ? 137.555 186.086 137.760 1.00 66.30 275 VAL B N 1
ATOM 10849 C CA . VAL D 2 275 ? 137.986 185.614 139.071 1.00 66.30 275 VAL B CA 1
ATOM 10850 C C . VAL D 2 275 ? 137.487 184.188 139.272 1.00 66.30 275 VAL B C 1
ATOM 10851 O O . VAL D 2 275 ? 136.316 183.883 139.021 1.00 66.30 275 VAL B O 1
ATOM 10855 N N . THR D 2 276 ? 138.386 183.303 139.702 1.00 66.36 276 THR B N 1
ATOM 10856 C CA . THR D 2 276 ? 138.037 181.913 139.957 1.00 66.36 276 THR B CA 1
ATOM 10857 C C . THR D 2 276 ? 138.111 181.533 141.428 1.00 66.36 276 THR B C 1
ATOM 10858 O O . THR D 2 276 ? 137.498 180.536 141.824 1.00 66.36 276 THR B O 1
ATOM 10862 N N . GLN D 2 277 ? 138.840 182.294 142.240 1.00 67.63 277 GLN B N 1
ATOM 10863 C CA . GLN D 2 277 ? 138.995 182.005 143.660 1.00 67.63 277 GLN B CA 1
ATOM 10864 C C . GLN D 2 277 ? 138.396 183.140 144.476 1.00 67.63 277 GLN B C 1
ATOM 10865 O O . GLN D 2 277 ? 139.043 184.190 144.632 1.00 67.63 277 GLN B O 1
ATOM 10871 N N . PRO D 2 278 ? 137.181 182.995 144.999 1.00 66.81 278 PRO B N 1
ATOM 10872 C CA . PRO D 2 278 ? 136.599 184.069 145.812 1.00 66.81 278 PRO B CA 1
ATOM 10873 C C . PRO D 2 278 ? 137.391 184.299 147.089 1.00 66.81 278 PRO B C 1
ATOM 10874 O O . PRO D 2 278 ? 137.811 183.355 147.762 1.00 66.81 278 PRO B O 1
ATOM 10878 N N . MET D 2 279 ? 137.599 185.573 147.415 1.00 66.09 279 MET B N 1
ATOM 10879 C CA . MET D 2 279 ? 138.221 185.971 148.669 1.00 66.09 279 MET B CA 1
ATOM 10880 C C . MET D 2 279 ? 137.444 187.137 149.257 1.00 66.09 279 MET B C 1
ATOM 10881 O O . MET D 2 279 ? 137.070 188.068 148.539 1.00 66.09 279 MET B O 1
ATOM 10886 N N . ALA D 2 280 ? 137.208 187.085 150.566 1.00 61.16 280 ALA B N 1
ATOM 10887 C CA . ALA D 2 280 ? 136.431 188.106 151.250 1.00 61.16 280 ALA B CA 1
ATOM 10888 C C . ALA D 2 280 ? 137.111 188.478 152.558 1.00 61.16 280 ALA B C 1
ATOM 10889 O O . ALA D 2 280 ? 137.865 187.690 153.131 1.00 61.16 280 ALA B O 1
ATOM 10891 N N . VAL D 2 281 ? 136.834 189.693 153.024 1.00 62.71 281 VAL B N 1
ATOM 10892 C CA . VAL D 2 281 ? 137.384 190.219 154.267 1.00 62.71 281 VAL B CA 1
ATOM 10893 C C . VAL D 2 281 ? 136.227 190.565 155.192 1.00 62.71 281 VAL B C 1
ATOM 10894 O O . VAL D 2 281 ? 135.276 191.240 154.781 1.00 62.71 281 VAL B O 1
ATOM 10898 N N . LEU D 2 282 ? 136.306 190.103 156.435 1.00 64.05 282 LEU B N 1
ATOM 10899 C CA . LEU D 2 282 ? 135.287 190.370 157.437 1.00 64.05 282 LEU B CA 1
ATOM 10900 C C . LEU D 2 282 ? 135.794 191.407 158.430 1.00 64.05 282 LEU B C 1
ATOM 10901 O O . LEU D 2 282 ? 137.000 191.635 158.553 1.00 64.05 282 LEU B O 1
ATOM 10906 N N . LYS D 2 283 ? 134.859 192.034 159.138 1.00 65.01 283 LYS B N 1
ATOM 10907 C CA . LYS D 2 283 ? 135.173 193.154 160.011 1.00 65.01 283 LYS B CA 1
ATOM 10908 C C . LYS D 2 283 ? 134.224 193.161 161.200 0.85 65.01 283 LYS B C 1
ATOM 10909 O O . LYS D 2 283 ? 133.171 192.518 161.187 1.00 65.01 283 LYS B O 1
ATOM 10915 N N . GLY D 2 284 ? 134.615 193.897 162.234 1.00 68.73 284 GLY B N 1
ATOM 10916 C CA . GLY D 2 284 ? 133.738 194.146 163.358 1.00 68.73 284 GLY B CA 1
ATOM 10917 C C . GLY D 2 284 ? 133.899 193.165 164.500 1.00 68.73 284 GLY B C 1
ATOM 10918 O O . GLY D 2 284 ? 134.823 192.349 164.562 1.00 68.73 284 GLY B O 1
ATOM 10919 N N . ASP D 2 285 ? 132.955 193.264 165.432 1.00 69.22 285 ASP B N 1
ATOM 10920 C CA . ASP D 2 285 ? 132.952 192.426 166.618 1.00 69.22 285 ASP B CA 1
ATOM 10921 C C . ASP D 2 285 ? 132.538 191.001 166.244 0.74 69.22 285 ASP B C 1
ATOM 10922 O O . ASP D 2 285 ? 132.168 190.707 165.104 0.88 69.22 285 ASP B O 1
ATOM 10927 N N . LEU D 2 286 ? 132.622 190.102 167.228 0.94 70.37 286 LEU B N 1
ATOM 10928 C CA . LEU D 2 286 ? 132.208 188.722 167.006 0.94 70.37 286 LEU B CA 1
ATOM 10929 C C . LEU D 2 286 ? 130.727 188.635 166.665 0.94 70.37 286 LEU B C 1
ATOM 10930 O O . LEU D 2 286 ? 130.328 187.798 165.848 0.94 70.37 286 LEU B O 1
ATOM 10935 N N . ALA D 2 287 ? 129.902 189.492 167.271 1.00 70.79 287 ALA B N 1
ATOM 10936 C CA . ALA D 2 287 ? 128.488 189.527 166.916 1.00 70.79 287 ALA B CA 1
ATOM 10937 C C . ALA D 2 287 ? 128.287 189.926 165.462 1.00 70.79 287 ALA B C 1
ATOM 10938 O O . ALA D 2 287 ? 127.435 189.354 164.773 1.00 70.79 287 ALA B O 1
ATOM 10940 N N . SER D 2 288 ? 129.054 190.904 164.979 1.00 71.83 288 SER B N 1
ATOM 10941 C CA . SER D 2 288 ? 128.955 191.306 163.579 1.00 71.83 288 SER B CA 1
ATOM 10942 C C . SER D 2 288 ? 129.438 190.197 162.652 1.00 71.83 288 SER B C 1
ATOM 10943 O O . SER D 2 288 ? 128.869 189.981 161.575 1.00 71.83 288 SER B O 1
ATOM 10946 N N . ILE D 2 289 ? 130.501 189.493 163.046 1.00 71.73 289 ILE B N 1
ATOM 10947 C CA . ILE D 2 289 ? 131.044 188.430 162.203 1.00 71.73 289 ILE B CA 1
ATOM 10948 C C . ILE D 2 289 ? 130.083 187.250 162.135 1.00 71.73 289 ILE B C 1
ATOM 10949 O O . ILE D 2 289 ? 129.952 186.597 161.092 1.00 71.73 289 ILE B O 1
ATOM 10954 N N . THR D 2 290 ? 129.392 186.954 163.239 1.00 72.41 290 THR B N 1
ATOM 10955 C CA . THR D 2 290 ? 128.410 185.875 163.223 1.00 72.41 290 THR B CA 1
ATOM 10956 C C . THR D 2 290 ? 127.288 186.133 162.227 1.00 72.41 290 THR B C 1
ATOM 10957 O O . THR D 2 290 ? 126.645 185.181 161.774 1.00 72.41 290 THR B O 1
ATOM 10961 N N . ALA D 2 291 ? 127.038 187.394 161.879 1.00 75.95 291 ALA B N 1
ATOM 10962 C CA . ALA D 2 291 ? 126.053 187.731 160.860 1.00 75.95 291 ALA B CA 1
ATOM 10963 C C . ALA D 2 291 ? 126.682 187.811 159.474 1.00 75.95 291 ALA B C 1
ATOM 10964 O O . ALA D 2 291 ? 126.067 187.405 158.483 1.00 75.95 291 ALA B O 1
ATOM 10966 N N . GLN D 2 292 ? 127.907 188.337 159.391 1.00 72.99 292 GLN B N 1
ATOM 10967 C CA . GLN D 2 292 ? 128.585 188.437 158.103 1.00 72.99 292 GLN B CA 1
ATOM 10968 C C . GLN D 2 292 ? 128.895 187.063 157.521 1.00 72.99 292 GLN B C 1
ATOM 10969 O O . GLN D 2 292 ? 128.943 186.906 156.296 1.00 72.99 292 GLN B O 1
ATOM 10975 N N . LEU D 2 293 ? 129.108 186.061 158.377 1.00 73.97 293 LEU B N 1
ATOM 10976 C CA . LEU D 2 293 ? 129.374 184.710 157.897 1.00 73.97 293 LEU B CA 1
ATOM 10977 C C . LEU D 2 293 ? 128.158 184.080 157.233 1.00 73.97 293 LEU B C 1
ATOM 10978 O O . LEU D 2 293 ? 128.306 183.093 156.505 1.00 73.97 293 LEU B O 1
ATOM 10983 N N . GLU D 2 294 ? 126.962 184.620 157.466 1.00 79.04 294 GLU B N 1
ATOM 10984 C CA . GLU D 2 294 ? 125.752 184.069 156.869 1.00 79.04 294 GLU B CA 1
ATOM 10985 C C . GLU D 2 294 ? 125.634 184.369 155.382 0.80 79.04 294 GLU B C 1
ATOM 10986 O O . GLU D 2 294 ? 124.672 183.914 154.753 0.81 79.04 294 GLU B O 1
ATOM 10992 N N . GLN D 2 295 ? 126.574 185.124 154.811 1.00 80.52 295 GLN B N 1
ATOM 10993 C CA . GLN D 2 295 ? 126.588 185.341 153.370 1.00 80.52 295 GLN B CA 1
ATOM 10994 C C . GLN D 2 295 ? 126.824 184.045 152.604 1.00 80.52 295 GLN B C 1
ATOM 10995 O O . GLN D 2 295 ? 126.432 183.945 151.436 1.00 80.52 295 GLN B O 1
ATOM 11001 N N . TRP D 2 296 ? 127.437 183.046 153.240 0.80 76.67 296 TRP B N 1
ATOM 11002 C CA . TRP D 2 296 ? 127.754 181.785 152.590 0.63 76.67 296 TRP B CA 1
ATOM 11003 C C . TRP D 2 296 ? 127.006 180.596 153.175 0.52 76.67 296 TRP B C 1
ATOM 11004 O O . TRP D 2 296 ? 127.407 179.453 152.929 1.00 76.67 296 TRP B O 1
ATOM 11015 N N . ARG D 2 297 ? 125.940 180.825 153.940 1.00 79.90 297 ARG B N 1
ATOM 11016 C CA . ARG D 2 297 ? 125.159 179.731 154.506 1.00 79.90 297 ARG B CA 1
ATOM 11017 C C . ARG D 2 297 ? 124.399 178.983 153.419 0.28 79.90 297 ARG B C 1
ATOM 11018 O O . ARG D 2 297 ? 123.520 179.552 152.764 1.00 79.90 297 ARG B O 1
ATOM 11026 N N . ASP D 2 298 ? 124.742 177.707 153.224 0.50 84.45 298 ASP B N 1
ATOM 11027 C CA . ASP D 2 298 ? 124.051 176.827 152.277 0.50 84.45 298 ASP B CA 1
ATOM 11028 C C . ASP D 2 298 ? 124.094 177.383 150.854 0.50 84.45 298 ASP B C 1
ATOM 11029 O O . ASP D 2 298 ? 123.181 177.164 150.055 0.50 84.45 298 ASP B O 1
ATOM 11034 N N . VAL D 2 299 ? 125.163 178.115 150.527 0.74 83.34 299 VAL B N 1
ATOM 11035 C CA . VAL D 2 299 ? 125.349 178.612 149.166 0.76 83.34 299 VAL B CA 1
ATOM 11036 C C . VAL D 2 299 ? 126.072 177.608 148.284 0.54 83.34 299 VAL B C 1
ATOM 11037 O O . VAL D 2 299 ? 125.840 177.584 147.068 0.88 83.34 299 VAL B O 1
ATOM 11041 N N . SER D 2 300 ? 126.923 176.765 148.869 0.61 86.60 300 SER B N 1
ATOM 11042 C CA . SER D 2 300 ? 127.608 175.687 148.156 1.00 86.60 300 SER B CA 1
ATOM 11043 C C . SER D 2 300 ? 128.526 176.232 147.064 0.98 86.60 300 SER B C 1
ATOM 11044 O O . SER D 2 300 ? 128.406 175.895 145.885 0.75 86.60 300 SER B O 1
ATOM 11047 N N . GLN D 2 301 ? 129.454 177.092 147.473 1.00 85.83 301 GLN B N 1
ATOM 11048 C CA . GLN D 2 301 ? 130.511 177.536 146.575 1.00 85.83 301 GLN B CA 1
ATOM 11049 C C . GLN D 2 301 ? 131.505 176.402 146.369 0.34 85.83 301 GLN B C 1
ATOM 11050 O O . GLN D 2 301 ? 132.164 175.967 147.318 1.00 85.83 301 GLN B O 1
ATOM 11056 N N . GLU D 2 302 ? 131.611 175.914 145.132 1.00 88.48 302 GLU B N 1
ATOM 11057 C CA . GLU D 2 302 ? 132.482 174.768 144.894 1.00 88.48 302 GLU B CA 1
ATOM 11058 C C . GLU D 2 302 ? 133.966 175.106 145.065 1.00 88.48 302 GLU B C 1
ATOM 11059 O O . GLU D 2 302 ? 134.731 174.219 145.464 1.00 88.48 302 GLU B O 1
ATOM 11065 N N . PRO D 2 303 ? 134.438 176.326 144.793 1.00 81.94 303 PRO B N 1
ATOM 11066 C CA . PRO D 2 303 ? 135.739 176.719 145.326 1.00 81.94 303 PRO B CA 1
ATOM 11067 C C . PRO D 2 303 ? 135.582 177.344 146.701 1.00 81.94 303 PRO B C 1
ATOM 11068 O O . PRO D 2 303 ? 134.892 178.364 146.852 1.00 81.94 303 PRO B O 1
ATOM 11072 N N . PRO D 2 304 ? 136.178 176.751 147.733 1.00 75.95 304 PRO B N 1
ATOM 11073 C CA . PRO D 2 304 ? 136.067 177.335 149.074 1.00 75.95 304 PRO B CA 1
ATOM 11074 C C . PRO D 2 304 ? 136.610 178.756 149.101 1.00 75.95 304 PRO B C 1
ATOM 11075 O O . PRO D 2 304 ? 137.627 179.065 148.478 1.00 75.95 304 PRO B O 1
ATOM 11079 N N . VAL D 2 305 ? 135.913 179.624 149.833 1.00 68.17 305 VAL B N 1
ATOM 11080 C CA . VAL D 2 305 ? 136.272 181.035 149.867 1.00 68.17 305 VAL B CA 1
ATOM 11081 C C . VAL D 2 305 ? 137.351 181.260 150.916 1.00 68.17 305 VAL B C 1
ATOM 11082 O O . VAL D 2 305 ? 137.330 180.651 151.994 1.00 68.17 305 VAL B O 1
ATOM 11086 N N . TRP D 2 306 ? 138.301 182.136 150.604 1.00 65.65 306 TRP B N 1
ATOM 11087 C CA . TRP D 2 306 ? 139.386 182.464 151.519 1.00 65.65 306 TRP B CA 1
ATOM 11088 C C . TRP D 2 306 ? 139.044 183.749 152.260 1.00 65.65 306 TRP B C 1
ATOM 11089 O O . TRP D 2 306 ? 138.763 184.776 151.636 1.00 65.65 306 TRP B O 1
ATOM 11100 N N . LEU D 2 307 ? 139.070 183.690 153.587 1.00 63.82 307 LEU B N 1
ATOM 11101 C CA . LEU D 2 307 ? 138.588 184.775 154.428 1.00 63.82 307 LEU B CA 1
ATOM 11102 C C . LEU D 2 307 ? 139.695 185.325 155.314 1.00 63.82 307 LEU B C 1
ATOM 11103 O O . LEU D 2 307 ? 140.492 184.568 155.877 1.00 63.82 307 LEU B O 1
ATOM 11108 N N . ASP D 2 308 ? 139.735 186.648 155.425 1.00 65.85 308 ASP B N 1
ATOM 11109 C CA . ASP D 2 308 ? 140.549 187.350 156.407 1.00 65.85 308 ASP B CA 1
ATOM 11110 C C . ASP D 2 308 ? 139.596 188.011 157.393 1.00 65.85 308 ASP B C 1
ATOM 11111 O O . ASP D 2 308 ? 138.770 188.840 156.999 1.00 65.85 308 ASP B O 1
ATOM 11116 N N . ILE D 2 309 ? 139.710 187.647 158.663 1.00 61.89 309 ILE B N 1
ATOM 11117 C CA . ILE D 2 309 ? 138.781 188.089 159.694 1.00 61.89 309 ILE B CA 1
ATOM 11118 C C . ILE D 2 309 ? 139.502 189.097 160.576 1.00 61.89 309 ILE B C 1
ATOM 11119 O O . ILE D 2 309 ? 140.481 188.759 161.253 1.00 61.89 309 ILE B O 1
ATOM 11124 N N . GLU D 2 310 ? 139.020 190.340 160.565 1.00 67.99 310 GLU B N 1
ATOM 11125 C CA . GLU D 2 310 ? 139.581 191.409 161.389 1.00 67.99 310 GLU B CA 1
ATOM 11126 C C . GLU D 2 310 ? 138.690 191.584 162.615 1.00 67.99 310 GLU B C 1
ATOM 11127 O O . GLU D 2 310 ? 137.889 192.515 162.719 1.00 67.99 310 GLU B O 1
ATOM 11133 N N . ILE D 2 311 ? 138.836 190.656 163.561 1.00 67.27 311 ILE B N 1
ATOM 11134 C CA . ILE D 2 311 ? 138.019 190.693 164.767 1.00 67.27 311 ILE B CA 1
ATOM 11135 C C . ILE D 2 311 ? 138.449 191.856 165.650 1.00 67.27 311 ILE B C 1
ATOM 11136 O O . ILE D 2 311 ? 139.644 192.075 165.887 1.00 67.27 311 ILE B O 1
ATOM 11141 N N . THR D 2 312 ? 137.471 192.628 166.118 1.00 67.41 312 THR B N 1
ATOM 11142 C CA . THR D 2 312 ? 137.705 193.759 167.013 0.58 67.41 312 THR B CA 1
ATOM 11143 C C . THR D 2 312 ? 137.367 193.329 168.438 0.80 67.41 312 THR B C 1
ATOM 11144 O O . THR D 2 312 ? 136.334 193.704 168.994 1.00 67.41 312 THR B O 1
ATOM 11148 N N . THR D 2 313 ? 138.257 192.539 169.037 1.00 67.66 313 THR B N 1
ATOM 11149 C CA . THR D 2 313 ? 138.097 192.105 170.418 0.80 67.66 313 THR B CA 1
ATOM 11150 C C . THR D 2 313 ? 139.458 192.100 171.095 1.00 67.66 313 THR B C 1
ATOM 11151 O O . THR D 2 313 ? 140.497 192.122 170.432 1.00 67.66 313 THR B O 1
ATOM 11155 N N . ASP D 2 314 ? 139.439 192.076 172.428 0.80 69.99 314 ASP B N 1
ATOM 11156 C CA . ASP D 2 314 ? 140.649 191.951 173.226 0.75 69.99 314 ASP B CA 1
ATOM 11157 C C . ASP D 2 314 ? 140.856 190.530 173.744 0.59 69.99 314 ASP B C 1
ATOM 11158 O O . ASP D 2 314 ? 141.839 190.268 174.446 0.69 69.99 314 ASP B O 1
ATOM 11163 N N . GLU D 2 315 ? 139.960 189.610 173.400 1.00 71.61 315 GLU B N 1
ATOM 11164 C CA . GLU D 2 315 ? 140.068 188.236 173.863 0.91 71.61 315 GLU B CA 1
ATOM 11165 C C . GLU D 2 315 ? 141.259 187.547 173.196 1.00 71.61 315 GLU B C 1
ATOM 11166 O O . GLU D 2 315 ? 141.729 187.952 172.130 0.80 71.61 315 GLU B O 1
ATOM 11172 N N . TYR D 2 316 ? 141.759 186.502 173.854 1.00 67.70 316 TYR B N 1
ATOM 11173 C CA . TYR D 2 316 ? 142.930 185.784 173.369 1.00 67.70 316 TYR B CA 1
ATOM 11174 C C . TYR D 2 316 ? 142.680 185.208 171.980 1.00 67.70 316 TYR B C 1
ATOM 11175 O O . TYR D 2 316 ? 141.614 184.646 171.707 0.79 67.70 316 TYR B O 1
ATOM 11184 N N . LEU D 2 317 ? 143.673 185.355 171.099 0.92 66.33 317 LEU B N 1
ATOM 11185 C CA . LEU D 2 317 ? 143.535 184.864 169.732 0.79 66.33 317 LEU B CA 1
ATOM 11186 C C . LEU D 2 317 ? 143.410 183.346 169.695 0.84 66.33 317 LEU B C 1
ATOM 11187 O O . LEU D 2 317 ? 142.576 182.800 168.960 0.91 66.33 317 LEU B O 1
ATOM 11192 N N . HIS D 2 318 ? 144.232 182.646 170.480 0.99 66.03 318 HIS B N 1
ATOM 11193 C CA . HIS D 2 318 ? 144.203 181.189 170.497 0.99 66.03 318 HIS B CA 1
ATOM 11194 C C . HIS D 2 318 ? 142.925 180.638 171.108 0.99 66.03 318 HIS B C 1
ATOM 11195 O O . HIS D 2 318 ? 142.682 179.431 171.011 0.99 66.03 318 HIS B O 1
ATOM 11202 N N . ASP D 2 319 ? 142.114 181.485 171.739 0.85 70.88 319 ASP B N 1
ATOM 11203 C CA . ASP D 2 319 ? 140.812 181.096 172.260 0.82 70.88 319 ASP B CA 1
ATOM 11204 C C . ASP D 2 319 ? 139.677 181.489 171.322 0.69 70.88 319 ASP B C 1
ATOM 11205 O O . ASP D 2 319 ? 138.676 180.774 171.226 0.99 70.88 319 ASP B O 1
ATOM 11210 N N . ILE D 2 320 ? 139.814 182.618 170.622 0.97 69.96 320 ILE B N 1
ATOM 11211 C CA . ILE D 2 320 ? 138.749 183.059 169.725 0.86 69.96 320 ILE B CA 1
ATOM 11212 C C . ILE D 2 320 ? 138.792 182.294 168.408 1.00 69.96 320 ILE B C 1
ATOM 11213 O O . ILE D 2 320 ? 137.759 182.124 167.742 1.00 69.96 320 ILE B O 1
ATOM 11218 N N . GLN D 2 321 ? 139.975 181.815 168.009 1.00 68.10 321 GLN B N 1
ATOM 11219 C CA . GLN D 2 321 ? 140.061 181.026 166.786 1.00 68.10 321 GLN B CA 1
ATOM 11220 C C . GLN D 2 321 ? 139.261 179.738 166.901 1.00 68.10 321 GLN B C 1
ATOM 11221 O O . GLN D 2 321 ? 138.739 179.242 165.897 1.00 68.10 321 GLN B O 1
ATOM 11227 N N . ARG D 2 322 ? 139.140 179.193 168.112 0.93 73.50 322 ARG B N 1
ATOM 11228 C CA . ARG D 2 322 ? 138.363 177.973 168.301 0.82 73.50 322 ARG B CA 1
ATOM 11229 C C . ARG D 2 322 ? 136.896 178.191 167.951 0.97 73.50 322 ARG B C 1
ATOM 11230 O O . ARG D 2 322 ? 136.305 177.406 167.200 0.82 73.50 322 ARG B O 1
ATOM 11238 N N . LYS D 2 323 ? 136.292 179.261 168.471 1.00 71.79 323 LYS B N 1
ATOM 11239 C CA . LYS D 2 323 ? 134.889 179.511 168.157 1.00 71.79 323 LYS B CA 1
ATOM 11240 C C . LYS D 2 323 ? 134.718 179.970 166.714 1.00 71.79 323 LYS B C 1
ATOM 11241 O O . LYS D 2 323 ? 133.684 179.695 166.092 1.00 71.79 323 LYS B O 1
ATOM 11247 N N . ILE D 2 324 ? 135.719 180.655 166.155 1.00 73.18 324 ILE B N 1
ATOM 11248 C CA . ILE D 2 324 ? 135.656 181.000 164.736 1.00 73.18 324 ILE B CA 1
ATOM 11249 C C . ILE D 2 324 ? 135.591 179.734 163.888 1.00 73.18 324 ILE B C 1
ATOM 11250 O O . ILE D 2 324 ? 134.756 179.612 162.983 1.00 73.18 324 ILE B O 1
ATOM 11255 N N . GLN D 2 325 ? 136.459 178.764 164.185 1.00 74.16 325 GLN B N 1
ATOM 11256 C CA . GLN D 2 325 ? 136.432 177.498 163.460 1.00 74.16 325 GLN B CA 1
ATOM 11257 C C . GLN D 2 325 ? 135.127 176.753 163.701 1.00 74.16 325 GLN B C 1
ATOM 11258 O O . GLN D 2 325 ? 134.599 176.102 162.792 1.00 74.16 325 GLN B O 1
ATOM 11264 N N . ALA D 2 326 ? 134.596 176.829 164.923 0.92 75.40 326 ALA B N 1
ATOM 11265 C CA . ALA D 2 326 ? 133.320 176.183 165.211 0.92 75.40 326 ALA B CA 1
ATOM 11266 C C . ALA D 2 326 ? 132.207 176.758 164.345 0.92 75.40 326 ALA B C 1
ATOM 11267 O O . ALA D 2 326 ? 131.371 176.014 163.819 0.92 75.40 326 ALA B O 1
ATOM 11269 N N . LEU D 2 327 ? 132.181 178.081 164.188 1.00 76.37 327 LEU B N 1
ATOM 11270 C CA . LEU D 2 327 ? 131.176 178.703 163.331 1.00 76.37 327 LEU B CA 1
ATOM 11271 C C . LEU D 2 327 ? 131.390 178.328 161.870 1.00 76.37 327 LEU B C 1
ATOM 11272 O O . LEU D 2 327 ? 130.427 178.074 161.137 1.00 76.37 327 LEU B O 1
ATOM 11277 N N . THR D 2 328 ? 132.649 178.284 161.427 1.00 78.03 328 THR B N 1
ATOM 11278 C CA . THR D 2 328 ? 132.921 178.001 160.020 1.00 78.03 328 THR B CA 1
ATOM 11279 C C . THR D 2 328 ? 132.642 176.547 159.652 1.00 78.03 328 THR B C 1
ATOM 11280 O O . THR D 2 328 ? 132.350 176.255 158.487 1.00 78.03 328 THR B O 1
ATOM 11284 N N . GLU D 2 329 ? 132.739 175.623 160.613 1.00 79.59 329 GLU B N 1
ATOM 11285 C CA . GLU D 2 329 ? 132.571 174.205 160.300 1.00 79.59 329 GLU B CA 1
ATOM 11286 C C . GLU D 2 329 ? 131.226 173.890 159.657 1.00 79.59 329 GLU B C 1
ATOM 11287 O O . GLU D 2 329 ? 131.123 172.904 158.920 1.00 79.59 329 GLU B O 1
ATOM 11293 N N . SER D 2 330 ? 130.199 174.696 159.911 1.00 80.47 330 SER B N 1
ATOM 11294 C CA . SER D 2 330 ? 128.891 174.477 159.306 0.84 80.47 330 SER B CA 1
ATOM 11295 C C . SER D 2 330 ? 128.725 175.195 157.973 0.74 80.47 330 SER B C 1
ATOM 11296 O O . SER D 2 330 ? 127.619 175.194 157.423 1.00 80.47 330 SER B O 1
ATOM 11299 N N . LEU D 2 331 ? 129.782 175.794 157.443 1.00 79.82 331 LEU B N 1
ATOM 11300 C CA . LEU D 2 331 ? 129.732 176.590 156.228 1.00 79.82 331 LEU B CA 1
ATOM 11301 C C . LEU D 2 331 ? 130.730 176.056 155.215 1.00 79.82 331 LEU B C 1
ATOM 11302 O O . LEU D 2 331 ? 131.743 175.452 155.585 1.00 79.82 331 LEU B O 1
ATOM 11307 N N . PRO D 2 332 ? 130.468 176.259 153.911 1.00 79.60 332 PRO B N 1
ATOM 11308 C CA . PRO D 2 332 ? 131.436 175.922 152.860 1.00 79.60 332 PRO B CA 1
ATOM 11309 C C . PRO D 2 332 ? 132.511 176.992 152.681 1.00 79.60 332 PRO B C 1
ATOM 11310 O O . PRO D 2 332 ? 132.682 177.554 151.598 1.00 79.60 332 PRO B O 1
ATOM 11314 N N . VAL D 2 333 ? 133.241 177.278 153.757 1.00 72.06 333 VAL B N 1
ATOM 11315 C CA . VAL D 2 333 ? 134.209 178.365 153.785 1.00 72.06 333 VAL B CA 1
ATOM 11316 C C . VAL D 2 333 ? 135.473 177.872 154.476 1.00 72.06 333 VAL B C 1
ATOM 11317 O O . VAL D 2 333 ? 135.443 176.920 155.261 1.00 72.06 333 VAL B O 1
ATOM 11321 N N . GLU D 2 334 ? 136.597 178.522 154.172 1.00 68.52 334 GLU B N 1
ATOM 11322 C CA . GLU D 2 334 ? 137.887 178.160 154.754 1.00 68.52 334 GLU B CA 1
ATOM 11323 C C . GLU D 2 334 ? 138.610 179.436 155.163 1.00 68.52 334 GLU B C 1
ATOM 11324 O O . GLU D 2 334 ? 138.944 180.263 154.310 1.00 68.52 334 GLU B O 1
ATOM 11330 N N . VAL D 2 335 ? 138.857 179.588 156.464 1.00 62.58 335 VAL B N 1
ATOM 11331 C CA . VAL D 2 335 ? 139.498 180.789 156.990 1.00 62.58 335 VAL B CA 1
ATOM 11332 C C . VAL D 2 335 ? 141.010 180.634 156.902 1.00 62.58 335 VAL B C 1
ATOM 11333 O O . VAL D 2 335 ? 141.569 179.610 157.312 1.00 62.58 335 VAL B O 1
ATOM 11337 N N . LEU D 2 336 ? 141.681 181.656 156.373 1.00 60.52 336 LEU B N 1
ATOM 11338 C CA . LEU D 2 336 ? 143.135 181.640 156.286 1.00 60.52 336 LEU B CA 1
ATOM 11339 C C . LEU D 2 336 ? 143.806 182.490 157.355 1.00 60.52 336 LEU B C 1
ATOM 11340 O O . LEU D 2 336 ? 144.846 182.088 157.888 1.00 60.52 336 LEU B O 1
ATOM 11345 N N . LEU D 2 337 ? 143.243 183.650 157.684 1.00 58.60 337 LEU B N 1
ATOM 11346 C CA . LEU D 2 337 ? 143.901 184.579 158.591 1.00 58.60 337 LEU B CA 1
ATOM 11347 C C . LEU D 2 337 ? 142.884 185.165 159.560 1.00 58.60 337 LEU B C 1
ATOM 11348 O O . LEU D 2 337 ? 141.752 185.466 159.175 1.00 58.60 337 LEU B O 1
ATOM 11353 N N . VAL D 2 338 ? 143.295 185.306 160.819 1.00 58.11 338 VAL B N 1
ATOM 11354 C CA . VAL D 2 338 ? 142.513 185.982 161.849 1.00 58.11 338 VAL B CA 1
ATOM 11355 C C . VAL D 2 338 ? 143.431 186.954 162.576 1.00 58.11 338 VAL B C 1
ATOM 11356 O O . VAL D 2 338 ? 144.478 186.552 163.094 1.00 58.11 338 VAL B O 1
ATOM 11360 N N . ARG D 2 339 ? 143.040 188.225 162.618 1.00 66.11 339 ARG B N 1
ATOM 11361 C CA . ARG D 2 339 ? 143.850 189.256 163.253 1.00 66.11 339 ARG B CA 1
ATOM 11362 C C . ARG D 2 339 ? 142.977 190.119 164.148 1.00 66.11 339 ARG B C 1
ATOM 11363 O O . ARG D 2 339 ? 141.844 190.447 163.787 1.00 66.11 339 ARG B O 1
ATOM 11371 N N . ARG D 2 340 ? 143.511 190.483 165.311 0.70 68.31 340 ARG B N 1
ATOM 11372 C CA . ARG D 2 340 ? 142.783 191.302 166.271 0.70 68.31 340 ARG B CA 1
ATOM 11373 C C . ARG D 2 340 ? 142.943 192.774 165.911 0.70 68.31 340 ARG B C 1
ATOM 11374 O O . ARG D 2 340 ? 144.067 193.274 165.799 0.70 68.31 340 ARG B O 1
ATOM 11382 N N . SER D 2 341 ? 141.822 193.466 165.735 1.00 69.72 341 SER B N 1
ATOM 11383 C CA . SER D 2 341 ? 141.847 194.880 165.383 1.00 69.72 341 SER B CA 1
ATOM 11384 C C . SER D 2 341 ? 141.522 195.753 166.590 1.00 69.72 341 SER B C 1
ATOM 11385 O O . SER D 2 341 ? 140.358 195.912 166.955 1.00 69.72 341 SER B O 1
ATOM 11388 N N . ARG D 2 354 ? 145.131 189.032 175.636 1.00 77.64 354 ARG B N 1
ATOM 11389 C CA . ARG D 2 354 ? 146.393 189.738 175.457 1.00 77.64 354 ARG B CA 1
ATOM 11390 C C . ARG D 2 354 ? 147.045 189.321 174.138 1.00 77.64 354 ARG B C 1
ATOM 11391 O O . ARG D 2 354 ? 146.588 188.390 173.476 1.00 77.64 354 ARG B O 1
ATOM 11399 N N . GLU D 2 355 ? 148.111 190.023 173.764 1.00 75.27 355 GLU B N 1
ATOM 11400 C CA . GLU D 2 355 ? 148.762 189.814 172.482 1.00 75.27 355 GLU B CA 1
ATOM 11401 C C . GLU D 2 355 ? 149.473 188.464 172.440 1.00 75.27 355 GLU B C 1
ATOM 11402 O O . GLU D 2 355 ? 149.913 187.926 173.459 1.00 75.27 355 GLU B O 1
ATOM 11408 N N . THR D 2 356 ? 149.583 187.918 171.231 1.00 68.27 356 THR B N 1
ATOM 11409 C CA . THR D 2 356 ? 150.323 186.692 170.977 1.00 68.27 356 THR B CA 1
ATOM 11410 C C . THR D 2 356 ? 151.476 186.987 170.028 1.00 68.27 356 THR B C 1
ATOM 11411 O O . THR D 2 356 ? 151.447 187.969 169.279 1.00 68.27 356 THR B O 1
ATOM 11415 N N . LEU D 2 357 ? 152.497 186.130 170.065 1.00 62.56 357 LEU B N 1
ATOM 11416 C CA . LEU D 2 357 ? 153.679 186.351 169.240 1.00 62.56 357 LEU B CA 1
ATOM 11417 C C . LEU D 2 357 ? 153.373 186.251 167.752 1.00 62.56 357 LEU B C 1
ATOM 11418 O O . LEU D 2 357 ? 154.106 186.825 166.939 1.00 62.56 357 LEU B O 1
ATOM 11423 N N . SER D 2 358 ? 152.306 185.543 167.376 1.00 65.19 358 SER B N 1
ATOM 11424 C CA . SER D 2 358 ? 151.946 185.431 165.967 1.00 65.19 358 SER B CA 1
ATOM 11425 C C . SER D 2 358 ? 151.361 186.722 165.411 1.00 65.19 358 SER B C 1
ATOM 11426 O O . SER D 2 358 ? 151.145 186.816 164.199 1.00 65.19 358 SER B O 1
ATOM 11429 N N . GLU D 2 359 ? 151.093 187.710 166.263 1.00 67.00 359 GLU B N 1
ATOM 11430 C CA . GLU D 2 359 ? 150.486 188.962 165.828 1.00 67.00 359 GLU B CA 1
ATOM 11431 C C . GLU D 2 359 ? 151.517 190.063 165.608 1.00 67.00 359 GLU B C 1
ATOM 11432 O O . GLU D 2 359 ? 151.552 190.679 164.539 1.00 67.00 359 GLU B O 1
ATOM 11438 N N . LEU D 2 360 ? 152.359 190.314 166.605 1.00 69.71 360 LEU B N 1
ATOM 11439 C CA . LEU D 2 360 ? 153.220 191.487 166.593 1.00 69.71 360 LEU B CA 1
ATOM 11440 C C . LEU D 2 360 ? 154.244 191.424 165.467 1.00 69.71 360 LEU B C 1
ATOM 11441 O O . LEU D 2 360 ? 154.649 190.349 165.018 1.00 69.71 360 LEU B O 1
ATOM 11446 N N . SER D 2 361 ? 154.655 192.602 165.010 1.00 75.56 361 SER B N 1
ATOM 11447 C CA . SER D 2 361 ? 155.684 192.697 163.990 1.00 75.56 361 SER B CA 1
ATOM 11448 C C . SER D 2 361 ? 157.068 192.536 164.607 1.00 75.56 361 SER B C 1
ATOM 11449 O O . SER D 2 361 ? 157.285 192.810 165.793 1.00 75.56 361 SER B O 1
ATOM 11452 N N . VAL D 2 362 ? 158.012 192.086 163.778 1.00 76.66 362 VAL B N 1
ATOM 11453 C CA . VAL D 2 362 ? 159.383 191.892 164.236 1.00 76.66 362 VAL B CA 1
ATOM 11454 C C . VAL D 2 362 ? 159.993 193.210 164.688 1.00 76.66 362 VAL B C 1
ATOM 11455 O O . VAL D 2 362 ? 160.741 193.255 165.673 1.00 76.66 362 VAL B O 1
ATOM 11459 N N . GLU D 2 363 ? 159.691 194.301 163.980 1.00 78.77 363 GLU B N 1
ATOM 11460 C CA . GLU D 2 363 ? 160.202 195.608 164.379 1.00 78.77 363 GLU B CA 1
ATOM 11461 C C . GLU D 2 363 ? 159.678 196.005 165.753 1.00 78.77 363 GLU B C 1
ATOM 11462 O O . GLU D 2 363 ? 160.433 196.509 166.592 1.00 78.77 363 GLU B O 1
ATOM 11468 N N . GLU D 2 364 ? 158.386 195.781 166.004 1.00 79.15 364 GLU B N 1
ATOM 11469 C CA . GLU D 2 364 ? 157.815 196.112 167.306 1.00 79.15 364 GLU B CA 1
ATOM 11470 C C . GLU D 2 364 ? 158.435 195.262 168.408 1.00 79.15 364 GLU B C 1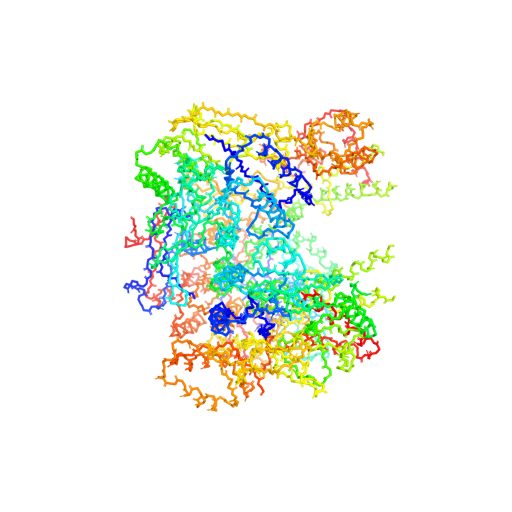
ATOM 11471 O O . GLU D 2 364 ? 158.752 195.763 169.495 1.00 79.15 364 GLU B O 1
ATOM 11477 N N . VAL D 2 365 ? 158.617 193.965 168.143 1.00 73.12 365 VAL B N 1
ATOM 11478 C CA . VAL D 2 365 ? 159.248 193.090 169.124 1.00 73.12 365 VAL B CA 1
ATOM 11479 C C . VAL D 2 365 ? 160.676 193.505 169.437 1.00 73.12 365 VAL B C 1
ATOM 11480 O O . VAL D 2 365 ? 161.067 193.502 170.610 1.00 73.12 365 VAL B O 1
ATOM 11484 N N . PHE D 2 366 ? 161.462 193.879 168.428 1.00 75.63 366 PHE B N 1
ATOM 11485 C CA . PHE D 2 366 ? 162.812 194.364 168.686 1.00 75.63 366 PHE B CA 1
ATOM 11486 C C . PHE D 2 366 ? 162.816 195.699 169.420 1.00 75.63 366 PHE B C 1
ATOM 11487 O O . PHE D 2 366 ? 163.670 195.925 170.283 1.00 75.63 366 PHE B O 1
ATOM 11495 N N . ASN D 2 367 ? 161.883 196.596 169.086 1.00 75.93 367 ASN B N 1
ATOM 11496 C CA . ASN D 2 367 ? 161.795 197.869 169.793 1.00 75.93 367 ASN B CA 1
ATOM 11497 C C . ASN D 2 367 ? 161.482 197.654 171.266 1.00 75.93 367 ASN B C 1
ATOM 11498 O O . ASN D 2 367 ? 162.006 198.366 172.131 1.00 75.93 367 ASN B O 1
ATOM 11503 N N . ARG D 2 368 ? 160.623 196.679 171.571 1.00 75.21 368 ARG B N 1
ATOM 11504 C CA . ARG D 2 368 ? 160.351 196.356 172.967 1.00 75.21 368 ARG B CA 1
ATOM 11505 C C . ARG D 2 368 ? 161.603 195.897 173.704 1.00 75.21 368 ARG B C 1
ATOM 11506 O O . ARG D 2 368 ? 161.667 196.023 174.931 1.00 75.21 368 ARG B O 1
ATOM 11514 N N . ARG D 2 369 ? 162.596 195.365 172.989 1.00 73.82 369 ARG B N 1
ATOM 11515 C CA . ARG D 2 369 ? 163.891 195.094 173.604 1.00 73.82 369 ARG B CA 1
ATOM 11516 C C . ARG D 2 369 ? 164.699 196.374 173.776 1.00 73.82 369 ARG B C 1
ATOM 11517 O O . ARG D 2 369 ? 165.417 196.530 174.770 1.00 73.82 369 ARG B O 1
ATOM 11525 N N . LEU D 2 370 ? 164.596 197.296 172.816 1.00 80.93 370 LEU B N 1
ATOM 11526 C CA . LEU D 2 370 ? 165.329 198.554 172.913 1.00 80.93 370 LEU B CA 1
ATOM 11527 C C . LEU D 2 370 ? 164.803 199.415 174.053 1.00 80.93 370 LEU B C 1
ATOM 11528 O O . LEU D 2 370 ? 165.569 200.148 174.690 1.00 80.93 370 LEU B O 1
ATOM 11533 N N . ALA D 2 371 ? 163.496 199.349 174.319 1.00 83.72 371 ALA B N 1
ATOM 11534 C CA . ALA D 2 371 ? 162.904 200.158 175.378 1.00 83.72 371 ALA B CA 1
ATOM 11535 C C . ALA D 2 371 ? 163.460 199.815 176.753 1.00 83.72 371 ALA B C 1
ATOM 11536 O O . ALA D 2 371 ? 163.714 200.727 177.546 1.00 83.72 371 ALA B O 1
ATOM 11538 N N . LEU D 2 372 ? 163.656 198.531 177.054 1.00 82.17 372 LEU B N 1
ATOM 11539 C CA . LEU D 2 372 ? 164.267 198.132 178.314 1.00 82.17 372 LEU B CA 1
ATOM 11540 C C . LEU D 2 372 ? 165.718 198.577 178.428 1.00 82.17 372 LEU B C 1
ATOM 11541 O O . LEU D 2 372 ? 166.202 198.790 179.545 1.00 82.17 372 LEU B O 1
ATOM 11546 N N . GLU D 2 373 ? 166.415 198.713 177.305 1.00 91.99 373 GLU B N 1
ATOM 11547 C CA . GLU D 2 373 ? 167.748 199.290 177.272 1.00 91.99 373 GLU B CA 1
ATOM 11548 C C . GLU D 2 373 ? 167.615 200.816 177.259 1.00 91.99 373 GLU B C 1
ATOM 11549 O O . GLU D 2 373 ? 166.521 201.362 177.093 1.00 91.99 373 GLU B O 1
ATOM 11555 N N . GLU D 2 374 ? 168.729 201.520 177.468 1.00 99.99 374 GLU B N 1
ATOM 11556 C CA . GLU D 2 374 ? 168.711 202.977 177.487 1.00 99.99 374 GLU B CA 1
ATOM 11557 C C . GLU D 2 374 ? 168.126 203.523 176.189 1.00 99.99 374 GLU B C 1
ATOM 11558 O O . GLU D 2 374 ? 168.426 203.025 175.099 1.00 99.99 374 GLU B O 1
ATOM 11564 N N . LEU D 2 375 ? 167.289 204.552 176.310 1.00 101.48 375 LEU B N 1
ATOM 11565 C CA . LEU D 2 375 ? 166.485 205.053 175.195 1.00 101.48 375 LEU B CA 1
ATOM 11566 C C . LEU D 2 375 ? 167.130 206.221 174.458 1.00 101.48 375 LEU B C 1
ATOM 11567 O O . LEU D 2 375 ? 166.428 207.104 173.958 1.00 101.48 375 LEU B O 1
ATOM 11572 N N . ASP D 2 376 ? 168.457 206.254 174.375 1.00 104.97 376 ASP B N 1
ATOM 11573 C CA . ASP D 2 376 ? 169.159 207.325 173.675 1.00 104.97 376 ASP B CA 1
ATOM 11574 C C . ASP D 2 376 ? 168.946 207.162 172.174 1.00 104.97 376 ASP B C 1
ATOM 11575 O O . ASP D 2 376 ? 169.323 206.138 171.594 1.00 104.97 376 ASP B O 1
ATOM 11580 N N . GLU D 2 377 ? 168.343 208.174 171.544 1.00 99.85 377 GLU B N 1
ATOM 11581 C CA . GLU D 2 377 ? 168.064 208.106 170.112 1.00 99.85 377 GLU B CA 1
ATOM 11582 C C . GLU D 2 377 ? 169.342 208.044 169.285 1.00 99.85 377 GLU B C 1
ATOM 11583 O O . GLU D 2 377 ? 169.360 207.423 168.214 1.00 99.85 377 GLU B O 1
ATOM 11589 N N . SER D 2 378 ? 170.421 208.665 169.775 1.00 100.30 378 SER B N 1
ATOM 11590 C CA . SER D 2 378 ? 171.674 208.713 169.026 1.00 100.30 378 SER B CA 1
ATOM 11591 C C . SER D 2 378 ? 172.163 207.318 168.659 1.00 100.30 378 SER B C 1
ATOM 11592 O O . SER D 2 378 ? 172.753 207.119 167.591 1.00 100.30 378 SER B O 1
ATOM 11595 N N . GLN D 2 379 ? 171.927 206.341 169.530 1.00 95.90 379 GLN B N 1
ATOM 11596 C CA . GLN D 2 379 ? 172.222 204.947 169.230 1.00 95.90 379 GLN B CA 1
ATOM 11597 C C . GLN D 2 379 ? 171.006 204.186 168.723 1.00 95.90 379 GLN B C 1
ATOM 11598 O O . GLN D 2 379 ? 171.161 203.204 167.987 1.00 95.90 379 GLN B O 1
ATOM 11604 N N . GLN D 2 380 ? 169.800 204.618 169.104 1.00 94.94 380 GLN B N 1
ATOM 11605 C CA . GLN D 2 380 ? 168.593 203.917 168.679 1.00 94.94 380 GLN B CA 1
ATOM 11606 C C . GLN D 2 380 ? 168.423 203.960 167.169 1.00 94.94 380 GLN B C 1
ATOM 11607 O O . GLN D 2 380 ? 168.009 202.970 166.561 1.00 94.94 380 GLN B O 1
ATOM 11613 N N . GLN D 2 381 ? 168.719 205.101 166.544 1.00 94.97 381 GLN B N 1
ATOM 11614 C CA . GLN D 2 381 ? 168.561 205.194 165.094 1.00 94.97 381 GLN B CA 1
ATOM 11615 C C . GLN D 2 381 ? 169.496 204.229 164.368 1.00 94.97 381 GLN B C 1
ATOM 11616 O O . GLN D 2 381 ? 169.074 203.512 163.449 1.00 94.97 381 GLN B O 1
ATOM 11622 N N . ARG D 2 382 ? 170.763 204.172 164.787 1.00 91.39 382 ARG B N 1
ATOM 11623 C CA . ARG D 2 382 ? 171.717 203.272 164.149 1.00 91.39 382 ARG B CA 1
ATOM 11624 C C . ARG D 2 382 ? 171.346 201.816 164.395 1.00 91.39 382 ARG B C 1
ATOM 11625 O O . ARG D 2 382 ? 171.430 200.981 163.486 1.00 91.39 382 ARG B O 1
ATOM 11633 N N . LEU D 2 383 ? 170.925 201.491 165.621 1.00 85.96 383 LEU B N 1
ATOM 11634 C CA . LEU D 2 383 ? 170.532 200.118 165.919 1.00 85.96 383 LEU B CA 1
ATOM 11635 C C . LEU D 2 383 ? 169.295 199.713 165.127 1.00 85.96 383 LEU B C 1
ATOM 11636 O O . LEU D 2 383 ? 169.198 198.575 164.658 1.00 85.96 383 LEU B O 1
ATOM 11641 N N . GLN D 2 384 ? 168.337 200.629 164.970 1.00 84.95 384 GLN B N 1
ATOM 11642 C CA . GLN D 2 384 ? 167.149 200.334 164.178 1.00 84.95 384 GLN B CA 1
ATOM 11643 C C . GLN D 2 384 ? 167.506 200.099 162.718 1.00 84.95 384 GLN B C 1
ATOM 11644 O O . GLN D 2 384 ? 166.995 199.164 162.091 1.00 84.95 384 GLN B O 1
ATOM 11650 N N . HIS D 2 385 ? 168.387 200.934 162.159 1.00 86.86 385 HIS B N 1
ATOM 11651 C CA . HIS D 2 385 ? 168.817 200.718 160.780 1.00 86.86 385 HIS B CA 1
ATOM 11652 C C . HIS D 2 385 ? 169.522 199.376 160.629 1.00 86.86 385 HIS B C 1
ATOM 11653 O O . HIS D 2 385 ? 169.287 198.644 159.658 1.00 86.86 385 HIS B O 1
ATOM 11660 N N . LEU D 2 386 ? 170.386 199.034 161.588 1.00 82.07 386 LEU B N 1
ATOM 11661 C CA . LEU D 2 386 ? 171.112 197.770 161.526 1.00 82.07 386 LEU B CA 1
ATOM 11662 C C . LEU D 2 386 ? 170.164 196.580 161.621 1.00 82.07 386 LEU B C 1
ATOM 11663 O O . LEU D 2 386 ? 170.303 195.599 160.880 1.00 82.07 386 LEU B O 1
ATOM 11668 N N . PHE D 2 387 ? 169.186 196.650 162.523 1.00 80.12 387 PHE B N 1
ATOM 11669 C CA . PHE D 2 387 ? 168.223 195.564 162.655 1.00 80.12 387 PHE B CA 1
ATOM 11670 C C . PHE D 2 387 ? 167.384 195.422 161.391 1.00 80.12 387 PHE B C 1
ATOM 11671 O O . PHE D 2 387 ? 167.108 194.304 160.939 1.00 80.12 387 PHE B O 1
ATOM 11679 N N . THR D 2 388 ? 166.967 196.548 160.807 1.00 85.12 388 THR B N 1
ATOM 11680 C CA . THR D 2 388 ? 166.169 196.488 159.588 1.00 85.12 388 THR B CA 1
ATOM 11681 C C . THR D 2 388 ? 166.964 195.888 158.437 1.00 85.12 388 THR B C 1
ATOM 11682 O O . THR D 2 388 ? 166.435 195.076 157.669 1.00 85.12 388 THR B O 1
ATOM 11686 N N . THR D 2 389 ? 168.238 196.266 158.299 1.00 84.53 389 THR B N 1
ATOM 11687 C CA . THR D 2 389 ? 169.028 195.708 157.205 1.00 84.53 389 THR B CA 1
ATOM 11688 C C . THR D 2 389 ? 169.313 194.227 157.434 1.00 84.53 389 THR B C 1
ATOM 11689 O O . THR D 2 389 ? 169.353 193.445 156.478 1.00 84.53 389 THR B O 1
ATOM 11693 N N . THR D 2 390 ? 169.477 193.811 158.694 1.00 82.71 390 THR B N 1
ATOM 11694 C CA . THR D 2 390 ? 169.626 192.386 158.981 1.00 82.71 390 THR B CA 1
ATOM 11695 C C . THR D 2 390 ? 168.368 191.615 158.595 1.00 82.71 390 THR B C 1
ATOM 11696 O O . THR D 2 390 ? 168.438 190.562 157.944 1.00 82.71 390 THR B O 1
ATOM 11700 N N . LEU D 2 391 ? 167.201 192.136 158.982 1.00 83.27 391 LEU B N 1
ATOM 11701 C CA . LEU D 2 391 ? 165.947 191.469 158.647 1.00 83.27 391 LEU B CA 1
ATOM 11702 C C . LEU D 2 391 ? 165.751 191.398 157.138 1.00 83.27 391 LEU B C 1
ATOM 11703 O O . LEU D 2 391 ? 165.300 190.375 156.610 1.00 83.27 391 LEU B O 1
ATOM 11708 N N . HIS D 2 392 ? 166.087 192.475 156.427 1.00 86.17 392 HIS B N 1
ATOM 11709 C CA . HIS D 2 392 ? 166.000 192.461 154.972 1.00 86.17 392 HIS B CA 1
ATOM 11710 C C . HIS D 2 392 ? 166.967 191.466 154.343 1.00 86.17 392 HIS B C 1
ATOM 11711 O O . HIS D 2 392 ? 166.606 190.813 153.359 1.00 86.17 392 HIS B O 1
ATOM 11718 N N . THR D 2 393 ? 168.182 191.336 154.879 1.00 82.82 393 THR B N 1
ATOM 11719 C CA . THR D 2 393 ? 169.090 190.303 154.400 1.00 82.82 393 THR B CA 1
ATOM 11720 C C . THR D 2 393 ? 168.572 188.897 154.671 1.00 82.82 393 THR B C 1
ATOM 11721 O O . THR D 2 393 ? 168.890 187.984 153.901 1.00 82.82 393 THR B O 1
ATOM 11725 N N . LEU D 2 394 ? 167.794 188.692 155.737 1.00 83.31 394 LEU B N 1
ATOM 11726 C CA . LEU D 2 394 ? 167.113 187.407 155.865 1.00 83.31 394 LEU B CA 1
ATOM 11727 C C . LEU D 2 394 ? 166.110 187.196 154.739 1.00 83.31 394 LEU B C 1
ATOM 11728 O O . LEU D 2 394 ? 166.021 186.098 154.180 1.00 83.31 394 LEU B O 1
ATOM 11733 N N . ALA D 2 395 ? 165.354 188.234 154.397 1.00 89.50 395 ALA B N 1
ATOM 11734 C CA . ALA D 2 395 ? 164.321 188.137 153.373 1.00 89.50 395 ALA B CA 1
ATOM 11735 C C . ALA D 2 395 ? 164.913 188.275 151.975 1.00 89.50 395 ALA B C 1
ATOM 11736 O O . ALA D 2 395 ? 166.114 188.489 151.812 1.00 89.50 395 ALA B O 1
#

CATH classification: 3.60.21.10 (+1 more: 3.30.160.720)

Radius of gyration: 38.97 Å; Cα contacts (8 Å, |Δi|>4): 2953; chains: 4; bounding box: 89×81×118 Å

Nearest PDB structures (foldseek):
  7z03-assembly1_D  TM=1.003E+00  e=4.285E-80  Escherichia coli
  7z03-assembly1_C  TM=9.953E-01  e=6.339E-70  Escherichia coli
  7yzp-assembly1_D  TM=9.882E-01  e=5.116E-64  Escherichia coli
  6s85-assembly1_D  TM=9.932E-01  e=2.526E-63  Escherichia coli
  6s6v-assembly1_D  TM=8.536E-01  e=4.083E-61  Escherichia coli

Organism: Escherichia coli (strain K12) (NCBI:txid83333)